Protein AF-0000000075453074 (afdb_homodimer)

Solvent-accessible surface area (backbone atoms only — not comparable to full-atom values): 46720 Å² total; per-residue (Å²): 110,67,68,62,46,60,60,55,44,54,78,78,49,59,78,84,44,33,32,30,34,49,37,70,31,28,61,53,26,44,47,48,49,50,54,41,51,73,70,62,43,48,59,34,40,38,31,79,32,51,62,82,58,54,71,59,37,52,51,32,53,49,51,45,51,50,56,25,59,75,68,73,38,57,68,48,76,50,78,43,66,34,67,61,51,7,63,74,66,74,41,54,62,67,59,32,46,48,52,53,48,53,53,48,49,55,52,49,27,62,76,69,66,28,72,34,40,38,43,49,49,25,30,58,55,29,52,49,46,25,52,53,29,41,44,67,27,37,42,62,77,49,51,52,42,65,67,53,62,57,89,51,36,36,24,79,38,40,86,38,45,65,66,57,51,50,50,50,35,59,75,68,65,61,82,61,48,81,69,80,62,71,69,64,80,55,56,66,60,36,46,38,60,70,53,32,46,61,55,52,46,66,77,25,96,56,18,68,62,18,38,49,45,19,36,51,43,39,47,52,51,49,53,52,46,51,52,54,48,51,57,51,44,63,72,32,50,45,81,53,96,84,26,38,38,33,39,42,68,62,52,68,68,43,78,63,46,67,61,48,50,32,68,68,34,37,85,49,51,43,72,55,47,70,58,52,57,51,50,72,71,46,62,63,71,44,71,47,77,38,94,52,22,34,40,34,29,53,73,66,27,38,38,40,34,67,60,69,82,71,69,88,63,68,40,80,38,52,88,82,54,41,67,38,67,72,94,53,38,35,39,51,43,81,42,92,74,82,74,82,68,45,41,45,34,40,55,30,24,47,83,73,57,40,74,59,30,34,40,30,63,67,54,95,83,43,55,36,28,42,57,92,68,82,42,85,39,46,49,67,57,50,39,58,77,67,65,54,48,72,65,56,52,69,67,34,42,28,37,25,34,75,91,41,48,48,25,44,62,66,55,48,45,20,40,90,37,43,67,54,96,81,53,80,48,34,30,35,41,34,59,109,108,67,69,61,46,59,60,55,44,55,78,79,49,58,78,82,44,35,31,28,34,48,37,70,32,28,62,52,26,42,48,48,50,51,55,41,51,73,70,60,45,48,60,34,40,38,31,81,32,52,63,83,57,53,69,60,37,52,50,32,53,49,52,45,50,50,54,24,59,75,68,74,40,57,66,47,75,47,78,43,66,35,66,59,51,8,64,74,66,76,41,54,62,67,60,32,47,48,51,54,48,52,53,49,49,54,51,48,25,61,75,69,66,28,72,35,39,36,42,48,49,25,32,56,55,29,53,48,46,24,52,52,29,42,43,66,28,37,41,61,77,50,50,54,41,67,65,53,64,56,89,50,36,38,25,79,37,41,86,37,45,63,66,58,50,52,51,50,33,58,75,67,68,61,83,61,48,80,69,80,61,71,69,64,80,54,57,67,59,36,46,39,60,70,55,32,46,62,55,54,46,68,76,25,97,56,17,68,61,19,38,49,45,19,36,51,43,38,47,53,51,48,53,52,46,51,52,53,49,51,56,50,42,64,72,32,48,45,81,54,97,83,28,39,38,32,39,43,67,62,51,69,69,43,78,66,46,66,60,48,49,31,68,68,32,35,86,48,52,42,71,56,47,72,58,52,57,52,50,72,72,46,61,64,72,45,71,48,77,38,93,51,22,34,39,33,28,53,74,65,27,38,40,39,34,67,61,66,82,71,68,88,62,68,41,79,39,51,88,82,54,41,68,38,67,70,94,52,39,36,39,50,42,82,42,94,75,81,76,82,67,46,40,45,36,41,57,28,24,48,81,72,58,41,75,58,29,35,40,31,61,68,54,95,82,43,56,37,28,44,57,91,67,84,41,86,40,47,47,68,56,50,38,57,76,69,64,56,48,72,66,54,52,69,68,33,43,28,37,25,35,75,90,42,48,46,24,44,60,68,55,49,44,21,42,91,36,44,68,54,95,81,51,82,48,36,31,34,40,35,59,108

Sequence (864 aa):
MEKRFSQHIQKFLQDDDVILLAISGGLDSIVLFHLLHKLDFEVVLAHCNFQLRGAESDADAKFVQNLAQSKGIRCFVKTFDTHKYAESNGLNTQLAARKLRYDWFEQLRQDQDCQYIVTAHHADDDLETFLINLSRGTGIKGLLGIPEKNGNIIRPLLVFSRDEILQYANKHQLKWREDSSNATDNYLRNRIRHHVLPKLKELHPQFLENFKNTQDFMNQSVIFMEEQIVTIKEQIFSFKDEMIYIDLEKMSSLKNLDFLLHQIFYPYGFSNVSELKKMMKATSGKQLISGTHRLLKDRNIWILKPRVVNQSSSFLLKKTDKIVEKPLSLVFENVIAYTSNTAQTIFVDADLLEYPLKIRAWQSGDVFYPIGLNQKKKVSKFFKDEKLSIFEKEDQWLLVSGEKIVWIIGRRADNRFRVTSKTVNILKITLKMEKRFSQHIQKFLQDDDVILLAISGGLDSIVLFHLLHKLDFEVVLAHCNFQLRGAESDADAKFVQNLAQSKGIRCFVKTFDTHKYAESNGLNTQLAARKLRYDWFEQLRQDQDCQYIVTAHHADDDLETFLINLSRGTGIKGLLGIPEKNGNIIRPLLVFSRDEILQYANKHQLKWREDSSNATDNYLRNRIRHHVLPKLKELHPQFLENFKNTQDFMNQSVIFMEEQIVTIKEQIFSFKDEMIYIDLEKMSSLKNLDFLLHQIFYPYGFSNVSELKKMMKATSGKQLISGTHRLLKDRNIWILKPRVVNQSSSFLLKKTDKIVEKPLSLVFENVIAYTSNTAQTIFVDADLLEYPLKIRAWQSGDVFYPIGLNQKKKVSKFFKDEKLSIFEKEDQWLLVSGEKIVWIIGRRADNRFRVTSKTVNILKITLK

Radius of gyration: 38.96 Å; Cα contacts (8 Å, |Δi|>4): 1435; chains: 2; bounding box: 84×115×84 Å

InterPro domains:
  IPR011063 tRNA(Ile)-lysidine/2-thiocytidine synthase, N-terminal [PF01171] (19-194)
  IPR012094 tRNA(Ile)-lysidine synthase [MF_01161] (9-296)
  IPR012094 tRNA(Ile)-lysidine synthase [PTHR43033] (15-304)
  IPR012795 tRNA(Ile)-lysidine synthase, N-terminal [TIGR02432] (19-198)
  IPR012795 tRNA(Ile)-lysidine synthase, N-terminal [cd01992] (19-198)
  IPR012796 Lysidine-tRNA(Ile) synthetase, C-terminal [PF11734] (357-423)
  IPR012796 Lysidine-tRNA(Ile) synthetase, C-terminal [SM00977] (357-429)
  IPR012796 Lysidine-tRNA(Ile) synthetase, C-terminal [TIGR02433] (357-394)
  IPR014729 Rossmann-like alpha/beta/alpha sandwich fold [G3DSA:3.40.50.620] (1-204)
  IPR060540 tRNA(Ile)-lysidine synthase, SCL domain [PF28558] (240-306)

Secondary structure (DSSP, 8-state):
-HHHHHHHHTTT--TT-EEEEE--SSHHHHHHHHHHHHTT-EEEEEEEE--SSTHHHHHHHHHHHHHHHHHT--EEEEE--HHHHHHHHT--HHHHHHHHHHHHHHHHHHHTT-SEEE----HHHHHHHHHHHHHHT--TGGGG-S-SEETTEE-GGGGS-HHHHHHHHHHTT------GGGGTS-HHHHHIIIIIHHHHHTT-TTHHHHHHHHHHHHHHHHHHHHHHHHHHHHHHEEEETTEEEEEHHHHHTSSSHHHHHHHHHGGGT---HHHHHHHHTSPTT-EEE-SSEEEEEETTEEEEEE--------EEE-TT--EE-SSS-EEEEEES------SSEEEEEGGG--SSEEEEE--TT-EE-BTTT-S-EEHHHHHHHTT--HHHHHT-EEEEETTEEEEETTTEEBGGG---TT--SEEEEEE-/-HHHHHHHHTTT--TT-EEEEE--SSHHHHHHHHHHHHTT-EEEEEEEE--SSTHHHHHHHHHHHHHHHHHT--EEEEE--HHHHHHHHT--HHHHHHHHHHHHHHHHHHHTT-SEEE----HHHHHHHHHHHHHHT--TGGGG-S-SEETTEE-GGGGS-HHHHHHHHHHTT------GGGGTS-HHHHHIIIIIHHHHHTT-TTHHHHHHHHHHHHHHHHHHHHHHHHHHHHHHEEEETTEEEEEHHHHHTSSSHHHHHHHHHGGGT---HHHHHHHHTSPTT-EEE-SSEEEEEETTEEEEEE--------EEE-TT--EE-SSS-EEEEEES------SSEEEEEGGG--SSEEEEE--TT-EE-BTTT-S-EEHHHHHHHTT--HHHHHT-EEEEETTEEEEETTTEEBGGGB--TT--SEEEEEE-

Foldseek 3Di:
DLVVLVVLCVVPDDQAFEEEQEAQQALQSQLVVVSCVVSVHQYAYEYEQACPPPPLSVVSVVNVVVVCVVVVHHYDYDYDPQVVQCVVVVHDSVVSSVVVVVVVSVVVCVVVVGQAYEYRDALLQQVLQLVVLVVVPDDLVSNLGDDCDDPRYGHSRHDDDPVRSVVSCVVVVHDGRDDPPCPDDPPSSSCCSPPPSVVQCVVDVCRSVVSNVVSVVSVVVVVVVVVVLVVLCVVAWDDDPQKIKGFLVSLVPDPPNLVSQQVVCVVVADRDSVVVVVQQVDDFQDWDDGPFWIWGRHPRMIMIHTDDPPPQDKDWAFPPDQFDPPPFTKGKDKDDDDDDDDLFKDKFQPVPAAPRKIKGADDFPAWAAFAPRNDIDGPVVVCVVVSPHPVRNRPFIFTGGPRYTQHRHSHTGGNVGHDDPPRDIMMMMGTD/DLVVLVVLCVVPDDQAFEEEQEAQQALQSQLVVVSCVVSVHQYAYEYEQACPPPPLSVVSVVNVVVVCVVVVHHYDYDYDPQVVQCVVVVHDSVVSVVVVVVVVSVVVCVVVVGQAYEYRDALLQQVLQLVVLVVVPDDLVSNLGDDCDDPRYGHSRHDDDPVRSVVSCVVVVHDGRDDPPCPDDPPSSSCCSPPPSVVQCVVDVCRSVVSVVVSVVSVVVVVVVVVVLVVLCVVFWDDDPQKIKGFLVSLVPDPPNLVSQQVVCVVVADRDSVVVVVQQVDDFQDWDDGPFWIWGRHPRMIMIHTDDPPPQDKDWAFPPDQFDPPPFTKGKDKDDDDDDDDLFKAKFQPVVAAPRKIKGADDFPAWAAFAPRNDIDGPVVVCVVVSPHPVCNRPFIFTGGPRYTQHRHSHTGGNVGHDDPPRDIMMMMGTD

Structure (mmCIF, N/CA/C/O backbone):
data_AF-0000000075453074-model_v1
#
loop_
_entity.id
_entity.type
_entity.pdbx_description
1 polymer 'tRNA(Ile)-lysidine synthase'
#
loop_
_atom_site.group_PDB
_atom_site.id
_atom_site.type_symbol
_atom_site.label_atom_id
_atom_site.label_alt_id
_atom_site.label_comp_id
_atom_site.label_asym_id
_atom_site.label_entity_id
_atom_site.label_seq_id
_atom_site.pdbx_PDB_ins_code
_atom_site.Cartn_x
_atom_site.Cartn_y
_atom_site.Cartn_z
_atom_site.occupancy
_atom_site.B_iso_or_equiv
_atom_site.auth_seq_id
_atom_site.auth_comp_id
_atom_site.auth_asym_id
_atom_site.auth_atom_id
_atom_site.pdbx_PDB_model_num
ATOM 1 N N . MET A 1 1 ? -16.297 -9.438 24.656 1 94.25 1 MET A N 1
ATOM 2 C CA . MET A 1 1 ? -15.828 -8.086 24.375 1 94.25 1 MET A CA 1
ATOM 3 C C . MET A 1 1 ? -14.992 -7.551 25.531 1 94.25 1 MET A C 1
ATOM 5 O O . MET A 1 1 ? -13.953 -6.93 25.328 1 94.25 1 MET A O 1
ATOM 9 N N . GLU A 1 2 ? -15.289 -7.953 26.734 1 95 2 GLU A N 1
ATOM 10 C CA . GLU A 1 2 ? -14.617 -7.418 27.922 1 95 2 GLU A CA 1
ATOM 11 C C . GLU A 1 2 ? -13.164 -7.879 27.984 1 95 2 GLU A C 1
ATOM 13 O O . GLU A 1 2 ? -12.258 -7.07 28.188 1 95 2 GLU A O 1
ATOM 18 N N . LYS A 1 3 ? -12.969 -9.148 27.781 1 94.88 3 LYS A N 1
ATOM 19 C CA . LYS A 1 3 ? -11.625 -9.711 27.859 1 94.88 3 LYS A CA 1
ATOM 20 C C . LYS A 1 3 ? -10.734 -9.148 26.734 1 94.88 3 LYS A C 1
ATOM 22 O O . LYS A 1 3 ? -9.602 -8.742 27 1 94.88 3 LYS A O 1
ATOM 27 N N . ARG A 1 4 ? -11.273 -9.109 25.562 1 95.56 4 ARG A N 1
ATOM 28 C CA . ARG A 1 4 ? -10.523 -8.586 24.422 1 95.56 4 ARG A CA 1
ATOM 29 C C . ARG A 1 4 ? -10.195 -7.113 24.609 1 95.56 4 ARG A C 1
ATOM 31 O O . ARG A 1 4 ? -9.094 -6.672 24.281 1 95.56 4 ARG A O 1
ATOM 38 N N . PHE A 1 5 ? -11.164 -6.371 25.156 1 96.94 5 PHE A N 1
ATOM 39 C CA . PHE A 1 5 ? -10.961 -4.949 25.391 1 96.94 5 PHE A CA 1
ATOM 40 C C . PHE A 1 5 ? -9.883 -4.727 26.453 1 96.94 5 PHE A C 1
ATOM 42 O O . PHE A 1 5 ? -9.008 -3.879 26.281 1 96.94 5 PHE A O 1
ATOM 49 N N . SER A 1 6 ? -9.906 -5.496 27.5 1 95.94 6 SER A N 1
ATOM 50 C CA . SER A 1 6 ? -8.953 -5.363 28.594 1 95.94 6 SER A CA 1
ATOM 51 C C . SER A 1 6 ? -7.523 -5.602 28.109 1 95.94 6 SER A C 1
ATOM 53 O O . SER A 1 6 ? -6.605 -4.875 28.5 1 95.94 6 SER A O 1
ATOM 55 N N . GLN A 1 7 ? -7.371 -6.535 27.266 1 95.06 7 GLN A N 1
ATOM 56 C CA . GLN A 1 7 ? -6.051 -6.84 26.719 1 95.06 7 GLN A CA 1
ATOM 57 C C . GLN A 1 7 ? -5.605 -5.762 25.734 1 95.06 7 GLN A C 1
ATOM 59 O O . GLN A 1 7 ? -4.445 -5.352 25.734 1 95.06 7 GLN A O 1
ATOM 64 N N . HIS A 1 8 ? -6.531 -5.289 24.969 1 94.88 8 HIS A N 1
ATOM 65 C CA . HIS A 1 8 ? -6.23 -4.344 23.906 1 94.88 8 HIS A CA 1
ATOM 66 C C . HIS A 1 8 ? -5.867 -2.973 24.469 1 94.88 8 HIS A C 1
ATOM 68 O O . HIS A 1 8 ? -4.945 -2.318 23.969 1 94.88 8 HIS A O 1
ATOM 74 N N . ILE A 1 9 ? -6.543 -2.543 25.469 1 95.19 9 ILE A N 1
ATOM 75 C CA . ILE A 1 9 ? -6.395 -1.195 26.016 1 95.19 9 ILE A CA 1
ATOM 76 C C . ILE A 1 9 ? -5.031 -1.059 26.688 1 95.19 9 ILE A C 1
ATOM 78 O O . ILE A 1 9 ? -4.504 0.048 26.812 1 95.19 9 ILE A O 1
ATOM 82 N N . GLN A 1 10 ? -4.461 -2.164 27.062 1 93.44 10 GLN A N 1
ATOM 83 C CA . GLN A 1 10 ? -3.176 -2.168 27.766 1 93.44 10 GLN A CA 1
ATOM 84 C C . GLN A 1 10 ? -2.043 -1.765 26.828 1 93.44 10 GLN A C 1
ATOM 86 O O . GLN A 1 10 ? -0.97 -1.355 27.266 1 93.44 10 GLN A O 1
ATOM 91 N N . LYS A 1 11 ? -2.316 -1.818 25.594 1 91.81 11 LYS A N 1
ATOM 92 C CA . LYS A 1 11 ? -1.335 -1.396 24.594 1 91.81 11 LYS A CA 1
ATOM 93 C C . LYS A 1 11 ? -1.141 0.118 24.625 1 91.81 11 LYS A C 1
ATOM 95 O O . LYS A 1 11 ? -0.113 0.626 24.172 1 91.81 11 LYS A O 1
ATOM 100 N N . PHE A 1 12 ? -2.119 0.769 25.203 1 93.25 12 PHE A N 1
ATOM 101 C CA . PHE A 1 12 ? -2.119 2.221 25.062 1 93.25 12 PHE A CA 1
ATOM 102 C C . PHE A 1 12 ? -2.064 2.893 26.422 1 93.25 12 PHE A C 1
ATOM 104 O O . PHE A 1 12 ? -1.457 3.953 26.578 1 93.25 12 PHE A O 1
ATOM 111 N N . LEU A 1 13 ? -2.746 2.244 27.375 1 93.06 13 LEU A N 1
ATOM 112 C CA . LEU A 1 13 ? -2.977 2.924 28.641 1 93.06 13 LEU A CA 1
ATOM 113 C C . LEU A 1 13 ? -2.377 2.133 29.797 1 93.06 13 LEU A C 1
ATOM 115 O O . LEU A 1 13 ? -2.352 0.901 29.766 1 93.06 13 LEU A O 1
ATOM 119 N N . GLN A 1 14 ? -2.012 2.932 30.734 1 91.88 14 GLN A N 1
ATOM 120 C CA . GLN A 1 14 ? -1.602 2.373 32 1 91.88 14 GLN A CA 1
ATOM 121 C C . GLN A 1 14 ? -2.691 2.549 33.062 1 91.88 14 GLN A C 1
ATOM 123 O O . GLN A 1 14 ? -3.559 3.416 32.938 1 91.88 14 GLN A O 1
ATOM 128 N N . ASP A 1 15 ? -2.561 1.826 34.125 1 88.38 15 ASP A N 1
ATOM 129 C CA . ASP A 1 15 ? -3.604 1.781 35.156 1 88.38 15 ASP A CA 1
ATOM 130 C C . ASP A 1 15 ? -3.766 3.139 35.844 1 88.38 15 ASP A C 1
ATOM 132 O O . ASP A 1 15 ? -4.875 3.523 36.219 1 88.38 15 ASP A O 1
ATOM 136 N N . ASP A 1 16 ? -2.715 3.867 35.875 1 90.44 16 ASP A N 1
ATOM 137 C CA . ASP A 1 16 ? -2.762 5.117 36.656 1 90.44 16 ASP A CA 1
ATOM 138 C C . ASP A 1 16 ? -3.062 6.301 35.719 1 90.44 16 ASP A C 1
ATOM 140 O O . ASP A 1 16 ? -3.152 7.441 36.188 1 90.44 16 ASP A O 1
ATOM 144 N N . ASP A 1 17 ? -3.35 6.027 34.531 1 93 17 ASP A N 1
ATOM 145 C CA . ASP A 1 17 ? -3.619 7.113 33.594 1 93 17 ASP A CA 1
ATOM 146 C C . ASP A 1 17 ? -4.992 7.73 33.844 1 93 17 ASP A C 1
ATOM 148 O O . ASP A 1 17 ? -5.953 7.023 34.156 1 93 17 ASP A O 1
ATOM 152 N N . VAL A 1 18 ? -5.035 9.047 33.812 1 95.62 18 VAL A N 1
ATOM 153 C CA . VAL A 1 18 ? -6.309 9.766 33.781 1 95.62 18 VAL A CA 1
ATOM 154 C C . VAL A 1 18 ? -6.684 10.062 32.312 1 95.62 18 VAL A C 1
ATOM 156 O O . VAL A 1 18 ? -5.891 10.641 31.578 1 95.62 18 VAL A O 1
ATOM 159 N N . ILE A 1 19 ? -7.91 9.719 32 1 96.62 19 ILE A N 1
ATOM 160 C CA . ILE A 1 19 ? -8.234 9.781 30.578 1 96.62 19 ILE A CA 1
ATOM 161 C C . ILE A 1 19 ? -9.43 10.711 30.359 1 96.62 19 ILE A C 1
ATOM 163 O O . ILE A 1 19 ? -10.352 10.75 31.188 1 96.62 19 ILE A O 1
ATOM 167 N N . LEU A 1 20 ? -9.344 11.477 29.297 1 98.25 20 LEU A N 1
ATOM 168 C CA . LEU A 1 20 ? -10.469 12.289 28.844 1 98.25 20 LEU A CA 1
ATOM 169 C C . LEU A 1 20 ? -11.336 11.508 27.859 1 98.25 20 LEU A C 1
ATOM 171 O O . LEU A 1 20 ? -10.891 11.211 26.734 1 98.25 20 LEU A O 1
ATOM 175 N N . LEU A 1 21 ? -12.516 11.172 28.25 1 98.12 21 LEU A N 1
ATOM 176 C CA . LEU A 1 21 ? -13.406 10.383 27.422 1 98.12 21 LEU A CA 1
ATOM 177 C C . LEU A 1 21 ? -14.422 11.273 26.703 1 98.12 21 LEU A C 1
ATOM 179 O O . LEU A 1 21 ? -15.219 11.953 27.359 1 98.12 21 LEU A O 1
ATOM 183 N N . ALA A 1 22 ? -14.328 11.289 25.391 1 97.25 22 ALA A N 1
ATOM 184 C CA . ALA A 1 22 ? -15.359 11.945 24.594 1 97.25 22 ALA A CA 1
ATOM 185 C C . ALA A 1 22 ? -16.656 11.125 24.594 1 97.25 22 ALA A C 1
ATOM 187 O O . ALA A 1 22 ? -16.672 9.992 24.109 1 97.25 22 ALA A O 1
ATOM 188 N N . ILE A 1 23 ? -17.719 11.719 25.109 1 96 23 ILE A N 1
ATOM 189 C CA . ILE A 1 23 ? -18.953 10.969 25.266 1 96 23 ILE A CA 1
ATOM 190 C C . ILE A 1 23 ? -20.109 11.742 24.641 1 96 23 ILE A C 1
ATOM 192 O O . ILE A 1 23 ? -20.328 12.906 24.969 1 96 23 ILE A O 1
ATOM 196 N N . SER A 1 24 ? -20.812 11.125 23.719 1 91.94 24 SER A N 1
ATOM 197 C CA . SER A 1 24 ? -21.938 11.766 23.047 1 91.94 24 SER A CA 1
ATOM 198 C C . SER A 1 24 ? -23.266 11.359 23.688 1 91.94 24 SER A C 1
ATOM 200 O O . SER A 1 24 ? -24.281 12.039 23.516 1 91.94 24 SER A O 1
ATOM 202 N N . GLY A 1 25 ? -23.234 10.336 24.438 1 92.56 25 GLY A N 1
ATOM 203 C CA . GLY A 1 25 ? -24.469 9.773 24.969 1 92.56 25 GLY A CA 1
ATOM 204 C C . GLY A 1 25 ? -25.031 8.656 24.125 1 92.56 25 GLY A C 1
ATOM 205 O O . GLY A 1 25 ? -25.953 7.953 24.531 1 92.56 25 GLY A O 1
ATOM 206 N N . GLY A 1 26 ? -24.453 8.484 22.984 1 93.62 26 GLY A N 1
ATOM 207 C CA . GLY A 1 26 ? -24.875 7.418 22.078 1 93.62 26 GLY A CA 1
ATOM 208 C C . GLY A 1 26 ? -24.359 6.051 22.484 1 93.62 26 GLY A C 1
ATOM 209 O O . GLY A 1 26 ? -23.609 5.93 23.453 1 93.62 26 GLY A O 1
ATOM 210 N N . LEU A 1 27 ? -24.766 5.059 21.766 1 95.19 27 LEU A N 1
ATOM 211 C CA . LEU A 1 27 ? -24.484 3.656 22.062 1 95.19 27 LEU A CA 1
ATOM 212 C C . LEU A 1 27 ? -22.984 3.42 22.234 1 95.19 27 LEU A C 1
ATOM 214 O O . LEU A 1 27 ? -22.547 2.906 23.266 1 95.19 27 LEU A O 1
ATOM 218 N N . ASP A 1 28 ? -22.156 3.883 21.312 1 96.31 28 ASP A N 1
ATOM 219 C CA . ASP A 1 28 ? -20.734 3.574 21.281 1 96.31 28 ASP A CA 1
ATOM 220 C C . ASP A 1 28 ? -20 4.242 22.438 1 96.31 28 ASP A C 1
ATOM 222 O O . ASP A 1 28 ? -19.188 3.607 23.125 1 96.31 28 ASP A O 1
ATOM 226 N N . SER A 1 29 ? -20.312 5.484 22.672 1 96.56 29 SER A N 1
ATOM 227 C CA . SER A 1 29 ? -19.625 6.215 23.734 1 96.56 29 SER A CA 1
ATOM 228 C C . SER A 1 29 ? -20.016 5.684 25.109 1 96.56 29 SER A C 1
ATOM 230 O O . SER A 1 29 ? -19.188 5.641 26.031 1 96.56 29 SER A O 1
ATOM 232 N N . ILE A 1 30 ? -21.25 5.25 25.25 1 96.81 30 ILE A N 1
ATOM 233 C CA . ILE A 1 30 ? -21.719 4.719 26.531 1 96.81 30 ILE A CA 1
ATOM 234 C C . ILE A 1 30 ? -21.047 3.377 26.812 1 96.81 30 ILE A C 1
ATOM 236 O O . ILE A 1 30 ? -20.641 3.102 27.938 1 96.81 30 ILE A O 1
ATOM 240 N N . VAL A 1 31 ? -20.969 2.555 25.812 1 97.94 31 VAL A N 1
ATOM 241 C CA . VAL A 1 31 ? -20.312 1.262 25.969 1 97.94 31 VAL A CA 1
ATOM 242 C C . VAL A 1 31 ? -18.844 1.469 26.328 1 97.94 31 VAL A C 1
ATOM 244 O O . VAL A 1 31 ? -18.312 0.792 27.219 1 97.94 31 VAL A O 1
ATOM 247 N N . LEU A 1 32 ? -18.188 2.402 25.625 1 98 32 LEU A N 1
ATOM 248 C CA . LEU A 1 32 ? -16.797 2.703 25.938 1 98 32 LEU A CA 1
ATOM 249 C C . LEU A 1 32 ? -16.641 3.162 27.375 1 98 32 LEU A C 1
ATOM 251 O O . LEU A 1 32 ? -15.719 2.725 28.078 1 98 32 LEU A O 1
ATOM 255 N N . PHE A 1 33 ? -17.531 4.023 27.812 1 97.38 33 PHE A N 1
ATOM 256 C CA . PHE A 1 33 ? -17.531 4.496 29.203 1 97.38 33 PHE A CA 1
ATOM 257 C C . PHE A 1 33 ? -17.641 3.33 30.172 1 97.38 33 PHE A C 1
ATOM 259 O O . PHE A 1 33 ? -16.859 3.236 31.125 1 97.38 33 PHE A O 1
ATOM 266 N N . HIS A 1 34 ? -18.578 2.463 29.906 1 97.25 34 HIS A N 1
ATOM 267 C CA . HIS A 1 34 ? -18.828 1.329 30.797 1 97.25 34 HIS A CA 1
ATOM 268 C C . HIS A 1 34 ? -17.594 0.423 30.891 1 97.25 34 HIS A C 1
ATOM 270 O O . HIS A 1 34 ? -17.234 -0.033 31.969 1 97.25 34 HIS A O 1
ATOM 276 N N . LEU A 1 35 ? -16.984 0.151 29.75 1 97.56 35 LEU A N 1
ATOM 277 C CA . LEU A 1 35 ? -15.812 -0.712 29.688 1 97.56 35 LEU A CA 1
ATOM 278 C C . LEU A 1 35 ? -14.664 -0.115 30.484 1 97.56 35 LEU A C 1
ATOM 280 O O . LEU A 1 35 ? -14 -0.822 31.25 1 97.56 35 LEU A O 1
ATOM 284 N N . LEU A 1 36 ? -14.453 1.165 30.312 1 96.5 36 LEU A N 1
ATOM 285 C CA . LEU A 1 36 ? -13.359 1.836 31.016 1 96.5 36 LEU A CA 1
ATOM 286 C C . LEU A 1 36 ? -13.617 1.889 32.531 1 96.5 36 LEU A C 1
ATOM 288 O O . LEU A 1 36 ? -12.703 1.696 33.312 1 96.5 36 LEU A O 1
ATOM 292 N N . HIS A 1 37 ? -14.859 2.16 32.844 1 94.38 37 HIS A N 1
ATOM 293 C CA . HIS A 1 37 ? -15.25 2.215 34.25 1 94.38 37 HIS A CA 1
ATOM 294 C C . HIS A 1 37 ? -15.07 0.86 34.906 1 94.38 37 HIS A C 1
ATOM 296 O O . HIS A 1 37 ? -14.656 0.79 36.094 1 94.38 37 HIS A O 1
ATOM 302 N N . LYS A 1 38 ? -15.422 -0.17 34.219 1 94.06 38 LYS A N 1
ATOM 303 C CA . LYS A 1 38 ? -15.289 -1.525 34.75 1 94.06 38 LYS A CA 1
ATOM 304 C C . LYS A 1 38 ? -13.828 -1.871 35 1 94.06 38 LYS A C 1
ATOM 306 O O . LYS A 1 38 ? -13.516 -2.652 35.906 1 94.06 38 LYS A O 1
ATOM 311 N N . LEU A 1 39 ? -12.969 -1.343 34.25 1 94.69 39 LEU A N 1
ATOM 312 C CA . LEU A 1 39 ? -11.539 -1.596 34.406 1 94.69 39 LEU A CA 1
ATOM 313 C C . LEU A 1 39 ? -10.922 -0.632 35.406 1 94.69 39 LEU A C 1
ATOM 315 O O . LEU A 1 39 ? -9.703 -0.603 35.562 1 94.69 39 LEU A O 1
ATOM 319 N N . ASP A 1 40 ? -11.68 0.23 36.031 1 93.38 40 ASP A N 1
ATOM 320 C CA . ASP A 1 40 ? -11.328 1.136 37.125 1 93.38 40 ASP A CA 1
ATOM 321 C C . ASP A 1 40 ? -10.391 2.242 36.625 1 93.38 40 ASP A C 1
ATOM 323 O O . ASP A 1 40 ? -9.508 2.68 37.375 1 93.38 40 ASP A O 1
ATOM 327 N N . PHE A 1 41 ? -10.547 2.625 35.406 1 94.94 41 PHE A N 1
ATOM 328 C CA . PHE A 1 41 ? -9.812 3.787 34.906 1 94.94 41 PHE A CA 1
ATOM 329 C C . PHE A 1 41 ? -10.43 5.078 35.438 1 94.94 41 PHE A C 1
ATOM 331 O O . PHE A 1 41 ? -11.648 5.188 35.562 1 94.94 41 PHE A O 1
ATOM 338 N N . GLU A 1 42 ? -9.609 5.988 35.812 1 95.5 42 GLU A N 1
ATOM 339 C CA . GLU A 1 42 ? -10.117 7.324 36.094 1 95.5 42 GLU A CA 1
ATOM 340 C C . GLU A 1 42 ? -10.453 8.086 34.812 1 95.5 42 GLU A C 1
ATOM 342 O O . GLU A 1 42 ? -9.578 8.328 33.969 1 95.5 42 GLU A O 1
ATOM 347 N N . VAL A 1 43 ? -11.703 8.484 34.781 1 96.44 43 VAL A N 1
ATOM 348 C CA . VAL A 1 43 ? -12.164 9.086 33.531 1 96.44 43 VAL A CA 1
ATOM 349 C C . VAL A 1 43 ? -12.766 10.461 33.812 1 96.44 43 VAL A C 1
ATOM 351 O O . VAL A 1 43 ? -13.422 10.656 34.812 1 96.44 43 VAL A O 1
ATOM 354 N N . VAL A 1 44 ? -12.414 11.383 32.938 1 97.5 44 VAL A N 1
ATOM 355 C CA . VAL A 1 44 ? -13.078 12.68 32.844 1 97.5 44 VAL A CA 1
ATOM 356 C C . VAL A 1 44 ? -13.93 12.742 31.578 1 97.5 44 VAL A C 1
ATOM 358 O O . VAL A 1 44 ? -13.445 12.469 30.484 1 97.5 44 VAL A O 1
ATOM 361 N N . LEU A 1 45 ? -15.242 13.07 31.781 1 97.94 45 LEU A N 1
ATOM 362 C CA . LEU A 1 45 ? -16.156 13.055 30.641 1 97.94 45 LEU A CA 1
ATOM 363 C C . LEU A 1 45 ? -16.203 14.422 29.969 1 97.94 45 LEU A C 1
ATOM 365 O O . LEU A 1 45 ? -16.203 15.453 30.656 1 97.94 45 LEU A O 1
ATOM 369 N N . ALA A 1 46 ? -16.109 14.398 28.672 1 97.88 46 ALA A N 1
ATOM 370 C CA . ALA A 1 46 ? -16.266 15.609 27.875 1 97.88 46 ALA A CA 1
ATOM 371 C C . ALA A 1 46 ? -17.375 15.445 26.844 1 97.88 46 ALA A C 1
ATOM 373 O O . ALA A 1 46 ? -17.375 14.5 26.062 1 97.88 46 ALA A O 1
ATOM 374 N N . HIS A 1 47 ? -18.344 16.328 26.875 1 96.75 47 HIS A N 1
ATOM 375 C CA . HIS A 1 47 ? -19.469 16.297 25.953 1 96.75 47 HIS A CA 1
ATOM 376 C C . HIS A 1 47 ? -19.609 17.625 25.203 1 96.75 47 HIS A C 1
ATOM 378 O O . HIS A 1 47 ? -19.672 18.688 25.828 1 96.75 47 HIS A O 1
ATOM 384 N N . CYS A 1 48 ? -19.656 17.484 23.828 1 93.44 48 CYS A N 1
ATOM 385 C CA . CYS A 1 48 ? -19.828 18.672 23 1 93.44 48 CYS A CA 1
ATOM 386 C C . CYS A 1 48 ? -21.281 18.797 22.547 1 93.44 48 CYS A C 1
ATOM 388 O O . CYS A 1 48 ? -21.828 17.891 21.938 1 93.44 48 CYS A O 1
ATOM 390 N N . ASN A 1 49 ? -21.828 19.859 22.859 1 91.69 49 ASN A N 1
ATOM 391 C CA . ASN A 1 49 ? -23.125 20.219 22.312 1 91.69 49 ASN A CA 1
ATOM 392 C C . ASN A 1 49 ? -23.016 21.219 21.172 1 91.69 49 ASN A C 1
ATOM 394 O O . ASN A 1 49 ? -22.891 22.422 21.391 1 91.69 49 ASN A O 1
ATOM 398 N N . PHE A 1 50 ? -23.172 20.734 20.016 1 85.75 50 PHE A N 1
ATOM 399 C CA . PHE A 1 50 ? -22.938 21.547 18.828 1 85.75 50 PHE A CA 1
ATOM 400 C C . PHE A 1 50 ? -24.203 22.266 18.406 1 85.75 50 PHE A C 1
ATOM 402 O O . PHE A 1 50 ? -24.188 23.062 17.469 1 85.75 50 PHE A O 1
ATOM 409 N N . GLN A 1 51 ? -25.312 22.016 19.047 1 80.94 51 GLN A N 1
ATOM 410 C CA . GLN A 1 51 ? -26.594 22.672 18.859 1 80.94 51 GLN A CA 1
ATOM 411 C C . GLN A 1 51 ? -27.109 22.484 17.438 1 80.94 51 GLN A C 1
ATOM 413 O O . GLN A 1 51 ? -27.609 23.422 16.812 1 80.94 51 GLN A O 1
ATOM 418 N N . LEU A 1 52 ? -26.828 21.312 16.938 1 77 52 LEU A N 1
ATOM 419 C CA . LEU A 1 52 ? -27.219 21.062 15.547 1 77 52 LEU A CA 1
ATOM 420 C C . LEU A 1 52 ? -28.594 20.422 15.484 1 77 52 LEU A C 1
ATOM 422 O O . LEU A 1 52 ? -29.234 20.406 14.43 1 77 52 LEU A O 1
ATOM 426 N N . ARG A 1 53 ? -29.047 19.859 16.656 1 74.94 53 ARG A N 1
ATOM 427 C CA . ARG A 1 53 ? -30.344 19.172 16.672 1 74.94 53 ARG A CA 1
ATOM 428 C C . ARG A 1 53 ? -31.281 19.766 17.703 1 74.94 53 ARG A C 1
ATOM 430 O O . ARG A 1 53 ? -32.125 19.078 18.266 1 74.94 53 ARG A O 1
ATOM 437 N N . GLY A 1 54 ? -31.047 20.859 18.062 1 76.69 54 GLY A N 1
ATOM 438 C CA . GLY A 1 54 ? -31.906 21.578 18.969 1 76.69 54 GLY A CA 1
ATOM 439 C C . GLY A 1 54 ? -32.094 20.875 20.297 1 76.69 54 GLY A C 1
ATOM 440 O O . GLY A 1 54 ? -31.141 20.547 20.984 1 76.69 54 GLY A O 1
ATOM 441 N N . ALA A 1 55 ? -33.406 20.547 20.547 1 77.06 55 ALA A N 1
ATOM 442 C CA . ALA A 1 55 ? -33.812 19.969 21.828 1 77.06 55 ALA A CA 1
ATOM 443 C C . ALA A 1 55 ? -33.188 18.609 22.062 1 77.06 55 ALA A C 1
ATOM 445 O O . ALA A 1 55 ? -32.906 18.25 23.219 1 77.06 55 ALA A O 1
ATOM 446 N N . GLU A 1 56 ? -32.938 17.938 21.078 1 81.38 56 GLU A N 1
ATOM 447 C CA . GLU A 1 56 ? -32.344 16.609 21.219 1 81.38 56 GLU A CA 1
ATOM 448 C C . GLU A 1 56 ? -30.891 16.719 21.719 1 81.38 56 GLU A C 1
ATOM 450 O O . GLU A 1 56 ? -30.438 15.883 22.5 1 81.38 56 GLU A O 1
ATOM 455 N N . SER A 1 57 ? -30.234 17.766 21.297 1 84.25 57 SER A N 1
ATOM 456 C CA . SER A 1 57 ? -28.875 18 21.766 1 84.25 57 SER A CA 1
ATOM 457 C C . SER A 1 57 ? -28.828 18.297 23.25 1 84.25 57 SER A C 1
ATOM 459 O O . SER A 1 57 ? -27.938 17.828 23.969 1 84.25 57 SER A O 1
ATOM 461 N N . ASP A 1 58 ? -29.797 18.953 23.656 1 87.62 58 ASP A N 1
ATOM 462 C CA . ASP A 1 58 ? -29.875 19.297 25.078 1 87.62 58 ASP A CA 1
ATOM 463 C C . ASP A 1 58 ? -30.172 18.062 25.922 1 87.62 58 ASP A C 1
ATOM 465 O O . ASP A 1 58 ? -29.656 17.906 27.031 1 87.62 58 ASP A O 1
ATOM 469 N N . ALA A 1 59 ? -31 17.281 25.438 1 89.06 59 ALA A N 1
ATOM 470 C CA . ALA A 1 59 ? -31.344 16.047 26.141 1 89.06 59 ALA A CA 1
ATOM 471 C C . ALA A 1 59 ? -30.141 15.125 26.266 1 89.06 59 ALA A C 1
ATOM 473 O O . ALA A 1 59 ? -29.953 14.461 27.281 1 89.06 59 ALA A O 1
ATOM 474 N N . ASP A 1 60 ? -29.391 15.094 25.25 1 90.88 60 ASP A N 1
ATOM 475 C CA . ASP A 1 60 ? -28.172 14.297 25.281 1 90.88 60 ASP A CA 1
ATOM 476 C C . ASP A 1 60 ? -27.219 14.797 26.375 1 90.88 60 ASP A C 1
ATOM 478 O O . ASP A 1 60 ? -26.641 14 27.109 1 90.88 60 ASP A O 1
ATOM 482 N N . ALA A 1 61 ? -27.047 16.094 26.391 1 92.31 61 ALA A N 1
ATOM 483 C CA . ALA A 1 61 ? -26.172 16.703 27.375 1 92.31 61 ALA A CA 1
ATOM 484 C C . ALA A 1 61 ? -26.641 16.391 28.797 1 92.31 61 ALA A C 1
ATOM 486 O O . ALA A 1 61 ? -25.828 16.047 29.672 1 92.31 61 ALA A O 1
ATOM 487 N N . LYS A 1 62 ? -27.938 16.469 28.984 1 93.5 62 LYS A N 1
ATOM 488 C CA . LYS A 1 62 ? -28.516 16.172 30.281 1 93.5 62 LYS A CA 1
ATOM 489 C C . LYS A 1 62 ? -28.312 14.703 30.656 1 93.5 62 LYS A C 1
ATOM 491 O O . LYS A 1 62 ? -28.031 14.383 31.812 1 93.5 62 LYS A O 1
ATOM 496 N N . PHE A 1 63 ? -28.516 13.883 29.703 1 95 63 PHE A N 1
ATOM 497 C CA . PHE A 1 63 ? -28.328 12.453 29.922 1 95 63 PHE A CA 1
ATOM 498 C C . PHE A 1 63 ? -26.922 12.156 30.391 1 95 63 PHE A C 1
ATOM 500 O O . PHE A 1 63 ? -26.719 11.422 31.375 1 95 63 PHE A O 1
ATOM 507 N N . VAL A 1 64 ? -25.938 12.766 29.75 1 95.75 64 VAL A N 1
ATOM 508 C CA . VAL A 1 64 ? -24.531 12.547 30.062 1 95.75 64 VAL A CA 1
ATOM 509 C C . VAL A 1 64 ? -24.203 13.117 31.438 1 95.75 64 VAL A C 1
ATOM 511 O O . VAL A 1 64 ? -23.484 12.492 32.219 1 95.75 64 VAL A O 1
ATOM 514 N N . GLN A 1 65 ? -24.703 14.25 31.719 1 95.69 65 GLN A N 1
ATOM 515 C CA . GLN A 1 65 ? -24.484 14.891 33 1 95.69 65 GLN A CA 1
ATOM 516 C C . GLN A 1 65 ? -25.062 14.047 34.156 1 95.69 65 GLN A C 1
ATOM 518 O O . GLN A 1 65 ? -24.422 13.891 35.188 1 95.69 65 GLN A O 1
ATOM 523 N N . ASN A 1 66 ? -26.234 13.555 33.906 1 95.88 66 ASN A N 1
ATOM 524 C CA . ASN A 1 66 ? -26.875 12.703 34.906 1 95.88 66 ASN A CA 1
ATOM 525 C C . ASN A 1 66 ? -26.078 11.422 35.156 1 95.88 66 ASN A C 1
ATOM 527 O O . ASN A 1 66 ? -25.953 10.977 36.281 1 95.88 66 ASN A O 1
ATOM 531 N N . LEU A 1 67 ? -25.656 10.875 34.062 1 94.81 67 LEU A N 1
ATOM 532 C CA . LEU A 1 67 ? -24.844 9.68 34.188 1 94.81 67 LEU A CA 1
ATOM 533 C C . LEU A 1 67 ? -23.578 9.945 35 1 94.81 67 LEU A C 1
ATOM 535 O O . LEU A 1 67 ? -23.234 9.148 35.875 1 94.81 67 LEU A O 1
ATOM 539 N N . ALA A 1 68 ? -22.922 11.008 34.75 1 95.88 68 ALA A N 1
ATOM 540 C CA . ALA A 1 68 ? -21.703 11.375 35.469 1 95.88 68 ALA A CA 1
ATOM 541 C C . ALA A 1 68 ? -21.969 11.617 36.938 1 95.88 68 ALA A C 1
ATOM 543 O O . ALA A 1 68 ? -21.219 11.164 37.812 1 95.88 68 ALA A O 1
ATOM 544 N N . GLN A 1 69 ? -23.031 12.312 37.219 1 95.19 69 GLN A N 1
ATOM 545 C CA . GLN A 1 69 ? -23.422 12.633 38.594 1 95.19 69 GLN A CA 1
ATOM 546 C C . GLN A 1 69 ? -23.719 11.367 39.375 1 95.19 69 GLN A C 1
ATOM 548 O O . GLN A 1 69 ? -23.312 11.242 40.531 1 95.19 69 GLN A O 1
ATOM 553 N N . SER A 1 70 ? -24.375 10.531 38.781 1 94.62 70 SER A N 1
ATOM 554 C CA . SER A 1 70 ? -24.766 9.297 39.469 1 94.62 70 SER A CA 1
ATOM 555 C C . SER A 1 70 ? -23.547 8.453 39.812 1 94.62 70 SER A C 1
ATOM 557 O O . SER A 1 70 ? -23.578 7.66 40.75 1 94.62 70 SER A O 1
ATOM 559 N N . LYS A 1 71 ? -22.484 8.625 39.125 1 93.5 71 LYS A N 1
ATOM 560 C CA . LYS A 1 71 ? -21.297 7.801 39.344 1 93.5 71 LYS A CA 1
ATOM 561 C C . LYS A 1 71 ? -20.172 8.594 40 1 93.5 71 LYS A C 1
ATOM 563 O O . LYS A 1 71 ? -19.109 8.062 40.281 1 93.5 71 LYS A O 1
ATOM 568 N N . GLY A 1 72 ? -20.391 9.844 40.219 1 93.75 72 GLY A N 1
ATOM 569 C CA . GLY A 1 72 ? -19.391 10.695 40.844 1 93.75 72 GLY A CA 1
ATOM 570 C C . GLY A 1 72 ? -18.188 10.969 39.969 1 93.75 72 GLY A C 1
ATOM 571 O O . GLY A 1 72 ? -17.047 11 40.438 1 93.75 72 GLY A O 1
ATOM 572 N N . ILE A 1 73 ? -18.438 11.102 38.719 1 95.56 73 ILE A N 1
ATOM 573 C CA . ILE A 1 73 ? -17.375 11.32 37.75 1 95.56 73 ILE A CA 1
ATOM 574 C C . ILE A 1 73 ? -17.406 12.766 37.25 1 95.56 73 ILE A C 1
ATOM 576 O O . ILE A 1 73 ? -18.484 13.344 37.062 1 95.56 73 ILE A O 1
ATOM 580 N N . ARG A 1 74 ? -16.172 13.375 37.031 1 96.19 74 ARG A N 1
ATOM 581 C CA . ARG A 1 74 ? -16.094 14.719 36.469 1 96.19 74 ARG A CA 1
ATOM 582 C C . ARG A 1 74 ? -16.594 14.75 35.031 1 96.19 74 ARG A C 1
ATOM 584 O O . ARG A 1 74 ? -16.25 13.883 34.219 1 96.19 74 ARG A O 1
ATOM 591 N N . CYS A 1 75 ? -17.484 15.781 34.844 1 97.25 75 CYS A N 1
ATOM 592 C CA . CYS A 1 75 ? -18.094 15.906 33.531 1 97.25 75 CYS A CA 1
ATOM 593 C C . CYS A 1 75 ? -18.125 17.359 33.062 1 97.25 75 CYS A C 1
ATOM 595 O O . CYS A 1 75 ? -18.578 18.234 33.812 1 97.25 75 CYS A O 1
ATOM 597 N N . PHE A 1 76 ? -17.578 17.594 31.906 1 97.5 76 PHE A N 1
ATOM 598 C CA . PHE A 1 76 ? -17.578 18.938 31.312 1 97.5 76 PHE A CA 1
ATOM 599 C C . PHE A 1 76 ? -18.406 18.969 30.031 1 97.5 76 PHE A C 1
ATOM 601 O O . PHE A 1 76 ? -18.25 18.109 29.156 1 97.5 76 PHE A O 1
ATOM 608 N N . VAL A 1 77 ? -19.328 19.906 29.984 1 96.31 77 VAL A N 1
ATOM 609 C CA . VAL A 1 77 ? -20.172 20.094 28.812 1 96.31 77 VAL A CA 1
ATOM 610 C C . VAL A 1 77 ? -19.953 21.484 28.219 1 96.31 77 VAL A C 1
ATOM 612 O O . VAL A 1 77 ? -19.938 22.469 28.953 1 96.31 77 VAL A O 1
ATOM 615 N N . LYS A 1 78 ? -19.672 21.516 26.938 1 95.12 78 LYS A N 1
ATOM 616 C CA . LYS A 1 78 ? -19.516 22.797 26.266 1 95.12 78 LYS A CA 1
ATOM 617 C C . LYS A 1 78 ? -20.484 22.938 25.094 1 95.12 78 LYS A C 1
ATOM 619 O O . LYS A 1 78 ? -20.688 21.984 24.328 1 95.12 78 LYS A O 1
ATOM 624 N N . THR A 1 79 ? -21.156 24.078 25.031 1 92.69 79 THR A N 1
ATOM 625 C CA . THR A 1 79 ? -22.047 24.391 23.922 1 92.69 79 THR A CA 1
ATOM 626 C C . THR A 1 79 ? -21.344 25.297 22.906 1 92.69 79 THR A C 1
ATOM 628 O O . THR A 1 79 ? -20.719 26.281 23.281 1 92.69 79 THR A O 1
ATOM 631 N N . PHE A 1 80 ? -21.453 24.875 21.656 1 90.56 80 PHE A N 1
ATOM 632 C CA . PHE A 1 80 ? -20.797 25.641 20.609 1 90.56 80 PHE A CA 1
ATOM 633 C C . PHE A 1 80 ? -21.828 26.266 19.672 1 90.56 80 PHE A C 1
ATOM 635 O O . PHE A 1 80 ? -22.875 25.688 19.406 1 90.56 80 PHE A O 1
ATOM 642 N N . ASP A 1 81 ? -21.516 27.453 19.312 1 88.12 81 ASP A N 1
ATOM 643 C CA . ASP A 1 81 ? -22.25 28 18.188 1 88.12 81 ASP A CA 1
ATOM 644 C C . ASP A 1 81 ? -21.609 27.594 16.859 1 88.12 81 ASP A C 1
ATOM 646 O O . ASP A 1 81 ? -20.922 28.391 16.219 1 88.12 81 ASP A O 1
ATOM 650 N N . THR A 1 82 ? -21.953 26.438 16.422 1 87 82 THR A N 1
ATOM 651 C CA . THR A 1 82 ? -21.266 25.766 15.32 1 87 82 THR A CA 1
ATOM 652 C C . THR A 1 82 ? -21.531 26.484 14 1 87 82 THR A C 1
ATOM 654 O O . THR A 1 82 ? -20.625 26.641 13.18 1 87 82 THR A O 1
ATOM 657 N N . HIS A 1 83 ? -22.719 26.906 13.812 1 86.12 83 HIS A N 1
ATOM 658 C CA . HIS A 1 83 ? -23.078 27.594 12.578 1 86.12 83 HIS A CA 1
ATOM 659 C C . HIS A 1 83 ? -22.297 28.906 12.422 1 86.12 83 HIS A C 1
ATOM 661 O O . HIS A 1 83 ? -21.781 29.203 11.344 1 86.12 83 HIS A O 1
ATOM 667 N N . LYS A 1 84 ? -22.25 29.641 13.477 1 86.5 84 LYS A N 1
ATOM 668 C CA . LYS A 1 84 ? -21.516 30.891 13.453 1 86.5 84 LYS A CA 1
ATOM 669 C C . LYS A 1 84 ? -20.031 30.656 13.172 1 86.5 84 LYS A C 1
ATOM 671 O O . LYS A 1 84 ? -19.406 31.406 12.414 1 86.5 84 LYS A O 1
ATOM 676 N N . TYR A 1 85 ? -19.5 29.719 13.797 1 87 85 TYR A N 1
ATOM 677 C CA . TYR A 1 85 ? -18.094 29.375 13.609 1 87 85 TYR A CA 1
ATOM 678 C C . TYR A 1 85 ? -17.828 28.953 12.172 1 87 85 TYR A C 1
ATOM 680 O O . TYR A 1 85 ? -16.828 29.328 11.578 1 87 85 TYR A O 1
ATOM 688 N N . ALA A 1 86 ? -18.656 28.078 11.633 1 85.44 86 ALA A N 1
ATOM 689 C CA . ALA A 1 86 ? -18.516 27.594 10.266 1 85.44 86 ALA A CA 1
ATOM 690 C C . ALA A 1 86 ? -18.516 28.75 9.266 1 85.44 86 ALA A C 1
ATOM 692 O O . ALA A 1 86 ? -17.688 28.797 8.359 1 85.44 86 ALA A O 1
ATOM 693 N N . GLU A 1 87 ? -19.406 29.656 9.492 1 83.62 87 GLU A N 1
ATOM 694 C CA . GLU A 1 87 ? -19.531 30.828 8.625 1 83.62 87 GLU A CA 1
ATOM 695 C C . GLU A 1 87 ? -18.312 31.734 8.719 1 83.62 87 GLU A C 1
ATOM 697 O O . GLU A 1 87 ? -17.781 32.188 7.699 1 83.62 87 GLU A O 1
ATOM 702 N N . SER A 1 88 ? -17.875 31.938 9.844 1 84.06 88 SER A N 1
ATOM 703 C CA . SER A 1 88 ? -16.766 32.844 10.086 1 84.06 88 SER A CA 1
ATOM 704 C C . SER A 1 88 ? -15.453 32.281 9.555 1 84.06 88 SER A C 1
ATOM 706 O O . SER A 1 88 ? -14.555 33.031 9.18 1 84.06 88 SER A O 1
ATOM 708 N N . ASN A 1 89 ? -15.375 31 9.445 1 81.88 89 ASN A N 1
ATOM 709 C CA . ASN A 1 89 ? -14.117 30.375 9.062 1 81.88 89 ASN A CA 1
ATOM 710 C C . ASN A 1 89 ? -14.203 29.719 7.688 1 81.88 89 ASN A C 1
ATOM 712 O O . ASN A 1 89 ? -13.281 29.031 7.27 1 81.88 89 ASN A O 1
ATOM 716 N N . GLY A 1 90 ? -15.305 29.891 7.066 1 81.06 90 GLY A N 1
ATOM 717 C CA . GLY A 1 90 ? -15.477 29.359 5.727 1 81.06 90 GLY A CA 1
ATOM 718 C C . GLY A 1 90 ? -15.422 27.844 5.672 1 81.06 90 GLY A C 1
ATOM 719 O O . GLY A 1 90 ? -14.852 27.266 4.75 1 81.06 90 GLY A O 1
ATOM 720 N N . LEU A 1 91 ? -15.906 27.172 6.703 1 79.12 91 LEU A N 1
ATOM 721 C CA . LEU A 1 91 ? -15.914 25.719 6.785 1 79.12 91 LEU A CA 1
ATOM 722 C C . LEU A 1 91 ? -17.328 25.172 6.668 1 79.12 91 LEU A C 1
ATOM 724 O O . LEU A 1 91 ? -18.297 25.891 6.926 1 79.12 91 LEU A O 1
ATOM 728 N N . ASN A 1 92 ? -17.359 23.938 6.227 1 79.31 92 ASN A N 1
ATOM 729 C CA . ASN A 1 92 ? -18.656 23.281 6.363 1 79.31 92 ASN A CA 1
ATOM 730 C C . ASN A 1 92 ? -18.938 22.875 7.809 1 79.31 92 ASN A C 1
ATOM 732 O O . ASN A 1 92 ? -18.016 22.812 8.625 1 79.31 92 ASN A O 1
ATOM 736 N N . THR A 1 93 ? -20.188 22.703 8.102 1 80.56 93 THR A N 1
ATOM 737 C CA . THR A 1 93 ? -20.656 22.484 9.469 1 80.56 93 THR A CA 1
ATOM 738 C C . THR A 1 93 ? -19.938 21.281 10.094 1 80.56 93 THR A C 1
ATOM 740 O O . THR A 1 93 ? -19.578 21.312 11.266 1 80.56 93 THR A O 1
ATOM 743 N N . GLN A 1 94 ? -19.672 20.266 9.336 1 79.5 94 GLN A N 1
ATOM 744 C CA . GLN A 1 94 ? -19.047 19.062 9.852 1 79.5 94 GLN A CA 1
ATOM 745 C C . GLN A 1 94 ? -17.578 19.297 10.219 1 79.5 94 GLN A C 1
ATOM 747 O O . GLN A 1 94 ? -17.125 18.875 11.281 1 79.5 94 GLN A O 1
ATOM 752 N N . LEU A 1 95 ? -16.906 19.969 9.352 1 82.56 95 LEU A N 1
ATOM 753 C CA . LEU A 1 95 ? -15.5 20.266 9.602 1 82.56 95 LEU A CA 1
ATOM 754 C C . LEU A 1 95 ? -15.352 21.25 10.766 1 82.56 95 LEU A C 1
ATOM 756 O O . LEU A 1 95 ? -14.422 21.141 11.562 1 82.56 95 LEU A O 1
ATOM 760 N N . ALA A 1 96 ? -16.266 22.172 10.789 1 82.75 96 ALA A N 1
ATOM 761 C CA . ALA A 1 96 ? -16.281 23.125 11.891 1 82.75 96 ALA A CA 1
ATOM 762 C C . ALA A 1 96 ? -16.484 22.422 13.234 1 82.75 96 ALA A C 1
ATOM 764 O O . ALA A 1 96 ? -15.766 22.703 14.195 1 82.75 96 ALA A O 1
ATOM 765 N N . ALA A 1 97 ? -17.438 21.547 13.25 1 86.38 97 ALA A N 1
ATOM 766 C CA . ALA A 1 97 ? -17.734 20.797 14.469 1 86.38 97 ALA A CA 1
ATOM 767 C C . ALA A 1 97 ? -16.516 19.969 14.906 1 86.38 97 ALA A C 1
ATOM 769 O O . ALA A 1 97 ? -16.219 19.891 16.094 1 86.38 97 ALA A O 1
ATOM 770 N N . ARG A 1 98 ? -15.883 19.422 13.977 1 87.5 98 ARG A N 1
ATOM 771 C CA . ARG A 1 98 ? -14.711 18.609 14.266 1 87.5 98 ARG A CA 1
ATOM 772 C C . ARG A 1 98 ? -13.578 19.453 14.859 1 87.5 98 ARG A C 1
ATOM 774 O O . ARG A 1 98 ? -12.969 19.078 15.859 1 87.5 98 ARG A O 1
ATOM 781 N N . LYS A 1 99 ? -13.32 20.484 14.211 1 88.75 99 LYS A N 1
ATOM 782 C CA . LYS A 1 99 ? -12.258 21.359 14.68 1 88.75 99 LYS A CA 1
ATOM 783 C C . LYS A 1 99 ? -12.547 21.875 16.094 1 88.75 99 LYS A C 1
ATOM 785 O O . LYS A 1 99 ? -11.68 21.812 16.969 1 88.75 99 LYS A O 1
ATOM 790 N N . LEU A 1 100 ? -13.797 22.312 16.266 1 89.69 100 LEU A N 1
ATOM 791 C CA . LEU A 1 100 ? -14.203 22.812 17.578 1 89.69 100 LEU A CA 1
ATOM 792 C C . LEU A 1 100 ? -14.062 21.734 18.641 1 89.69 100 LEU A C 1
ATOM 794 O O . LEU A 1 100 ? -13.562 21.984 19.734 1 89.69 100 LEU A O 1
ATOM 798 N N . ARG A 1 101 ? -14.461 20.562 18.281 1 94.12 101 ARG A N 1
ATOM 799 C CA . ARG A 1 101 ? -14.43 19.422 19.188 1 94.12 101 ARG A CA 1
ATOM 800 C C . ARG A 1 101 ? -13.008 19.125 19.641 1 94.12 101 ARG A C 1
ATOM 802 O O . ARG A 1 101 ? -12.734 19.109 20.844 1 94.12 101 ARG A O 1
ATOM 809 N N . TYR A 1 102 ? -12.141 19 18.75 1 93.5 102 TYR A N 1
ATOM 810 C CA . TYR A 1 102 ? -10.805 18.531 19.094 1 93.5 102 TYR A CA 1
ATOM 811 C C . TYR A 1 102 ? -9.969 19.641 19.703 1 93.5 102 TYR A C 1
ATOM 813 O O . TYR A 1 102 ? -9.109 19.391 20.562 1 93.5 102 TYR A O 1
ATOM 821 N N . ASP A 1 103 ? -10.258 20.859 19.281 1 91.88 103 ASP A N 1
ATOM 822 C CA . ASP A 1 103 ? -9.625 22 19.953 1 91.88 103 ASP A CA 1
ATOM 823 C C . ASP A 1 103 ? -10 22.031 21.438 1 91.88 103 ASP A C 1
ATOM 825 O O . ASP A 1 103 ? -9.133 22.203 22.297 1 91.88 103 ASP A O 1
ATOM 829 N N . TRP A 1 104 ? -11.234 21.859 21.641 1 94.56 104 TRP A N 1
ATOM 830 C CA . TRP A 1 104 ? -11.711 21.906 23.016 1 94.56 104 TRP A CA 1
ATOM 831 C C . TRP A 1 104 ? -11.211 20.688 23.797 1 94.56 104 TRP A C 1
ATOM 833 O O . TRP A 1 104 ? -10.844 20.812 24.969 1 94.56 104 TRP A O 1
ATOM 843 N N . PHE A 1 105 ? -11.234 19.5 23.203 1 97.25 105 PHE A N 1
ATOM 844 C CA . PHE A 1 105 ? -10.742 18.297 23.859 1 97.25 105 PHE A CA 1
ATOM 845 C C . PHE A 1 105 ? -9.289 18.469 24.297 1 97.25 105 PHE A C 1
ATOM 847 O O . PHE A 1 105 ? -8.914 18.062 25.406 1 97.25 105 PHE A O 1
ATOM 854 N N . GLU A 1 106 ? -8.492 19 23.406 1 95.88 106 GLU A N 1
ATOM 855 C CA . GLU A 1 106 ? -7.078 19.188 23.719 1 95.88 106 GLU A CA 1
ATOM 856 C C . GLU A 1 106 ? -6.895 20.172 24.859 1 95.88 106 GLU A C 1
ATOM 858 O O . GLU A 1 106 ? -6.07 19.953 25.75 1 95.88 106 GLU A O 1
ATOM 863 N N . GLN A 1 107 ? -7.637 21.266 24.812 1 95.5 107 GLN A N 1
ATOM 864 C CA . GLN A 1 107 ? -7.605 22.234 25.906 1 95.5 107 GLN A CA 1
ATOM 865 C C . GLN A 1 107 ? -8 21.578 27.219 1 95.5 107 GLN A C 1
ATOM 867 O O . GLN A 1 107 ? -7.324 21.766 28.234 1 95.5 107 GLN A O 1
ATOM 872 N N . LEU A 1 108 ? -9.039 20.875 27.203 1 96.56 108 LEU A N 1
ATOM 873 C CA . LEU A 1 108 ? -9.555 20.219 28.391 1 96.56 108 LEU A CA 1
ATOM 874 C C . LEU A 1 108 ? -8.578 19.156 28.906 1 96.56 108 LEU A C 1
ATOM 876 O O . LEU A 1 108 ? -8.43 18.984 30.109 1 96.56 108 LEU A O 1
ATOM 880 N N . ARG A 1 109 ? -8.016 18.406 28.016 1 97.06 109 ARG A N 1
ATOM 881 C CA . ARG A 1 109 ? -7.02 17.391 28.375 1 97.06 109 ARG A CA 1
ATOM 882 C C . ARG A 1 109 ? -5.887 18.016 29.188 1 97.06 109 ARG A C 1
ATOM 884 O O . ARG A 1 109 ? -5.473 17.469 30.203 1 97.06 109 ARG A O 1
ATOM 891 N N . GLN A 1 110 ? -5.418 19.172 28.734 1 96.06 110 GLN A N 1
ATOM 892 C CA . GLN A 1 110 ? -4.336 19.875 29.422 1 96.06 110 GLN A CA 1
ATOM 893 C C . GLN A 1 110 ? -4.801 20.406 30.766 1 96.06 110 GLN A C 1
ATOM 895 O O . GLN A 1 110 ? -4.113 20.25 31.781 1 96.06 110 GLN A O 1
ATOM 900 N N . ASP A 1 111 ? -5.961 21.016 30.781 1 96.38 111 ASP A N 1
ATOM 901 C CA . ASP A 1 111 ? -6.504 21.625 31.984 1 96.38 111 ASP A CA 1
ATOM 902 C C . ASP A 1 111 ? -6.719 20.594 33.094 1 96.38 111 ASP A C 1
ATOM 904 O O . ASP A 1 111 ? -6.523 20.891 34.25 1 96.38 111 ASP A O 1
ATOM 908 N N . GLN A 1 112 ? -7.137 19.391 32.75 1 96.12 112 GLN A N 1
ATOM 909 C CA . GLN A 1 112 ? -7.5 18.359 33.719 1 96.12 112 GLN A CA 1
ATOM 910 C C . GLN A 1 112 ? -6.371 17.359 33.906 1 96.12 112 GLN A C 1
ATOM 912 O O . GLN A 1 112 ? -6.547 16.328 34.562 1 96.12 112 GLN A O 1
ATOM 917 N N . ASP A 1 113 ? -5.215 17.578 33.219 1 95.31 113 ASP A N 1
ATOM 918 C CA . ASP A 1 113 ? -4.016 16.75 33.344 1 95.31 113 ASP A CA 1
ATOM 919 C C . ASP A 1 113 ? -4.309 15.305 32.906 1 95.31 113 ASP A C 1
ATOM 921 O O . ASP A 1 113 ? -3.959 14.367 33.656 1 95.31 113 ASP A O 1
ATOM 925 N N . CYS A 1 114 ? -5.086 15.188 31.953 1 97.06 114 CYS A N 1
ATOM 926 C CA . CYS A 1 114 ? -5.34 13.875 31.375 1 97.06 114 CYS A CA 1
ATOM 927 C C . CYS A 1 114 ? -4.223 13.469 30.422 1 97.06 114 CYS A C 1
ATOM 929 O O . CYS A 1 114 ? -3.678 14.312 29.703 1 97.06 114 CYS A O 1
ATOM 931 N N . GLN A 1 115 ? -3.889 12.25 30.375 1 96.19 115 GLN A N 1
ATOM 932 C CA . GLN A 1 115 ? -2.809 11.773 29.516 1 96.19 115 GLN A CA 1
ATOM 933 C C . GLN A 1 115 ? -3.277 11.633 28.078 1 96.19 115 GLN A C 1
ATOM 935 O O . GLN A 1 115 ? -2.537 11.953 27.141 1 96.19 115 GLN A O 1
ATOM 940 N N . TYR A 1 116 ? -4.551 11.125 27.922 1 97.31 116 TYR A N 1
ATOM 941 C CA . TYR A 1 116 ? -5.031 10.836 26.562 1 97.31 116 TYR A CA 1
ATOM 942 C C . TYR A 1 116 ? -6.488 11.242 26.406 1 97.31 116 TYR A C 1
ATOM 944 O O . TYR A 1 116 ? -7.227 11.328 27.391 1 97.31 116 TYR A O 1
ATOM 952 N N . ILE A 1 117 ? -6.832 11.547 25.141 1 98.06 117 ILE A N 1
ATOM 953 C CA . ILE A 1 117 ? -8.219 11.68 24.703 1 98.06 117 ILE A CA 1
ATOM 954 C C . ILE A 1 117 ? -8.703 10.367 24.094 1 98.06 117 ILE A C 1
ATOM 956 O O . ILE A 1 117 ? -8.062 9.828 23.188 1 98.06 117 ILE A O 1
ATOM 960 N N . VAL A 1 118 ? -9.797 9.867 24.594 1 97.94 118 VAL A N 1
ATOM 961 C CA . VAL A 1 118 ? -10.297 8.578 24.109 1 97.94 118 VAL A CA 1
ATOM 962 C C . VAL A 1 118 ? -11.648 8.766 23.438 1 97.94 118 VAL A C 1
ATOM 964 O O . VAL A 1 118 ? -12.555 9.398 24 1 97.94 118 VAL A O 1
ATOM 967 N N . THR A 1 119 ? -11.742 8.25 22.172 1 97.31 119 THR A N 1
ATOM 968 C CA . THR A 1 119 ? -13 8.344 21.438 1 97.31 119 THR A CA 1
ATOM 969 C C . THR A 1 119 ? -13.539 6.957 21.109 1 97.31 119 THR A C 1
ATOM 971 O O . THR A 1 119 ? -12.828 5.957 21.25 1 97.31 119 THR A O 1
ATOM 974 N N . ALA A 1 120 ? -14.805 6.883 20.656 1 97.12 120 ALA A N 1
ATOM 975 C CA . ALA A 1 120 ? -15.492 5.598 20.578 1 97.12 120 ALA A CA 1
ATOM 976 C C . ALA A 1 120 ? -15.641 5.137 19.125 1 97.12 120 ALA A C 1
ATOM 978 O O . ALA A 1 120 ? -16.609 4.465 18.781 1 97.12 120 ALA A O 1
ATOM 979 N N . HIS A 1 121 ? -14.672 5.566 18.312 1 96.06 121 HIS A N 1
ATOM 980 C CA . HIS A 1 121 ? -14.695 5.031 16.969 1 96.06 121 HIS A CA 1
ATOM 981 C C . HIS A 1 121 ? -14.508 3.52 16.953 1 96.06 121 HIS A C 1
ATOM 983 O O . HIS A 1 121 ? -13.734 2.982 17.766 1 96.06 121 HIS A O 1
ATOM 989 N N . HIS A 1 122 ? -15.258 2.861 16.141 1 96.94 122 HIS A N 1
ATOM 990 C CA . HIS A 1 122 ? -15.203 1.405 16.094 1 96.94 122 HIS A CA 1
ATOM 991 C C . HIS A 1 122 ? -14.883 0.918 14.68 1 96.94 122 HIS A C 1
ATOM 993 O O . HIS A 1 122 ? -14.562 1.719 13.797 1 96.94 122 HIS A O 1
ATOM 999 N N . ALA A 1 123 ? -14.922 -0.351 14.422 1 96.44 123 ALA A N 1
ATOM 1000 C CA . ALA A 1 123 ? -14.461 -0.977 13.188 1 96.44 123 ALA A CA 1
ATOM 1001 C C . ALA A 1 123 ? -15.289 -0.516 11.992 1 96.44 123 ALA A C 1
ATOM 1003 O O . ALA A 1 123 ? -14.75 -0.328 10.898 1 96.44 123 ALA A O 1
ATOM 1004 N N . ASP A 1 124 ? -16.594 -0.339 12.188 1 96.38 124 ASP A N 1
ATOM 1005 C CA . ASP A 1 124 ? -17.453 0.098 11.102 1 96.38 124 ASP A CA 1
ATOM 1006 C C . ASP A 1 124 ? -17.109 1.516 10.656 1 96.38 124 ASP A C 1
ATOM 1008 O O . ASP A 1 124 ? -17.156 1.827 9.461 1 96.38 124 ASP A O 1
ATOM 1012 N N . ASP A 1 125 ? -16.75 2.35 11.648 1 94.81 125 ASP A N 1
ATOM 1013 C CA . ASP A 1 125 ? -16.297 3.697 11.312 1 94.81 125 ASP A CA 1
ATOM 1014 C C . ASP A 1 125 ? -15.039 3.654 10.438 1 94.81 125 ASP A C 1
ATOM 1016 O O . ASP A 1 125 ? -14.875 4.48 9.539 1 94.81 125 ASP A O 1
ATOM 1020 N N . ASP A 1 126 ? -14.219 2.762 10.797 1 96.5 126 ASP A N 1
ATOM 1021 C CA . ASP A 1 126 ? -12.977 2.609 10.055 1 96.5 126 ASP A CA 1
ATOM 1022 C C . ASP A 1 126 ? -13.242 2.221 8.602 1 96.5 126 ASP A C 1
ATOM 1024 O O . ASP A 1 126 ? -12.641 2.783 7.68 1 96.5 126 ASP A O 1
ATOM 1028 N N . LEU A 1 127 ? -14.117 1.263 8.391 1 96.5 127 LEU A N 1
ATOM 1029 C CA . LEU A 1 127 ? -14.492 0.834 7.047 1 96.5 127 LEU A CA 1
ATOM 1030 C C . LEU A 1 127 ? -15.133 1.979 6.27 1 96.5 127 LEU A C 1
ATOM 1032 O O . LEU A 1 127 ? -14.883 2.143 5.074 1 96.5 127 LEU A O 1
ATOM 1036 N N . GLU A 1 128 ? -15.969 2.736 6.973 1 95.25 128 GLU A N 1
ATOM 1037 C CA . GLU A 1 128 ? -16.562 3.91 6.348 1 95.25 128 GLU A CA 1
ATOM 1038 C C . GLU A 1 128 ? -15.5 4.871 5.836 1 95.25 128 GLU A C 1
ATOM 1040 O O . GLU A 1 128 ? -15.562 5.336 4.699 1 95.25 128 GLU A O 1
ATOM 1045 N N . THR A 1 129 ? -14.547 5.137 6.723 1 94.75 129 THR A N 1
ATOM 1046 C CA . THR A 1 129 ? -13.461 6.051 6.379 1 94.75 129 THR A CA 1
ATOM 1047 C C . THR A 1 129 ? -12.656 5.516 5.199 1 94.75 129 THR A C 1
ATOM 1049 O O . THR A 1 129 ? -12.281 6.273 4.301 1 94.75 129 THR A O 1
ATOM 1052 N N . PHE A 1 130 ? -12.406 4.258 5.156 1 96.44 130 PHE A N 1
ATOM 1053 C CA . PHE A 1 130 ? -11.703 3.592 4.066 1 96.44 130 PHE A CA 1
ATOM 1054 C C . PHE A 1 130 ? -12.406 3.828 2.74 1 96.44 130 PHE A C 1
ATOM 1056 O O . PHE A 1 130 ? -11.773 4.191 1.747 1 96.44 130 PHE A O 1
ATOM 1063 N N . LEU A 1 131 ? -13.727 3.635 2.756 1 95.94 131 LEU A N 1
ATOM 1064 C CA . LEU A 1 131 ? -14.516 3.758 1.536 1 95.94 131 LEU A CA 1
ATOM 1065 C C . LEU A 1 131 ? -14.586 5.211 1.077 1 95.94 131 LEU A C 1
ATOM 1067 O O . LEU A 1 131 ? -14.586 5.488 -0.124 1 95.94 131 LEU A O 1
ATOM 1071 N N . ILE A 1 132 ? -14.648 6.078 2.016 1 94 132 ILE A N 1
ATOM 1072 C CA . ILE A 1 132 ? -14.648 7.5 1.682 1 94 132 ILE A CA 1
ATOM 1073 C C . ILE A 1 132 ? -13.336 7.863 0.985 1 94 132 ILE A C 1
ATOM 1075 O O . ILE A 1 132 ? -13.344 8.516 -0.062 1 94 132 ILE A O 1
ATOM 1079 N N . ASN A 1 133 ? -12.258 7.398 1.564 1 94.38 133 ASN A N 1
ATOM 1080 C CA . ASN A 1 133 ? -10.953 7.703 0.999 1 94.38 133 ASN A CA 1
ATOM 1081 C C . ASN A 1 133 ? -10.758 7.043 -0.362 1 94.38 133 ASN A C 1
ATOM 1083 O O . ASN A 1 133 ? -10.133 7.617 -1.256 1 94.38 133 ASN A O 1
ATOM 1087 N N . LEU A 1 134 ? -11.258 5.859 -0.487 1 95.19 134 LEU A N 1
ATOM 1088 C CA . LEU A 1 134 ? -11.227 5.176 -1.777 1 95.19 134 LEU A CA 1
ATOM 1089 C C . LEU A 1 134 ? -11.977 5.984 -2.834 1 95.19 134 LEU A C 1
ATOM 1091 O O . LEU A 1 134 ? -11.508 6.109 -3.971 1 95.19 134 LEU A O 1
ATOM 1095 N N . SER A 1 135 ? -13.125 6.516 -2.438 1 94 135 SER A N 1
ATOM 1096 C CA . SER A 1 135 ? -13.953 7.281 -3.363 1 94 135 SER A CA 1
ATOM 1097 C C . SER A 1 135 ? -13.258 8.57 -3.795 1 94 135 SER A C 1
ATOM 1099 O O . SER A 1 135 ? -13.555 9.109 -4.859 1 94 135 SER A O 1
ATOM 1101 N N . ARG A 1 136 ? -12.258 8.969 -3.006 1 92.19 136 ARG A N 1
ATOM 1102 C CA . ARG A 1 136 ? -11.562 10.227 -3.275 1 92.19 136 ARG A CA 1
ATOM 1103 C C . ARG A 1 136 ? -10.273 9.977 -4.059 1 92.19 136 ARG A C 1
ATOM 1105 O O . ARG A 1 136 ? -9.641 10.922 -4.531 1 92.19 136 ARG A O 1
ATOM 1112 N N . GLY A 1 137 ? -9.898 8.773 -4.219 1 94.12 137 GLY A N 1
ATOM 1113 C CA . GLY A 1 137 ? -8.734 8.445 -5.023 1 94.12 137 GLY A CA 1
ATOM 1114 C C . GLY A 1 137 ? -7.422 8.617 -4.277 1 94.12 137 GLY A C 1
ATOM 1115 O O . GLY A 1 137 ? -6.438 9.094 -4.848 1 94.12 137 GLY A O 1
ATOM 1116 N N . THR A 1 138 ? -7.379 8.234 -3.025 1 91.56 138 THR A N 1
ATOM 1117 C CA . THR A 1 138 ? -6.195 8.43 -2.197 1 91.56 138 THR A CA 1
ATOM 1118 C C . THR A 1 138 ? -5.191 7.297 -2.404 1 91.56 138 THR A C 1
ATOM 1120 O O . THR A 1 138 ? -5.52 6.273 -3.01 1 91.56 138 THR A O 1
ATOM 1123 N N . GLY A 1 139 ? -3.947 7.508 -1.972 1 92.56 139 GLY A N 1
ATOM 1124 C CA . GLY A 1 139 ? -2.928 6.469 -1.981 1 92.56 139 GLY A CA 1
ATOM 1125 C C . GLY A 1 139 ? -3.039 5.512 -0.81 1 92.56 139 GLY A C 1
ATOM 1126 O O . GLY A 1 139 ? -4.043 5.512 -0.096 1 92.56 139 GLY A O 1
ATOM 1127 N N . ILE A 1 140 ? -2.008 4.699 -0.633 1 94.56 140 ILE A N 1
ATOM 1128 C CA . ILE A 1 140 ? -2.021 3.635 0.365 1 94.56 140 ILE A CA 1
ATOM 1129 C C . ILE A 1 140 ? -2.191 4.234 1.759 1 94.56 140 ILE A C 1
ATOM 1131 O O . ILE A 1 140 ? -2.889 3.67 2.605 1 94.56 140 ILE A O 1
ATOM 1135 N N . LYS A 1 141 ? -1.566 5.352 2.018 1 92.81 141 LYS A N 1
ATOM 1136 C CA . LYS A 1 141 ? -1.648 5.969 3.338 1 92.81 141 LYS A CA 1
ATOM 1137 C C . LYS A 1 141 ? -3.076 6.406 3.652 1 92.81 141 LYS A C 1
ATOM 1139 O O . LYS A 1 141 ? -3.516 6.324 4.801 1 92.81 141 LYS A O 1
ATOM 1144 N N . GLY A 1 142 ? -3.732 6.879 2.633 1 92.5 142 GLY A N 1
ATOM 1145 C CA . GLY A 1 142 ? -5.125 7.258 2.811 1 92.5 142 GLY A CA 1
ATOM 1146 C C . GLY A 1 142 ? -6.035 6.074 3.084 1 92.5 142 GLY A C 1
ATOM 1147 O O . GLY A 1 142 ? -7.105 6.234 3.674 1 92.5 142 GLY A O 1
ATOM 1148 N N . LEU A 1 143 ? -5.617 4.898 2.717 1 95.06 143 LEU A N 1
ATOM 1149 C CA . LEU A 1 143 ? -6.449 3.707 2.836 1 95.06 143 LEU A CA 1
ATOM 1150 C C . LEU A 1 143 ? -6.18 2.986 4.152 1 95.06 143 LEU A C 1
ATOM 1152 O O . LEU A 1 143 ? -6.812 1.97 4.449 1 95.06 143 LEU A O 1
ATOM 1156 N N . LEU A 1 144 ? -5.285 3.496 4.98 1 94.31 144 LEU A N 1
ATOM 1157 C CA . LEU A 1 144 ? -4.973 2.873 6.262 1 94.31 144 LEU A CA 1
ATOM 1158 C C . LEU A 1 144 ? -6.102 3.094 7.262 1 94.31 144 LEU A C 1
ATOM 1160 O O . LEU A 1 144 ? -6.145 2.445 8.312 1 94.31 144 LEU A O 1
ATOM 1164 N N . GLY A 1 145 ? -7.043 3.918 6.895 1 91.62 145 GLY A N 1
ATOM 1165 C CA . GLY A 1 145 ? -8.195 4.141 7.758 1 91.62 145 GLY A CA 1
ATOM 1166 C C . GLY A 1 145 ? -7.863 4.973 8.984 1 91.62 145 GLY A C 1
ATOM 1167 O O . GLY A 1 145 ? -7.055 5.902 8.914 1 91.62 145 GLY A O 1
ATOM 1168 N N . ILE A 1 146 ? -8.578 4.715 10.047 1 94.94 146 ILE A N 1
ATOM 1169 C CA . ILE A 1 146 ? -8.445 5.473 11.289 1 94.94 146 ILE A CA 1
ATOM 1170 C C . ILE A 1 146 ? -7.355 4.855 12.164 1 94.94 146 ILE A C 1
ATOM 1172 O O . ILE A 1 146 ? -7.445 3.686 12.539 1 94.94 146 ILE A O 1
ATOM 1176 N N . PRO A 1 147 ? -6.359 5.613 12.492 1 93.88 147 PRO A N 1
ATOM 1177 C CA . PRO A 1 147 ? -5.328 5.047 13.367 1 93.88 147 PRO A CA 1
ATOM 1178 C C . PRO A 1 147 ? -5.828 4.805 14.789 1 93.88 147 PRO A C 1
ATOM 1180 O O . PRO A 1 147 ? -6.609 5.598 15.32 1 93.88 147 PRO A O 1
ATOM 1183 N N . GLU A 1 148 ? -5.379 3.762 15.336 1 94.56 148 GLU A N 1
ATOM 1184 C CA . GLU A 1 148 ? -5.738 3.455 16.719 1 94.56 148 GLU A CA 1
ATOM 1185 C C . GLU A 1 148 ? -5.211 4.52 17.672 1 94.56 148 GLU A C 1
ATOM 1187 O O . GLU A 1 148 ? -5.855 4.832 18.672 1 94.56 148 GLU A O 1
ATOM 1192 N N . LYS A 1 149 ? -4.047 5 17.375 1 94.81 149 LYS A N 1
ATOM 1193 C CA . LYS A 1 149 ? -3.43 6.074 18.156 1 94.81 149 LYS A CA 1
ATOM 1194 C C . LYS A 1 149 ? -2.895 7.172 17.234 1 94.81 149 LYS A C 1
ATOM 1196 O O . LYS A 1 149 ? -2.219 6.883 16.25 1 94.81 149 LYS A O 1
ATOM 1201 N N . ASN A 1 150 ? -3.26 8.352 17.484 1 93.38 150 ASN A N 1
ATOM 1202 C CA . ASN A 1 150 ? -2.77 9.547 16.797 1 93.38 150 ASN A CA 1
ATOM 1203 C C . ASN A 1 150 ? -2.439 10.656 17.797 1 93.38 150 ASN A C 1
ATOM 1205 O O . ASN A 1 150 ? -3.324 11.398 18.219 1 93.38 150 ASN A O 1
ATOM 1209 N N . GLY A 1 151 ? -1.16 10.773 18.109 1 92.69 151 GLY A N 1
ATOM 1210 C CA . GLY A 1 151 ? -0.795 11.688 19.172 1 92.69 151 GLY A CA 1
ATOM 1211 C C . GLY A 1 151 ? -1.384 11.289 20.516 1 92.69 151 GLY A C 1
ATOM 1212 O O . GLY A 1 151 ? -1.176 10.164 20.984 1 92.69 151 GLY A O 1
ATOM 1213 N N . ASN A 1 152 ? -2.205 12.195 21 1 94.75 152 ASN A N 1
ATOM 1214 C CA . ASN A 1 152 ? -2.809 11.953 22.297 1 94.75 152 ASN A CA 1
ATOM 1215 C C . ASN A 1 152 ? -4.227 11.406 22.172 1 94.75 152 ASN A C 1
ATOM 1217 O O . ASN A 1 152 ? -4.949 11.289 23.156 1 94.75 152 ASN A O 1
ATOM 1221 N N . ILE A 1 153 ? -4.648 11 21.016 1 96.81 153 ILE A N 1
ATOM 1222 C CA . ILE A 1 153 ? -5.992 10.484 20.781 1 96.81 153 ILE A CA 1
ATOM 1223 C C . ILE A 1 153 ? -5.938 8.969 20.594 1 96.81 153 ILE A C 1
ATOM 1225 O O . ILE A 1 153 ? -5.191 8.469 19.75 1 96.81 153 ILE A O 1
ATOM 1229 N N . ILE A 1 154 ? -6.699 8.273 21.391 1 97.38 154 ILE A N 1
ATOM 1230 C CA . ILE A 1 154 ? -6.734 6.816 21.312 1 97.38 154 ILE A CA 1
ATOM 1231 C C . ILE A 1 154 ? -8.148 6.355 20.969 1 97.38 154 ILE A C 1
ATOM 1233 O O . ILE A 1 154 ? -9.133 6.922 21.453 1 97.38 154 ILE A O 1
ATOM 1237 N N . ARG A 1 155 ? -8.25 5.312 20.188 1 97.62 155 ARG A N 1
ATOM 1238 C CA . ARG A 1 155 ? -9.531 4.758 19.766 1 97.62 155 ARG A CA 1
ATOM 1239 C C . ARG A 1 155 ? -9.578 3.252 19.984 1 97.62 155 ARG A C 1
ATOM 1241 O O . ARG A 1 155 ? -9.516 2.473 19.031 1 97.62 155 ARG A O 1
ATOM 1248 N N . PRO A 1 156 ? -9.859 2.85 21.156 1 97.06 156 PRO A N 1
ATOM 1249 C CA . PRO A 1 156 ? -9.703 1.446 21.547 1 97.06 156 PRO A CA 1
ATOM 1250 C C . PRO A 1 156 ? -10.812 0.552 20.984 1 97.06 156 PRO A C 1
ATOM 1252 O O . PRO A 1 156 ? -10.672 -0.674 20.984 1 97.06 156 PRO A O 1
ATOM 1255 N N . LEU A 1 157 ? -11.945 1.126 20.531 1 97.69 157 LEU A N 1
ATOM 1256 C CA . LEU A 1 157 ? -13.055 0.307 20.047 1 97.69 157 LEU A CA 1
ATOM 1257 C C . LEU A 1 157 ? -12.883 -0.039 18.578 1 97.69 157 LEU A C 1
ATOM 1259 O O . LEU A 1 157 ? -13.695 -0.771 18 1 97.69 157 LEU A O 1
ATOM 1263 N N . LEU A 1 158 ? -11.789 0.356 18 1 96.5 158 LEU A N 1
ATOM 1264 C CA . LEU A 1 158 ? -11.578 0.166 16.562 1 96.5 158 LEU A CA 1
ATOM 1265 C C . LEU A 1 158 ? -11.516 -1.318 16.219 1 96.5 158 LEU A C 1
ATOM 1267 O O . LEU A 1 158 ? -11.68 -1.696 15.055 1 96.5 158 LEU A O 1
ATOM 1271 N N . VAL A 1 159 ? -11.273 -2.221 17.172 1 95.06 159 VAL A N 1
ATOM 1272 C CA . VAL A 1 159 ? -11.141 -3.652 16.906 1 95.06 159 VAL A CA 1
ATOM 1273 C C . VAL A 1 159 ? -12.5 -4.328 17.062 1 95.06 159 VAL A C 1
ATOM 1275 O O . VAL A 1 159 ? -12.641 -5.527 16.797 1 95.06 159 VAL A O 1
ATOM 1278 N N . PHE A 1 160 ? -13.531 -3.59 17.406 1 96.88 160 PHE A N 1
ATOM 1279 C CA . PHE A 1 160 ? -14.852 -4.168 17.641 1 96.88 160 PHE A CA 1
ATOM 1280 C C . PHE A 1 160 ? -15.852 -3.672 16.594 1 96.8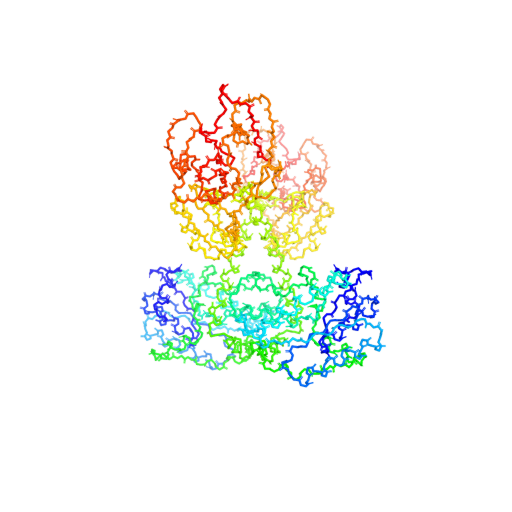8 160 PHE A C 1
ATOM 1282 O O . PHE A 1 160 ? -15.812 -2.506 16.203 1 96.88 160 PHE A O 1
ATOM 1289 N N . SER A 1 161 ? -16.766 -4.562 16.203 1 96.06 161 SER A N 1
ATOM 1290 C CA . SER A 1 161 ? -17.844 -4.188 15.297 1 96.06 161 SER A CA 1
ATOM 1291 C C . SER A 1 161 ? -18.984 -3.508 16.047 1 96.06 161 SER A C 1
ATOM 1293 O O . SER A 1 161 ? -19.109 -3.66 17.266 1 96.06 161 SER A O 1
ATOM 1295 N N . ARG A 1 162 ? -19.766 -2.758 15.297 1 94.5 162 ARG A N 1
ATOM 1296 C CA . ARG A 1 162 ? -20.953 -2.145 15.891 1 94.5 162 ARG A CA 1
ATOM 1297 C C . ARG A 1 162 ? -21.875 -3.201 16.5 1 94.5 162 ARG A C 1
ATOM 1299 O O . ARG A 1 162 ? -22.484 -2.977 17.547 1 94.5 162 ARG A O 1
ATOM 1306 N N . ASP A 1 163 ? -21.984 -4.344 15.859 1 94.69 163 ASP A N 1
ATOM 1307 C CA . ASP A 1 163 ? -22.812 -5.445 16.344 1 94.69 163 ASP A CA 1
ATOM 1308 C C . ASP A 1 163 ? -22.312 -5.949 17.703 1 94.69 163 ASP A C 1
ATOM 1310 O O . ASP A 1 163 ? -23.109 -6.227 18.594 1 94.69 163 ASP A O 1
ATOM 1314 N N . GLU A 1 164 ? -21.031 -6.109 17.797 1 96.25 164 GLU A N 1
ATOM 1315 C CA . GLU A 1 164 ? -20.453 -6.523 19.078 1 96.25 164 GLU A CA 1
ATOM 1316 C C . GLU A 1 164 ? -20.75 -5.512 20.172 1 96.25 164 GLU A C 1
ATOM 1318 O O . GLU A 1 164 ? -21.047 -5.891 21.312 1 96.25 164 GLU A O 1
ATOM 1323 N N . ILE A 1 165 ? -20.703 -4.273 19.812 1 97.44 165 ILE A N 1
ATOM 1324 C CA . ILE A 1 165 ? -20.938 -3.193 20.766 1 97.44 165 ILE A CA 1
ATOM 1325 C C . ILE A 1 165 ? -22.406 -3.209 21.203 1 97.44 165 ILE A C 1
ATOM 1327 O O . ILE A 1 165 ? -22.703 -3.102 22.406 1 97.44 165 ILE A O 1
ATOM 1331 N N . LEU A 1 166 ? -23.297 -3.375 20.281 1 96.81 166 LEU A N 1
ATOM 1332 C CA . LEU A 1 166 ? -24.719 -3.447 20.562 1 96.81 166 LEU A CA 1
ATOM 1333 C C . LEU A 1 166 ? -25.031 -4.652 21.453 1 96.81 166 LEU A C 1
ATOM 1335 O O . LEU A 1 166 ? -25.812 -4.547 22.406 1 96.81 166 LEU A O 1
ATOM 1339 N N . GLN A 1 167 ? -24.484 -5.746 21.125 1 97.5 167 GLN A N 1
ATOM 1340 C CA . GLN A 1 167 ? -24.688 -6.953 21.922 1 97.5 167 GLN A CA 1
ATOM 1341 C C . GLN A 1 167 ? -24.219 -6.75 23.359 1 97.5 167 GLN A C 1
ATOM 1343 O O . GLN A 1 167 ? -24.875 -7.199 24.312 1 97.5 167 GLN A O 1
ATOM 1348 N N . TYR A 1 168 ? -23.094 -6.148 23.453 1 97.81 168 TYR A N 1
ATOM 1349 C CA . TYR A 1 168 ? -22.562 -5.855 24.781 1 97.81 168 TYR A CA 1
ATOM 1350 C C . TYR A 1 168 ? -23.516 -4.969 25.578 1 97.81 168 TYR A C 1
ATOM 1352 O O . TYR A 1 168 ? -23.766 -5.223 26.75 1 97.81 168 TYR A O 1
ATOM 1360 N N . ALA A 1 169 ? -24 -3.891 24.953 1 97.44 169 ALA A N 1
ATOM 1361 C CA . ALA A 1 169 ? -24.922 -2.959 25.609 1 97.44 169 ALA A CA 1
ATOM 1362 C C . ALA A 1 169 ? -26.172 -3.676 26.078 1 97.44 169 ALA A C 1
ATOM 1364 O O . ALA A 1 169 ? -26.656 -3.441 27.188 1 97.44 169 ALA A O 1
ATOM 1365 N N . ASN A 1 170 ? -26.688 -4.551 25.25 1 97.44 170 ASN A N 1
ATOM 1366 C CA . ASN A 1 170 ? -27.891 -5.293 25.578 1 97.44 170 ASN A CA 1
ATOM 1367 C C . ASN A 1 170 ? -27.656 -6.277 26.719 1 97.44 170 ASN A C 1
ATOM 1369 O O . ASN A 1 170 ? -28.469 -6.383 27.625 1 97.44 170 ASN A O 1
ATOM 1373 N N . LYS A 1 171 ? -26.594 -6.93 26.641 1 97.5 171 LYS A N 1
ATOM 1374 C CA . LYS A 1 171 ? -26.25 -7.914 27.656 1 97.5 171 LYS A CA 1
ATOM 1375 C C . LYS A 1 171 ? -26.141 -7.262 29.031 1 97.5 171 LYS A C 1
ATOM 1377 O O . LYS A 1 171 ? -26.531 -7.867 30.031 1 97.5 171 LYS A O 1
ATOM 1382 N N . HIS A 1 172 ? -25.672 -6.07 29.109 1 97.06 172 HIS A N 1
ATOM 1383 C CA . HIS A 1 172 ? -25.453 -5.387 30.375 1 97.06 172 HIS A CA 1
ATOM 1384 C C . HIS A 1 172 ? -26.562 -4.383 30.656 1 97.06 172 HIS A C 1
ATOM 1386 O O . HIS A 1 172 ? -26.453 -3.578 31.578 1 97.06 172 HIS A O 1
ATOM 1392 N N . GLN A 1 173 ? -27.594 -4.277 29.797 1 96.31 173 GLN A N 1
ATOM 1393 C CA . GLN A 1 173 ? -28.781 -3.445 29.969 1 96.31 173 GLN A CA 1
ATOM 1394 C C . GLN A 1 173 ? -28.406 -1.973 30.109 1 96.31 173 GLN A C 1
ATOM 1396 O O . GLN A 1 173 ? -28.891 -1.284 31 1 96.31 173 GLN A O 1
ATOM 1401 N N . LEU A 1 174 ? -27.531 -1.587 29.281 1 95.5 174 LEU A N 1
ATOM 1402 C CA . LEU A 1 174 ? -27.125 -0.187 29.281 1 95.5 174 LEU A CA 1
ATOM 1403 C C . LEU A 1 174 ? -28.172 0.689 28.609 1 95.5 174 LEU A C 1
ATOM 1405 O O . LEU A 1 174 ? -28.875 0.234 27.703 1 95.5 174 LEU A O 1
ATOM 1409 N N . LYS A 1 175 ? -28.312 1.947 29.109 1 94.31 175 LYS A N 1
ATOM 1410 C CA . LYS A 1 175 ? -29.188 2.939 28.484 1 94.31 175 LYS A CA 1
ATOM 1411 C C . LYS A 1 175 ? -28.375 3.965 27.703 1 94.31 175 LYS A C 1
ATOM 1413 O O . LYS A 1 175 ? -27.297 4.379 28.125 1 94.31 175 LYS A O 1
ATOM 1418 N N . TRP A 1 176 ? -28.844 4.258 26.484 1 93.88 176 TRP A N 1
ATOM 1419 C CA . TRP A 1 176 ? -28.188 5.266 25.656 1 93.88 176 TRP A CA 1
ATOM 1420 C C . TRP A 1 176 ? -29.203 6.086 24.875 1 93.88 176 TRP A C 1
ATOM 1422 O O . TRP A 1 176 ? -30.391 5.766 24.875 1 93.88 176 TRP A O 1
ATOM 1432 N N . ARG A 1 177 ? -28.688 7.191 24.375 1 88.56 177 ARG A N 1
ATOM 1433 C CA . ARG A 1 177 ? -29.547 8.07 23.594 1 88.56 177 ARG A CA 1
ATOM 1434 C C . ARG A 1 177 ? -29.516 7.691 22.109 1 88.56 177 ARG A C 1
ATOM 1436 O O . ARG A 1 177 ? -28.453 7.391 21.578 1 88.56 177 ARG A O 1
ATOM 1443 N N . GLU A 1 178 ? -30.641 7.469 21.516 1 78.31 178 GLU A N 1
ATOM 1444 C CA . GLU A 1 178 ? -30.703 7.16 20.078 1 78.31 178 GLU A CA 1
ATOM 1445 C C . GLU A 1 178 ? -30.688 8.43 19.25 1 78.31 178 GLU A C 1
ATOM 1447 O O . GLU A 1 178 ? -31.359 9.414 19.578 1 78.31 178 GLU A O 1
ATOM 1452 N N . ASP A 1 179 ? -29.594 8.539 18.531 1 61.06 179 ASP A N 1
ATOM 1453 C CA . ASP A 1 179 ? -29.359 9.719 17.703 1 61.06 179 ASP A CA 1
ATOM 1454 C C . ASP A 1 179 ? -30.359 9.789 16.547 1 61.06 179 ASP A C 1
ATOM 1456 O O . ASP A 1 179 ? -30.5 8.836 15.781 1 61.06 179 ASP A O 1
ATOM 1460 N N . SER A 1 180 ? -31.375 10.656 16.672 1 53.81 180 SER A N 1
ATOM 1461 C CA . SER A 1 180 ? -32.219 10.883 15.492 1 53.81 180 SER A CA 1
ATOM 1462 C C . SER A 1 180 ? -31.391 11.414 14.32 1 53.81 180 SER A C 1
ATOM 1464 O O . SER A 1 180 ? -31.859 11.414 13.18 1 53.81 180 SER A O 1
ATOM 1466 N N . SER A 1 181 ? -30.25 12.008 14.578 1 51.47 181 SER A N 1
ATOM 1467 C CA . SER A 1 181 ? -29.484 12.742 13.57 1 51.47 181 SER A CA 1
ATOM 1468 C C . SER A 1 181 ? -28.734 11.789 12.648 1 51.47 181 SER A C 1
ATOM 1470 O O . SER A 1 181 ? -27.984 12.227 11.773 1 51.47 181 SER A O 1
ATOM 1472 N N . ASN A 1 182 ? -28.625 10.492 13.047 1 49 182 ASN A N 1
ATOM 1473 C CA . ASN A 1 182 ? -27.875 9.617 12.141 1 49 182 ASN A CA 1
ATOM 1474 C C . ASN A 1 182 ? -28.109 10 10.68 1 49 182 ASN A C 1
ATOM 1476 O O . ASN A 1 182 ? -27.516 9.398 9.781 1 49 182 ASN A O 1
ATOM 1480 N N . ALA A 1 183 ? -29.219 10.516 10.289 1 42.16 183 ALA A N 1
ATOM 1481 C CA . ALA A 1 183 ? -29.766 10.641 8.938 1 42.16 183 ALA A CA 1
ATOM 1482 C C . ALA A 1 183 ? -29.047 11.758 8.172 1 42.16 183 ALA A C 1
ATOM 1484 O O . ALA A 1 183 ? -28.906 11.68 6.949 1 42.16 183 ALA A O 1
ATOM 1485 N N . THR A 1 184 ? -28.922 13.094 8.656 1 44.16 184 THR A N 1
ATOM 1486 C CA . THR A 1 184 ? -28.891 14.164 7.656 1 44.16 184 THR A CA 1
ATOM 1487 C C . THR A 1 184 ? -27.438 14.539 7.324 1 44.16 184 THR A C 1
ATOM 1489 O O . THR A 1 184 ? -27.156 14.969 6.207 1 44.16 184 THR A O 1
ATOM 1492 N N . ASP A 1 185 ? -26.453 14.836 8.344 1 51.59 185 ASP A N 1
ATOM 1493 C CA . ASP A 1 185 ? -25.484 15.867 8.008 1 51.59 185 ASP A CA 1
ATOM 1494 C C . ASP A 1 185 ? -24.391 15.305 7.09 1 51.59 185 ASP A C 1
ATOM 1496 O O . ASP A 1 185 ? -23.891 16.016 6.215 1 51.59 185 ASP A O 1
ATOM 1500 N N . ASN A 1 186 ? -23.734 14.141 7.336 1 64.19 186 ASN A N 1
ATOM 1501 C CA . ASN A 1 186 ? -22.703 13.727 6.379 1 64.19 186 ASN A CA 1
ATOM 1502 C C . ASN A 1 186 ? -23.266 12.758 5.344 1 64.19 186 ASN A C 1
ATOM 1504 O O . ASN A 1 186 ? -23.375 11.555 5.598 1 64.19 186 ASN A O 1
ATOM 1508 N N . TYR A 1 187 ? -23.781 13.5 4.371 1 72.06 187 TYR A N 1
ATOM 1509 C CA . TYR A 1 187 ? -24.5 12.781 3.326 1 72.06 187 TYR A CA 1
ATOM 1510 C C . TYR A 1 187 ? -23.703 11.578 2.846 1 72.06 187 TYR A C 1
ATOM 1512 O O . TYR A 1 187 ? -24.25 10.477 2.73 1 72.06 187 TYR A O 1
ATOM 1520 N N . LEU A 1 188 ? -22.453 11.805 2.791 1 85 188 LEU A N 1
ATOM 1521 C CA . LEU A 1 188 ? -21.641 10.734 2.234 1 85 188 LEU A CA 1
ATOM 1522 C C . LEU A 1 188 ? -21.5 9.586 3.227 1 85 188 LEU A C 1
ATOM 1524 O O . LEU A 1 188 ? -21.672 8.422 2.861 1 85 188 LEU A O 1
ATOM 1528 N N . ARG A 1 189 ? -21.266 9.836 4.449 1 85.38 189 ARG A N 1
ATOM 1529 C CA . ARG A 1 189 ? -21.078 8.82 5.484 1 85.38 189 ARG A CA 1
ATOM 1530 C C . ARG A 1 189 ? -22.375 8.047 5.723 1 85.38 189 ARG A C 1
ATOM 1532 O O . ARG A 1 189 ? -22.344 6.832 5.934 1 85.38 189 ARG A O 1
ATOM 1539 N N . ASN A 1 190 ? -23.453 8.75 5.699 1 86.06 190 ASN A N 1
ATOM 1540 C CA . ASN A 1 190 ? -24.75 8.117 5.902 1 86.06 190 ASN A CA 1
ATOM 1541 C C . ASN A 1 190 ? -25.094 7.156 4.77 1 86.06 190 ASN A C 1
ATOM 1543 O O . ASN A 1 190 ? -25.641 6.082 5.008 1 86.06 190 ASN A O 1
ATOM 1547 N N . ARG A 1 191 ? -24.734 7.625 3.635 1 89.44 191 ARG A N 1
ATOM 1548 C CA . ARG A 1 191 ? -24.984 6.773 2.475 1 89.44 191 ARG A CA 1
ATOM 1549 C C . ARG A 1 191 ? -24.172 5.48 2.564 1 89.44 191 ARG A C 1
ATOM 1551 O O . ARG A 1 191 ? -24.703 4.398 2.285 1 89.44 191 ARG A O 1
ATOM 1558 N N . ILE A 1 192 ? -22.969 5.562 2.926 1 93.62 192 ILE A N 1
ATOM 1559 C CA . ILE A 1 192 ? -22.109 4.398 3.051 1 93.62 192 ILE A CA 1
ATOM 1560 C C . ILE A 1 192 ? -22.625 3.48 4.156 1 93.62 192 ILE A C 1
ATOM 1562 O O . ILE A 1 192 ? -22.781 2.273 3.947 1 93.62 192 ILE A O 1
ATOM 1566 N N . ARG A 1 193 ? -22.984 4.094 5.234 1 90.31 193 ARG A N 1
ATOM 1567 C CA . ARG A 1 193 ? -23.391 3.352 6.418 1 90.31 193 ARG A CA 1
ATOM 1568 C C . ARG A 1 193 ? -24.672 2.559 6.152 1 90.31 193 ARG A C 1
ATOM 1570 O O . ARG A 1 193 ? -24.781 1.4 6.562 1 90.31 193 ARG A O 1
ATOM 1577 N N . HIS A 1 194 ? -25.547 3.119 5.402 1 90.56 194 HIS A N 1
ATOM 1578 C CA . HIS A 1 194 ? -26.875 2.527 5.285 1 90.56 194 HIS A CA 1
ATOM 1579 C C . HIS A 1 194 ? -27 1.704 4.008 1 90.56 194 HIS A C 1
ATOM 1581 O O . HIS A 1 194 ? -27.734 0.719 3.969 1 90.56 194 HIS A O 1
ATOM 1587 N N . HIS A 1 195 ? -26.219 2.076 3.037 1 91.56 195 HIS A N 1
ATOM 1588 C CA . HIS A 1 195 ? -26.484 1.47 1.74 1 91.56 195 HIS A CA 1
ATOM 1589 C C . HIS A 1 195 ? -25.312 0.624 1.265 1 91.56 195 HIS A C 1
ATOM 1591 O O . HIS A 1 195 ? -25.484 -0.273 0.436 1 91.56 195 HIS A O 1
ATOM 1597 N N . VAL A 1 196 ? -24.156 0.813 1.729 1 94.44 196 VAL A N 1
ATOM 1598 C CA . VAL A 1 196 ? -22.984 0.117 1.196 1 94.44 196 VAL A CA 1
ATOM 1599 C C . VAL A 1 196 ? -22.484 -0.895 2.221 1 94.44 196 VAL A C 1
ATOM 1601 O O . VAL A 1 196 ? -22.312 -2.076 1.907 1 94.44 196 VAL A O 1
ATOM 1604 N N . LEU A 1 197 ? -22.312 -0.501 3.43 1 94.69 197 LEU A N 1
ATOM 1605 C CA . LEU A 1 197 ? -21.656 -1.295 4.461 1 94.69 197 LEU A CA 1
ATOM 1606 C C . LEU A 1 197 ? -22.391 -2.609 4.691 1 94.69 197 LEU A C 1
ATOM 1608 O O . LEU A 1 197 ? -21.781 -3.676 4.73 1 94.69 197 LEU A O 1
ATOM 1612 N N . PRO A 1 198 ? -23.766 -2.51 4.855 1 94.12 198 PRO A N 1
ATOM 1613 C CA . PRO A 1 198 ? -24.469 -3.771 5.109 1 94.12 198 PRO A CA 1
ATOM 1614 C C . PRO A 1 198 ? -24.25 -4.797 3.998 1 94.12 198 PRO A C 1
ATOM 1616 O O . PRO A 1 198 ? -24.062 -5.984 4.273 1 94.12 198 PRO A O 1
ATOM 1619 N N . LYS A 1 199 ? -24.25 -4.348 2.826 1 93.75 199 LYS A N 1
ATOM 1620 C CA . LYS A 1 199 ? -24.078 -5.238 1.683 1 93.75 199 LYS A CA 1
ATOM 1621 C C . LYS A 1 199 ? -22.656 -5.773 1.606 1 93.75 199 LYS A C 1
ATOM 1623 O O . LYS A 1 199 ? -22.438 -6.93 1.239 1 93.75 199 LYS A O 1
ATOM 1628 N N . LEU A 1 200 ? -21.703 -4.992 1.947 1 94.19 200 LEU A N 1
ATOM 1629 C CA . LEU A 1 200 ? -20.312 -5.406 1.947 1 94.19 200 LEU A CA 1
ATOM 1630 C C . LEU A 1 200 ? -20.047 -6.465 3.014 1 94.19 200 LEU A C 1
ATOM 1632 O O . LEU A 1 200 ? -19.391 -7.469 2.748 1 94.19 200 LEU A O 1
ATOM 1636 N N . LYS A 1 201 ? -20.531 -6.211 4.164 1 93.94 201 LYS A N 1
ATOM 1637 C CA . LYS A 1 201 ? -20.328 -7.117 5.289 1 93.94 201 LYS A CA 1
ATOM 1638 C C . LYS A 1 201 ? -20.922 -8.492 5.004 1 93.94 201 LYS A C 1
ATOM 1640 O O . LYS A 1 201 ? -20.438 -9.5 5.535 1 93.94 201 LYS A O 1
ATOM 1645 N N . GLU A 1 202 ? -21.875 -8.555 4.129 1 91.81 202 GLU A N 1
ATOM 1646 C CA . GLU A 1 202 ? -22.547 -9.805 3.779 1 91.81 202 GLU A CA 1
ATOM 1647 C C . GLU A 1 202 ? -21.688 -10.648 2.84 1 91.81 202 GLU A C 1
ATOM 1649 O O . GLU A 1 202 ? -21.953 -11.828 2.639 1 91.81 202 GLU A O 1
ATOM 1654 N N . LEU A 1 203 ? -20.672 -10.078 2.27 1 90.38 203 LEU A N 1
ATOM 1655 C CA . LEU A 1 203 ? -19.844 -10.789 1.305 1 90.38 203 LEU A CA 1
ATOM 1656 C C . LEU A 1 203 ? -19.062 -11.914 1.979 1 90.38 203 LEU A C 1
ATOM 1658 O O . LEU A 1 203 ? -18.703 -12.898 1.331 1 90.38 203 LEU A O 1
ATOM 1662 N N . HIS A 1 204 ? -18.766 -11.719 3.223 1 90.25 204 HIS A N 1
ATOM 1663 C CA . HIS A 1 204 ? -18.031 -12.695 4.02 1 90.25 204 HIS A CA 1
ATOM 1664 C C . HIS A 1 204 ? -18.422 -12.617 5.492 1 90.25 204 HIS A C 1
ATOM 1666 O O . HIS A 1 204 ? -18.594 -11.523 6.035 1 90.25 204 HIS A O 1
ATOM 1672 N N . PRO A 1 205 ? -18.547 -13.75 6.109 1 89.38 205 PRO A N 1
ATOM 1673 C CA . PRO A 1 205 ? -18.953 -13.734 7.516 1 89.38 205 PRO A CA 1
ATOM 1674 C C . PRO A 1 205 ? -17.953 -12.992 8.406 1 89.38 205 PRO A C 1
ATOM 1676 O O . PRO A 1 205 ? -18.359 -12.383 9.406 1 89.38 205 PRO A O 1
ATOM 1679 N N . GLN A 1 206 ? -16.719 -13.07 8.078 1 92.69 206 GLN A N 1
ATOM 1680 C CA . GLN A 1 206 ? -15.672 -12.391 8.828 1 92.69 206 GLN A CA 1
ATOM 1681 C C . GLN A 1 206 ? -15.117 -11.203 8.055 1 92.69 206 GLN A C 1
ATOM 1683 O O . GLN A 1 206 ? -13.906 -10.977 8.039 1 92.69 206 GLN A O 1
ATOM 1688 N N . PHE A 1 207 ? -16.047 -10.484 7.453 1 94.81 207 PHE A N 1
ATOM 1689 C CA . PHE A 1 207 ? -15.609 -9.406 6.566 1 94.81 207 PHE A CA 1
ATOM 1690 C C . PHE A 1 207 ? -14.781 -8.383 7.324 1 94.81 207 PHE A C 1
ATOM 1692 O O . PHE A 1 207 ? -13.695 -8 6.879 1 94.81 207 PHE A O 1
ATOM 1699 N N . LEU A 1 208 ? -15.227 -7.902 8.477 1 95.81 208 LEU A N 1
ATOM 1700 C CA . LEU A 1 208 ? -14.547 -6.84 9.211 1 95.81 208 LEU A CA 1
ATOM 1701 C C . LEU A 1 208 ? -13.188 -7.309 9.711 1 95.81 208 LEU A C 1
ATOM 1703 O O . LEU A 1 208 ? -12.227 -6.535 9.719 1 95.81 208 LEU A O 1
ATOM 1707 N N . GLU A 1 209 ? -13.133 -8.523 10.172 1 94.06 209 GLU A N 1
ATOM 1708 C CA . GLU A 1 209 ? -11.852 -9.086 10.586 1 94.06 209 GLU A CA 1
ATOM 1709 C C . GLU A 1 209 ? -10.875 -9.164 9.406 1 94.06 209 GLU A C 1
ATOM 1711 O O . GLU A 1 209 ? -9.695 -8.836 9.555 1 94.06 209 GLU A O 1
ATOM 1716 N N . ASN A 1 210 ? -11.375 -9.625 8.281 1 95.06 210 ASN A N 1
ATOM 1717 C CA . ASN A 1 210 ? -10.562 -9.68 7.074 1 95.06 210 ASN A CA 1
ATOM 1718 C C . ASN A 1 210 ? -10.094 -8.289 6.648 1 95.06 210 ASN A C 1
ATOM 1720 O O . ASN A 1 210 ? -8.945 -8.117 6.242 1 95.06 210 ASN A O 1
ATOM 1724 N N . PHE A 1 211 ? -11.008 -7.398 6.801 1 95.88 211 PHE A N 1
ATOM 1725 C CA . PHE A 1 211 ? -10.68 -6.012 6.488 1 95.88 211 PHE A CA 1
ATOM 1726 C C . PHE A 1 211 ? -9.562 -5.504 7.391 1 95.88 211 PHE A C 1
ATOM 1728 O O . PHE A 1 211 ? -8.625 -4.855 6.918 1 95.88 211 PHE A O 1
ATOM 1735 N N . LYS A 1 212 ? -9.633 -5.797 8.617 1 95.06 212 LYS A N 1
ATOM 1736 C CA . LYS A 1 212 ? -8.602 -5.395 9.562 1 95.06 212 LYS A CA 1
ATOM 1737 C C . LYS A 1 212 ? -7.258 -6.031 9.211 1 95.06 212 LYS A C 1
ATOM 1739 O O . LYS A 1 212 ? -6.211 -5.391 9.32 1 95.06 212 LYS A O 1
ATOM 1744 N N . ASN A 1 213 ? -7.32 -7.258 8.781 1 93.94 213 ASN A N 1
ATOM 1745 C CA . ASN A 1 213 ? -6.098 -7.922 8.344 1 93.94 213 ASN A CA 1
ATOM 1746 C C . ASN A 1 213 ? -5.457 -7.188 7.168 1 93.94 213 ASN A C 1
ATOM 1748 O O . ASN A 1 213 ? -4.242 -6.973 7.156 1 93.94 213 ASN A O 1
ATOM 1752 N N . THR A 1 214 ? -6.262 -6.855 6.238 1 95.56 214 THR A N 1
ATOM 1753 C CA . THR A 1 214 ? -5.777 -6.105 5.086 1 95.56 214 THR A CA 1
ATOM 1754 C C . THR A 1 214 ? -5.133 -4.793 5.523 1 95.56 214 THR A C 1
ATOM 1756 O O . THR A 1 214 ? -4.059 -4.434 5.043 1 95.56 214 THR A O 1
ATOM 1759 N N . GLN A 1 215 ? -5.777 -4.105 6.402 1 95.06 215 GLN A N 1
ATOM 1760 C CA . GLN A 1 215 ? -5.242 -2.842 6.906 1 95.06 215 GLN A CA 1
ATOM 1761 C C . GLN A 1 215 ? -3.902 -3.051 7.602 1 95.06 215 GLN A C 1
ATOM 1763 O O . GLN A 1 215 ? -2.984 -2.242 7.449 1 95.06 215 GLN A O 1
ATOM 1768 N N . ASP A 1 216 ? -3.836 -4.098 8.398 1 93.94 216 ASP A N 1
ATOM 1769 C CA . ASP A 1 216 ? -2.596 -4.41 9.102 1 93.94 216 ASP A CA 1
ATOM 1770 C C . ASP A 1 216 ? -1.461 -4.684 8.117 1 93.94 216 ASP A C 1
ATOM 1772 O O . ASP A 1 216 ? -0.342 -4.199 8.297 1 93.94 216 ASP A O 1
ATOM 1776 N N . PHE A 1 217 ? -1.762 -5.449 7.105 1 93.75 217 PHE A N 1
ATOM 1777 C CA . PHE A 1 217 ? -0.766 -5.746 6.082 1 93.75 217 PHE A CA 1
ATOM 1778 C C . PHE A 1 217 ? -0.339 -4.473 5.355 1 93.75 217 PHE A C 1
ATOM 1780 O O . PHE A 1 217 ? 0.849 -4.27 5.094 1 93.75 217 PHE A O 1
ATOM 1787 N N . MET A 1 218 ? -1.263 -3.668 5.02 1 95.69 218 MET A N 1
ATOM 1788 C CA . MET A 1 218 ? -0.957 -2.402 4.363 1 95.69 218 MET A CA 1
ATOM 1789 C C . MET A 1 218 ? -0.096 -1.518 5.258 1 95.69 218 MET A C 1
ATOM 1791 O O . MET A 1 218 ? 0.845 -0.877 4.785 1 95.69 218 MET A O 1
ATOM 1795 N N . ASN A 1 219 ? -0.439 -1.491 6.516 1 95.19 219 ASN A N 1
ATOM 1796 C CA . ASN A 1 219 ? 0.339 -0.699 7.465 1 95.19 219 ASN A CA 1
ATOM 1797 C C . ASN A 1 219 ? 1.785 -1.18 7.543 1 95.19 219 ASN A C 1
ATOM 1799 O O . ASN A 1 219 ? 2.709 -0.369 7.629 1 95.19 219 ASN A O 1
ATOM 1803 N N . GLN A 1 220 ? 1.979 -2.439 7.57 1 94.44 220 GLN A N 1
ATOM 1804 C CA . GLN A 1 220 ? 3.326 -3 7.57 1 94.44 220 GLN A CA 1
ATOM 1805 C C . GLN A 1 220 ? 4.105 -2.566 6.332 1 94.44 220 GLN A C 1
ATOM 1807 O O . GLN A 1 220 ? 5.289 -2.234 6.422 1 94.44 220 GLN A O 1
ATOM 1812 N N . SER A 1 221 ? 3.416 -2.6 5.238 1 95.81 221 SER A N 1
ATOM 1813 C CA . SER A 1 221 ? 4.031 -2.158 3.99 1 95.81 221 SER A CA 1
ATOM 1814 C C . SER A 1 221 ? 4.441 -0.691 4.066 1 95.81 221 SER A C 1
ATOM 1816 O O . SER A 1 221 ? 5.539 -0.325 3.643 1 95.81 221 SER A O 1
ATOM 1818 N N . VAL A 1 222 ? 3.582 0.111 4.605 1 95.75 222 VAL A N 1
ATOM 1819 C CA . VAL A 1 222 ? 3.828 1.547 4.703 1 95.75 222 VAL A CA 1
ATOM 1820 C C . VAL A 1 222 ? 5.008 1.807 5.637 1 95.75 222 VAL A C 1
ATOM 1822 O O . VAL A 1 222 ? 5.875 2.633 5.34 1 95.75 222 VAL A O 1
ATOM 1825 N N . ILE A 1 223 ? 5.055 1.105 6.746 1 95.31 223 ILE A N 1
ATOM 1826 C CA . ILE A 1 223 ? 6.145 1.263 7.703 1 95.31 223 ILE A CA 1
ATOM 1827 C C . ILE A 1 223 ? 7.473 0.927 7.031 1 95.31 223 ILE A C 1
ATOM 1829 O O . ILE A 1 223 ? 8.445 1.677 7.152 1 95.31 223 ILE A O 1
ATOM 1833 N N . PHE A 1 224 ? 7.512 -0.16 6.328 1 96.25 224 PHE A N 1
ATOM 1834 C CA . PHE A 1 224 ? 8.711 -0.559 5.605 1 96.25 224 PHE A CA 1
ATOM 1835 C C . PHE A 1 224 ? 9.109 0.505 4.59 1 96.25 224 PHE A C 1
ATOM 1837 O O . PHE A 1 224 ? 10.281 0.899 4.523 1 96.25 224 PHE A O 1
ATOM 1844 N N . MET A 1 225 ? 8.156 0.915 3.83 1 96 225 MET A N 1
ATOM 1845 C CA . MET A 1 225 ? 8.406 1.923 2.805 1 96 225 MET A CA 1
ATOM 1846 C C . MET A 1 225 ? 8.961 3.201 3.424 1 96 225 MET A C 1
ATOM 1848 O O . MET A 1 225 ? 9.922 3.779 2.908 1 96 225 MET A O 1
ATOM 1852 N N . GLU A 1 226 ? 8.352 3.648 4.488 1 95.19 226 GLU A N 1
ATOM 1853 C CA . GLU A 1 226 ? 8.781 4.875 5.152 1 95.19 226 GLU A CA 1
ATOM 1854 C C . GLU A 1 226 ? 10.211 4.75 5.664 1 95.19 226 GLU A C 1
ATOM 1856 O O . GLU A 1 226 ? 10.992 5.707 5.59 1 95.19 226 GLU A O 1
ATOM 1861 N N . GLU A 1 227 ? 10.523 3.66 6.145 1 95.5 227 GLU A N 1
ATOM 1862 C CA . GLU A 1 227 ? 11.891 3.43 6.621 1 95.5 227 GLU A CA 1
ATOM 1863 C C . GLU A 1 227 ? 12.891 3.498 5.477 1 95.5 227 GLU A C 1
ATOM 1865 O O . GLU A 1 227 ? 13.992 4.039 5.641 1 95.5 227 GLU A O 1
ATOM 1870 N N . GLN A 1 228 ? 12.523 2.873 4.395 1 95.5 228 GLN A N 1
ATOM 1871 C CA . GLN A 1 228 ? 13.391 2.938 3.223 1 95.5 228 GLN A CA 1
ATOM 1872 C C . GLN A 1 228 ? 13.555 4.375 2.738 1 95.5 228 GLN A C 1
ATOM 1874 O O . GLN A 1 228 ? 14.648 4.781 2.334 1 95.5 228 GLN A O 1
ATOM 1879 N N . ILE A 1 229 ? 12.523 5.133 2.787 1 96.19 229 ILE A N 1
ATOM 1880 C CA . ILE A 1 229 ? 12.547 6.52 2.338 1 96.19 229 ILE A CA 1
ATOM 1881 C C . ILE A 1 229 ? 13.43 7.348 3.27 1 96.19 229 ILE A C 1
ATOM 1883 O O . ILE A 1 229 ? 14.172 8.227 2.816 1 96.19 229 ILE A O 1
ATOM 1887 N N . VAL A 1 230 ? 13.344 7.062 4.531 1 95.44 230 VAL A N 1
ATOM 1888 C CA . VAL A 1 230 ? 14.195 7.746 5.5 1 95.44 230 VAL A CA 1
ATOM 1889 C C . VAL A 1 230 ? 15.664 7.48 5.172 1 95.44 230 VAL A C 1
ATOM 1891 O O . VAL A 1 230 ? 16.484 8.391 5.223 1 95.44 230 VAL A O 1
ATOM 1894 N N . THR A 1 231 ? 15.969 6.25 4.855 1 93.81 231 THR A N 1
ATOM 1895 C CA . THR A 1 231 ? 17.328 5.879 4.488 1 93.81 231 THR A CA 1
ATOM 1896 C C . THR A 1 231 ? 17.781 6.645 3.248 1 93.81 231 THR A C 1
ATOM 1898 O O . THR A 1 231 ? 18.922 7.102 3.18 1 93.81 231 THR A O 1
ATOM 1901 N N . ILE A 1 232 ? 16.922 6.812 2.301 1 95.81 232 ILE A N 1
ATOM 1902 C CA . ILE A 1 232 ? 17.234 7.551 1.08 1 95.81 232 ILE A CA 1
ATOM 1903 C C . ILE A 1 232 ? 17.438 9.031 1.411 1 95.81 232 ILE A C 1
ATOM 1905 O O . ILE A 1 232 ? 18.391 9.648 0.923 1 95.81 232 ILE A O 1
ATOM 1909 N N . LYS A 1 233 ? 16.578 9.562 2.256 1 96.19 233 LYS A N 1
ATOM 1910 C CA . LYS A 1 233 ? 16.703 10.953 2.676 1 96.19 233 LYS A CA 1
ATOM 1911 C C . LYS A 1 233 ? 18.062 11.211 3.322 1 96.19 233 LYS A C 1
ATOM 1913 O O . LYS A 1 233 ? 18.672 12.258 3.092 1 96.19 233 LYS A O 1
ATOM 1918 N N . GLU A 1 234 ? 18.469 10.297 4.055 1 95.19 234 GLU A N 1
ATOM 1919 C CA . GLU A 1 234 ? 19.766 10.43 4.742 1 95.19 234 GLU A CA 1
ATOM 1920 C C . GLU A 1 234 ? 20.906 10.547 3.748 1 95.19 234 GLU A C 1
ATOM 1922 O O . GLU A 1 234 ? 21.922 11.172 4.043 1 95.19 234 GLU A O 1
ATOM 1927 N N . GLN A 1 235 ? 20.719 10.031 2.633 1 94.75 235 GLN A N 1
ATOM 1928 C CA . GLN A 1 235 ? 21.766 10.047 1.616 1 94.75 235 GLN A CA 1
ATOM 1929 C C . GLN A 1 235 ? 21.719 11.344 0.809 1 94.75 235 GLN A C 1
ATOM 1931 O O . GLN A 1 235 ? 22.75 11.781 0.277 1 94.75 235 GLN A O 1
ATOM 1936 N N . ILE A 1 236 ? 20.594 12 0.754 1 96.81 236 ILE A N 1
ATOM 1937 C CA . ILE A 1 236 ? 20.484 13.109 -0.19 1 96.81 236 ILE A CA 1
ATOM 1938 C C . ILE A 1 236 ? 20.266 14.414 0.569 1 96.81 236 ILE A C 1
ATOM 1940 O O . ILE A 1 236 ? 20.422 15.5 0.004 1 96.81 236 ILE A O 1
ATOM 1944 N N . PHE A 1 237 ? 19.844 14.344 1.812 1 96.38 237 PHE A N 1
ATOM 1945 C CA . PHE A 1 237 ? 19.578 15.523 2.627 1 96.38 237 PHE A CA 1
ATOM 1946 C C . PHE A 1 237 ? 20.797 15.891 3.469 1 96.38 237 PHE A C 1
ATOM 1948 O O . PHE A 1 237 ? 21.531 15.016 3.924 1 96.38 237 PHE A O 1
ATOM 1955 N N . SER A 1 238 ? 21.031 17.125 3.65 1 95.81 238 SER A N 1
ATOM 1956 C CA . SER A 1 238 ? 21.922 17.703 4.648 1 95.81 238 SER A CA 1
ATOM 1957 C C . SER A 1 238 ? 21.234 18.828 5.402 1 95.81 238 SER A C 1
ATOM 1959 O O . SER A 1 238 ? 20.438 19.578 4.828 1 95.81 238 SER A O 1
ATOM 1961 N N . PHE A 1 239 ? 21.578 18.938 6.66 1 92.81 239 PHE A N 1
ATOM 1962 C CA . PHE A 1 239 ? 20.891 19.891 7.52 1 92.81 239 PHE A CA 1
ATOM 1963 C C . PHE A 1 239 ? 21.859 20.953 8.031 1 92.81 239 PHE A C 1
ATOM 1965 O O . PHE A 1 239 ? 22.953 20.625 8.492 1 92.81 239 PHE A O 1
ATOM 1972 N N . LYS A 1 240 ? 21.453 22.266 7.793 1 86.94 240 LYS A N 1
ATOM 1973 C CA . LYS A 1 240 ? 22.219 23.391 8.312 1 86.94 240 LYS A CA 1
ATOM 1974 C C . LYS A 1 240 ? 21.297 24.562 8.68 1 86.94 240 LYS A C 1
ATOM 1976 O O . LYS A 1 240 ? 20.516 25.016 7.855 1 86.94 240 LYS A O 1
ATOM 1981 N N . ASP A 1 241 ? 21.453 25.172 9.852 1 76.44 241 ASP A N 1
ATOM 1982 C CA . ASP A 1 241 ? 20.75 26.375 10.312 1 76.44 241 ASP A CA 1
ATOM 1983 C C . ASP A 1 241 ? 19.25 26.266 10.039 1 76.44 241 ASP A C 1
ATOM 1985 O O . ASP A 1 241 ? 18.656 27.141 9.414 1 76.44 241 ASP A O 1
ATOM 1989 N N . GLU A 1 242 ? 18.516 25.156 10.234 1 80.31 242 GLU A N 1
ATOM 1990 C CA . GLU A 1 242 ? 17.078 24.891 10.102 1 80.31 242 GLU A CA 1
ATOM 1991 C C . GLU A 1 242 ? 16.688 24.734 8.641 1 80.31 242 GLU A C 1
ATOM 1993 O O . GLU A 1 242 ? 15.5 24.812 8.297 1 80.31 242 GLU A O 1
ATOM 1998 N N . MET A 1 243 ? 17.75 24.75 7.895 1 88.12 243 MET A N 1
ATOM 1999 C CA . MET A 1 243 ? 17.516 24.547 6.469 1 88.12 243 MET A CA 1
ATOM 2000 C C . MET A 1 243 ? 17.922 23.141 6.051 1 88.12 243 MET A C 1
ATOM 2002 O O . MET A 1 243 ? 18.797 22.531 6.668 1 88.12 243 MET A O 1
ATOM 2006 N N . ILE A 1 244 ? 17.172 22.641 5.086 1 95.31 244 ILE A N 1
ATOM 2007 C CA . ILE A 1 244 ? 17.484 21.344 4.527 1 95.31 244 ILE A CA 1
ATOM 2008 C C . ILE A 1 244 ? 18.062 21.5 3.123 1 95.31 244 ILE A C 1
ATOM 2010 O O . ILE A 1 244 ? 17.453 22.141 2.266 1 95.31 244 ILE A O 1
ATOM 2014 N N . TYR A 1 245 ? 19.25 21.016 2.91 1 95.81 245 TYR A N 1
ATOM 2015 C CA . TYR A 1 245 ? 19.906 21.031 1.607 1 95.81 245 TYR A CA 1
ATOM 2016 C C . TYR A 1 245 ? 19.797 19.672 0.918 1 95.81 245 TYR A C 1
ATOM 2018 O O . TYR A 1 245 ? 20.078 18.641 1.519 1 95.81 245 TYR A O 1
ATOM 2026 N N . ILE A 1 246 ? 19.344 19.656 -0.318 1 97.75 246 ILE A N 1
ATOM 2027 C CA . ILE A 1 246 ? 19.094 18.406 -1.035 1 97.75 246 ILE A CA 1
ATOM 2028 C C . ILE A 1 246 ? 19.984 18.344 -2.273 1 97.75 246 ILE A C 1
ATOM 2030 O O . ILE A 1 246 ? 19.953 19.234 -3.121 1 97.75 246 ILE A O 1
ATOM 2034 N N . ASP A 1 247 ? 20.688 17.297 -2.41 1 97.25 247 ASP A N 1
ATOM 2035 C CA . ASP A 1 247 ? 21.578 17.062 -3.539 1 97.25 247 ASP A CA 1
ATOM 2036 C C . ASP A 1 247 ? 20.797 16.594 -4.766 1 97.25 247 ASP A C 1
ATOM 2038 O O . ASP A 1 247 ? 20.344 15.445 -4.809 1 97.25 247 ASP A O 1
ATOM 2042 N N . LEU A 1 248 ? 20.828 17.359 -5.785 1 96.69 248 LEU A N 1
ATOM 2043 C CA . LEU A 1 248 ? 20 17.062 -6.945 1 96.69 248 LEU A CA 1
ATOM 2044 C C . LEU A 1 248 ? 20.641 15.984 -7.812 1 96.69 248 LEU A C 1
ATOM 2046 O O . LEU A 1 248 ? 19.953 15.242 -8.508 1 96.69 248 LEU A O 1
ATOM 2050 N N . GLU A 1 249 ? 21.891 15.922 -7.793 1 95.88 249 GLU A N 1
ATOM 2051 C CA . GLU A 1 249 ? 22.578 14.875 -8.547 1 95.88 249 GLU A CA 1
ATOM 2052 C C . GLU A 1 249 ? 22.234 13.492 -7.996 1 95.88 249 GLU A C 1
ATOM 2054 O O . GLU A 1 249 ? 21.906 12.578 -8.75 1 95.88 249 GLU A O 1
ATOM 2059 N N . LYS A 1 250 ? 22.328 13.422 -6.738 1 96.5 250 LYS A N 1
ATOM 2060 C CA . LYS A 1 250 ? 21.969 12.164 -6.086 1 96.5 250 LYS A CA 1
ATOM 2061 C C . LYS A 1 250 ? 20.5 11.844 -6.27 1 96.5 250 LYS A C 1
ATOM 2063 O O . LYS A 1 250 ? 20.125 10.695 -6.523 1 96.5 250 LYS A O 1
ATOM 2068 N N . MET A 1 251 ? 19.688 12.812 -6.148 1 96.44 251 MET A N 1
ATOM 2069 C CA . MET A 1 251 ? 18.234 12.633 -6.27 1 96.44 251 MET A CA 1
ATOM 2070 C C . MET A 1 251 ? 17.859 12.172 -7.676 1 96.44 251 MET A C 1
ATOM 2072 O O . MET A 1 251 ? 17.031 11.273 -7.844 1 96.44 251 MET A O 1
ATOM 2076 N N . SER A 1 252 ? 18.453 12.766 -8.641 1 94.81 252 SER A N 1
ATOM 2077 C CA . SER A 1 252 ? 18.125 12.477 -10.031 1 94.81 252 SER A CA 1
ATOM 2078 C C . SER A 1 252 ? 18.531 11.055 -10.414 1 94.81 252 SER A C 1
ATOM 2080 O O . SER A 1 252 ? 18 10.5 -11.375 1 94.81 252 SER A O 1
ATOM 2082 N N . SER A 1 253 ? 19.406 10.453 -9.719 1 93.81 253 SER A N 1
ATOM 2083 C CA . SER A 1 253 ? 19.906 9.117 -10.031 1 93.81 253 SER A CA 1
ATOM 2084 C C . SER A 1 253 ? 19.031 8.039 -9.422 1 93.81 253 SER A C 1
ATOM 2086 O O . SER A 1 253 ? 19.172 6.855 -9.734 1 93.81 253 SER A O 1
ATOM 2088 N N . LEU A 1 254 ? 18.156 8.477 -8.664 1 93.19 254 LEU A N 1
ATOM 2089 C CA . LEU A 1 254 ? 17.297 7.512 -7.965 1 93.19 254 LEU A CA 1
ATOM 2090 C C . LEU A 1 254 ? 16.297 6.891 -8.922 1 93.19 254 LEU A C 1
ATOM 2092 O O . LEU A 1 254 ? 15.789 7.562 -9.828 1 93.19 254 LEU A O 1
ATOM 2096 N N . LYS A 1 255 ? 16.062 5.574 -8.664 1 91.5 255 LYS A N 1
ATOM 2097 C CA . LYS A 1 255 ? 14.961 4.926 -9.359 1 91.5 255 LYS A CA 1
ATOM 2098 C C . LYS A 1 255 ? 13.617 5.324 -8.75 1 91.5 255 LYS A C 1
ATOM 2100 O O . LYS A 1 255 ? 13.562 5.773 -7.605 1 91.5 255 LYS A O 1
ATOM 2105 N N . ASN A 1 256 ? 12.508 5.297 -9.531 1 93.56 256 ASN A N 1
ATOM 2106 C CA . ASN A 1 256 ? 11.172 5.648 -9.055 1 93.56 256 ASN A CA 1
ATOM 2107 C C . ASN A 1 256 ? 11.102 7.102 -8.594 1 93.56 256 ASN A C 1
ATOM 2109 O O . ASN A 1 256 ? 10.586 7.395 -7.516 1 93.56 256 ASN A O 1
ATOM 2113 N N . LEU A 1 257 ? 11.633 7.938 -9.352 1 95 257 LEU A N 1
ATOM 2114 C CA . LEU A 1 257 ? 11.82 9.336 -8.992 1 95 257 LEU A CA 1
ATOM 2115 C C . LEU A 1 257 ? 10.484 10.008 -8.688 1 95 257 LEU A C 1
ATOM 2117 O O . LEU A 1 257 ? 10.352 10.719 -7.684 1 95 257 LEU A O 1
ATOM 2121 N N . ASP A 1 258 ? 9.5 9.773 -9.492 1 94.56 258 ASP A N 1
ATOM 2122 C CA . ASP A 1 258 ? 8.203 10.414 -9.305 1 94.56 258 ASP A CA 1
ATOM 2123 C C . ASP A 1 258 ? 7.594 10.039 -7.953 1 94.56 258 ASP A C 1
ATOM 2125 O O . ASP A 1 258 ? 7.066 10.906 -7.246 1 94.56 258 ASP A O 1
ATOM 2129 N N . PHE A 1 259 ? 7.695 8.828 -7.699 1 95.56 259 PHE A N 1
ATOM 2130 C CA . PHE A 1 259 ? 7.18 8.328 -6.43 1 95.56 259 PHE A CA 1
ATOM 2131 C C . PHE A 1 259 ? 7.922 8.961 -5.258 1 95.56 259 PHE A C 1
ATOM 2133 O O . PHE A 1 259 ? 7.297 9.422 -4.301 1 95.56 259 PHE A O 1
ATOM 2140 N N . LEU A 1 260 ? 9.195 8.984 -5.336 1 96.94 260 LEU A N 1
ATOM 2141 C CA . LEU A 1 260 ? 10.031 9.492 -4.254 1 96.94 260 LEU A CA 1
ATOM 2142 C C . LEU A 1 260 ? 9.836 10.992 -4.07 1 96.94 260 LEU A C 1
ATOM 2144 O O . LEU A 1 260 ? 9.82 11.492 -2.941 1 96.94 260 LEU A O 1
ATOM 2148 N N . LEU A 1 261 ? 9.695 11.734 -5.203 1 96.81 261 LEU A N 1
ATOM 2149 C CA . LEU A 1 261 ? 9.43 13.164 -5.117 1 96.81 261 LEU A CA 1
ATOM 2150 C C . LEU A 1 261 ? 8.156 13.438 -4.336 1 96.81 261 LEU A C 1
ATOM 2152 O O . LEU A 1 261 ? 8.125 14.312 -3.467 1 96.81 261 LEU A O 1
ATOM 2156 N N . HIS A 1 262 ? 7.215 12.672 -4.586 1 95.31 262 HIS A N 1
ATOM 2157 C CA . HIS A 1 262 ? 5.949 12.844 -3.879 1 95.31 262 HIS A CA 1
ATOM 2158 C C . HIS A 1 262 ? 6.102 12.523 -2.395 1 95.31 262 HIS A C 1
ATOM 2160 O O . HIS A 1 262 ? 5.727 13.328 -1.54 1 95.31 262 HIS A O 1
ATOM 2166 N N . GLN A 1 263 ? 6.605 11.367 -2.133 1 95.5 263 GLN A N 1
ATOM 2167 C CA . GLN A 1 263 ? 6.684 10.891 -0.756 1 95.5 263 GLN A CA 1
ATOM 2168 C C . GLN A 1 263 ? 7.57 11.797 0.09 1 95.5 263 GLN A C 1
ATOM 2170 O O . GLN A 1 263 ? 7.285 12.039 1.266 1 95.5 263 GLN A O 1
ATOM 2175 N N . ILE A 1 264 ? 8.656 12.305 -0.479 1 96.5 264 ILE A N 1
ATOM 2176 C CA . ILE A 1 264 ? 9.648 13.07 0.263 1 96.5 264 ILE A CA 1
ATOM 2177 C C . ILE A 1 264 ? 9.148 14.492 0.492 1 96.5 264 ILE A C 1
ATOM 2179 O O . ILE A 1 264 ? 9.344 15.062 1.567 1 96.5 264 ILE A O 1
ATOM 2183 N N . PHE A 1 265 ? 8.43 15.062 -0.435 1 96.38 265 PHE A N 1
ATOM 2184 C CA . PHE A 1 265 ? 8.188 16.5 -0.358 1 96.38 265 PHE A CA 1
ATOM 2185 C C . PHE A 1 265 ? 6.734 16.781 0.016 1 96.38 265 PHE A C 1
ATOM 2187 O O . PHE A 1 265 ? 6.395 17.906 0.394 1 96.38 265 PHE A O 1
ATOM 2194 N N . TYR A 1 266 ? 5.949 15.75 0.01 1 93.69 266 TYR A N 1
ATOM 2195 C CA . TYR A 1 266 ? 4.551 15.914 0.385 1 93.69 266 TYR A CA 1
ATOM 2196 C C . TYR A 1 266 ? 4.426 16.453 1.807 1 93.69 266 TYR A C 1
ATOM 2198 O O . TYR A 1 266 ? 3.633 17.359 2.066 1 93.69 266 TYR A O 1
ATOM 2206 N N . PRO A 1 267 ? 5.199 15.953 2.719 1 93.19 267 PRO A N 1
ATOM 2207 C CA . PRO A 1 267 ? 5.09 16.453 4.09 1 93.19 267 PRO A CA 1
ATOM 2208 C C . PRO A 1 267 ? 5.418 17.938 4.203 1 93.19 267 PRO A C 1
ATOM 2210 O O . PRO A 1 267 ? 5.055 18.578 5.191 1 93.19 267 PRO A O 1
ATOM 2213 N N . TYR A 1 268 ? 6.109 18.5 3.219 1 93.44 268 TYR A N 1
ATOM 2214 C CA . TYR A 1 268 ? 6.488 19.906 3.238 1 93.44 268 TYR A CA 1
ATOM 2215 C C . TYR A 1 268 ? 5.516 20.75 2.418 1 93.44 268 TYR A C 1
ATOM 2217 O O . TYR A 1 268 ? 5.781 21.906 2.131 1 93.44 268 TYR A O 1
ATOM 2225 N N . GLY A 1 269 ? 4.461 20.078 1.947 1 91.38 269 GLY A N 1
ATOM 2226 C CA . GLY A 1 269 ? 3.373 20.781 1.291 1 91.38 269 GLY A CA 1
ATOM 2227 C C . GLY A 1 269 ? 3.486 20.781 -0.222 1 91.38 269 GLY A C 1
ATOM 2228 O O . GLY A 1 269 ? 2.723 21.469 -0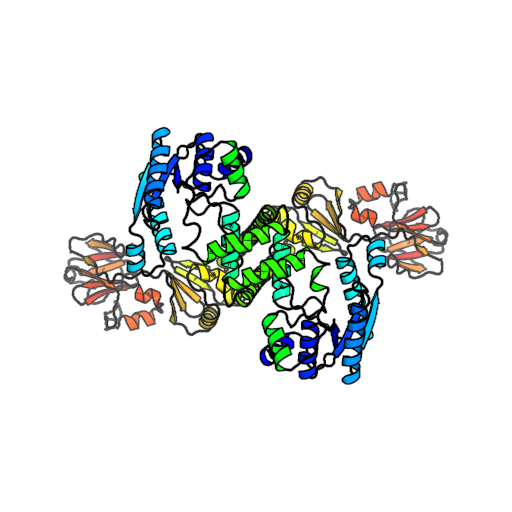.908 1 91.38 269 GLY A O 1
ATOM 2229 N N . PHE A 1 270 ? 4.453 20.094 -0.738 1 92.31 270 PHE A N 1
ATOM 2230 C CA . PHE A 1 270 ? 4.621 20.031 -2.184 1 92.31 270 PHE A CA 1
ATOM 2231 C C . PHE A 1 270 ? 4.035 18.734 -2.738 1 92.31 270 PHE A C 1
ATOM 2233 O O . PHE A 1 270 ? 4.602 17.656 -2.535 1 92.31 270 PHE A O 1
ATOM 2240 N N . SER A 1 271 ? 2.924 18.812 -3.482 1 88 271 SER A N 1
ATOM 2241 C CA . SER A 1 271 ? 2.232 17.609 -3.928 1 88 271 SER A CA 1
ATOM 2242 C C . SER A 1 271 ? 2.293 17.469 -5.445 1 88 271 SER A C 1
ATOM 2244 O O . SER A 1 271 ? 2.014 16.391 -5.984 1 88 271 SER A O 1
ATOM 2246 N N . ASN A 1 272 ? 2.699 18.516 -6.074 1 90.94 272 ASN A N 1
ATOM 2247 C CA . ASN A 1 272 ? 2.738 18.484 -7.535 1 90.94 272 ASN A CA 1
ATOM 2248 C C . ASN A 1 272 ? 4.074 17.969 -8.055 1 90.94 272 ASN A C 1
ATOM 2250 O O . ASN A 1 272 ? 5.016 18.75 -8.242 1 90.94 272 ASN A O 1
ATOM 2254 N N . VAL A 1 273 ? 4.07 16.781 -8.445 1 93.44 273 VAL A N 1
ATOM 2255 C CA . VAL A 1 273 ? 5.301 16.109 -8.852 1 93.44 273 VAL A CA 1
ATOM 2256 C C . VAL A 1 273 ? 5.82 16.734 -10.148 1 93.44 273 VAL A C 1
ATOM 2258 O O . VAL A 1 273 ? 7.031 16.891 -10.32 1 93.44 273 VAL A O 1
ATOM 2261 N N . SER A 1 274 ? 4.91 17 -11.031 1 92.31 274 SER A N 1
ATOM 2262 C CA . SER A 1 274 ? 5.316 17.625 -12.297 1 92.31 274 SER A CA 1
ATOM 2263 C C . SER A 1 274 ? 6.047 18.938 -12.055 1 92.31 274 SER A C 1
ATOM 2265 O O . SER A 1 274 ? 7.059 19.219 -12.703 1 92.31 274 SER A O 1
ATOM 2267 N N . GLU A 1 275 ? 5.574 19.703 -11.148 1 92.19 275 GLU A N 1
ATOM 2268 C CA . GLU A 1 275 ? 6.207 20.969 -10.805 1 92.19 275 GLU A CA 1
ATOM 2269 C C . GLU A 1 275 ? 7.578 20.75 -10.172 1 92.19 275 GLU A C 1
ATOM 2271 O O . GLU A 1 275 ? 8.516 21.5 -10.43 1 92.19 275 GLU A O 1
ATOM 2276 N N . LEU A 1 276 ? 7.684 19.812 -9.383 1 96 276 LEU A N 1
ATOM 2277 C CA . LEU A 1 276 ? 8.953 19.484 -8.742 1 96 276 LEU A CA 1
ATOM 2278 C C . LEU A 1 276 ? 9.992 19.047 -9.773 1 96 276 LEU A C 1
ATOM 2280 O O . LEU A 1 276 ? 11.156 19.438 -9.688 1 96 276 LEU A O 1
ATOM 2284 N N . LYS A 1 277 ? 9.547 18.25 -10.672 1 95.25 277 LYS A N 1
ATOM 2285 C CA . LYS A 1 277 ? 10.445 17.812 -11.734 1 95.25 277 LYS A CA 1
ATOM 2286 C C . LYS A 1 277 ? 10.922 19 -12.578 1 95.25 277 LYS A C 1
ATOM 2288 O O . LYS A 1 277 ? 12.094 19.062 -12.953 1 95.25 277 LYS A O 1
ATOM 2293 N N . LYS A 1 278 ? 10.023 19.875 -12.859 1 94 278 LYS A N 1
ATOM 2294 C CA . LYS A 1 278 ? 10.398 21.078 -13.578 1 94 278 LYS A CA 1
ATOM 2295 C C . LYS A 1 278 ? 11.398 21.906 -12.773 1 94 278 LYS A C 1
ATOM 2297 O O . LYS A 1 278 ? 12.328 22.484 -13.344 1 94 278 LYS A O 1
ATOM 2302 N N . MET A 1 279 ? 11.195 21.938 -11.531 1 94.25 279 MET A N 1
ATOM 2303 C CA . MET A 1 279 ? 12.07 22.688 -10.633 1 94.25 279 MET A CA 1
ATOM 2304 C C . MET A 1 279 ? 13.484 22.109 -10.648 1 94.25 279 MET A C 1
ATOM 2306 O O . MET A 1 279 ? 14.461 22.844 -10.477 1 94.25 279 MET A O 1
ATOM 2310 N N . MET A 1 280 ? 13.555 20.828 -10.773 1 95 280 MET 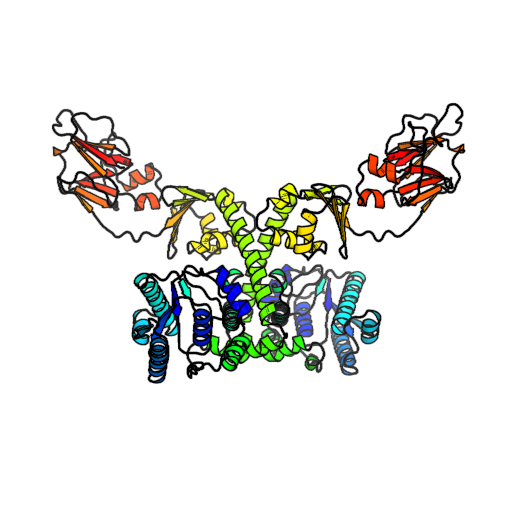A N 1
ATOM 2311 C CA . MET A 1 280 ? 14.859 20.172 -10.805 1 95 280 MET A CA 1
ATOM 2312 C C . MET A 1 280 ? 15.695 20.688 -11.977 1 95 280 MET A C 1
ATOM 2314 O O . MET A 1 280 ? 16.922 20.781 -11.883 1 95 280 MET A O 1
ATOM 2318 N N . LYS A 1 281 ? 15.016 21.0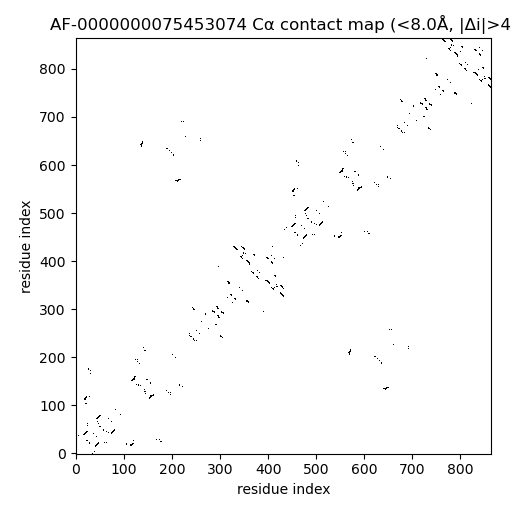16 -13.016 1 93.06 281 LYS A N 1
ATOM 2319 C CA . LYS A 1 281 ? 15.703 21.438 -14.234 1 93.06 281 LYS A CA 1
ATOM 2320 C C . LYS A 1 281 ? 15.703 22.953 -14.359 1 93.06 281 LYS A C 1
ATOM 2322 O O . LYS A 1 281 ? 16.25 23.5 -15.328 1 93.06 281 LYS A O 1
ATOM 2327 N N . ALA A 1 282 ? 15.203 23.594 -13.477 1 91 282 ALA A N 1
ATOM 2328 C CA . ALA A 1 282 ? 15.047 25.047 -13.531 1 91 282 ALA A CA 1
ATOM 2329 C C . ALA A 1 282 ? 16.375 25.75 -13.297 1 91 282 ALA A C 1
ATOM 2331 O O . ALA A 1 282 ? 17.359 25.125 -12.906 1 91 282 ALA A O 1
ATOM 2332 N N . THR A 1 283 ? 16.359 27.078 -13.609 1 89.12 283 THR A N 1
ATOM 2333 C CA . THR A 1 283 ? 17.531 27.906 -13.359 1 89.12 283 THR A CA 1
ATOM 2334 C C . THR A 1 283 ? 17.641 28.234 -11.875 1 89.12 283 THR A C 1
ATOM 2336 O O . THR A 1 283 ? 16.656 28.203 -11.141 1 89.12 283 THR A O 1
ATOM 2339 N N . SER A 1 284 ? 18.906 28.531 -11.484 1 88.69 284 SER A N 1
ATOM 2340 C CA . SER A 1 284 ? 19.141 28.906 -10.094 1 88.69 284 SER A CA 1
ATOM 2341 C C . SER A 1 284 ? 18.328 30.141 -9.703 1 88.69 284 SER A C 1
ATOM 2343 O O . SER A 1 284 ? 18.203 31.078 -10.484 1 88.69 284 SER A O 1
ATOM 2345 N N . GLY A 1 285 ? 17.766 30.109 -8.5 1 84 285 GLY A N 1
ATOM 2346 C CA . GLY A 1 285 ? 16.969 31.234 -8.016 1 84 285 GLY A CA 1
ATOM 2347 C C . GLY A 1 285 ? 15.484 30.984 -8.039 1 84 285 GLY A C 1
ATOM 2348 O O . GLY A 1 285 ? 14.719 31.641 -7.344 1 84 285 GLY A O 1
ATOM 2349 N N . LYS A 1 286 ? 15.039 30.031 -8.828 1 88.12 286 LYS A N 1
ATOM 2350 C CA . LYS A 1 286 ? 13.625 29.688 -8.883 1 88.12 286 LYS A CA 1
ATOM 2351 C C . LYS A 1 286 ? 13.148 29.109 -7.555 1 88.12 286 LYS A C 1
ATOM 2353 O O . LYS A 1 286 ? 13.875 28.359 -6.891 1 88.12 286 LYS A O 1
ATOM 2358 N N . GLN A 1 287 ? 11.898 29.531 -7.215 1 88.75 287 GLN A N 1
ATOM 2359 C CA . GLN A 1 287 ? 11.375 29.062 -5.938 1 88.75 287 GLN A CA 1
ATOM 2360 C C . GLN A 1 287 ? 9.977 28.484 -6.094 1 88.75 287 GLN A C 1
ATOM 2362 O O . GLN A 1 287 ? 9.234 28.859 -7.008 1 88.75 287 GLN A O 1
ATOM 2367 N N . LEU A 1 288 ? 9.688 27.453 -5.32 1 90.38 288 LEU A N 1
ATOM 2368 C CA . LEU A 1 288 ? 8.344 26.922 -5.113 1 90.38 288 LEU A CA 1
ATOM 2369 C C . LEU A 1 288 ? 7.887 27.156 -3.678 1 90.38 288 LEU A C 1
ATOM 2371 O O . LEU A 1 288 ? 8.664 26.969 -2.736 1 90.38 288 LEU A O 1
ATOM 2375 N N . ILE A 1 289 ? 6.656 27.641 -3.545 1 85.38 289 ILE A N 1
ATOM 2376 C CA . ILE A 1 289 ? 6.152 27.984 -2.219 1 85.38 289 ILE A CA 1
ATOM 2377 C C . ILE A 1 289 ? 4.934 27.125 -1.894 1 85.38 289 ILE A C 1
ATOM 2379 O O . ILE A 1 289 ? 4.02 26.984 -2.713 1 85.38 289 ILE A O 1
ATOM 2383 N N . SER A 1 290 ? 5.012 26.484 -0.762 1 88.19 290 SER A N 1
ATOM 2384 C CA . SER A 1 290 ? 3.857 25.766 -0.239 1 88.19 290 SER A CA 1
ATOM 2385 C C . SER A 1 290 ? 3.219 26.516 0.925 1 88.19 290 SER A C 1
ATOM 2387 O O . SER A 1 290 ? 3.576 27.656 1.204 1 88.19 290 SER A O 1
ATOM 2389 N N . GLY A 1 291 ? 2.207 25.906 1.514 1 77.38 291 GLY A N 1
ATOM 2390 C CA . GLY A 1 291 ? 1.575 26.516 2.672 1 77.38 291 GLY A CA 1
ATOM 2391 C C . GLY A 1 291 ? 2.494 26.609 3.875 1 77.38 291 GLY A C 1
ATOM 2392 O O . GLY A 1 291 ? 2.328 27.484 4.727 1 77.38 291 GLY A O 1
ATOM 2393 N N . THR A 1 292 ? 3.568 25.797 3.881 1 84.94 292 THR A N 1
ATOM 2394 C CA . THR A 1 292 ? 4.355 25.703 5.105 1 84.94 292 THR A CA 1
ATOM 2395 C C . THR A 1 292 ? 5.84 25.906 4.816 1 84.94 292 THR A C 1
ATOM 2397 O O . THR A 1 292 ? 6.613 26.234 5.715 1 84.94 292 THR A O 1
ATOM 2400 N N . HIS A 1 293 ? 6.227 25.672 3.535 1 92.5 293 HIS A N 1
ATOM 2401 C CA . HIS A 1 293 ? 7.652 25.688 3.234 1 92.5 293 HIS A CA 1
ATOM 2402 C C . HIS A 1 293 ? 7.93 26.406 1.91 1 92.5 293 HIS A C 1
ATOM 2404 O O . HIS A 1 293 ? 7 26.672 1.143 1 92.5 293 HIS A O 1
ATOM 2410 N N . ARG A 1 294 ? 9.211 26.797 1.76 1 90.69 294 ARG A N 1
ATOM 2411 C CA . ARG A 1 294 ? 9.742 27.297 0.495 1 90.69 294 ARG A CA 1
ATOM 2412 C C . ARG A 1 294 ? 10.875 26.406 -0.011 1 90.69 294 ARG A C 1
ATOM 2414 O O . ARG A 1 294 ? 11.711 25.953 0.772 1 90.69 294 ARG A O 1
ATOM 2421 N N . LEU A 1 295 ? 10.781 26.109 -1.272 1 94.12 295 LEU A N 1
ATOM 2422 C CA . LEU A 1 295 ? 11.805 25.328 -1.949 1 94.12 295 LEU A CA 1
ATOM 2423 C C . LEU A 1 295 ? 12.539 26.188 -2.982 1 94.12 295 LEU A C 1
ATOM 2425 O O . LEU A 1 295 ? 11.922 26.719 -3.908 1 94.12 295 LEU A O 1
ATOM 2429 N N . LEU A 1 296 ? 13.914 26.297 -2.809 1 93.12 296 LEU A N 1
ATOM 2430 C CA . LEU A 1 296 ? 14.727 27.156 -3.658 1 93.12 296 LEU A CA 1
ATOM 2431 C C . LEU A 1 296 ? 15.75 26.344 -4.441 1 93.12 296 LEU A C 1
ATOM 2433 O O . LEU A 1 296 ? 16.406 25.453 -3.887 1 93.12 296 LEU A O 1
ATOM 2437 N N . LYS A 1 297 ? 15.75 26.594 -5.723 1 93.94 297 LYS A N 1
ATOM 2438 C CA . LYS A 1 297 ? 16.797 26.031 -6.562 1 93.94 297 LYS A CA 1
ATOM 2439 C C . LYS A 1 297 ? 18.062 26.875 -6.496 1 93.94 297 LYS A C 1
ATOM 2441 O O . LYS A 1 297 ? 18.047 28.062 -6.812 1 93.94 297 LYS A O 1
ATOM 2446 N N . ASP A 1 298 ? 19.141 26.281 -6.035 1 90.31 298 ASP A N 1
ATOM 2447 C CA . ASP A 1 298 ? 20.453 26.906 -6.004 1 90.31 298 ASP A CA 1
ATOM 2448 C C . ASP A 1 298 ? 21.5 26.016 -6.668 1 90.31 298 ASP A C 1
ATOM 2450 O O . ASP A 1 298 ? 22.156 25.219 -6.004 1 90.31 298 ASP A O 1
ATOM 2454 N N . ARG A 1 299 ? 21.656 26.281 -7.988 1 90.12 299 ARG A N 1
ATOM 2455 C CA . ARG A 1 299 ? 22.562 25.469 -8.781 1 90.12 299 ARG A CA 1
ATOM 2456 C C . ARG A 1 299 ? 22.172 23.984 -8.711 1 90.12 299 ARG A C 1
ATOM 2458 O O . ARG A 1 299 ? 21.031 23.625 -9.031 1 90.12 299 ARG A O 1
ATOM 2465 N N . ASN A 1 300 ? 23 23.141 -8.086 1 93.5 300 ASN A N 1
ATOM 2466 C CA . ASN A 1 300 ? 22.703 21.703 -8.117 1 93.5 300 ASN A CA 1
ATOM 2467 C C . ASN A 1 300 ? 22.125 21.219 -6.789 1 93.5 300 ASN A C 1
ATOM 2469 O O . ASN A 1 300 ? 22.203 20.031 -6.465 1 93.5 300 ASN A O 1
ATOM 2473 N N . ILE A 1 301 ? 21.578 22.266 -6.086 1 95.19 301 ILE A N 1
ATOM 2474 C CA . ILE A 1 301 ? 21 21.906 -4.797 1 95.19 301 ILE A CA 1
ATOM 2475 C C . ILE A 1 301 ? 19.625 22.562 -4.652 1 95.19 301 ILE A C 1
ATOM 2477 O O . ILE A 1 301 ? 19.359 23.609 -5.246 1 95.19 301 ILE A O 1
ATOM 2481 N N . TRP A 1 302 ? 18.75 21.844 -3.982 1 96.56 302 TRP A N 1
ATOM 2482 C CA . TRP A 1 302 ? 17.516 22.453 -3.479 1 96.56 302 TRP A CA 1
ATOM 2483 C C . TRP A 1 302 ? 17.672 22.859 -2.018 1 96.56 302 TRP A C 1
ATOM 2485 O O . TRP A 1 302 ? 18.312 22.156 -1.231 1 96.56 302 TRP A O 1
ATOM 2495 N N . ILE A 1 303 ? 17.172 23.969 -1.691 1 94 303 ILE A N 1
ATOM 2496 C CA . ILE A 1 303 ? 17.141 24.422 -0.304 1 94 303 ILE A CA 1
ATOM 2497 C C . ILE A 1 303 ? 15.688 24.516 0.175 1 94 303 ILE A C 1
ATOM 2499 O O . ILE A 1 303 ? 14.867 25.188 -0.445 1 94 303 ILE A O 1
ATOM 2503 N N . LEU A 1 304 ? 15.367 23.781 1.229 1 95.19 304 LEU A N 1
ATOM 2504 C CA . LEU A 1 304 ? 14.039 23.75 1.829 1 95.19 304 LEU A CA 1
ATOM 2505 C C . LEU A 1 304 ? 14.023 24.484 3.16 1 95.19 304 LEU A C 1
ATOM 2507 O O . LEU A 1 304 ? 14.836 24.203 4.043 1 95.19 304 LEU A O 1
ATOM 2511 N N . LYS A 1 305 ? 13.172 25.484 3.242 1 89.94 305 LYS A N 1
ATOM 2512 C CA . LYS A 1 305 ? 13.094 26.328 4.434 1 89.94 305 LYS A CA 1
ATOM 2513 C C . LYS A 1 305 ? 11.641 26.578 4.84 1 89.94 305 LYS A C 1
ATOM 2515 O O . LYS A 1 305 ? 10.781 26.766 3.982 1 89.94 305 LYS A O 1
ATOM 2520 N N . PRO A 1 306 ? 11.344 26.484 6.16 1 88.88 306 PRO A N 1
ATOM 2521 C CA . PRO A 1 306 ? 9.984 26.844 6.602 1 88.88 306 PRO A CA 1
ATOM 2522 C C . PRO A 1 306 ? 9.617 28.281 6.285 1 88.88 306 PRO A C 1
ATOM 2524 O O . PRO A 1 306 ? 10.477 29.172 6.312 1 88.88 306 PRO A O 1
ATOM 2527 N N . ARG A 1 307 ? 8.344 28.484 5.902 1 77.19 307 ARG A N 1
ATOM 2528 C CA . ARG A 1 307 ? 7.832 29.812 5.641 1 77.19 307 ARG A CA 1
ATOM 2529 C C . ARG A 1 307 ? 7.672 30.609 6.934 1 77.19 307 ARG A C 1
ATOM 2531 O O . ARG A 1 307 ? 7.031 30.141 7.879 1 77.19 307 ARG A O 1
ATOM 2538 N N . VAL A 1 308 ? 8.688 31.297 7.367 1 63.97 308 VAL A N 1
ATOM 2539 C CA . VAL A 1 308 ? 8.531 32.125 8.555 1 63.97 308 VAL A CA 1
ATOM 2540 C C . VAL A 1 308 ? 7.812 33.438 8.18 1 63.97 308 VAL A C 1
ATOM 2542 O O . VAL A 1 308 ? 8.133 34.062 7.164 1 63.97 308 VAL A O 1
ATOM 2545 N N . VAL A 1 309 ? 6.461 33.5 8.547 1 50.53 309 VAL A N 1
ATOM 2546 C CA . VAL A 1 309 ? 5.777 34.781 8.383 1 50.53 309 VAL A CA 1
ATOM 2547 C C . VAL A 1 309 ? 6.633 35.875 8.984 1 50.53 309 VAL A C 1
ATOM 2549 O O . VAL A 1 309 ? 6.922 35.875 10.18 1 50.53 309 VAL A O 1
ATOM 2552 N N . ASN A 1 310 ? 7.594 36.25 8.188 1 50.69 310 ASN A N 1
ATOM 2553 C CA . ASN A 1 310 ? 8.414 37.375 8.633 1 50.69 310 ASN A CA 1
ATOM 2554 C C . ASN A 1 310 ? 7.551 38.5 9.18 1 50.69 310 ASN A C 1
ATOM 2556 O O . ASN A 1 310 ? 6.703 39.031 8.461 1 50.69 310 ASN A O 1
ATOM 2560 N N . GLN A 1 311 ? 7.16 38.438 10.344 1 47.31 311 GLN A N 1
ATOM 2561 C CA . GLN A 1 311 ? 6.688 39.688 10.906 1 47.31 311 GLN A CA 1
ATOM 2562 C C . GLN A 1 311 ? 7.703 40.812 10.688 1 47.31 311 GLN A C 1
ATOM 2564 O O . GLN A 1 311 ? 8.906 40.594 10.875 1 47.31 311 GLN A O 1
ATOM 2569 N N . SER A 1 312 ? 7.52 41.562 9.672 1 52.59 312 SER A N 1
ATOM 2570 C CA . SER A 1 312 ? 8.164 42.844 9.406 1 52.59 312 SER A CA 1
ATOM 2571 C C . SER A 1 312 ? 8.68 43.5 10.688 1 52.59 312 SER A C 1
ATOM 2573 O O . SER A 1 312 ? 8.258 44.594 11.047 1 52.59 312 SER A O 1
ATOM 2575 N N . SER A 1 313 ? 9.227 42.75 11.656 1 62.81 313 SER A N 1
ATOM 2576 C CA . SER A 1 313 ? 9.43 43.438 12.922 1 62.81 313 SER A CA 1
ATOM 2577 C C . SER A 1 313 ? 10.836 44.031 13.008 1 62.81 313 SER A C 1
ATOM 2579 O O . SER A 1 313 ? 11.805 43.406 12.57 1 62.81 313 SER A O 1
ATOM 2581 N N . SER A 1 314 ? 11.016 45.344 12.977 1 77.19 314 SER A N 1
ATOM 2582 C CA . SER A 1 314 ? 12.211 46.062 13.406 1 77.19 314 SER A CA 1
ATOM 2583 C C . SER A 1 314 ? 12.328 46.094 14.93 1 77.19 314 SER A C 1
ATOM 2585 O O . SER A 1 314 ? 11.312 46.094 15.633 1 77.19 314 SER A O 1
ATOM 2587 N N . PHE A 1 315 ? 13.578 45.906 15.312 1 83.44 315 PHE A N 1
ATOM 2588 C CA . PHE A 1 315 ? 13.852 45.938 16.734 1 83.44 315 PHE A CA 1
ATOM 2589 C C . PHE A 1 315 ? 14.695 47.156 17.109 1 83.44 315 PHE A C 1
ATOM 2591 O O . PHE A 1 315 ? 15.711 47.406 16.469 1 83.44 315 PHE A O 1
ATOM 2598 N N . LEU A 1 316 ? 14.258 47.906 17.984 1 88.31 316 LEU A N 1
ATOM 2599 C CA . LEU A 1 316 ? 14.992 49.062 18.438 1 88.31 316 LEU A CA 1
ATOM 2600 C C . LEU A 1 316 ? 15.891 48.75 19.625 1 88.31 316 LEU A C 1
ATOM 2602 O O . LEU A 1 316 ? 15.492 47.969 20.516 1 88.31 316 LEU A O 1
ATOM 2606 N N . LEU A 1 317 ? 17.109 49.25 19.5 1 90.81 317 LEU A N 1
ATOM 2607 C CA . LEU A 1 317 ? 18.078 49.031 20.562 1 90.81 317 LEU A CA 1
ATOM 2608 C C . LEU A 1 317 ? 18.469 50.344 21.219 1 90.81 317 LEU A C 1
ATOM 2610 O O . LEU A 1 317 ? 18.875 51.281 20.547 1 90.81 317 LEU A O 1
ATOM 2614 N N . LYS A 1 318 ? 18.406 50.406 22.562 1 91 318 LYS A N 1
ATOM 2615 C CA . LYS A 1 318 ? 18.844 51.562 23.328 1 91 318 LYS A CA 1
ATOM 2616 C C . LYS A 1 318 ? 20.312 51.438 23.703 1 91 318 LYS A C 1
ATOM 2618 O O . LYS A 1 318 ? 20.891 50.375 23.656 1 91 318 LYS A O 1
ATOM 2623 N N . LYS A 1 319 ? 20.906 52.625 24 1 90.31 319 LYS A N 1
ATOM 2624 C CA . LYS A 1 319 ? 22.312 52.656 24.375 1 90.31 319 LYS A CA 1
ATOM 2625 C C . LYS A 1 319 ? 22.594 51.781 25.609 1 90.31 319 LYS A C 1
ATOM 2627 O O . LYS A 1 319 ? 23.688 51.25 25.75 1 90.31 319 LYS A O 1
ATOM 2632 N N . THR A 1 320 ? 21.578 51.562 26.359 1 86.81 320 THR A N 1
ATOM 2633 C CA . THR A 1 320 ? 21.734 50.812 27.594 1 86.81 320 THR A CA 1
ATOM 2634 C C . THR A 1 320 ? 21.641 49.312 27.344 1 86.81 320 THR A C 1
ATOM 2636 O O . THR A 1 320 ? 22 48.5 28.203 1 86.81 320 THR A O 1
ATOM 2639 N N . ASP A 1 321 ? 21.234 49 26.156 1 87.31 321 ASP A N 1
ATOM 2640 C CA . ASP A 1 321 ? 21.078 47.594 25.844 1 87.31 321 ASP A CA 1
ATOM 2641 C C . ASP A 1 321 ? 22.422 46.906 25.594 1 87.31 321 ASP A C 1
ATOM 2643 O O . ASP A 1 321 ? 23.094 47.219 24.594 1 87.31 321 ASP A O 1
ATOM 2647 N N . LYS A 1 322 ? 22.797 46 26.453 1 86.06 322 LYS A N 1
ATOM 2648 C CA . LYS A 1 322 ? 24.078 45.344 26.297 1 86.06 322 LYS A CA 1
ATOM 2649 C C . LYS A 1 322 ? 23.938 44 25.625 1 86.06 322 LYS A C 1
ATOM 2651 O O . LYS A 1 322 ? 24.875 43.5 25.016 1 86.06 322 LYS A O 1
ATOM 2656 N N . ILE A 1 323 ? 22.75 43.469 25.812 1 85.38 323 ILE A N 1
ATOM 2657 C CA . ILE A 1 323 ? 22.484 42.156 25.203 1 85.38 323 ILE A CA 1
ATOM 2658 C C . ILE A 1 323 ? 21.141 42.188 24.5 1 85.38 323 ILE A C 1
ATOM 2660 O O . ILE A 1 323 ? 20.156 42.688 25.047 1 85.38 323 ILE A O 1
ATOM 2664 N N . VAL A 1 324 ? 21.172 41.812 23.297 1 82.5 324 VAL A N 1
ATOM 2665 C CA . VAL A 1 324 ? 19.953 41.656 22.5 1 82.5 324 VAL A CA 1
ATOM 2666 C C . VAL A 1 324 ? 19.766 40.188 22.125 1 82.5 324 VAL A C 1
ATOM 2668 O O . VAL A 1 324 ? 20.672 39.531 21.609 1 82.5 324 VAL A O 1
ATOM 2671 N N . GLU A 1 325 ? 18.594 39.719 22.406 1 77.56 325 GLU A N 1
ATOM 2672 C CA . GLU A 1 325 ? 18.344 38.281 22.141 1 77.56 325 GLU A CA 1
ATOM 2673 C C . GLU A 1 325 ? 17.5 38.094 20.891 1 77.56 325 GLU A C 1
ATOM 2675 O O . GLU A 1 325 ? 17.594 37.062 20.219 1 77.56 325 GLU A O 1
ATOM 2680 N N . LYS A 1 326 ? 16.656 39.031 20.656 1 75.94 326 LYS A N 1
ATOM 2681 C CA . LYS A 1 326 ? 15.812 38.969 19.453 1 75.94 326 LYS A CA 1
ATOM 2682 C C . LYS A 1 326 ? 16.094 40.125 18.531 1 75.94 326 LYS A C 1
ATOM 2684 O O . LYS A 1 326 ? 16.359 41.25 18.984 1 75.94 326 LYS A O 1
ATOM 2689 N N . PRO A 1 327 ? 16.219 39.969 17.312 1 76.5 327 PRO A N 1
ATOM 2690 C CA . PRO A 1 327 ? 15.961 38.75 16.516 1 76.5 327 PRO A CA 1
ATOM 2691 C C . PRO A 1 327 ? 17.156 37.812 16.5 1 76.5 327 PRO A C 1
ATOM 2693 O O . PRO A 1 327 ? 17.016 36.656 16.078 1 76.5 327 PRO A O 1
ATOM 2696 N N . LEU A 1 328 ? 18.281 38.312 16.812 1 79.31 328 LEU A N 1
ATOM 2697 C CA . LEU A 1 328 ? 19.5 37.531 16.953 1 79.31 328 LEU A CA 1
ATOM 2698 C C . LEU A 1 328 ? 20.25 37.906 18.234 1 79.31 328 LEU A C 1
ATOM 2700 O O . LEU A 1 328 ? 20.047 39 18.766 1 79.31 328 LEU A O 1
ATOM 2704 N N . SER A 1 329 ? 21 37.062 18.688 1 84.44 329 SER A N 1
ATOM 2705 C CA . SER A 1 329 ? 21.734 37.312 19.922 1 84.44 329 SER A CA 1
ATOM 2706 C C . SER A 1 329 ? 22.969 38.188 19.656 1 84.44 329 SER A C 1
ATOM 2708 O O . SER A 1 329 ? 23.938 37.719 19.062 1 84.44 329 SER A O 1
ATOM 2710 N N . LEU A 1 330 ? 22.906 39.438 20.078 1 90.81 330 LEU A N 1
ATOM 2711 C CA . LEU A 1 330 ? 24.016 40.344 19.969 1 90.81 330 LEU A CA 1
ATOM 2712 C C . LEU A 1 330 ? 24.5 40.812 21.328 1 90.81 330 LEU A C 1
ATOM 2714 O O . LEU A 1 330 ? 23.688 41.031 22.234 1 90.81 330 LEU A O 1
ATOM 2718 N N . VAL A 1 331 ? 25.75 40.906 21.5 1 92.44 331 VAL A N 1
ATOM 2719 C CA . VAL A 1 331 ? 26.344 41.406 22.734 1 92.44 331 VAL A CA 1
ATOM 2720 C C . VAL A 1 331 ? 27.109 42.719 22.453 1 92.44 331 VAL A C 1
ATOM 2722 O O . VAL A 1 331 ? 27.922 42.75 21.516 1 92.44 331 VAL A O 1
ATOM 2725 N N . PHE A 1 332 ? 26.859 43.719 23.188 1 93.62 332 PHE A N 1
ATOM 2726 C CA . PHE A 1 332 ? 27.516 45 23.078 1 93.62 332 PHE A CA 1
ATOM 2727 C C . PHE A 1 332 ? 28.422 45.25 24.266 1 93.62 332 PHE A C 1
ATOM 2729 O O . PHE A 1 332 ? 27.969 45.281 25.406 1 93.62 332 PHE A O 1
ATOM 2736 N N . GLU A 1 333 ? 29.688 45.438 23.984 1 93.25 333 GLU A N 1
ATOM 2737 C CA . GLU A 1 333 ? 30.656 45.656 25.047 1 93.25 333 GLU A CA 1
ATOM 2738 C C . GLU A 1 333 ? 31.578 46.844 24.734 1 93.25 333 GLU A C 1
ATOM 2740 O O . GLU A 1 333 ? 32.125 46.938 23.625 1 93.25 333 GLU A O 1
ATOM 2745 N N . ASN A 1 334 ? 31.781 47.719 25.75 1 93.75 334 ASN A N 1
ATOM 2746 C CA . ASN A 1 334 ? 32.812 48.719 25.625 1 93.75 334 ASN A CA 1
ATOM 2747 C C . ASN A 1 334 ? 34.219 48.156 25.891 1 93.75 334 ASN A C 1
ATOM 2749 O O . ASN A 1 334 ? 34.438 47.562 26.938 1 93.75 334 ASN A O 1
ATOM 2753 N N . VAL A 1 335 ? 35.062 48.375 24.875 1 92.81 335 VAL A N 1
ATOM 2754 C CA . VAL A 1 335 ? 36.375 47.812 25.031 1 92.81 335 VAL A CA 1
ATOM 2755 C C . VAL A 1 335 ? 37.438 48.906 24.797 1 92.81 335 VAL A C 1
ATOM 2757 O O . VAL A 1 335 ? 37.156 49.938 24.219 1 92.81 335 VAL A O 1
ATOM 2760 N N . ILE A 1 336 ? 38.688 48.562 25.266 1 87.81 336 ILE A N 1
ATOM 2761 C CA . ILE A 1 336 ? 39.781 49.531 25.109 1 87.81 336 ILE A CA 1
ATOM 2762 C C . ILE A 1 336 ? 40.688 49.125 23.953 1 87.81 336 ILE A C 1
ATOM 2764 O O . ILE A 1 336 ? 41.344 49.969 23.344 1 87.81 336 ILE A O 1
ATOM 2768 N N . ALA A 1 337 ? 40.719 47.812 23.641 1 87.38 337 ALA A N 1
ATOM 2769 C CA . ALA A 1 337 ? 41.531 47.281 22.547 1 87.38 337 ALA A CA 1
ATOM 2770 C C . ALA A 1 337 ? 40.656 46.594 21.5 1 87.38 337 ALA A C 1
ATOM 2772 O O . ALA A 1 337 ? 39.531 46.156 21.812 1 87.38 337 ALA A O 1
ATOM 2773 N N . TYR A 1 338 ? 41.094 46.75 20.297 1 86.56 338 TYR A N 1
ATOM 2774 C CA . TYR A 1 338 ? 40.312 46.094 19.234 1 86.56 338 TYR A CA 1
ATOM 2775 C C . TYR A 1 338 ? 41.219 45.312 18.281 1 86.56 338 TYR A C 1
ATOM 2777 O O . TYR A 1 338 ? 42.438 45.562 18.234 1 86.56 338 TYR A O 1
ATOM 2785 N N . THR A 1 339 ? 40.688 44.25 17.734 1 86.38 339 THR A N 1
ATOM 2786 C CA . THR A 1 339 ? 41.344 43.469 16.688 1 86.38 339 THR A CA 1
ATOM 2787 C C . THR A 1 339 ? 40.594 43.656 15.359 1 86.38 339 THR A C 1
ATOM 2789 O O . THR A 1 339 ? 39.719 44.531 15.242 1 86.38 339 THR A O 1
ATOM 2792 N N . SER A 1 340 ? 41.062 42.906 14.352 1 88.75 340 SER A N 1
ATOM 2793 C CA . SER A 1 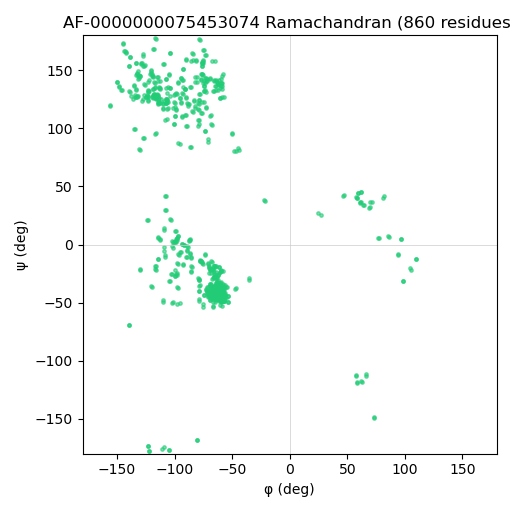340 ? 40.406 43 13.047 1 88.75 340 SER A CA 1
ATOM 2794 C C . SER A 1 340 ? 38.969 42.469 13.125 1 88.75 340 SER A C 1
ATOM 2796 O O . SER A 1 340 ? 38.656 41.531 13.844 1 88.75 340 SER A O 1
ATOM 2798 N N . ASN A 1 341 ? 38.094 43.156 12.398 1 89.69 341 ASN A N 1
ATOM 2799 C CA . ASN A 1 341 ? 36.688 42.719 12.32 1 89.69 341 ASN A CA 1
ATOM 2800 C C . ASN A 1 341 ? 36.562 41.344 11.695 1 89.69 341 ASN A C 1
ATOM 2802 O O . ASN A 1 341 ? 37.344 40.969 10.805 1 89.69 341 ASN A O 1
ATOM 2806 N N . THR A 1 342 ? 35.688 40.594 12.289 1 89 342 THR A N 1
ATOM 2807 C CA . THR A 1 342 ? 35.25 39.344 11.688 1 89 342 THR A CA 1
ATOM 2808 C C . THR A 1 342 ? 33.781 39.375 11.336 1 89 342 THR A C 1
ATOM 2810 O O . THR A 1 342 ? 33.094 40.375 11.555 1 89 342 THR A O 1
ATOM 2813 N N . ALA A 1 343 ? 33.344 38.281 10.719 1 91.31 343 ALA A N 1
ATOM 2814 C CA . ALA A 1 343 ? 31.906 38.188 10.406 1 91.31 343 ALA A CA 1
ATOM 2815 C C . ALA A 1 343 ? 31.062 38.25 11.672 1 91.31 343 ALA A C 1
ATOM 2817 O O . ALA A 1 343 ? 29.984 38.844 11.688 1 91.31 343 ALA A O 1
ATOM 2818 N N . GLN A 1 344 ? 31.562 37.719 12.812 1 92.19 344 GLN A N 1
ATOM 2819 C CA . GLN A 1 344 ? 30.781 37.531 14.023 1 92.19 344 GLN A CA 1
ATOM 2820 C C . GLN A 1 344 ? 31.016 38.688 15.008 1 92.19 344 GLN A C 1
ATOM 2822 O O . GLN A 1 344 ? 30.219 38.906 15.922 1 92.19 344 GLN A O 1
ATOM 2827 N N . THR A 1 345 ? 32.156 39.312 14.859 1 93.88 345 THR A N 1
ATOM 2828 C CA . THR A 1 345 ? 32.5 40.375 15.805 1 93.88 345 THR A CA 1
ATOM 2829 C C . THR A 1 345 ? 33.031 41.594 15.078 1 93.88 345 THR A C 1
ATOM 2831 O O . THR A 1 345 ? 33.938 41.5 14.25 1 93.88 345 THR A O 1
ATOM 2834 N N . ILE A 1 346 ? 32.406 42.688 15.453 1 95.12 346 ILE A N 1
ATOM 2835 C CA . ILE A 1 346 ? 32.875 43.906 14.852 1 95.12 346 ILE A CA 1
ATOM 2836 C C . ILE A 1 346 ? 33.219 44.938 15.953 1 95.12 346 ILE A C 1
ATOM 2838 O O . ILE A 1 346 ? 32.719 44.812 17.078 1 95.12 346 ILE A O 1
ATOM 2842 N N . PHE A 1 347 ? 34.156 45.875 15.641 1 95.5 347 PHE A N 1
ATOM 2843 C CA . PHE A 1 347 ? 34.5 47 16.484 1 95.5 347 PHE A CA 1
ATOM 2844 C C . PHE A 1 347 ? 34.156 48.312 15.82 1 95.5 347 PHE A C 1
ATOM 2846 O O . PHE A 1 347 ? 34.5 48.562 14.664 1 95.5 347 PHE A O 1
ATOM 2853 N N . VAL A 1 348 ? 33.406 49.062 16.531 1 95.94 348 VAL A N 1
ATOM 2854 C CA . VAL A 1 348 ? 32.969 50.312 15.938 1 95.94 348 VAL A CA 1
ATOM 2855 C C . VAL A 1 348 ? 33.25 51.469 16.891 1 95.94 348 VAL A C 1
ATOM 2857 O O . VAL A 1 348 ? 33.438 51.281 18.094 1 95.94 348 VAL A O 1
ATOM 2860 N N . ASP A 1 349 ? 33.406 52.75 16.312 1 95.81 349 ASP A N 1
ATOM 2861 C CA . ASP A 1 349 ? 33.469 53.969 17.109 1 95.81 349 ASP A CA 1
ATOM 2862 C C . ASP A 1 349 ? 32.125 54.281 17.766 1 95.81 349 ASP A C 1
ATOM 2864 O O . ASP A 1 349 ? 31.188 54.688 17.078 1 95.81 349 ASP A O 1
ATOM 2868 N N . ALA A 1 350 ? 32.094 54.156 19.031 1 95.19 350 ALA A N 1
ATOM 2869 C CA . ALA A 1 350 ? 30.828 54.281 19.766 1 95.19 350 ALA A CA 1
ATOM 2870 C C . ALA A 1 350 ? 30.25 55.688 19.641 1 95.19 350 ALA A C 1
ATOM 2872 O O . ALA A 1 350 ? 29.031 55.875 19.672 1 95.19 350 ALA A O 1
ATOM 2873 N N . ASP A 1 351 ? 31.094 56.625 19.453 1 94.31 351 ASP A N 1
ATOM 2874 C CA . ASP A 1 351 ? 30.672 58 19.438 1 94.31 351 ASP A CA 1
ATOM 2875 C C . ASP A 1 351 ? 30.016 58.375 18.094 1 94.31 351 ASP A C 1
ATOM 2877 O O . ASP A 1 351 ? 29.344 59.406 17.984 1 94.31 351 ASP A O 1
ATOM 2881 N N . LEU A 1 352 ? 30.219 57.5 17.141 1 94.62 352 LEU A N 1
ATOM 2882 C CA . LEU A 1 352 ? 29.625 57.75 15.82 1 94.62 352 LEU A CA 1
ATOM 2883 C C . LEU A 1 352 ? 28.234 57.156 15.727 1 94.62 352 LEU A C 1
ATOM 2885 O O . LEU A 1 352 ? 27.5 57.438 14.766 1 94.62 352 LEU A O 1
ATOM 2889 N N . LEU A 1 353 ? 27.844 56.375 16.641 1 95.88 353 LEU A N 1
ATOM 2890 C CA . LEU A 1 353 ? 26.547 55.719 16.625 1 95.88 353 LEU A CA 1
ATOM 2891 C C . LEU A 1 353 ? 25.453 56.656 17.094 1 95.88 353 LEU A C 1
ATOM 2893 O O . LEU A 1 353 ? 25.656 57.438 18.031 1 95.88 353 LEU A O 1
ATOM 2897 N N . GLU A 1 354 ? 24.328 56.594 16.453 1 94.94 354 GLU A N 1
ATOM 2898 C CA . GLU A 1 354 ? 23.141 57.312 16.859 1 94.94 354 GLU A CA 1
ATOM 2899 C C . GLU A 1 354 ? 22.062 56.375 17.391 1 94.94 354 GLU A C 1
ATOM 2901 O O . GLU A 1 354 ? 21.484 55.594 16.641 1 94.94 354 GLU A O 1
ATOM 2906 N N . TYR A 1 355 ? 21.781 56.594 18.609 1 93.56 355 TYR A N 1
ATOM 2907 C CA . TYR A 1 355 ? 20.75 55.75 19.203 1 93.56 355 TYR A CA 1
ATOM 2908 C C . TYR A 1 355 ? 19.375 56.375 19.094 1 93.56 355 TYR A C 1
ATOM 2910 O O . TYR A 1 355 ? 19.266 57.625 19.047 1 93.56 355 TYR A O 1
ATOM 2918 N N . PRO A 1 356 ? 18.312 55.594 19.031 1 92.69 356 PRO A N 1
ATOM 2919 C CA . PRO A 1 356 ? 18.375 54.125 19.109 1 92.69 356 PRO A CA 1
ATOM 2920 C C . PRO A 1 356 ? 18.844 53.5 17.797 1 92.69 356 PRO A C 1
ATOM 2922 O O . PRO A 1 356 ? 18.516 54 16.719 1 92.69 356 PRO A O 1
ATOM 2925 N N . LEU A 1 357 ? 19.672 52.406 18.031 1 94.56 357 LEU A N 1
ATOM 2926 C CA . LEU A 1 357 ? 20.016 51.594 16.859 1 94.56 357 LEU A CA 1
ATOM 2927 C C . LEU A 1 357 ? 18.844 50.719 16.422 1 94.56 357 LEU A C 1
ATOM 2929 O O . LEU A 1 357 ? 17.922 50.5 17.188 1 94.56 357 LEU A O 1
ATOM 2933 N N . LYS A 1 358 ? 18.844 50.344 15.211 1 93 358 LYS A N 1
ATOM 2934 C CA . LYS A 1 358 ? 17.766 49.531 14.664 1 93 358 LYS A CA 1
ATOM 2935 C C . LYS A 1 358 ? 18.297 48.25 14.047 1 93 358 LYS A C 1
ATOM 2937 O O . LYS A 1 358 ? 19.312 48.25 13.344 1 93 358 LYS A O 1
ATOM 2942 N N . ILE A 1 359 ? 17.703 47.156 14.469 1 91.75 359 ILE A N 1
ATOM 2943 C CA . ILE A 1 359 ? 17.922 45.906 13.758 1 91.75 359 ILE A CA 1
ATOM 2944 C C . ILE A 1 359 ? 16.75 45.625 12.836 1 91.75 359 ILE A C 1
ATOM 2946 O O . ILE A 1 359 ? 15.609 45.469 13.297 1 91.75 359 ILE A O 1
ATOM 2950 N N . ARG A 1 360 ? 16.984 45.562 11.617 1 89.25 360 ARG A N 1
ATOM 2951 C CA . ARG A 1 360 ? 15.922 45.344 10.656 1 89.25 360 ARG A CA 1
ATOM 2952 C C . ARG A 1 360 ? 16.406 44.469 9.5 1 89.25 360 ARG A C 1
ATOM 2954 O O . ARG A 1 360 ? 17.609 44.344 9.266 1 89.25 360 ARG A O 1
ATOM 2961 N N . ALA A 1 361 ? 15.375 44 8.734 1 87.38 361 ALA A N 1
ATOM 2962 C CA . ALA A 1 361 ? 15.695 43.219 7.547 1 87.38 361 ALA A CA 1
ATOM 2963 C C . ALA A 1 361 ? 16.172 44.094 6.406 1 87.38 361 ALA A C 1
ATOM 2965 O O . ALA A 1 361 ? 15.781 45.281 6.312 1 87.38 361 ALA A O 1
ATOM 2966 N N . TRP A 1 362 ? 17.062 43.594 5.613 1 87.62 362 TRP A N 1
ATOM 2967 C CA . TRP A 1 362 ? 17.578 44.344 4.469 1 87.62 362 TRP A CA 1
ATOM 2968 C C . TRP A 1 362 ? 16.438 44.75 3.533 1 87.62 362 TRP A C 1
ATOM 2970 O O . TRP A 1 362 ? 15.414 44.062 3.465 1 87.62 362 TRP A O 1
ATOM 2980 N N . GLN A 1 363 ? 16.531 45.844 2.918 1 86.12 363 GLN A N 1
ATOM 2981 C CA . GLN A 1 363 ? 15.562 46.312 1.936 1 86.12 363 GLN A CA 1
ATOM 2982 C C . GLN A 1 363 ? 16.266 46.719 0.642 1 86.12 363 GLN A C 1
ATOM 2984 O O . GLN A 1 363 ? 17.438 47.094 0.653 1 86.12 363 GLN A O 1
ATOM 2989 N N . SER A 1 364 ? 15.414 46.656 -0.451 1 87.5 364 SER A N 1
ATOM 2990 C CA . SER A 1 364 ? 15.953 47.094 -1.729 1 87.5 364 SER A CA 1
ATOM 2991 C C . SER A 1 364 ? 16.375 48.562 -1.673 1 87.5 364 SER A C 1
ATOM 2993 O O . SER A 1 364 ? 15.609 49.406 -1.2 1 87.5 364 SER A O 1
ATOM 2995 N N . GLY A 1 365 ? 17.578 48.812 -2.029 1 89.56 365 GLY A N 1
ATOM 2996 C CA . GLY A 1 365 ? 18.078 50.188 -2.029 1 89.56 365 GLY A CA 1
ATOM 2997 C C . GLY A 1 365 ? 19.094 50.469 -0.936 1 89.56 365 GLY A C 1
ATOM 2998 O O . GLY A 1 365 ? 19.734 51.5 -0.926 1 89.56 365 GLY A O 1
ATOM 2999 N N . ASP A 1 366 ? 19.141 49.5 -0.025 1 92.62 366 ASP A N 1
ATOM 3000 C CA . ASP A 1 366 ? 20.109 49.656 1.052 1 92.62 366 ASP A CA 1
ATOM 3001 C C . ASP A 1 366 ? 21.531 49.781 0.501 1 92.62 366 ASP A C 1
ATOM 3003 O O . ASP A 1 366 ? 21.891 49.062 -0.436 1 92.62 366 ASP A O 1
ATOM 3007 N N . VAL A 1 367 ? 22.297 50.719 1.065 1 94.62 367 VAL A N 1
ATOM 3008 C CA . VAL A 1 367 ? 23.672 50.938 0.667 1 94.62 367 VAL A CA 1
ATOM 3009 C C . VAL A 1 367 ? 24.562 51 1.905 1 94.62 367 VAL A C 1
ATOM 3011 O O . VAL A 1 367 ? 24.141 51.438 2.969 1 94.62 367 VAL A O 1
ATOM 3014 N N . PHE A 1 368 ? 25.75 50.469 1.774 1 94 368 PHE A N 1
ATOM 3015 C CA . PHE A 1 368 ? 26.719 50.562 2.855 1 94 368 PHE A CA 1
ATOM 3016 C C . PHE A 1 368 ? 28.141 50.719 2.301 1 94 368 PHE A C 1
ATOM 3018 O O . PHE A 1 368 ? 28.328 50.75 1.085 1 94 368 PHE A O 1
ATOM 3025 N N . TYR A 1 369 ? 29.125 50.969 3.135 1 94.12 369 TYR A N 1
ATOM 3026 C CA . TYR A 1 369 ? 30.547 51.094 2.785 1 94.12 369 TYR A CA 1
ATOM 3027 C C . TYR A 1 369 ? 31.375 50 3.438 1 94.12 369 TYR A C 1
ATOM 3029 O O . TYR A 1 369 ? 31.828 50.156 4.578 1 94.12 369 TYR A O 1
ATOM 3037 N N . PRO A 1 370 ? 31.609 48.938 2.654 1 93.38 370 PRO A N 1
ATOM 3038 C CA . PRO A 1 370 ? 32.312 47.812 3.266 1 93.38 370 PRO A CA 1
ATOM 3039 C C . PRO A 1 370 ? 33.719 48.219 3.77 1 93.38 370 PRO A C 1
ATOM 3041 O O . PRO A 1 370 ? 34.469 48.875 3.062 1 93.38 370 PRO A O 1
ATOM 3044 N N . ILE A 1 371 ? 33.906 47.688 4.945 1 88.81 371 ILE A N 1
ATOM 3045 C CA . ILE A 1 371 ? 35.219 47.969 5.508 1 88.81 371 ILE A CA 1
ATOM 3046 C C . ILE A 1 371 ? 36.312 47.406 4.582 1 88.81 371 ILE A C 1
ATOM 3048 O O . ILE A 1 371 ? 36.188 46.312 4.059 1 88.81 371 ILE A O 1
ATOM 3052 N N . GLY A 1 372 ? 37.375 48.125 4.266 1 79.94 372 GLY A N 1
ATOM 3053 C CA . GLY A 1 372 ? 38.469 47.75 3.377 1 79.94 372 GLY A CA 1
ATOM 3054 C C . GLY A 1 372 ? 38.344 48.312 1.978 1 79.94 372 GLY A C 1
ATOM 3055 O O . GLY A 1 372 ? 39.312 48.406 1.241 1 79.94 372 GLY A O 1
ATOM 3056 N N . LEU A 1 373 ? 37.156 48.531 1.411 1 76.56 373 LEU A N 1
ATOM 3057 C CA . LEU A 1 373 ? 36.938 49 0.054 1 76.56 373 LEU A CA 1
ATOM 3058 C C . LEU A 1 373 ? 36.594 50.5 0.061 1 76.56 373 LEU A C 1
ATOM 3060 O O . LEU A 1 373 ? 36.969 51.219 -0.862 1 76.56 373 LEU A O 1
ATOM 3064 N N . ASN A 1 374 ? 36.438 51.281 0.997 1 74 374 ASN A N 1
ATOM 3065 C CA . ASN A 1 374 ? 36.062 52.656 1.225 1 74 374 ASN A CA 1
ATOM 3066 C C . ASN A 1 374 ? 35.156 53.188 0.103 1 74 374 ASN A C 1
ATOM 3068 O O . ASN A 1 374 ? 35.281 54.344 -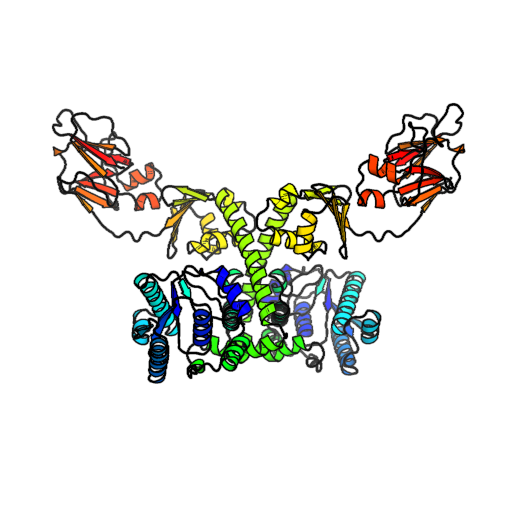0.303 1 74 374 ASN A O 1
ATOM 3072 N N . GLN A 1 375 ? 34.406 52.344 -0.607 1 86.44 375 GLN A N 1
ATOM 3073 C CA . GLN A 1 375 ? 33.469 52.75 -1.632 1 86.44 375 GLN A CA 1
ATOM 3074 C C . GLN A 1 375 ? 32.031 52.281 -1.305 1 86.44 375 GLN A C 1
ATOM 3076 O O . GLN A 1 375 ? 31.875 51.25 -0.649 1 86.44 375 GLN A O 1
ATOM 3081 N N . LYS A 1 376 ? 31.172 53.188 -1.782 1 92 376 LYS A N 1
ATOM 3082 C CA . LYS A 1 376 ? 29.75 52.875 -1.621 1 92 376 LYS A CA 1
ATOM 3083 C C . LYS A 1 376 ? 29.375 51.625 -2.408 1 92 376 LYS A C 1
ATOM 3085 O O . LYS A 1 376 ? 29.812 51.469 -3.545 1 92 376 LYS A O 1
ATOM 3090 N N . LYS A 1 377 ? 28.641 50.688 -1.775 1 93.56 377 LYS A N 1
ATOM 3091 C CA . LYS A 1 377 ? 28.188 49.469 -2.432 1 93.56 377 LYS A CA 1
ATOM 3092 C C . LYS A 1 377 ? 26.75 49.125 -2.037 1 93.56 377 LYS A C 1
ATOM 3094 O O . LYS A 1 377 ? 26.391 49.219 -0.86 1 93.56 377 LYS A O 1
ATOM 3099 N N . LYS A 1 378 ? 25.953 48.844 -3.094 1 93.94 378 LYS A N 1
ATOM 3100 C CA . LYS A 1 378 ? 24.609 48.375 -2.789 1 93.94 378 LYS A CA 1
ATOM 3101 C C . LYS A 1 378 ? 24.641 47.031 -2.059 1 93.94 378 LYS A C 1
ATOM 3103 O O . LYS A 1 378 ? 25.438 46.125 -2.408 1 93.94 378 LYS A O 1
ATOM 3108 N N . VAL A 1 379 ? 23.781 46.938 -1.01 1 94.31 379 VAL A N 1
ATOM 3109 C CA . VAL A 1 379 ? 23.719 45.688 -0.25 1 94.31 379 VAL A CA 1
ATOM 3110 C C . VAL A 1 379 ? 23.359 44.531 -1.176 1 94.31 379 VAL A C 1
ATOM 3112 O O . VAL A 1 379 ? 23.891 43.438 -1.051 1 94.31 379 VAL A O 1
ATOM 3115 N N . SER A 1 380 ? 22.531 44.781 -2.166 1 92.19 380 SER A N 1
ATOM 3116 C CA . SER A 1 380 ? 22.141 43.75 -3.131 1 92.19 380 SER A CA 1
ATOM 3117 C C . SER A 1 380 ? 23.328 43.281 -3.934 1 92.19 380 SER A C 1
ATOM 3119 O O . SER A 1 380 ? 23.469 42.062 -4.199 1 92.19 380 SER A O 1
ATOM 3121 N N . LYS A 1 381 ? 24.172 44.188 -4.336 1 90.88 381 LYS A N 1
ATOM 3122 C CA . LYS A 1 381 ? 25.391 43.812 -5.07 1 90.88 381 LYS A CA 1
ATOM 3123 C C . LYS A 1 381 ? 26.359 43.031 -4.188 1 90.88 381 LYS A C 1
ATOM 3125 O O . LYS A 1 381 ? 27 42.094 -4.648 1 90.88 381 LYS A O 1
ATOM 3130 N N . PHE A 1 382 ? 26.406 43.438 -2.979 1 92.31 382 PHE A N 1
ATOM 3131 C CA . PHE A 1 382 ? 27.234 42.719 -2.02 1 92.31 382 PHE A CA 1
ATOM 3132 C C . PHE A 1 382 ? 26.75 41.281 -1.868 1 92.31 382 PHE A C 1
ATOM 3134 O O . PHE A 1 382 ? 27.562 40.344 -1.845 1 92.31 382 PHE A O 1
ATOM 3141 N N . PHE A 1 383 ? 25.438 41.125 -1.778 1 91.25 383 PHE A N 1
ATOM 3142 C CA . PHE A 1 383 ? 24.859 39.812 -1.655 1 91.25 383 PHE A CA 1
ATOM 3143 C C . PHE A 1 383 ? 25.203 38.969 -2.867 1 91.25 383 PHE A C 1
ATOM 3145 O O . PHE A 1 383 ? 25.484 37.75 -2.732 1 91.25 383 PHE A O 1
ATOM 3152 N N . LYS A 1 384 ? 25.156 39.438 -3.992 1 87.69 384 LYS A N 1
ATOM 3153 C CA . LYS A 1 384 ? 25.5 38.75 -5.223 1 87.69 384 LYS A CA 1
ATOM 3154 C C . LYS A 1 384 ? 26.953 38.312 -5.23 1 87.69 384 LYS A C 1
ATOM 3156 O O . LYS A 1 384 ? 27.281 37.188 -5.613 1 87.69 384 LYS A O 1
ATOM 3161 N N . ASP A 1 385 ? 27.828 39.219 -4.781 1 87.75 385 ASP A N 1
ATOM 3162 C CA . ASP A 1 385 ? 29.266 38.938 -4.719 1 87.75 385 ASP A CA 1
ATOM 3163 C C . ASP A 1 385 ? 29.547 37.781 -3.736 1 87.75 385 ASP A C 1
ATOM 3165 O O . ASP A 1 385 ? 30.453 36.969 -3.965 1 87.75 385 ASP A O 1
ATOM 3169 N N . GLU A 1 386 ? 28.688 37.75 -2.703 1 86.94 386 GLU A N 1
ATOM 3170 C CA . GLU A 1 386 ? 28.875 36.75 -1.668 1 86.94 386 GLU A CA 1
ATOM 3171 C C . GLU A 1 386 ? 28.125 35.469 -2.014 1 86.94 386 GLU A C 1
ATOM 3173 O O . GLU A 1 386 ? 28.156 34.5 -1.246 1 86.94 386 GLU A O 1
ATOM 3178 N N . LYS A 1 387 ? 27.406 35.469 -3.162 1 81.44 387 LYS A N 1
ATOM 3179 C CA . LYS A 1 387 ? 26.672 34.312 -3.691 1 81.44 387 LYS A CA 1
ATOM 3180 C C . LYS A 1 387 ? 25.641 33.812 -2.688 1 81.44 387 LYS A C 1
ATOM 3182 O O . LYS A 1 387 ? 25.547 32.594 -2.438 1 81.44 387 LYS A O 1
ATOM 3187 N N . LEU A 1 388 ? 25 34.781 -2.049 1 79.44 388 LEU A N 1
ATOM 3188 C CA . LEU A 1 388 ? 23.938 34.438 -1.105 1 79.44 388 LEU A CA 1
ATOM 3189 C C . LEU A 1 388 ? 22.703 33.938 -1.839 1 79.44 388 LEU A C 1
ATOM 3191 O O . LEU A 1 388 ? 22.344 34.438 -2.896 1 79.44 388 LEU A O 1
ATOM 3195 N N . SER A 1 389 ? 22.094 32.938 -1.264 1 76.06 389 SER A N 1
ATOM 3196 C CA . SER A 1 389 ? 20.812 32.469 -1.783 1 76.06 389 SER A CA 1
ATOM 3197 C C . SER A 1 389 ? 19.688 33.469 -1.463 1 76.06 389 SER A C 1
ATOM 3199 O O . SER A 1 389 ? 19.875 34.375 -0.643 1 76.06 389 SER A O 1
ATOM 3201 N N . ILE A 1 390 ? 18.641 33.312 -2.16 1 77.12 390 ILE A N 1
ATOM 3202 C CA . ILE A 1 390 ? 17.484 34.156 -1.93 1 77.12 390 ILE A CA 1
ATOM 3203 C C . ILE A 1 390 ? 17.047 34.062 -0.469 1 77.12 390 ILE A C 1
ATOM 3205 O O . ILE A 1 390 ? 16.75 35.094 0.162 1 77.12 390 ILE A O 1
ATOM 3209 N N . PHE A 1 391 ? 17.203 32.938 0.061 1 76.75 391 PHE A N 1
ATOM 3210 C CA . PHE A 1 391 ? 16.797 32.719 1.444 1 76.75 391 PHE A CA 1
ATOM 3211 C C . PHE A 1 391 ? 17.734 33.438 2.402 1 76.75 391 PHE A C 1
ATOM 3213 O O . PHE A 1 391 ? 17.297 34.094 3.348 1 76.75 391 PHE A O 1
ATOM 3220 N N . GLU A 1 392 ? 18.969 33.344 2.115 1 75.69 392 GLU A N 1
ATOM 3221 C CA . GLU A 1 392 ? 19.953 34.031 2.947 1 75.69 392 GLU A CA 1
ATOM 3222 C C . GLU A 1 392 ? 19.766 35.531 2.896 1 75.69 392 GLU A C 1
ATOM 3224 O O . GLU A 1 392 ? 19.922 36.219 3.908 1 75.69 392 GLU A O 1
ATOM 3229 N N . LYS A 1 393 ? 19.359 36 1.77 1 80.44 393 LYS A N 1
ATOM 3230 C CA . LYS A 1 393 ? 19.125 37.406 1.598 1 80.44 393 LYS A CA 1
ATOM 3231 C C . LYS A 1 393 ? 17.922 37.875 2.418 1 80.44 393 LYS A C 1
ATOM 3233 O O . LYS A 1 393 ? 18 38.875 3.141 1 80.44 393 LYS A O 1
ATOM 3238 N N . GLU A 1 394 ? 16.922 37.094 2.328 1 78.12 394 GLU A N 1
ATOM 3239 C CA . GLU A 1 394 ? 15.688 37.438 3.014 1 78.12 394 GLU A CA 1
ATOM 3240 C C . GLU A 1 394 ? 15.867 37.438 4.527 1 78.12 394 GLU A C 1
ATOM 3242 O O . GLU A 1 394 ? 15.242 38.219 5.242 1 78.12 394 GLU A O 1
ATOM 3247 N N . ASP A 1 395 ? 16.812 36.656 4.961 1 77.56 395 ASP A N 1
ATOM 3248 C CA . ASP A 1 395 ? 16.984 36.469 6.398 1 77.56 395 ASP A CA 1
ATOM 3249 C C . ASP A 1 395 ? 18.078 37.375 6.938 1 77.56 395 ASP A C 1
ATOM 3251 O O . ASP A 1 395 ? 18.406 37.344 8.125 1 77.56 395 ASP A O 1
ATOM 3255 N N . GLN A 1 396 ? 18.578 38.156 6.102 1 85.38 396 GLN A N 1
ATOM 3256 C CA . GLN A 1 396 ? 19.734 38.969 6.516 1 85.38 396 GLN A CA 1
ATOM 3257 C C . GLN A 1 396 ? 19.281 40.156 7.34 1 85.38 396 GLN A C 1
ATOM 3259 O O . GLN A 1 396 ? 18.469 40.969 6.883 1 85.38 396 GLN A O 1
ATOM 3264 N N . TRP A 1 397 ? 19.734 40.281 8.555 1 89.19 397 TRP A N 1
ATOM 3265 C CA . TRP A 1 397 ? 19.484 41.406 9.438 1 89.19 397 TRP A CA 1
ATOM 3266 C C . TRP A 1 397 ? 20.609 42.438 9.312 1 89.19 397 TRP A C 1
ATOM 3268 O O . TRP A 1 397 ? 21.781 42.094 9.164 1 89.19 397 TRP A O 1
ATOM 3278 N N . LEU A 1 398 ? 20.188 43.688 9.359 1 93.44 398 LEU A N 1
ATOM 3279 C CA . LEU A 1 398 ? 21.109 44.812 9.352 1 93.44 398 LEU A CA 1
ATOM 3280 C C . LEU A 1 398 ? 21.078 45.562 10.68 1 93.44 398 LEU A C 1
ATOM 3282 O O . LEU A 1 398 ? 20.016 45.688 11.289 1 93.44 398 LEU A O 1
ATOM 3286 N N . LEU A 1 399 ? 22.203 45.906 11.242 1 94.81 399 LEU A N 1
ATOM 3287 C CA . LEU A 1 399 ? 22.297 46.875 12.328 1 94.81 399 LEU A CA 1
ATOM 3288 C C . LEU A 1 399 ? 22.438 48.312 11.773 1 94.81 399 LEU A C 1
ATOM 3290 O O . LEU A 1 399 ? 23.375 48.594 11.031 1 94.81 399 LEU A O 1
ATOM 3294 N N . VAL A 1 400 ? 21.5 49.125 12.141 1 95.38 400 VAL A N 1
ATOM 3295 C CA . VAL A 1 400 ? 21.422 50.438 11.508 1 95.38 400 VAL A CA 1
ATOM 3296 C C . VAL A 1 400 ? 21.484 51.531 12.578 1 95.38 400 VAL A C 1
ATOM 3298 O O . VAL A 1 400 ? 20.859 51.406 13.641 1 95.38 400 VAL A O 1
ATOM 3301 N N . SER A 1 401 ? 22.312 52.562 12.383 1 96 401 SER A N 1
ATOM 3302 C CA . SER A 1 401 ? 22.391 53.781 13.164 1 96 401 SER A CA 1
ATOM 3303 C C . SER A 1 401 ? 21.828 54.969 12.383 1 96 401 SER A C 1
ATOM 3305 O O . SER A 1 401 ? 22.453 55.469 11.445 1 96 401 SER A O 1
ATOM 3307 N N . GLY A 1 402 ? 20.703 55.406 12.773 1 92.12 402 GLY A N 1
ATOM 3308 C CA . GLY A 1 402 ? 20.016 56.375 11.938 1 92.12 402 GLY A CA 1
ATOM 3309 C C . GLY A 1 402 ? 19.578 55.781 10.602 1 92.12 402 GLY A C 1
ATOM 3310 O O . GLY A 1 402 ? 18.719 54.906 10.555 1 92.12 402 GLY A O 1
ATOM 3311 N N . GLU A 1 403 ? 20.203 56.281 9.531 1 91.38 403 GLU A N 1
ATOM 3312 C CA . GLU A 1 403 ? 19.891 55.781 8.203 1 91.38 403 GLU A CA 1
ATOM 3313 C C . GLU A 1 403 ? 21.078 55.031 7.602 1 91.38 403 GLU A C 1
ATOM 3315 O O . GLU A 1 403 ? 21 54.531 6.484 1 91.38 403 GLU A O 1
ATOM 3320 N N . LYS A 1 404 ? 22.078 54.938 8.43 1 95.25 404 LYS A N 1
ATOM 3321 C CA . LYS A 1 404 ? 23.297 54.344 7.922 1 95.25 404 LYS A CA 1
ATOM 3322 C C . LYS A 1 404 ? 23.5 52.938 8.461 1 95.25 404 LYS A C 1
ATOM 3324 O O . LYS A 1 404 ? 23.312 52.688 9.656 1 95.25 404 LYS A O 1
ATOM 3329 N N . ILE A 1 405 ? 23.859 52.062 7.625 1 96.62 405 ILE A N 1
ATOM 3330 C CA . ILE A 1 405 ? 24.125 50.688 8.023 1 96.62 405 ILE A CA 1
ATOM 3331 C C . ILE A 1 405 ? 25.469 50.625 8.75 1 96.62 405 ILE A C 1
ATOM 3333 O O . ILE A 1 405 ? 26.484 51.125 8.258 1 96.62 405 ILE A O 1
ATOM 3337 N N . VAL A 1 406 ? 25.484 49.938 9.922 1 96.25 406 VAL A N 1
ATOM 3338 C CA . VAL A 1 406 ? 26.703 49.75 10.711 1 96.25 406 VAL A CA 1
ATOM 3339 C C . VAL A 1 406 ? 27.328 48.406 10.422 1 96.25 406 VAL A C 1
ATOM 3341 O O . VAL A 1 406 ? 28.547 48.281 10.344 1 96.25 406 VAL A O 1
ATOM 3344 N N . TRP A 1 407 ? 26.391 47.438 10.234 1 95.69 407 TRP A N 1
ATOM 3345 C CA . TRP A 1 407 ? 26.828 46.062 10.148 1 95.69 407 TRP A CA 1
ATOM 3346 C C . TRP A 1 407 ? 25.812 45.219 9.391 1 95.69 407 TRP A C 1
ATOM 3348 O O . TRP A 1 407 ? 24.609 45.25 9.695 1 95.69 407 TRP A O 1
ATOM 3358 N N . ILE A 1 408 ? 26.234 44.656 8.312 1 95.5 408 ILE A N 1
ATOM 3359 C CA . ILE A 1 408 ? 25.5 43.5 7.812 1 95.5 408 ILE A CA 1
ATOM 3360 C C . ILE A 1 408 ? 25.781 42.281 8.703 1 95.5 408 ILE A C 1
ATOM 3362 O O . ILE A 1 408 ? 26.781 41.594 8.523 1 95.5 408 ILE A O 1
ATOM 3366 N N . ILE A 1 409 ? 24.906 42.062 9.555 1 92.75 409 ILE A N 1
ATOM 3367 C CA . ILE A 1 409 ? 25.172 41.219 10.719 1 92.75 409 ILE A CA 1
ATOM 3368 C C . ILE A 1 409 ? 25.609 39.812 10.25 1 92.75 409 ILE A C 1
ATOM 3370 O O . ILE A 1 409 ? 24.922 39.188 9.461 1 92.75 409 ILE A O 1
ATOM 3374 N N . GLY A 1 410 ? 26.719 39.469 10.797 1 92.12 410 GLY A N 1
ATOM 3375 C CA . GLY A 1 410 ? 27.25 38.156 10.484 1 92.12 410 GLY A CA 1
ATOM 3376 C C . GLY A 1 410 ? 28.078 38.125 9.219 1 92.12 410 GLY A C 1
ATOM 3377 O O . GLY A 1 410 ? 28.438 37.031 8.734 1 92.12 410 GLY A O 1
ATOM 3378 N N . ARG A 1 411 ? 28.359 39.281 8.617 1 92.5 411 ARG A N 1
ATOM 3379 C CA . ARG A 1 411 ? 29.094 39.25 7.355 1 92.5 411 ARG A CA 1
ATOM 3380 C C . ARG A 1 411 ? 30.141 40.375 7.305 1 92.5 411 ARG A C 1
ATOM 3382 O O . ARG A 1 411 ? 31.344 40.094 7.434 1 92.5 411 ARG A O 1
ATOM 3389 N N . ARG A 1 412 ? 29.703 41.656 7.215 1 93.25 412 ARG A N 1
ATOM 3390 C CA . ARG A 1 412 ? 30.688 42.688 6.996 1 93.25 412 ARG A CA 1
ATOM 3391 C C . ARG A 1 412 ? 30.266 44 7.652 1 93.25 412 ARG A C 1
ATOM 3393 O O . ARG A 1 412 ? 29.094 44.375 7.586 1 93.25 412 ARG A O 1
ATOM 3400 N N . ALA A 1 413 ? 31.188 44.688 8.328 1 94.62 413 ALA A N 1
ATOM 3401 C CA . ALA A 1 413 ? 30.938 46 8.969 1 94.62 413 ALA A CA 1
ATOM 3402 C C . ALA A 1 413 ? 31.078 47.125 7.98 1 94.62 413 ALA A C 1
ATOM 3404 O O . ALA A 1 413 ? 31.703 47 6.93 1 94.62 413 ALA A O 1
ATOM 3405 N N . ASP A 1 414 ? 30.469 48.188 8.336 1 95.12 414 ASP A N 1
ATOM 3406 C CA . ASP A 1 414 ? 30.531 49.406 7.523 1 95.12 414 ASP A CA 1
ATOM 3407 C C . ASP A 1 414 ? 31.766 50.25 7.891 1 95.12 414 ASP A C 1
ATOM 3409 O O . ASP A 1 414 ? 32.031 50.469 9.07 1 95.12 414 ASP A O 1
ATOM 3413 N N . ASN A 1 415 ? 32.469 50.75 6.891 1 93.94 415 ASN A N 1
ATOM 3414 C CA . ASN A 1 415 ? 33.719 51.5 7.035 1 93.94 415 ASN A CA 1
ATOM 3415 C C . ASN A 1 415 ? 33.5 52.812 7.754 1 93.94 415 ASN A C 1
ATOM 3417 O O . ASN A 1 415 ? 34.438 53.344 8.359 1 93.94 415 ASN A O 1
ATOM 3421 N N . ARG A 1 416 ? 32.375 53.406 7.691 1 93 416 ARG A N 1
ATOM 3422 C CA . ARG A 1 416 ? 32.094 54.75 8.219 1 93 416 ARG A CA 1
ATOM 3423 C C . ARG A 1 416 ? 32.094 54.75 9.742 1 93 416 ARG A C 1
ATOM 3425 O O . ARG A 1 416 ? 32.25 55.812 10.359 1 93 416 ARG A O 1
ATOM 3432 N N . PHE A 1 417 ? 31.953 53.562 10.32 1 94.81 417 PHE A N 1
ATOM 3433 C CA . PHE A 1 417 ? 31.922 53.469 11.773 1 94.81 417 PHE A CA 1
ATOM 3434 C C . PHE A 1 417 ? 33.188 52.812 12.312 1 94.81 417 PHE A C 1
ATOM 3436 O O . PHE A 1 417 ? 33.25 52.438 13.484 1 94.81 417 PHE A O 1
ATOM 3443 N N . ARG A 1 418 ? 34.156 52.688 11.547 1 93.5 418 ARG A N 1
ATOM 3444 C CA . ARG A 1 418 ? 35.375 51.938 11.922 1 93.5 418 ARG A CA 1
ATOM 3445 C C . ARG A 1 418 ? 36.125 52.656 13.039 1 93.5 418 ARG A C 1
ATOM 3447 O O . ARG A 1 418 ? 36.031 53.875 13.18 1 93.5 418 ARG A O 1
ATOM 3454 N N . VAL A 1 419 ? 36.906 51.844 13.688 1 93.69 419 VAL A N 1
ATOM 3455 C CA . VAL A 1 419 ? 37.781 52.406 14.711 1 93.69 419 VAL A CA 1
ATOM 3456 C C . VAL A 1 419 ? 39 53.062 14.062 1 93.69 419 VAL A C 1
ATOM 3458 O O . VAL A 1 419 ? 39.594 52.469 13.148 1 93.69 419 VAL A O 1
ATOM 3461 N N . THR A 1 420 ? 39.25 54.281 14.453 1 90.75 420 THR A N 1
ATOM 3462 C CA . THR A 1 420 ? 40.438 55 13.984 1 90.75 420 THR A CA 1
ATOM 3463 C C . THR A 1 420 ? 41.312 55.438 15.156 1 90.75 420 THR A C 1
ATOM 3465 O O . THR A 1 420 ? 41 55.156 16.312 1 90.75 420 THR A O 1
ATOM 3468 N N . SER A 1 421 ? 42.406 56.156 14.852 1 89.44 421 SER A N 1
ATOM 3469 C CA . SER A 1 421 ? 43.281 56.656 15.891 1 89.44 421 SER A CA 1
ATOM 3470 C C . SER A 1 421 ? 42.594 57.75 16.734 1 89.44 421 SER A C 1
ATOM 3472 O O . SER A 1 421 ? 43.031 58 17.859 1 89.44 421 SER A O 1
ATOM 3474 N N . LYS A 1 422 ? 41.531 58.25 16.25 1 90.44 422 LYS A N 1
ATOM 3475 C CA . LYS A 1 422 ? 40.844 59.344 16.938 1 90.44 422 LYS A CA 1
ATOM 3476 C C . LYS A 1 422 ? 39.719 58.781 17.828 1 90.44 422 LYS A C 1
ATOM 3478 O O . LYS A 1 422 ? 39.094 59.531 18.594 1 90.44 422 LYS A O 1
ATOM 3483 N N . THR A 1 423 ? 39.531 57.562 17.688 1 92.56 423 THR A N 1
ATOM 3484 C CA . THR A 1 423 ? 38.406 56.969 18.422 1 92.56 423 THR A CA 1
ATOM 3485 C C . THR A 1 423 ? 38.75 56.875 19.906 1 92.56 423 THR A C 1
ATOM 3487 O O . THR A 1 423 ? 39.812 56.406 20.281 1 92.56 423 THR A O 1
ATOM 3490 N N . VAL A 1 424 ? 37.781 57.312 20.75 1 92.62 424 VAL A N 1
ATOM 3491 C CA . VAL A 1 424 ? 37.969 57.312 22.203 1 92.62 424 VAL A CA 1
ATOM 3492 C C . VAL A 1 424 ? 37.219 56.125 22.812 1 92.62 424 VAL A C 1
ATOM 3494 O O . VAL A 1 424 ? 37.781 55.406 23.625 1 92.62 424 VAL A O 1
ATOM 3497 N N . ASN A 1 425 ? 36 56.062 22.406 1 94.06 425 ASN A N 1
ATOM 3498 C CA . ASN A 1 425 ? 35.188 54.969 22.922 1 94.06 425 ASN A CA 1
ATOM 3499 C C . ASN A 1 425 ? 34.938 53.875 21.859 1 94.06 425 ASN A C 1
ATOM 3501 O O . ASN A 1 425 ? 34.344 54.156 20.828 1 94.06 425 ASN A O 1
ATOM 3505 N N . ILE A 1 426 ? 35.438 52.719 22.156 1 95.5 426 ILE A N 1
ATOM 3506 C CA . ILE A 1 426 ? 35.312 51.625 21.203 1 95.5 426 ILE A CA 1
ATOM 3507 C C . ILE A 1 426 ? 34.219 50.656 21.688 1 95.5 426 ILE A C 1
ATOM 3509 O O . ILE A 1 426 ? 34.219 50.25 22.844 1 95.5 426 ILE A O 1
ATOM 3513 N N . LEU A 1 427 ? 33.281 50.375 20.797 1 96.12 427 LEU A N 1
ATOM 3514 C CA . LEU A 1 427 ? 32.219 49.406 21.078 1 96.12 427 LEU A CA 1
ATOM 3515 C C . LEU A 1 427 ? 32.438 48.094 20.328 1 96.12 427 LEU A C 1
ATOM 3517 O O . LEU A 1 427 ? 32.594 48.094 19.109 1 96.12 427 LEU A O 1
ATOM 3521 N N . LYS A 1 428 ? 32.5 47.062 21.047 1 95.88 428 LYS A N 1
ATOM 3522 C CA . LYS A 1 428 ? 32.594 45.719 20.484 1 95.88 428 LYS A CA 1
ATOM 3523 C C . LYS A 1 428 ? 31.203 45.094 20.375 1 95.88 428 LYS A C 1
ATOM 3525 O O . LYS A 1 428 ? 30.453 45.031 21.359 1 95.88 428 LYS A O 1
ATOM 3530 N N . ILE A 1 429 ? 30.781 44.688 19.188 1 95.31 429 ILE A N 1
ATOM 3531 C CA . ILE A 1 429 ? 29.5 44.031 18.938 1 95.31 429 ILE A CA 1
ATOM 3532 C C . ILE A 1 429 ? 29.75 42.594 18.469 1 95.31 429 ILE A C 1
ATOM 3534 O O . ILE A 1 429 ? 30.422 42.375 17.453 1 95.31 429 ILE A O 1
ATOM 3538 N N . THR A 1 430 ? 29.203 41.656 19.172 1 94.06 430 THR A N 1
ATOM 3539 C CA . THR A 1 430 ? 29.453 40.25 18.875 1 94.06 430 THR A CA 1
ATOM 3540 C C . THR A 1 430 ? 28.156 39.5 18.609 1 94.06 430 THR A C 1
ATOM 3542 O O . THR A 1 430 ? 27.188 39.656 19.375 1 94.06 430 THR A O 1
ATOM 3545 N N . LEU A 1 431 ? 28.109 38.812 17.5 1 92.38 431 LEU A N 1
ATOM 3546 C CA . LEU A 1 431 ? 27.016 37.906 17.203 1 92.38 431 LEU A CA 1
ATOM 3547 C C . LEU A 1 431 ? 27.234 36.562 17.844 1 92.38 431 LEU A C 1
ATOM 3549 O O . LEU A 1 431 ? 28.25 35.906 17.578 1 92.38 431 LEU A O 1
ATOM 3553 N N . LYS A 1 432 ? 26.297 36 18.688 1 80.38 432 LYS A N 1
ATOM 3554 C CA . LYS A 1 432 ? 26.438 34.75 19.391 1 80.38 432 LYS A CA 1
ATOM 3555 C C . LYS A 1 432 ? 25.641 33.625 18.719 1 80.38 432 LYS A C 1
ATOM 3557 O O . LYS A 1 432 ? 24.562 33.875 18.156 1 80.38 432 LYS A O 1
ATOM 3562 N N . MET B 1 1 ? -14.43 7.293 -26.594 1 94.31 1 MET B N 1
ATOM 3563 C CA . MET B 1 1 ? -13.859 5.984 -26.266 1 94.31 1 MET B CA 1
ATOM 3564 C C . MET B 1 1 ? -12.867 5.543 -27.328 1 94.31 1 MET B C 1
ATOM 3566 O O . MET B 1 1 ? -11.789 5.031 -27 1 94.31 1 MET B O 1
ATOM 3570 N N . GLU B 1 2 ? -13.078 5.91 -28.562 1 95.06 2 GLU B N 1
ATOM 3571 C CA . GLU B 1 2 ? -12.234 5.449 -29.656 1 95.06 2 GLU B CA 1
ATOM 3572 C C . GLU B 1 2 ? -10.836 6.059 -29.578 1 95.06 2 GLU B C 1
ATOM 3574 O O . GLU B 1 2 ? -9.836 5.348 -29.688 1 95.06 2 GLU B O 1
ATOM 3579 N N . LYS B 1 3 ? -10.797 7.344 -29.375 1 94.88 3 LYS B N 1
ATOM 3580 C CA . LYS B 1 3 ? -9.516 8.039 -29.297 1 94.88 3 LYS B CA 1
ATOM 3581 C C . LYS B 1 3 ? -8.695 7.566 -28.109 1 94.88 3 LYS B C 1
ATOM 3583 O O . LYS B 1 3 ? -7.504 7.277 -28.234 1 94.88 3 LYS B O 1
ATOM 3588 N N . ARG B 1 4 ? -9.352 7.465 -26.984 1 95.62 4 ARG B N 1
ATOM 3589 C CA . ARG B 1 4 ? -8.68 7.016 -25.766 1 95.62 4 ARG B CA 1
ATOM 3590 C C . ARG B 1 4 ? -8.18 5.582 -25.922 1 95.62 4 ARG B C 1
ATOM 3592 O O . ARG B 1 4 ? -7.078 5.25 -25.484 1 95.62 4 ARG B O 1
ATOM 3599 N N . PHE B 1 5 ? -9.008 4.742 -26.547 1 97 5 PHE B N 1
ATOM 3600 C CA . PHE B 1 5 ? -8.641 3.35 -26.766 1 97 5 PHE B CA 1
ATOM 3601 C C . PHE B 1 5 ? -7.441 3.242 -27.703 1 97 5 PHE B C 1
ATOM 3603 O O . PHE B 1 5 ? -6.5 2.488 -27.438 1 97 5 PHE B O 1
ATOM 3610 N N . SER B 1 6 ? -7.43 4.016 -28.75 1 95.94 6 SER B N 1
ATOM 3611 C CA . SER B 1 6 ? -6.359 3.988 -29.75 1 95.94 6 SER B CA 1
ATOM 3612 C C . SER B 1 6 ? -5.02 4.367 -29.125 1 95.94 6 SER B C 1
ATOM 3614 O O . SER B 1 6 ? -3.998 3.738 -29.406 1 95.94 6 SER B O 1
ATOM 3616 N N . GLN B 1 7 ? -5.055 5.301 -28.266 1 95.06 7 GLN B N 1
ATOM 3617 C CA . GLN B 1 7 ? -3.836 5.73 -27.578 1 95.06 7 GLN B CA 1
ATOM 3618 C C . GLN B 1 7 ? -3.389 4.699 -26.547 1 95.06 7 GLN B C 1
ATOM 3620 O O . GLN B 1 7 ? -2.197 4.402 -26.438 1 95.06 7 GLN B O 1
ATOM 3625 N N . HIS B 1 8 ? -4.332 4.137 -25.891 1 94.94 8 HIS B N 1
ATOM 3626 C CA . HIS B 1 8 ? -4.047 3.217 -24.781 1 94.94 8 HIS B CA 1
ATOM 3627 C C . HIS B 1 8 ? -3.494 1.894 -25.312 1 94.94 8 HIS B C 1
ATOM 3629 O O . HIS B 1 8 ? -2.57 1.329 -24.719 1 94.94 8 HIS B O 1
ATOM 3635 N N . ILE B 1 9 ? -4.016 1.403 -26.375 1 95.19 9 ILE B N 1
ATOM 3636 C CA . ILE B 1 9 ? -3.68 0.08 -26.891 1 95.19 9 ILE B CA 1
ATOM 3637 C C . ILE B 1 9 ? -2.246 0.079 -27.422 1 95.19 9 ILE B C 1
ATOM 3639 O O . ILE B 1 9 ? -1.603 -0.971 -27.484 1 95.19 9 ILE B O 1
ATOM 3643 N N . GLN B 1 10 ? -1.749 1.243 -27.734 1 93.38 10 GLN B N 1
ATOM 3644 C CA . GLN B 1 10 ? -0.406 1.377 -28.297 1 93.38 10 GLN B CA 1
ATOM 3645 C C . GLN B 1 10 ? 0.656 1.08 -27.234 1 93.38 10 GLN B C 1
ATOM 3647 O O . GLN B 1 10 ? 1.805 0.782 -27.578 1 93.38 10 GLN B O 1
ATOM 3652 N N . LYS B 1 11 ? 0.256 1.095 -26.031 1 91.69 11 LYS B N 1
ATOM 3653 C CA . LYS B 1 11 ? 1.165 0.762 -24.938 1 91.69 11 LYS B CA 1
ATOM 3654 C C . LYS B 1 11 ? 1.508 -0.725 -24.953 1 91.69 11 LYS B C 1
ATOM 3656 O O . LYS B 1 11 ? 2.527 -1.134 -24.391 1 91.69 11 LYS B O 1
ATOM 3661 N N . PHE B 1 12 ? 0.652 -1.459 -25.609 1 93.19 12 PHE B N 1
ATOM 3662 C CA . PHE B 1 12 ? 0.777 -2.904 -25.469 1 93.19 12 PHE B CA 1
ATOM 3663 C C . PHE B 1 12 ? 1.048 -3.561 -26.812 1 93.19 12 PHE B C 1
ATOM 3665 O O . PHE B 1 12 ? 1.771 -4.555 -26.891 1 93.19 12 PHE B O 1
ATOM 3672 N N . LEU B 1 13 ? 0.41 -2.986 -27.828 1 93.06 13 LEU B N 1
ATOM 3673 C CA . LEU B 1 13 ? 0.387 -3.684 -29.109 1 93.06 13 LEU B CA 1
ATOM 3674 C C . LEU B 1 13 ? 1.023 -2.83 -30.203 1 93.06 13 LEU B C 1
ATOM 3676 O O . LEU B 1 13 ? 0.926 -1.603 -30.172 1 93.06 13 LEU B O 1
ATOM 3680 N N . GLN B 1 14 ? 1.562 -3.578 -31.094 1 91.88 14 GLN B N 1
ATOM 3681 C CA . GLN B 1 14 ? 2.047 -2.973 -32.344 1 91.88 14 GLN B CA 1
ATOM 3682 C C . GLN B 1 14 ? 1.098 -3.258 -33.5 1 91.88 14 GLN B C 1
ATOM 3684 O O . GLN B 1 14 ? 0.314 -4.207 -33.438 1 91.88 14 GLN B O 1
ATOM 3689 N N . ASP B 1 15 ? 1.267 -2.523 -34.562 1 88.25 15 ASP B N 1
ATOM 3690 C CA . ASP B 1 15 ? 0.338 -2.58 -35.688 1 88.25 15 ASP B CA 1
ATOM 3691 C C . ASP B 1 15 ? 0.385 -3.943 -36.375 1 88.25 15 ASP B C 1
ATOM 3693 O O . ASP B 1 15 ? -0.635 -4.438 -36.844 1 88.25 15 ASP B O 1
ATOM 3697 N N . ASP B 1 16 ? 1.505 -4.566 -36.281 1 90.38 16 ASP B N 1
ATOM 3698 C CA . ASP B 1 16 ? 1.661 -5.809 -37.031 1 90.38 16 ASP B CA 1
ATOM 3699 C C . ASP B 1 16 ? 1.388 -7.023 -36.156 1 90.38 16 ASP B C 1
ATOM 3701 O O . ASP B 1 16 ? 1.463 -8.164 -36.625 1 90.38 16 ASP B O 1
ATOM 3705 N N . ASP B 1 17 ? 0.946 -6.777 -35 1 93.06 17 ASP B N 1
ATOM 3706 C CA . ASP B 1 17 ? 0.689 -7.887 -34.094 1 93.06 17 ASP B CA 1
ATOM 3707 C C . ASP B 1 17 ? -0.58 -8.641 -34.5 1 93.06 17 ASP B C 1
ATOM 3709 O O . ASP B 1 17 ? -1.567 -8.031 -34.906 1 93.06 17 ASP B O 1
ATOM 3713 N N . VAL B 1 18 ? -0.494 -9.953 -34.469 1 95.62 18 VAL B N 1
ATOM 3714 C CA . VAL B 1 18 ? -1.685 -10.797 -34.531 1 95.62 18 VAL B CA 1
ATOM 3715 C C . VAL B 1 18 ? -2.178 -11.133 -33.156 1 95.62 18 VAL B C 1
ATOM 3717 O O . VAL B 1 18 ? -1.414 -11.633 -32.312 1 95.62 18 VAL B O 1
ATOM 3720 N N . ILE B 1 19 ? -3.459 -10.914 -32.938 1 96.62 19 ILE B N 1
ATOM 3721 C CA . ILE B 1 19 ? -3.92 -11.023 -31.547 1 96.62 19 ILE B CA 1
ATOM 3722 C C . ILE B 1 19 ? -5.031 -12.062 -31.453 1 96.62 19 ILE B C 1
ATOM 3724 O O . ILE B 1 19 ? -5.855 -12.188 -32.375 1 96.62 19 ILE B O 1
ATOM 3728 N N . LEU B 1 20 ? -4.992 -12.82 -30.375 1 98.25 20 LEU B N 1
ATOM 3729 C CA . LEU B 1 20 ? -6.074 -13.734 -30.047 1 98.25 20 LEU B CA 1
ATOM 3730 C C . LEU B 1 20 ? -7.109 -13.055 -29.156 1 98.25 20 LEU B C 1
ATOM 3732 O O . LEU B 1 20 ? -6.82 -12.711 -28 1 98.25 20 LEU B O 1
ATOM 3736 N N . LEU B 1 21 ? -8.266 -12.836 -29.688 1 98.12 21 LEU B N 1
ATOM 3737 C CA . LEU B 1 21 ? -9.32 -12.141 -28.938 1 98.12 21 LEU B CA 1
ATOM 3738 C C . LEU B 1 21 ? -10.305 -13.141 -28.344 1 98.12 21 LEU B C 1
ATOM 3740 O O . LEU B 1 21 ? -10.961 -13.883 -29.078 1 98.12 21 LEU B O 1
ATOM 3744 N N . ALA B 1 22 ? -10.352 -13.148 -27.016 1 97.25 22 ALA B N 1
ATOM 3745 C CA . ALA B 1 22 ? -11.398 -13.906 -26.328 1 97.25 22 ALA B CA 1
ATOM 3746 C C . ALA B 1 22 ? -12.75 -13.219 -26.469 1 97.25 22 ALA B C 1
ATOM 3748 O O . ALA B 1 22 ? -12.938 -12.094 -26 1 97.25 22 ALA B O 1
ATOM 3749 N N . ILE B 1 23 ? -13.688 -13.914 -27.109 1 95.94 23 ILE B N 1
ATOM 3750 C CA . ILE B 1 23 ? -14.977 -13.281 -27.375 1 95.94 23 ILE B CA 1
ATOM 3751 C C . ILE B 1 23 ? -16.109 -14.172 -26.875 1 95.94 23 ILE B C 1
ATOM 3753 O O . ILE B 1 23 ? -16.188 -15.352 -27.234 1 95.94 23 ILE B O 1
ATOM 3757 N N . SER B 1 24 ? -16.953 -13.641 -26.047 1 91.94 24 SER B N 1
ATOM 3758 C CA . SER B 1 24 ? -18.078 -14.383 -25.484 1 91.94 24 SER B CA 1
ATOM 3759 C C . SER B 1 24 ? -19.359 -14.109 -26.266 1 91.94 24 SER B C 1
ATOM 3761 O O . SER B 1 24 ? -20.312 -14.883 -26.188 1 91.94 24 SER B O 1
ATOM 3763 N N . GLY B 1 25 ? -19.359 -13.086 -27.016 1 92.5 25 GLY B N 1
ATOM 3764 C CA . GLY B 1 25 ? -20.578 -12.641 -27.672 1 92.5 25 GLY B CA 1
ATOM 3765 C C . GLY B 1 25 ? -21.328 -11.586 -26.891 1 92.5 25 GLY B C 1
ATOM 3766 O O . GLY B 1 25 ? -22.266 -10.977 -27.391 1 92.5 25 GLY B O 1
ATOM 3767 N N . GLY B 1 26 ? -20.875 -11.359 -25.688 1 93.56 26 GLY B N 1
ATOM 3768 C CA . GLY B 1 26 ? -21.5 -10.352 -24.844 1 93.56 26 GLY B CA 1
ATOM 3769 C C . GLY B 1 26 ? -21.078 -8.938 -25.203 1 93.56 26 GLY B C 1
ATOM 3770 O O . GLY B 1 26 ? -20.234 -8.734 -26.078 1 93.56 26 GLY B O 1
ATOM 3771 N N . LEU B 1 27 ? -21.656 -7.992 -24.531 1 95.19 27 LEU B N 1
ATOM 3772 C CA . LEU B 1 27 ? -21.484 -6.57 -24.812 1 95.19 27 LEU B CA 1
ATOM 3773 C C . LEU B 1 27 ? -20.016 -6.184 -24.828 1 95.19 27 LEU B C 1
ATOM 3775 O O . LEU B 1 27 ? -19.531 -5.625 -25.812 1 95.19 27 LEU B O 1
ATOM 3779 N N . ASP B 1 28 ? -19.25 -6.574 -23.812 1 96.25 28 ASP B N 1
ATOM 3780 C CA . ASP B 1 28 ? -17.875 -6.125 -23.641 1 96.25 28 ASP B CA 1
ATOM 3781 C C . ASP B 1 28 ? -16.969 -6.711 -24.719 1 96.25 28 ASP B C 1
ATOM 3783 O O . ASP B 1 28 ? -16.156 -5.996 -25.312 1 96.25 28 ASP B O 1
ATOM 3787 N N . SER B 1 29 ? -17.125 -7.98 -24.969 1 96.56 29 SER B N 1
ATOM 3788 C CA . SER B 1 29 ? -16.266 -8.633 -25.953 1 96.56 29 SER B CA 1
ATOM 3789 C C . SER B 1 29 ? -16.547 -8.141 -27.359 1 96.56 29 SER B C 1
ATOM 3791 O O . SER B 1 29 ? -15.641 -8.008 -28.172 1 96.56 29 SER B O 1
ATOM 3793 N N . ILE B 1 30 ? -17.812 -7.82 -27.641 1 96.88 30 ILE B N 1
ATOM 3794 C CA . ILE B 1 30 ? -18.188 -7.336 -28.953 1 96.88 30 ILE B CA 1
ATOM 3795 C C . ILE B 1 30 ? -17.641 -5.934 -29.172 1 96.88 30 ILE B C 1
ATOM 3797 O O . ILE B 1 30 ? -17.156 -5.613 -30.266 1 96.88 30 ILE B O 1
ATOM 3801 N N . VAL B 1 31 ? -17.734 -5.113 -28.172 1 97.94 31 VAL B N 1
ATOM 3802 C CA . VAL B 1 31 ? -17.203 -3.758 -28.281 1 97.94 31 VAL B CA 1
ATOM 3803 C C . VAL B 1 31 ? -15.688 -3.816 -28.484 1 97.94 31 VAL B C 1
ATOM 3805 O O . VAL B 1 31 ? -15.141 -3.088 -29.312 1 97.94 31 VAL B O 1
ATOM 3808 N N . LEU B 1 32 ? -15.031 -4.684 -27.703 1 98.06 32 LEU B N 1
ATOM 3809 C CA . LEU B 1 32 ? -13.586 -4.84 -27.859 1 98.06 32 LEU B CA 1
ATOM 3810 C C . LEU B 1 32 ? -13.234 -5.277 -29.281 1 98.06 32 LEU B C 1
ATOM 3812 O O . LEU B 1 32 ? -12.297 -4.75 -29.875 1 98.06 32 LEU B O 1
ATOM 3816 N N . PHE B 1 33 ? -13.992 -6.223 -29.812 1 97.38 33 PHE B N 1
ATOM 3817 C CA . PHE B 1 33 ? -13.797 -6.691 -31.172 1 97.38 33 PHE B CA 1
ATOM 3818 C C . PHE B 1 33 ? -13.922 -5.535 -32.156 1 97.38 33 PHE B C 1
ATOM 3820 O O . PHE B 1 33 ? -13.062 -5.363 -33.031 1 97.38 33 PHE B O 1
ATOM 3827 N N . HIS B 1 34 ? -14.969 -4.766 -32 1 97.31 34 HIS B N 1
ATOM 3828 C CA . HIS B 1 34 ? -15.234 -3.66 -32.938 1 97.31 34 HIS B CA 1
ATOM 3829 C C . HIS B 1 34 ? -14.102 -2.637 -32.906 1 97.31 34 HIS B C 1
ATOM 3831 O O . HIS B 1 34 ? -13.68 -2.141 -33.938 1 97.31 34 HIS B O 1
ATOM 3837 N N . LEU B 1 35 ? -13.641 -2.309 -31.688 1 97.56 35 LEU B N 1
ATOM 3838 C CA . LEU B 1 35 ? -12.57 -1.334 -31.516 1 97.56 35 LEU B CA 1
ATOM 3839 C C . LEU B 1 35 ? -11.281 -1.811 -32.188 1 97.56 35 LEU B C 1
ATOM 3841 O O . LEU B 1 35 ? -10.617 -1.039 -32.875 1 97.56 35 LEU B O 1
ATOM 3845 N N . LEU B 1 36 ? -10.969 -3.064 -31.984 1 96.5 36 LEU B N 1
ATOM 3846 C CA . LEU B 1 36 ? -9.75 -3.621 -32.562 1 96.5 36 LEU B CA 1
ATOM 3847 C C . LEU B 1 36 ? -9.844 -3.693 -34.094 1 96.5 36 LEU B C 1
ATOM 3849 O O . LEU B 1 36 ? -8.875 -3.408 -34.781 1 96.5 36 LEU B O 1
ATOM 3853 N N . HIS B 1 37 ? -11.008 -4.086 -34.531 1 94.44 37 HIS B N 1
ATOM 3854 C CA . HIS B 1 37 ? -11.242 -4.176 -35.969 1 94.44 37 HIS B CA 1
ATOM 3855 C C . HIS B 1 37 ? -11.125 -2.805 -36.625 1 94.44 37 HIS B C 1
ATOM 3857 O O . HIS B 1 37 ? -10.609 -2.689 -37.75 1 94.44 37 HIS B O 1
ATOM 3863 N N . LYS B 1 38 ? -11.656 -1.815 -36 1 94.12 38 LYS B N 1
ATOM 3864 C CA . LYS B 1 38 ? -11.602 -0.45 -36.5 1 94.12 38 LYS B CA 1
ATOM 3865 C C . LYS B 1 38 ? -10.164 0.041 -36.625 1 94.12 38 LYS B C 1
ATOM 3867 O O . LYS B 1 38 ? -9.844 0.855 -37.5 1 94.12 38 LYS B O 1
ATOM 3872 N N . LEU B 1 39 ? -9.344 -0.4 -35.75 1 94.75 39 LEU B N 1
ATOM 3873 C CA . LEU B 1 39 ? -7.938 -0.004 -35.781 1 94.75 39 LEU B CA 1
ATOM 3874 C C . LEU B 1 39 ? -7.121 -0.896 -36.688 1 94.75 39 LEU B C 1
ATOM 3876 O O . LEU B 1 39 ? -5.895 -0.797 -36.75 1 94.75 39 LEU B O 1
ATOM 3880 N N . ASP B 1 40 ? -7.723 -1.833 -37.406 1 93.44 40 ASP B N 1
ATOM 3881 C CA . ASP B 1 40 ? -7.168 -2.693 -38.438 1 93.44 40 ASP B CA 1
ATOM 3882 C C . ASP B 1 40 ? -6.188 -3.703 -37.844 1 93.44 40 ASP B C 1
ATOM 3884 O O . ASP B 1 40 ? -5.184 -4.043 -38.469 1 93.44 40 ASP B O 1
ATOM 3888 N N . PHE B 1 41 ? -6.434 -4.102 -36.625 1 94.94 41 PHE B N 1
ATOM 3889 C CA . PHE B 1 41 ? -5.641 -5.184 -36.062 1 94.94 41 PHE B CA 1
ATOM 3890 C C . PHE B 1 41 ? -6.062 -6.527 -36.656 1 94.94 41 PHE B C 1
ATOM 3892 O O . PHE B 1 41 ? -7.246 -6.758 -36.906 1 94.94 41 PHE B O 1
ATOM 3899 N N . GLU B 1 42 ? -5.129 -7.352 -36.906 1 95.56 42 GLU B N 1
ATOM 3900 C CA . GLU B 1 42 ? -5.461 -8.734 -37.25 1 95.56 42 GLU B CA 1
ATOM 3901 C C . GLU B 1 42 ? -5.855 -9.531 -36 1 95.56 42 GLU B C 1
ATOM 3903 O O . GLU B 1 42 ? -5.055 -9.695 -35.094 1 95.56 42 GLU B O 1
ATOM 3908 N N . VAL B 1 43 ? -7.059 -10.055 -36.094 1 96.44 43 VAL B N 1
ATOM 3909 C CA . VAL B 1 43 ? -7.582 -10.703 -34.875 1 96.44 43 VAL B CA 1
ATOM 3910 C C . VAL B 1 43 ? -8.016 -12.125 -35.219 1 96.44 43 VAL B C 1
ATOM 3912 O O . VAL B 1 43 ? -8.531 -12.383 -36.312 1 96.44 43 VAL B O 1
ATOM 3915 N N . VAL B 1 44 ? -7.672 -13.008 -34.312 1 97.5 44 VAL B N 1
ATOM 3916 C CA . VAL B 1 44 ? -8.211 -14.367 -34.281 1 97.5 44 VAL B CA 1
ATOM 3917 C C . VAL B 1 44 ? -9.18 -14.516 -33.125 1 97.5 44 VAL B C 1
ATOM 3919 O O . VAL B 1 44 ? -8.844 -14.203 -31.984 1 97.5 44 VAL B O 1
ATOM 3922 N N . LEU B 1 45 ? -10.43 -14.977 -33.469 1 98 45 LEU B N 1
ATOM 3923 C CA . LEU B 1 45 ? -11.453 -15.062 -32.406 1 98 45 LEU B CA 1
ATOM 3924 C C . LEU B 1 45 ? -11.438 -16.438 -31.75 1 98 45 LEU B C 1
ATOM 3926 O O . LEU B 1 45 ? -11.273 -17.453 -32.406 1 98 45 LEU B O 1
ATOM 3930 N N . ALA B 1 46 ? -11.477 -16.391 -30.453 1 97.88 46 ALA B N 1
ATOM 3931 C CA . ALA B 1 46 ? -11.594 -17.625 -29.656 1 97.88 46 ALA B CA 1
ATOM 3932 C C . ALA B 1 46 ? -12.82 -17.578 -28.75 1 97.88 46 ALA B C 1
ATOM 3934 O O . ALA B 1 46 ? -12.992 -16.625 -27.984 1 97.88 46 ALA B O 1
A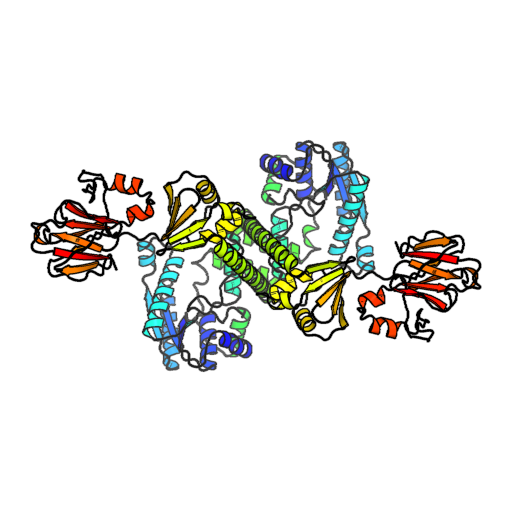TOM 3935 N N . HIS B 1 47 ? -13.68 -18.562 -28.875 1 96.69 47 HIS B N 1
ATOM 3936 C CA . HIS B 1 47 ? -14.898 -18.641 -28.078 1 96.69 47 HIS B CA 1
ATOM 3937 C C . HIS B 1 47 ? -14.984 -19.969 -27.344 1 96.69 47 HIS B C 1
ATOM 3939 O O . HIS B 1 47 ? -14.875 -21.031 -27.969 1 96.69 47 HIS B O 1
ATOM 3945 N N . CYS B 1 48 ? -15.18 -19.844 -26 1 93.25 48 CYS B N 1
ATOM 3946 C CA . CYS B 1 48 ? -15.328 -21.031 -25.172 1 93.25 48 CYS B CA 1
ATOM 3947 C C . CYS B 1 48 ? -16.797 -21.312 -24.859 1 93.25 48 CYS B C 1
ATOM 3949 O O . CYS B 1 48 ? -17.5 -20.453 -24.328 1 93.25 48 CYS B O 1
ATOM 3951 N N . ASN B 1 49 ? -17.188 -22.422 -25.234 1 91.44 49 ASN B N 1
ATOM 3952 C CA . ASN B 1 49 ? -18.516 -22.906 -24.828 1 91.44 49 ASN B CA 1
ATOM 3953 C C . ASN B 1 49 ? -18.422 -23.891 -23.672 1 91.44 49 ASN B C 1
ATOM 3955 O O . ASN B 1 49 ? -18.172 -25.078 -23.875 1 91.44 49 ASN B O 1
ATOM 3959 N N . PHE B 1 50 ? -18.734 -23.438 -22.531 1 85.19 50 PHE B N 1
ATOM 3960 C CA . PHE B 1 50 ? -18.547 -24.219 -21.328 1 85.19 50 PHE B CA 1
ATOM 3961 C C . PHE B 1 50 ? -19.781 -25.078 -21.031 1 85.19 50 PHE B C 1
ATOM 3963 O O . PHE B 1 50 ? -19.781 -25.875 -20.094 1 85.19 50 PHE B O 1
ATOM 3970 N N . GLN B 1 51 ? -20.828 -24.922 -21.797 1 80.62 51 GLN B N 1
ATOM 3971 C CA . GLN B 1 51 ? -22.047 -25.719 -21.734 1 80.62 51 GLN B CA 1
ATOM 3972 C C . GLN B 1 51 ? -22.719 -25.578 -20.359 1 80.62 51 GLN B C 1
ATOM 3974 O O . GLN B 1 51 ? -23.188 -26.578 -19.797 1 80.62 51 GLN B O 1
ATOM 3979 N N . LEU B 1 52 ? -22.609 -24.391 -19.844 1 76.5 52 LEU B N 1
ATOM 3980 C CA . LEU B 1 52 ? -23.172 -24.188 -18.5 1 76.5 52 LEU B CA 1
ATOM 3981 C C . LEU B 1 52 ? -24.609 -23.672 -18.594 1 76.5 52 LEU B C 1
ATOM 3983 O O . LEU B 1 52 ? -25.344 -23.719 -17.609 1 76.5 52 LEU B O 1
ATOM 3987 N N . ARG B 1 53 ? -24.984 -23.156 -19.812 1 74.81 53 ARG B N 1
ATOM 3988 C CA . ARG B 1 53 ? -26.328 -22.594 -19.953 1 74.81 53 ARG B CA 1
ATOM 3989 C C . ARG B 1 53 ? -27.094 -23.281 -21.094 1 74.81 53 ARG B C 1
ATOM 3991 O O . ARG B 1 53 ? -27.938 -22.672 -21.734 1 74.81 53 ARG B O 1
ATOM 3998 N N . GLY B 1 54 ? -26.703 -24.344 -21.406 1 76.56 54 GLY B N 1
ATOM 3999 C CA . GLY B 1 54 ? -27.391 -25.156 -22.406 1 76.56 54 GLY B CA 1
ATOM 4000 C C . GLY B 1 54 ? -27.516 -24.453 -23.75 1 76.56 54 GLY B C 1
ATOM 4001 O O . GLY B 1 54 ? -26.516 -24.047 -24.328 1 76.56 54 GLY B O 1
ATOM 4002 N N . ALA B 1 55 ? -28.812 -24.25 -24.141 1 77.06 55 ALA B N 1
ATOM 4003 C CA . ALA B 1 55 ? -29.141 -23.719 -25.453 1 77.06 55 ALA B CA 1
ATOM 4004 C C . ALA B 1 55 ? -28.609 -22.297 -25.625 1 77.06 55 ALA B C 1
ATOM 4006 O O . ALA B 1 55 ? -28.25 -21.891 -26.734 1 77.06 55 ALA B O 1
ATOM 4007 N N . GLU B 1 56 ? -28.578 -21.594 -24.625 1 81.06 56 GLU B N 1
ATOM 4008 C CA . GLU B 1 56 ? -28.078 -20.219 -24.703 1 81.06 56 GLU B CA 1
ATOM 4009 C C . GLU B 1 56 ? -26.594 -20.188 -25.062 1 81.06 56 GLU B C 1
ATOM 4011 O O . GLU B 1 56 ? -26.141 -19.297 -25.781 1 81.06 56 GLU B O 1
ATOM 4016 N N . SER B 1 57 ? -25.875 -21.156 -24.562 1 84 57 SER B N 1
ATOM 4017 C CA . SER B 1 57 ? -24.453 -21.25 -24.875 1 84 57 SER B CA 1
ATOM 4018 C C . SER B 1 57 ? -24.234 -21.547 -26.359 1 84 57 SER B C 1
ATOM 4020 O O . SER B 1 57 ? -23.312 -21 -26.969 1 84 57 SER B O 1
ATOM 4022 N N . ASP B 1 58 ? -25.078 -22.297 -26.859 1 87.44 58 ASP B N 1
ATOM 4023 C CA . ASP B 1 58 ? -24.969 -22.641 -28.281 1 87.44 58 ASP B CA 1
ATOM 4024 C C . ASP B 1 58 ? -25.312 -21.438 -29.156 1 87.44 58 ASP B C 1
ATOM 4026 O O . ASP B 1 58 ? -24.688 -21.234 -30.203 1 87.44 58 ASP B O 1
ATOM 4030 N N . ALA B 1 59 ? -26.266 -20.734 -28.766 1 89.06 59 ALA B N 1
ATOM 4031 C CA . ALA B 1 59 ? -26.641 -19.547 -29.516 1 89.06 59 ALA B CA 1
ATOM 4032 C C . ALA B 1 59 ? -25.531 -18.5 -29.516 1 89.06 59 ALA B C 1
ATOM 4034 O O . ALA B 1 59 ? -25.312 -17.812 -30.516 1 89.06 59 ALA B O 1
ATOM 4035 N N . ASP B 1 60 ? -24.891 -18.406 -28.438 1 90.75 60 ASP B N 1
ATOM 4036 C CA . ASP B 1 60 ? -23.766 -17.5 -28.344 1 90.75 60 ASP B CA 1
ATOM 4037 C C . ASP B 1 60 ? -22.656 -17.891 -29.312 1 90.75 60 ASP B C 1
ATOM 4039 O O . ASP B 1 60 ? -22.094 -17.047 -30 1 90.75 60 ASP B O 1
ATOM 4043 N N . ALA B 1 61 ? -22.359 -19.172 -29.297 1 92.38 61 ALA B N 1
ATOM 4044 C CA . ALA B 1 61 ? -21.328 -19.688 -30.203 1 92.38 61 ALA B CA 1
ATOM 4045 C C . ALA B 1 61 ? -21.672 -19.406 -31.656 1 92.38 61 ALA B C 1
ATOM 4047 O O . ALA B 1 61 ? -20.812 -19 -32.438 1 92.38 61 ALA B O 1
ATOM 4048 N N . LYS B 1 62 ? -22.922 -19.625 -31.969 1 93.5 62 LYS B N 1
ATOM 4049 C CA . LYS B 1 62 ? -23.375 -19.375 -33.344 1 93.5 62 LYS B CA 1
ATOM 4050 C C . LYS B 1 62 ? -23.297 -17.891 -33.688 1 93.5 62 LYS B C 1
ATOM 4052 O O . LYS B 1 62 ? -22.938 -17.547 -34.812 1 93.5 62 LYS B O 1
ATOM 4057 N N . PHE B 1 63 ? -23.688 -17.109 -32.781 1 95 63 PHE B N 1
ATOM 4058 C CA . PHE B 1 63 ? -23.625 -15.664 -32.969 1 95 63 PHE B CA 1
ATOM 4059 C C . PHE B 1 63 ? -22.203 -15.227 -33.312 1 95 63 PHE B C 1
ATOM 4061 O O . PHE B 1 63 ? -21.984 -14.477 -34.25 1 95 63 PHE B O 1
ATOM 4068 N N . VAL B 1 64 ? -21.234 -15.742 -32.562 1 95.75 64 VAL B N 1
ATOM 4069 C CA . VAL B 1 64 ? -19.828 -15.375 -32.719 1 95.75 64 VAL B CA 1
ATOM 4070 C C . VAL B 1 64 ? -19.312 -15.906 -34.062 1 95.75 64 VAL B C 1
ATOM 4072 O O . VAL B 1 64 ? -18.578 -15.219 -34.75 1 95.75 64 VAL B O 1
ATOM 4075 N N . GLN B 1 65 ? -19.656 -17.078 -34.375 1 95.75 65 GLN B N 1
ATOM 4076 C CA . GLN B 1 65 ? -19.25 -17.688 -35.625 1 95.75 65 GLN B CA 1
ATOM 4077 C C . GLN B 1 65 ? -19.781 -16.906 -36.812 1 95.75 65 GLN B C 1
ATOM 4079 O O . GLN B 1 65 ? -19.062 -16.688 -37.812 1 95.75 65 GLN B O 1
ATOM 4084 N N . ASN B 1 66 ? -21.031 -16.531 -36.719 1 95.94 66 ASN B N 1
ATOM 4085 C CA . ASN B 1 66 ? -21.641 -15.75 -37.781 1 95.94 66 ASN B CA 1
ATOM 4086 C C . ASN B 1 66 ? -20.953 -14.398 -37.938 1 95.94 66 ASN B C 1
ATOM 4088 O O . ASN B 1 66 ? -20.75 -13.93 -39.062 1 95.94 66 ASN B O 1
ATOM 4092 N N . LEU B 1 67 ? -20.703 -13.82 -36.844 1 94.81 67 LEU B N 1
ATOM 4093 C CA . LEU B 1 67 ? -20 -12.539 -36.844 1 94.81 67 LEU B CA 1
ATOM 4094 C C . LEU B 1 67 ? -18.641 -12.672 -37.531 1 94.81 67 LEU B C 1
ATOM 4096 O O . LEU B 1 67 ? -18.281 -11.844 -38.375 1 94.81 67 LEU B O 1
ATOM 4100 N N . ALA B 1 68 ? -17.906 -13.664 -37.219 1 95.94 68 ALA B N 1
ATOM 4101 C CA . ALA B 1 68 ? -16.594 -13.906 -37.812 1 95.94 68 ALA B CA 1
ATOM 4102 C C . ALA B 1 68 ? -16.688 -14.164 -39.312 1 95.94 68 ALA B C 1
ATOM 4104 O O . ALA B 1 68 ? -15.891 -13.641 -40.094 1 95.94 68 ALA B O 1
ATOM 4105 N N . GLN B 1 69 ? -17.641 -14.969 -39.656 1 95.25 69 GLN B N 1
ATOM 4106 C CA . GLN B 1 69 ? -17.844 -15.312 -41.062 1 95.25 69 GLN B CA 1
ATOM 4107 C C . GLN B 1 69 ? -18.188 -14.078 -41.906 1 95.25 69 GLN B C 1
ATOM 4109 O O . GLN B 1 69 ? -17.672 -13.914 -43 1 95.25 69 GLN B O 1
ATOM 4114 N N . SER B 1 70 ? -18.984 -13.32 -41.406 1 94.62 70 SER B N 1
ATOM 4115 C CA . SER B 1 70 ? -19.422 -12.125 -42.094 1 94.62 70 SER B CA 1
ATOM 4116 C C . SER B 1 70 ? -18.25 -11.156 -42.312 1 94.62 70 SER B C 1
ATOM 4118 O O . SER B 1 70 ? -18.266 -10.367 -43.281 1 94.62 70 SER B O 1
ATOM 4120 N N . LYS B 1 71 ? -17.266 -11.227 -41.562 1 93.56 71 LYS B N 1
ATOM 4121 C CA . LYS B 1 71 ? -16.141 -10.281 -41.625 1 93.56 71 LYS B CA 1
ATOM 4122 C C . LYS B 1 71 ? -14.891 -10.961 -42.188 1 93.56 71 LYS B C 1
ATOM 4124 O O . LYS B 1 71 ? -13.852 -10.32 -42.344 1 93.56 71 LYS B O 1
ATOM 4129 N N . GLY B 1 72 ? -14.961 -12.227 -42.406 1 93.75 72 GLY B N 1
ATOM 4130 C CA . GLY B 1 72 ? -13.828 -12.969 -42.938 1 93.75 72 GLY B CA 1
ATOM 4131 C C . GLY B 1 72 ? -12.703 -13.133 -41.906 1 93.75 72 GLY B C 1
ATOM 4132 O O . GLY B 1 72 ? -11.523 -13.047 -42.281 1 93.75 72 GLY B O 1
ATOM 4133 N N . ILE B 1 73 ? -13.055 -13.305 -40.688 1 95.56 73 ILE B N 1
ATOM 4134 C CA . ILE B 1 73 ? -12.086 -13.422 -39.625 1 95.56 73 ILE B CA 1
ATOM 4135 C C . ILE B 1 73 ? -12.023 -14.867 -39.125 1 95.56 73 ILE B C 1
ATOM 4137 O O . ILE B 1 73 ? -13.055 -15.547 -39.062 1 95.56 73 ILE B O 1
ATOM 4141 N N . ARG B 1 74 ? -10.773 -15.359 -38.781 1 96.19 74 ARG B N 1
ATOM 4142 C CA . ARG B 1 74 ? -10.617 -16.688 -38.219 1 96.19 74 ARG B CA 1
ATOM 4143 C C . ARG B 1 74 ? -11.266 -16.781 -36.844 1 96.19 74 ARG B C 1
ATOM 4145 O O . ARG B 1 74 ? -11.094 -15.883 -36 1 96.19 74 ARG B O 1
ATOM 4152 N N . CYS B 1 75 ? -12.062 -17.891 -36.719 1 97.25 75 CYS B N 1
ATOM 4153 C CA . CYS B 1 75 ? -12.781 -18.078 -35.469 1 97.25 75 CYS B CA 1
ATOM 4154 C C . CYS B 1 75 ? -12.711 -19.531 -35.031 1 97.25 75 CYS B C 1
ATOM 4156 O O . CYS B 1 75 ? -13.008 -20.438 -35.812 1 97.25 75 CYS B O 1
ATOM 4158 N N . PHE B 1 76 ? -12.289 -19.719 -33.781 1 97.5 76 PHE B N 1
ATOM 4159 C CA . PHE B 1 76 ? -12.211 -21.047 -33.188 1 97.5 76 PHE B CA 1
ATOM 4160 C C . PHE B 1 76 ? -13.164 -21.172 -32.031 1 97.5 76 PHE B C 1
ATOM 4162 O O . PHE B 1 76 ? -13.18 -20.312 -31.141 1 97.5 76 PHE B O 1
ATOM 4169 N N . VAL B 1 77 ? -13.984 -22.203 -32.062 1 96.25 77 VAL B N 1
ATOM 4170 C CA . VAL B 1 77 ? -14.93 -22.469 -30.969 1 96.25 77 VAL B CA 1
ATOM 4171 C C . VAL B 1 77 ? -14.625 -23.828 -30.359 1 96.25 77 VAL B C 1
ATOM 4173 O O . VAL B 1 77 ? -14.438 -24.812 -31.078 1 96.25 77 VAL B O 1
ATOM 4176 N N . LYS B 1 78 ? -14.484 -23.844 -29.047 1 95.06 78 LYS B N 1
ATOM 4177 C CA . LYS B 1 78 ? -14.266 -25.109 -28.359 1 95.06 78 LYS B CA 1
ATOM 4178 C C . LYS B 1 78 ? -15.336 -25.344 -27.297 1 95.06 78 LYS B C 1
ATOM 4180 O O . LYS B 1 78 ? -15.711 -24.422 -26.562 1 95.06 78 LYS B O 1
ATOM 4185 N N . THR B 1 79 ? -15.891 -26.531 -27.297 1 92.5 79 THR B N 1
ATOM 4186 C CA . THR B 1 79 ? -16.859 -26.953 -26.297 1 92.5 79 THR B CA 1
ATOM 4187 C C . THR B 1 79 ? -16.172 -27.781 -25.203 1 92.5 79 THR B C 1
ATOM 4189 O O . THR B 1 79 ? -15.414 -28.703 -25.5 1 92.5 79 THR B O 1
ATOM 4192 N N . PHE B 1 80 ? -16.453 -27.375 -23.969 1 90.44 80 PHE B N 1
ATOM 4193 C CA . PHE B 1 80 ? -15.836 -28.078 -22.844 1 90.44 80 PHE B CA 1
ATOM 4194 C C . PHE B 1 80 ? -16.891 -28.828 -22.031 1 90.44 80 PHE B C 1
ATOM 4196 O O . PHE B 1 80 ? -18.016 -28.344 -21.875 1 90.44 80 PHE B O 1
ATOM 4203 N N . ASP B 1 81 ? -16.5 -29.953 -21.625 1 87.81 81 ASP B N 1
ATOM 4204 C CA . ASP B 1 81 ? -17.281 -30.594 -20.578 1 87.81 81 ASP B CA 1
ATOM 4205 C C . ASP B 1 81 ? -16.828 -30.125 -19.203 1 87.81 81 ASP B C 1
ATOM 4207 O O . ASP B 1 81 ? -16.141 -30.859 -18.484 1 87.81 81 ASP B O 1
ATOM 4211 N N . THR B 1 82 ? -17.344 -29.016 -18.797 1 86.69 82 THR B N 1
ATOM 4212 C CA . THR B 1 82 ? -16.828 -28.297 -17.625 1 86.69 82 THR B CA 1
ATOM 4213 C C . THR B 1 82 ? -17.156 -29.047 -16.344 1 86.69 82 THR B C 1
ATOM 4215 O O . THR B 1 82 ? -16.344 -29.109 -15.43 1 86.69 82 THR B O 1
ATOM 4218 N N . HIS B 1 83 ? -18.328 -29.578 -16.297 1 85.81 83 HIS B N 1
ATOM 4219 C CA . HIS B 1 83 ? -18.734 -30.297 -15.094 1 85.81 83 HIS B CA 1
ATOM 4220 C C . HIS B 1 83 ? -17.859 -31.516 -14.852 1 85.81 83 HIS B C 1
ATOM 4222 O O . HIS B 1 83 ? -17.438 -31.766 -13.719 1 85.81 83 HIS B O 1
ATOM 4228 N N . LYS B 1 84 ? -17.625 -32.219 -15.883 1 86.19 84 LYS B N 1
ATOM 4229 C CA . LYS B 1 84 ? -16.781 -33.406 -15.773 1 86.19 84 LYS B CA 1
ATOM 4230 C C . LYS B 1 84 ? -15.367 -33.031 -15.344 1 86.19 84 LYS B C 1
ATOM 4232 O O . LYS B 1 84 ? -14.75 -33.719 -14.531 1 86.19 84 LYS B O 1
ATOM 4237 N N . TYR B 1 85 ? -14.859 -32.031 -15.906 1 86.69 85 TYR B N 1
ATOM 4238 C CA . TYR B 1 85 ? -13.523 -31.578 -15.57 1 86.69 85 TYR B CA 1
ATOM 4239 C C . TYR B 1 85 ? -13.453 -31.125 -14.117 1 86.69 85 TYR B C 1
ATOM 4241 O O . TYR B 1 85 ? -12.484 -31.406 -13.414 1 86.69 85 TYR B O 1
ATOM 4249 N N . ALA B 1 86 ? -14.406 -30.344 -13.688 1 85.06 86 ALA B N 1
ATOM 4250 C CA . ALA B 1 86 ? -14.461 -29.859 -12.312 1 85.06 86 ALA B CA 1
ATOM 4251 C C . ALA B 1 86 ? -14.461 -31.016 -11.312 1 85.06 86 ALA B C 1
ATOM 4253 O O . ALA B 1 86 ? -13.727 -30.984 -10.32 1 85.06 86 ALA B O 1
ATOM 4254 N N . GLU B 1 87 ? -15.227 -32 -11.633 1 83.38 87 GLU B N 1
ATOM 4255 C CA . GLU B 1 87 ? -15.336 -33.188 -10.773 1 83.38 87 GLU B CA 1
ATOM 4256 C C . GLU B 1 87 ? -14.023 -33.969 -10.734 1 83.38 87 GLU B C 1
ATOM 4258 O O . GLU B 1 87 ? -13.57 -34.375 -9.664 1 83.38 87 GLU B O 1
ATOM 4263 N N . SER B 1 88 ? -13.477 -34.125 -11.805 1 83.5 88 SER B N 1
ATOM 4264 C CA . SER B 1 88 ? -12.258 -34.906 -11.922 1 83.5 88 SER B CA 1
ATOM 4265 C C . SER B 1 88 ? -11.078 -34.219 -11.258 1 83.5 88 SER B C 1
ATOM 4267 O O . SER B 1 88 ? -10.148 -34.906 -10.789 1 83.5 88 SER B O 1
ATOM 4269 N N . ASN B 1 89 ? -11.133 -32.938 -11.133 1 81.75 89 ASN B N 1
ATOM 4270 C CA . ASN B 1 89 ? -9.984 -32.219 -10.617 1 81.75 89 ASN B CA 1
ATOM 4271 C C . ASN B 1 89 ? -10.281 -31.562 -9.266 1 81.75 89 ASN B C 1
ATOM 4273 O O . ASN B 1 89 ? -9.477 -30.781 -8.75 1 81.75 89 ASN B O 1
ATOM 4277 N N . GLY B 1 90 ? -11.422 -31.844 -8.758 1 80.88 90 GLY B N 1
ATOM 4278 C CA . GLY B 1 90 ? -11.789 -31.328 -7.441 1 80.88 90 GLY B CA 1
ATOM 4279 C C . GLY B 1 90 ? -11.883 -29.812 -7.395 1 80.88 90 GLY B C 1
ATOM 4280 O O . GLY B 1 90 ? -11.477 -29.188 -6.414 1 80.88 90 GLY B O 1
ATOM 4281 N N . LEU B 1 91 ? -12.305 -29.188 -8.477 1 78.69 91 LEU B N 1
ATOM 4282 C CA . LEU B 1 91 ? -12.445 -27.75 -8.57 1 78.69 91 LEU B CA 1
ATOM 4283 C C . LEU B 1 91 ? -13.914 -27.344 -8.602 1 78.69 91 LEU B C 1
ATOM 4285 O O . LEU B 1 91 ? -14.781 -28.156 -8.953 1 78.69 91 LEU B O 1
ATOM 4289 N N . ASN B 1 92 ? -14.117 -26.109 -8.18 1 79.12 92 ASN B N 1
ATOM 4290 C CA . ASN B 1 92 ? -15.445 -25.594 -8.453 1 79.12 92 ASN B CA 1
ATOM 4291 C C . ASN B 1 92 ? -15.609 -25.203 -9.922 1 79.12 92 ASN B C 1
ATOM 4293 O O . ASN B 1 92 ? -14.617 -25.047 -10.633 1 79.12 92 ASN B O 1
ATOM 4297 N N . THR B 1 93 ? -16.828 -25.172 -10.359 1 80.19 93 THR B N 1
ATOM 4298 C CA . THR B 1 93 ? -17.172 -24.984 -11.766 1 80.19 93 THR B CA 1
ATOM 4299 C C . THR B 1 93 ? -16.516 -23.719 -12.312 1 80.19 93 THR B C 1
ATOM 4301 O O . THR B 1 93 ? -16.031 -23.703 -13.445 1 80.19 93 THR B O 1
ATOM 4304 N N . GLN B 1 94 ? -16.422 -22.688 -11.547 1 79.31 94 GLN B N 1
ATOM 4305 C CA . GLN B 1 94 ? -15.875 -21.406 -12 1 79.31 94 GLN B CA 1
ATOM 4306 C C . GLN B 1 94 ? -14.367 -21.516 -12.203 1 79.31 94 GLN B C 1
ATOM 4308 O O . GLN B 1 94 ? -13.844 -21.031 -13.211 1 79.31 94 GLN B O 1
ATOM 4313 N N . LEU B 1 95 ? -13.719 -22.109 -11.266 1 82.44 95 LEU B N 1
ATOM 4314 C CA . LEU B 1 95 ? -12.273 -22.266 -11.375 1 82.44 95 LEU B CA 1
ATOM 4315 C C . LEU B 1 95 ? -11.914 -23.219 -12.508 1 82.44 95 LEU B C 1
ATOM 4317 O O . LEU B 1 95 ? -10.922 -23.016 -13.203 1 82.44 95 LEU B O 1
ATOM 4321 N N . ALA B 1 96 ? -12.719 -24.234 -12.625 1 82.19 96 ALA B N 1
ATOM 4322 C CA . ALA B 1 96 ? -12.523 -25.188 -13.711 1 82.19 96 ALA B CA 1
ATOM 4323 C C . ALA B 1 96 ? -12.656 -24.5 -15.07 1 82.19 96 ALA B C 1
ATOM 4325 O O . ALA B 1 96 ? -11.82 -24.688 -15.961 1 82.19 96 ALA B O 1
ATOM 4326 N N . ALA B 1 97 ? -13.695 -23.719 -15.211 1 86.12 97 ALA B N 1
ATOM 4327 C CA . ALA B 1 97 ? -13.922 -22.984 -16.453 1 86.12 97 ALA B CA 1
ATOM 4328 C C . ALA B 1 97 ? -12.758 -22.047 -16.766 1 86.12 97 ALA B C 1
ATOM 4330 O O . ALA B 1 97 ? -12.344 -21.938 -17.922 1 86.12 97 ALA B O 1
ATOM 4331 N N . ARG B 1 98 ? -12.273 -21.453 -15.773 1 87.56 98 ARG B N 1
ATOM 4332 C CA . ARG B 1 98 ? -11.164 -20.516 -15.945 1 87.56 98 ARG B CA 1
ATOM 4333 C C . ARG B 1 98 ? -9.906 -21.25 -16.406 1 87.56 98 ARG B C 1
ATOM 4335 O O . ARG B 1 98 ? -9.242 -20.797 -17.344 1 87.56 98 ARG B O 1
ATOM 4342 N N . LYS B 1 99 ? -9.617 -22.25 -15.734 1 88.56 99 LYS B N 1
ATOM 4343 C CA . LYS B 1 99 ? -8.43 -23.016 -16.078 1 88.56 99 LYS B CA 1
ATOM 4344 C C . LYS B 1 99 ? -8.516 -23.531 -17.516 1 88.56 99 LYS B C 1
ATOM 4346 O O . LYS B 1 99 ? -7.57 -23.391 -18.297 1 88.56 99 LYS B O 1
ATOM 4351 N N . LEU B 1 100 ? -9.695 -24.109 -17.812 1 89.56 100 LEU B N 1
ATOM 4352 C CA . LEU B 1 100 ? -9.922 -24.641 -19.156 1 89.56 100 LEU B CA 1
ATOM 4353 C C . LEU B 1 100 ? -9.773 -23.531 -20.203 1 89.56 100 LEU B C 1
ATOM 4355 O O . LEU B 1 100 ? -9.141 -23.734 -21.25 1 89.56 100 LEU B O 1
ATOM 4359 N N . ARG B 1 101 ? -10.32 -22.422 -19.906 1 93.94 101 ARG B N 1
ATOM 4360 C CA . ARG B 1 101 ? -10.312 -21.266 -20.797 1 93.94 101 ARG B CA 1
ATOM 4361 C C . ARG B 1 101 ? -8.883 -20.844 -21.125 1 93.94 101 ARG B C 1
ATOM 4363 O O . ARG B 1 101 ? -8.484 -20.781 -22.281 1 93.94 101 ARG B O 1
ATOM 4370 N N . TYR B 1 102 ? -8.125 -20.641 -20.141 1 93.44 102 TYR B N 1
ATOM 4371 C CA . TYR B 1 102 ? -6.816 -20.031 -20.344 1 93.44 102 TYR B CA 1
ATOM 4372 C C . TYR B 1 102 ? -5.812 -21.062 -20.859 1 93.44 102 TYR B C 1
ATOM 4374 O O . TYR B 1 102 ? -4.906 -20.719 -21.625 1 93.44 102 TYR B O 1
ATOM 4382 N N . ASP B 1 103 ? -6.027 -22.297 -20.453 1 91.69 103 ASP B N 1
ATOM 4383 C CA . ASP B 1 103 ? -5.215 -23.359 -21.047 1 91.69 103 ASP B CA 1
ATOM 4384 C C . ASP B 1 103 ? -5.426 -23.422 -22.562 1 91.69 103 ASP B C 1
ATOM 4386 O O . ASP B 1 103 ? -4.465 -23.516 -23.328 1 91.69 103 ASP B O 1
ATOM 4390 N N . TRP B 1 104 ? -6.656 -23.375 -22.906 1 94.38 104 TRP B N 1
ATOM 4391 C CA . TRP B 1 104 ? -6.984 -23.453 -24.312 1 94.38 104 TRP B CA 1
ATOM 4392 C C . TRP B 1 104 ? -6.527 -22.203 -25.047 1 94.38 104 TRP B C 1
ATOM 4394 O O . TRP B 1 104 ? -6.031 -22.281 -26.172 1 94.38 104 TRP B O 1
ATOM 4404 N N . PHE B 1 105 ? -6.715 -21.016 -24.469 1 97.19 105 PHE B N 1
ATOM 4405 C CA . PHE B 1 105 ? -6.277 -19.766 -25.078 1 97.19 105 PHE B CA 1
ATOM 4406 C C . PHE B 1 105 ? -4.781 -19.797 -25.359 1 97.19 105 PHE B C 1
ATOM 4408 O O . PHE B 1 105 ? -4.332 -19.359 -26.422 1 97.19 105 PHE B O 1
ATOM 4415 N N . GLU B 1 106 ? -4.027 -20.25 -24.375 1 95.75 106 GLU B N 1
ATOM 4416 C CA . GLU B 1 106 ? -2.578 -20.281 -24.547 1 95.75 106 GLU B CA 1
ATOM 4417 C C . GLU B 1 106 ? -2.18 -21.25 -25.672 1 95.75 106 GLU B C 1
ATOM 4419 O O . GLU B 1 106 ? -1.293 -20.938 -26.469 1 95.75 106 GLU B O 1
ATOM 4424 N N . GLN B 1 107 ? -2.822 -22.422 -25.688 1 95.38 107 GLN B N 1
ATOM 4425 C CA . GLN B 1 107 ? -2.586 -23.375 -26.766 1 95.38 107 GLN B CA 1
ATOM 4426 C C . GLN B 1 107 ? -2.902 -22.75 -28.125 1 95.38 107 GLN B C 1
ATOM 4428 O O . GLN B 1 107 ? -2.109 -22.859 -29.062 1 95.38 107 GLN B O 1
ATOM 4433 N N . LEU B 1 108 ? -3.988 -22.141 -28.203 1 96.44 108 LEU B N 1
ATOM 4434 C CA . LEU B 1 108 ? -4.438 -21.547 -29.453 1 96.44 108 LEU B CA 1
ATOM 4435 C C . LEU B 1 108 ? -3.523 -20.391 -29.859 1 96.44 108 LEU B C 1
ATOM 4437 O O . LEU B 1 108 ? -3.26 -20.203 -31.047 1 96.44 108 LEU B O 1
ATOM 4441 N N . ARG B 1 109 ? -3.137 -19.578 -28.906 1 97 109 ARG B N 1
ATOM 4442 C CA . ARG B 1 109 ? -2.209 -18.484 -29.172 1 97 109 ARG B CA 1
ATOM 4443 C C . ARG B 1 109 ? -0.943 -18.984 -29.859 1 97 109 ARG B C 1
ATOM 4445 O O . ARG B 1 109 ? -0.477 -18.391 -30.828 1 97 109 ARG B O 1
ATOM 4452 N N . GLN B 1 110 ? -0.411 -20.078 -29.375 1 96 110 GLN B N 1
ATOM 4453 C CA . GLN B 1 110 ? 0.798 -20.672 -29.938 1 96 110 GLN B CA 1
ATOM 4454 C C . GLN B 1 110 ? 0.534 -21.25 -31.312 1 96 110 GLN B C 1
ATOM 4456 O O . GLN B 1 110 ? 1.305 -21.016 -32.25 1 96 110 GLN B O 1
ATOM 4461 N N . ASP B 1 111 ? -0.56 -21.969 -31.438 1 96.25 111 ASP B N 1
ATOM 4462 C CA . ASP B 1 111 ? -0.91 -22.625 -32.688 1 96.25 111 ASP B CA 1
ATOM 4463 C C . ASP B 1 111 ? -1.107 -21.609 -33.812 1 96.25 111 ASP B C 1
ATOM 4465 O O . ASP B 1 111 ? -0.762 -21.875 -34.969 1 96.25 111 ASP B O 1
ATOM 4469 N N . GLN B 1 112 ? -1.672 -20.453 -33.531 1 96 112 GLN B N 1
ATOM 4470 C CA . GLN B 1 112 ? -2.031 -19.453 -34.531 1 96 112 GLN B CA 1
ATOM 4471 C C . GLN B 1 112 ? -0.988 -18.344 -34.594 1 96 112 GLN B C 1
ATOM 4473 O O . GLN B 1 112 ? -1.193 -17.344 -35.281 1 96 112 GLN B O 1
ATOM 4478 N N . ASP B 1 113 ? 0.108 -18.453 -33.812 1 95.19 113 ASP B N 1
ATOM 4479 C CA . ASP B 1 113 ? 1.224 -17.5 -33.781 1 95.19 113 ASP B CA 1
ATOM 4480 C C . ASP B 1 113 ? 0.749 -16.109 -33.438 1 95.19 113 ASP B C 1
ATOM 4482 O O . ASP B 1 113 ? 1.073 -15.133 -34.125 1 95.19 113 ASP B O 1
ATOM 4486 N N . CYS B 1 114 ? -0.129 -16.062 -32.531 1 97 114 CYS B N 1
ATOM 4487 C CA . CYS B 1 114 ? -0.574 -14.789 -32 1 97 114 CYS B CA 1
ATOM 4488 C C . CYS B 1 114 ? 0.393 -14.281 -30.938 1 97 114 CYS B C 1
ATOM 4490 O O . CYS B 1 114 ? 0.94 -15.062 -30.172 1 97 114 CYS B O 1
ATOM 4492 N N . GLN B 1 115 ? 0.593 -13.031 -30.875 1 96.19 115 GLN B N 1
ATOM 4493 C CA . GLN B 1 115 ? 1.522 -12.453 -29.922 1 96.19 115 GLN B CA 1
ATOM 4494 C C . GLN B 1 115 ? 0.892 -12.367 -28.531 1 96.19 115 GLN B C 1
ATOM 4496 O O . GLN B 1 115 ? 1.557 -12.617 -27.516 1 96.19 115 GLN B O 1
ATOM 4501 N N . TYR B 1 116 ? -0.429 -11.992 -28.516 1 97.31 116 TYR B N 1
ATOM 4502 C CA . TYR B 1 116 ? -1.073 -11.758 -27.219 1 97.31 116 TYR B CA 1
ATOM 4503 C C . TYR B 1 116 ? -2.492 -12.312 -27.219 1 97.31 116 TYR B C 1
ATOM 4505 O O . TYR B 1 116 ? -3.111 -12.469 -28.266 1 97.31 116 TYR B O 1
ATOM 4513 N N . ILE B 1 117 ? -2.945 -12.656 -25.984 1 98 117 ILE B N 1
ATOM 4514 C CA . ILE B 1 117 ? -4.352 -12.93 -25.688 1 98 117 ILE B CA 1
ATOM 4515 C C . ILE B 1 117 ? -5.02 -11.672 -25.141 1 98 117 ILE B C 1
ATOM 4517 O O . ILE B 1 117 ? -4.535 -11.078 -24.172 1 98 117 ILE B O 1
ATOM 4521 N N . VAL B 1 118 ? -6.102 -11.289 -25.766 1 97.94 118 VAL B N 1
ATOM 4522 C CA . VAL B 1 118 ? -6.77 -10.062 -25.344 1 97.94 118 VAL B CA 1
ATOM 4523 C C . VAL B 1 118 ? -8.164 -10.383 -24.812 1 97.94 118 VAL B C 1
ATOM 4525 O O . VAL B 1 118 ? -8.93 -11.102 -25.453 1 97.94 118 VAL B O 1
ATOM 4528 N N . THR B 1 119 ? -8.43 -9.883 -23.578 1 97.31 119 THR B N 1
ATOM 4529 C CA . THR B 1 119 ? -9.734 -10.102 -22.969 1 97.31 119 THR B CA 1
ATOM 4530 C C . THR B 1 119 ? -10.445 -8.773 -22.719 1 97.31 119 THR B C 1
ATOM 4532 O O . THR B 1 119 ? -9.828 -7.711 -22.781 1 97.31 119 THR B O 1
ATOM 4535 N N . ALA B 1 120 ? -11.758 -8.828 -22.391 1 97.12 120 ALA B N 1
ATOM 4536 C CA . ALA B 1 120 ? -12.562 -7.617 -22.391 1 97.12 120 ALA B CA 1
ATOM 4537 C C . ALA B 1 120 ? -12.906 -7.18 -20.969 1 97.12 120 ALA B C 1
ATOM 4539 O O . ALA B 1 120 ? -13.977 -6.609 -20.734 1 97.12 120 ALA B O 1
ATOM 4540 N N . HIS B 1 121 ? -11.992 -7.516 -20.062 1 96.12 121 HIS B N 1
ATOM 4541 C CA . HIS B 1 121 ? -12.211 -6.996 -18.703 1 96.12 121 HIS B CA 1
ATOM 4542 C C . HIS B 1 121 ? -12.172 -5.469 -18.703 1 96.12 121 HIS B C 1
ATOM 4544 O O . HIS B 1 121 ? -11.375 -4.855 -19.406 1 96.12 121 HIS B O 1
ATOM 4550 N N . HIS B 1 122 ? -13.07 -4.895 -17.969 1 97 122 HIS B N 1
ATOM 4551 C CA . HIS B 1 122 ? -13.164 -3.441 -17.922 1 97 122 HIS B CA 1
ATOM 4552 C C . HIS B 1 122 ? -13.039 -2.93 -16.484 1 97 122 HIS B C 1
ATOM 4554 O O . HIS B 1 122 ? -12.742 -3.699 -15.57 1 97 122 HIS B O 1
ATOM 4560 N N . ALA B 1 123 ? -13.234 -1.679 -16.25 1 96.44 123 ALA B N 1
ATOM 4561 C CA . ALA B 1 123 ? -12.961 -1.016 -14.977 1 96.44 123 ALA B CA 1
ATOM 4562 C C . ALA B 1 123 ? -13.867 -1.562 -13.867 1 96.44 123 ALA B C 1
ATOM 4564 O O . ALA B 1 123 ? -13.438 -1.701 -12.719 1 96.44 123 ALA B O 1
ATOM 4565 N N . ASP B 1 124 ? -15.109 -1.857 -14.195 1 96.31 124 ASP B N 1
ATOM 4566 C CA . ASP B 1 124 ? -16.047 -2.385 -13.203 1 96.31 124 ASP B CA 1
ATOM 4567 C C . ASP B 1 124 ? -15.602 -3.764 -12.711 1 96.31 124 ASP B C 1
ATOM 4569 O O . ASP B 1 124 ? -15.75 -4.086 -11.531 1 96.31 124 ASP B O 1
ATOM 4573 N N . ASP B 1 125 ? -15.055 -4.547 -13.664 1 94.88 125 ASP B N 1
ATOM 4574 C CA . ASP B 1 125 ? -14.516 -5.848 -13.273 1 94.88 125 ASP B CA 1
ATOM 4575 C C . ASP B 1 125 ? -13.367 -5.688 -12.273 1 94.88 125 ASP B C 1
ATOM 4577 O O . ASP B 1 125 ? -13.219 -6.5 -11.359 1 94.88 125 ASP B O 1
ATOM 4581 N N . ASP B 1 126 ? -12.609 -4.715 -12.539 1 96.56 126 ASP B N 1
ATOM 4582 C CA . ASP B 1 126 ? -11.469 -4.445 -11.672 1 96.56 126 ASP B CA 1
ATOM 4583 C C . ASP B 1 126 ? -11.922 -4.09 -10.258 1 96.56 126 ASP B C 1
ATOM 4585 O O . ASP B 1 126 ? -11.375 -4.594 -9.281 1 96.56 126 ASP B O 1
ATOM 4589 N N . LEU B 1 127 ? -12.906 -3.232 -10.148 1 96.5 127 LEU B N 1
ATOM 4590 C CA . LEU B 1 127 ? -13.461 -2.852 -8.852 1 96.5 127 LEU B CA 1
ATOM 4591 C C . LEU B 1 127 ? -14.062 -4.059 -8.141 1 96.5 127 LEU B C 1
ATOM 4593 O O . LEU B 1 127 ? -13.922 -4.203 -6.926 1 96.5 127 LEU B O 1
ATOM 4597 N N . GLU B 1 128 ? -14.742 -4.879 -8.922 1 95.25 128 GLU B N 1
ATOM 4598 C CA . GLU B 1 128 ? -15.289 -6.113 -8.359 1 95.25 128 GLU B CA 1
ATOM 4599 C C . GLU B 1 128 ? -14.188 -6.965 -7.738 1 95.25 128 GLU B C 1
ATOM 4601 O O . GLU B 1 128 ? -14.328 -7.441 -6.605 1 95.25 128 GLU B O 1
ATOM 4606 N N . THR B 1 129 ? -13.125 -7.141 -8.516 1 94.81 129 THR B N 1
ATOM 4607 C CA . THR B 1 129 ? -12 -7.941 -8.055 1 94.81 129 THR B CA 1
ATOM 4608 C C . THR B 1 129 ? -11.375 -7.336 -6.801 1 94.81 129 THR B C 1
ATOM 4610 O O . THR B 1 129 ? -11.023 -8.055 -5.867 1 94.81 129 THR B O 1
ATOM 4613 N N . PHE B 1 130 ? -11.258 -6.062 -6.742 1 96.56 130 PHE B N 1
ATOM 4614 C CA . PHE B 1 130 ? -10.742 -5.336 -5.586 1 96.56 130 PHE B CA 1
ATOM 4615 C C . PHE B 1 130 ? -11.555 -5.648 -4.34 1 96.56 130 PHE B C 1
ATOM 4617 O O . PHE B 1 130 ? -11 -5.953 -3.285 1 96.56 130 PHE B O 1
ATOM 4624 N N . LEU B 1 131 ? -12.875 -5.582 -4.492 1 96 131 LEU B N 1
ATOM 4625 C CA . LEU B 1 131 ? -13.773 -5.789 -3.361 1 96 131 LEU B CA 1
ATOM 4626 C C . LEU B 1 131 ? -13.75 -7.242 -2.906 1 96 131 LEU B C 1
ATOM 4628 O O . LEU B 1 131 ? -13.844 -7.523 -1.709 1 96 131 LEU B O 1
ATOM 4632 N N . ILE B 1 132 ? -13.625 -8.109 -3.842 1 94.12 132 ILE B N 1
ATOM 4633 C CA . ILE B 1 132 ? -13.523 -9.523 -3.504 1 94.12 132 ILE B CA 1
ATOM 4634 C C . ILE B 1 132 ? -12.266 -9.766 -2.67 1 94.12 132 ILE B C 1
ATOM 4636 O O . ILE B 1 132 ? -12.32 -10.414 -1.627 1 94.12 132 ILE B O 1
ATOM 4640 N N . ASN B 1 133 ? -11.18 -9.195 -3.135 1 94.44 133 ASN B N 1
ATOM 4641 C CA . ASN B 1 133 ? -9.914 -9.375 -2.432 1 94.44 133 ASN B CA 1
ATOM 4642 C C . ASN B 1 133 ? -9.938 -8.703 -1.062 1 94.44 133 ASN B C 1
ATOM 4644 O O . ASN B 1 133 ? -9.359 -9.219 -0.104 1 94.44 133 ASN B O 1
ATOM 4648 N N . LEU B 1 134 ? -10.555 -7.578 -0.999 1 95.25 134 LEU B N 1
ATOM 4649 C CA . LEU B 1 134 ? -10.734 -6.902 0.284 1 95.25 134 LEU B CA 1
ATOM 4650 C C . LEU B 1 134 ? -11.5 -7.785 1.262 1 95.25 134 LEU B C 1
ATOM 4652 O O . LEU B 1 134 ? -11.141 -7.871 2.439 1 95.25 134 LEU B O 1
ATOM 4656 N N . SER B 1 135 ? -12.539 -8.422 0.751 1 94 135 SER B N 1
ATOM 4657 C CA . SER B 1 135 ? -13.375 -9.266 1.59 1 94 135 SER B CA 1
ATOM 4658 C C . SER B 1 135 ? -12.609 -10.484 2.096 1 94 135 SER B C 1
ATOM 4660 O O . SER B 1 135 ? -12.953 -11.062 3.127 1 94 135 SER B O 1
ATOM 4662 N N . ARG B 1 136 ? -11.5 -10.781 1.415 1 92.31 136 ARG B N 1
ATOM 4663 C CA . ARG B 1 136 ? -10.711 -11.961 1.762 1 92.31 136 ARG B CA 1
ATOM 4664 C C . ARG B 1 136 ? -9.547 -11.594 2.676 1 92.31 136 ARG B C 1
ATOM 4666 O O . ARG B 1 136 ? -8.883 -12.469 3.223 1 92.31 136 ARG B O 1
ATOM 4673 N N . GLY B 1 137 ? -9.305 -10.375 2.863 1 94.19 137 GLY B N 1
ATOM 4674 C CA . GLY B 1 137 ? -8.273 -9.93 3.785 1 94.19 137 GLY B CA 1
ATOM 4675 C C . GLY B 1 137 ? -6.879 -9.969 3.186 1 94.19 137 GLY B C 1
ATOM 4676 O O . GLY B 1 137 ? -5.918 -10.352 3.857 1 94.19 137 GLY B O 1
ATOM 4677 N N . THR B 1 138 ? -6.734 -9.562 1.946 1 91.62 138 THR B N 1
ATOM 4678 C CA . THR B 1 138 ? -5.457 -9.641 1.249 1 91.62 138 THR B CA 1
ATOM 4679 C C . THR B 1 138 ? -4.602 -8.414 1.559 1 91.62 138 THR B C 1
ATOM 4681 O O . THR B 1 138 ? -5.09 -7.438 2.127 1 91.62 138 THR B O 1
ATOM 4684 N N . GLY B 1 139 ? -3.305 -8.492 1.255 1 92.56 139 GLY B N 1
ATOM 4685 C CA . GLY B 1 139 ? -2.402 -7.359 1.366 1 92.56 139 GLY B CA 1
ATOM 4686 C C . GLY B 1 139 ? -2.486 -6.41 0.185 1 92.56 139 GLY B C 1
ATOM 4687 O O . GLY B 1 139 ? -3.408 -6.504 -0.628 1 92.56 139 GLY B O 1
ATOM 4688 N N . ILE B 1 140 ? -1.53 -5.5 0.105 1 94.62 140 ILE B N 1
ATOM 4689 C CA . ILE B 1 140 ? -1.546 -4.438 -0.896 1 94.62 140 ILE B CA 1
ATOM 4690 C C . ILE B 1 140 ? -1.507 -5.047 -2.295 1 94.62 140 ILE B C 1
ATOM 4692 O O . ILE B 1 140 ? -2.164 -4.551 -3.213 1 94.62 140 ILE B O 1
ATOM 4696 N N . LYS B 1 141 ? -0.75 -6.086 -2.479 1 92.81 141 LYS B N 1
ATOM 4697 C CA . LYS B 1 141 ? -0.63 -6.707 -3.795 1 92.81 141 LYS B CA 1
ATOM 4698 C C . LYS B 1 141 ? -1.967 -7.281 -4.254 1 92.81 141 LYS B C 1
ATOM 4700 O O . LYS B 1 141 ? -2.289 -7.238 -5.445 1 92.81 141 LYS B O 1
ATOM 4705 N N . GLY B 1 142 ? -2.674 -7.828 -3.312 1 92.56 142 GLY B N 1
ATOM 4706 C CA . GLY B 1 142 ? -3.996 -8.344 -3.633 1 92.56 142 GLY B CA 1
ATOM 4707 C C . GLY B 1 142 ? -4.984 -7.254 -4.008 1 92.56 142 GLY B C 1
ATOM 4708 O O . GLY B 1 142 ? -5.965 -7.512 -4.707 1 92.56 142 GLY B O 1
ATOM 4709 N N . LEU B 1 143 ? -4.734 -6.035 -3.596 1 95.06 143 LEU B N 1
ATOM 4710 C CA . LEU B 1 143 ? -5.664 -4.93 -3.809 1 95.06 143 LEU B CA 1
ATOM 4711 C C . LEU B 1 143 ? -5.328 -4.18 -5.094 1 95.06 143 LEU B C 1
ATOM 4713 O O . LEU B 1 143 ? -6.023 -3.23 -5.461 1 95.06 143 LEU B O 1
ATOM 4717 N N . LEU B 1 144 ? -4.309 -4.598 -5.82 1 94.38 144 LEU B N 1
ATOM 4718 C CA . LEU B 1 144 ? -3.926 -3.943 -7.066 1 94.38 144 LEU B CA 1
ATOM 4719 C C . LEU B 1 144 ? -4.918 -4.27 -8.18 1 94.38 144 LEU B C 1
ATOM 4721 O O . LEU B 1 144 ? -4.91 -3.627 -9.227 1 94.38 144 LEU B O 1
ATOM 4725 N N . GLY B 1 145 ? -5.805 -5.184 -7.898 1 91.75 145 GLY B N 1
ATOM 4726 C CA . GLY B 1 145 ? -6.832 -5.512 -8.875 1 91.75 145 GLY B CA 1
ATOM 4727 C C . GLY B 1 145 ? -6.301 -6.301 -10.055 1 91.75 145 GLY B C 1
ATOM 4728 O O . GLY B 1 145 ? -5.426 -7.156 -9.898 1 91.75 145 GLY B O 1
ATOM 4729 N N . ILE B 1 146 ? -6.914 -6.094 -11.203 1 95 146 ILE B N 1
ATOM 4730 C CA . ILE B 1 146 ? -6.582 -6.828 -12.414 1 95 146 ILE B CA 1
ATOM 4731 C C . ILE B 1 146 ? -5.473 -6.102 -13.172 1 95 146 ILE B C 1
ATOM 4733 O O . ILE B 1 146 ? -5.637 -4.945 -13.562 1 95 146 ILE B O 1
ATOM 4737 N N . PRO B 1 147 ? -4.379 -6.754 -13.398 1 94.06 147 PRO B N 1
ATOM 4738 C CA . PRO B 1 147 ? -3.322 -6.086 -14.164 1 94.06 147 PRO B CA 1
ATOM 4739 C C . PRO B 1 147 ? -3.693 -5.891 -15.633 1 94.06 147 PRO B C 1
ATOM 4741 O O . PRO B 1 147 ? -4.336 -6.754 -16.234 1 94.06 147 PRO B O 1
ATOM 4744 N N . GLU B 1 148 ? -3.291 -4.809 -16.141 1 94.62 148 GLU B N 1
ATOM 4745 C CA . GLU B 1 148 ? -3.533 -4.531 -17.547 1 94.62 148 GLU B CA 1
ATOM 4746 C C . GLU B 1 148 ? -2.807 -5.535 -18.438 1 94.62 148 GLU B C 1
ATOM 4748 O O . GLU B 1 148 ? -3.305 -5.902 -19.5 1 94.62 148 GLU B O 1
ATOM 4753 N N . LYS B 1 149 ? -1.636 -5.906 -18.016 1 94.94 149 LYS B N 1
ATOM 4754 C CA . LYS B 1 149 ? -0.839 -6.914 -18.719 1 94.94 149 LYS B CA 1
ATOM 4755 C C . LYS B 1 149 ? -0.3 -7.953 -17.734 1 94.94 149 LYS B C 1
ATOM 4757 O O . LYS B 1 149 ? 0.237 -7.605 -16.688 1 94.94 149 LYS B O 1
ATOM 4762 N N . ASN B 1 150 ? -0.528 -9.172 -18.016 1 93.38 150 ASN B N 1
ATOM 4763 C CA . ASN B 1 150 ? 0.003 -10.312 -17.281 1 93.38 150 ASN B CA 1
ATOM 4764 C C . ASN B 1 150 ? 0.544 -11.383 -18.234 1 93.38 150 ASN B C 1
ATOM 4766 O O . ASN B 1 150 ? -0.213 -12.219 -18.734 1 93.38 150 ASN B O 1
ATOM 4770 N N . GLY B 1 151 ? 1.859 -11.367 -18.391 1 92.69 151 GLY B N 1
ATOM 4771 C CA . GLY B 1 151 ? 2.424 -12.234 -19.422 1 92.69 151 GLY B CA 1
ATOM 4772 C C . GLY B 1 151 ? 1.944 -11.891 -20.812 1 92.69 151 GLY B C 1
ATOM 4773 O O . GLY B 1 151 ? 2.094 -10.75 -21.266 1 92.69 151 GLY B O 1
ATOM 4774 N N . ASN B 1 152 ? 1.271 -12.867 -21.359 1 94.75 152 ASN B N 1
ATOM 4775 C CA . ASN B 1 152 ? 0.79 -12.68 -22.734 1 94.75 152 ASN B CA 1
ATOM 4776 C C . ASN B 1 152 ? -0.681 -12.273 -22.75 1 94.75 152 ASN B C 1
ATOM 4778 O O . ASN B 1 152 ? -1.299 -12.227 -23.812 1 94.75 152 ASN B O 1
ATOM 4782 N N . ILE B 1 153 ? -1.264 -11.922 -21.656 1 96.81 153 ILE B N 1
ATOM 4783 C CA . ILE B 1 153 ? -2.67 -11.539 -21.578 1 96.81 153 ILE B CA 1
ATOM 4784 C C . ILE B 1 153 ? -2.781 -10.023 -21.391 1 96.81 153 ILE B C 1
ATOM 4786 O O . ILE B 1 153 ? -2.182 -9.461 -20.469 1 96.81 153 ILE B O 1
ATOM 4790 N N . ILE B 1 154 ? -3.514 -9.406 -22.266 1 97.44 154 ILE B N 1
ATOM 4791 C CA . ILE B 1 154 ? -3.705 -7.961 -22.188 1 97.44 154 ILE B CA 1
ATOM 4792 C C . ILE B 1 154 ? -5.188 -7.645 -22 1 97.44 154 ILE B C 1
ATOM 4794 O O . ILE B 1 154 ? -6.047 -8.305 -22.594 1 97.44 154 ILE B O 1
ATOM 4798 N N . ARG B 1 155 ? -5.477 -6.621 -21.25 1 97.62 155 ARG B N 1
ATOM 4799 C CA . ARG B 1 155 ? -6.844 -6.195 -20.953 1 97.62 155 ARG B CA 1
ATOM 4800 C C . ARG B 1 155 ? -7.016 -4.703 -21.203 1 97.62 155 ARG B C 1
ATOM 4802 O O . ARG B 1 155 ? -7.133 -3.924 -20.25 1 97.62 155 ARG B O 1
ATOM 4809 N N . PRO B 1 156 ? -7.211 -4.324 -22.391 1 97.12 156 PRO B N 1
ATOM 4810 C CA . PRO B 1 156 ? -7.152 -2.91 -22.766 1 97.12 156 PRO B CA 1
ATOM 4811 C C . PRO B 1 156 ? -8.391 -2.131 -22.344 1 97.12 156 PRO B C 1
ATOM 4813 O O . PRO B 1 156 ? -8.383 -0.898 -22.328 1 97.12 156 PRO B O 1
ATOM 4816 N N . LEU B 1 157 ? -9.516 -2.818 -21.984 1 97.75 157 LEU B N 1
ATOM 4817 C CA . LEU B 1 157 ? -10.742 -2.115 -21.641 1 97.75 157 LEU B CA 1
ATOM 4818 C C . LEU B 1 157 ? -10.766 -1.759 -20.156 1 97.75 157 LEU B C 1
ATOM 4820 O O . LEU B 1 157 ? -11.703 -1.116 -19.672 1 97.75 157 LEU B O 1
ATOM 4824 N N . LEU B 1 158 ? -9.688 -2.049 -19.469 1 96.56 158 LEU B N 1
ATOM 4825 C CA . LEU B 1 158 ? -9.648 -1.846 -18.016 1 96.56 158 LEU B CA 1
ATOM 4826 C C . LEU B 1 158 ? -9.766 -0.365 -17.672 1 96.56 158 LEU B C 1
ATOM 4828 O O . LEU B 1 158 ? -10.094 -0.012 -16.547 1 96.56 158 LEU B O 1
ATOM 4832 N N . VAL B 1 159 ? -9.523 0.566 -18.609 1 95.12 159 VAL B N 1
ATOM 4833 C CA . VAL B 1 159 ? -9.562 2.002 -18.344 1 95.12 159 VAL B CA 1
ATOM 4834 C C . VAL B 1 159 ? -10.961 2.543 -18.641 1 95.12 159 VAL B C 1
ATOM 4836 O O . VAL B 1 159 ? -11.242 3.719 -18.391 1 95.12 159 VAL B O 1
ATOM 4839 N N . PHE B 1 160 ? -11.867 1.704 -19.078 1 96.88 160 PHE B N 1
ATOM 4840 C CA . PHE B 1 160 ? -13.211 2.15 -19.438 1 96.88 160 PHE B CA 1
ATOM 4841 C C . PHE B 1 160 ? -14.258 1.548 -18.516 1 96.88 160 PHE B C 1
ATOM 4843 O O . PHE B 1 160 ? -14.141 0.391 -18.109 1 96.88 160 PHE B O 1
ATOM 4850 N N . SER B 1 161 ? -15.297 2.338 -18.219 1 96.06 161 SER B N 1
ATOM 4851 C CA . SER B 1 161 ? -16.422 1.85 -17.438 1 96.06 161 SER B CA 1
ATOM 4852 C C . SER B 1 161 ? -17.406 1.065 -18.297 1 96.06 161 SER B C 1
ATOM 4854 O O . SER B 1 161 ? -17.422 1.214 -19.516 1 96.06 161 SER B O 1
ATOM 4856 N N . ARG B 1 162 ? -18.172 0.236 -17.625 1 94.5 162 ARG B N 1
ATOM 4857 C CA . ARG B 1 162 ? -19.219 -0.488 -18.328 1 94.5 162 ARG B CA 1
ATOM 4858 C C . ARG B 1 162 ? -20.172 0.475 -19.031 1 94.5 162 ARG B C 1
ATOM 4860 O O . ARG B 1 162 ? -20.641 0.197 -20.141 1 94.5 162 ARG B O 1
ATOM 4867 N N . ASP B 1 163 ? -20.469 1.604 -18.438 1 94.69 163 ASP B N 1
ATOM 4868 C CA . ASP B 1 163 ? -21.344 2.621 -19 1 94.69 163 ASP B CA 1
ATOM 4869 C C . ASP B 1 163 ? -20.766 3.184 -20.297 1 94.69 163 ASP B C 1
ATOM 4871 O O . ASP B 1 163 ? -21.484 3.387 -21.281 1 94.69 163 ASP B O 1
ATOM 4875 N N . GLU B 1 164 ? -19.5 3.459 -20.266 1 96.25 164 GLU B N 1
ATOM 4876 C CA . GLU B 1 164 ? -18.828 3.938 -21.469 1 96.25 164 GLU B CA 1
ATOM 4877 C C . GLU B 1 164 ? -18.906 2.908 -22.594 1 96.25 164 GLU B C 1
ATOM 4879 O O . GLU B 1 164 ? -19.125 3.264 -23.766 1 96.25 164 GLU B O 1
ATOM 4884 N N . ILE B 1 165 ? -18.781 1.689 -22.219 1 97.5 165 ILE B N 1
ATOM 4885 C CA . ILE B 1 165 ? -18.812 0.597 -23.188 1 97.5 165 ILE B CA 1
ATOM 4886 C C . ILE B 1 165 ? -20.203 0.47 -23.781 1 97.5 165 ILE B C 1
ATOM 4888 O O . ILE B 1 165 ? -20.359 0.338 -25 1 97.5 165 ILE B O 1
ATOM 4892 N N . LEU B 1 166 ? -21.203 0.538 -22.953 1 96.81 166 LEU B N 1
ATOM 4893 C CA . LEU B 1 166 ? -22.594 0.47 -23.391 1 96.81 166 LEU B CA 1
ATOM 4894 C C . LEU B 1 166 ? -22.922 1.643 -24.312 1 96.81 166 LEU B C 1
ATOM 4896 O O . LEU B 1 166 ? -23.578 1.466 -25.344 1 96.81 166 LEU B O 1
ATOM 4900 N N . GLN B 1 167 ? -22.531 2.779 -23.938 1 97.5 167 GLN B N 1
ATOM 4901 C CA . GLN B 1 167 ? -22.766 3.965 -24.766 1 97.5 167 GLN B CA 1
ATOM 4902 C C . GLN B 1 167 ? -22.125 3.818 -26.141 1 97.5 167 GLN B C 1
ATOM 4904 O O . GLN B 1 167 ? -22.719 4.207 -27.156 1 97.5 167 GLN B O 1
ATOM 4909 N N . TYR B 1 168 ? -20.953 3.33 -26.109 1 97.88 168 TYR B N 1
ATOM 4910 C CA . TYR B 1 168 ? -20.25 3.098 -27.375 1 97.88 168 TYR B CA 1
ATOM 4911 C C . TYR B 1 168 ? -21.016 2.121 -28.25 1 97.88 168 TYR B C 1
ATOM 4913 O O . TYR B 1 168 ? -21.188 2.354 -29.453 1 97.88 168 TYR B O 1
ATOM 4921 N N . ALA B 1 169 ? -21.453 1.003 -27.688 1 97.5 169 ALA B N 1
ATOM 4922 C CA . ALA B 1 169 ? -22.219 -0.013 -28.422 1 97.5 169 ALA B CA 1
ATOM 4923 C C . ALA B 1 169 ? -23.484 0.577 -29.016 1 97.5 169 ALA B C 1
ATOM 4925 O O . ALA B 1 169 ? -23.812 0.302 -30.172 1 97.5 169 ALA B O 1
ATOM 4926 N N . ASN B 1 170 ? -24.156 1.396 -28.25 1 97.5 170 ASN B N 1
ATOM 4927 C CA . ASN B 1 170 ? -25.391 2.018 -28.703 1 97.5 170 ASN B CA 1
ATOM 4928 C C . ASN B 1 170 ? -25.141 3.023 -29.828 1 97.5 170 ASN B C 1
ATOM 4930 O O . ASN B 1 170 ? -25.859 3.053 -30.812 1 97.5 170 ASN B O 1
ATOM 4934 N N . LYS B 1 171 ? -24.156 3.777 -29.641 1 97.5 171 LYS B N 1
ATOM 4935 C CA . LYS B 1 171 ? -23.797 4.793 -30.625 1 97.5 171 LYS B CA 1
ATOM 4936 C C . LYS B 1 171 ? -23.5 4.164 -31.984 1 97.5 171 LYS B C 1
ATOM 4938 O O . LYS B 1 171 ? -23.828 4.73 -33.031 1 97.5 171 LYS B O 1
ATOM 4943 N N . HIS B 1 172 ? -22.906 3.023 -31.984 1 97.06 172 HIS B N 1
ATOM 4944 C CA . HIS B 1 172 ? -22.5 2.369 -33.219 1 97.06 172 HIS B CA 1
ATOM 4945 C C . HIS B 1 172 ? -23.469 1.262 -33.625 1 97.06 172 HIS B C 1
ATOM 4947 O O . HIS B 1 172 ? -23.188 0.48 -34.531 1 97.06 172 HIS B O 1
ATOM 4953 N N . GLN B 1 173 ? -24.547 1.056 -32.875 1 96.31 173 GLN B N 1
ATOM 4954 C CA . GLN B 1 173 ? -25.625 0.111 -33.156 1 96.31 173 GLN B CA 1
ATOM 4955 C C . GLN B 1 173 ? -25.094 -1.316 -33.25 1 96.31 173 GLN B C 1
ATOM 4957 O O . GLN B 1 173 ? -25.406 -2.043 -34.188 1 96.31 173 GLN B O 1
ATOM 4962 N N . LEU B 1 174 ? -24.281 -1.624 -32.344 1 95.56 174 LEU B N 1
ATOM 4963 C CA . LEU B 1 174 ? -23.734 -2.977 -32.281 1 95.56 174 LEU B CA 1
ATOM 4964 C C . LEU B 1 174 ? -24.766 -3.955 -31.719 1 95.56 174 LEU B C 1
ATOM 4966 O O . LEU B 1 174 ? -25.594 -3.576 -30.891 1 95.56 174 LEU B O 1
ATOM 4970 N N . LYS B 1 175 ? -24.719 -5.219 -32.219 1 94.38 175 LYS B N 1
ATOM 4971 C CA . LYS B 1 175 ? -25.547 -6.293 -31.688 1 94.38 175 LYS B CA 1
ATOM 4972 C C . LYS B 1 175 ? -24.734 -7.238 -30.812 1 94.38 175 LYS B C 1
ATOM 4974 O O . LYS B 1 175 ? -23.578 -7.539 -31.125 1 94.38 175 LYS B O 1
ATOM 4979 N N . TRP B 1 176 ? -25.297 -7.582 -29.656 1 94 176 TRP B N 1
ATOM 4980 C CA . TRP B 1 176 ? -24.625 -8.523 -28.766 1 94 176 TRP B CA 1
ATOM 4981 C C . TRP B 1 176 ? -25.625 -9.445 -28.094 1 94 176 TRP B C 1
ATOM 4983 O O . TRP B 1 176 ? -26.844 -9.25 -28.219 1 94 176 TRP B O 1
ATOM 4993 N N . ARG B 1 177 ? -25.062 -10.492 -27.531 1 88.62 177 ARG B N 1
ATOM 4994 C CA . ARG B 1 177 ? -25.906 -11.453 -26.828 1 88.62 177 ARG B CA 1
ATOM 4995 C C . ARG B 1 177 ? -26.047 -11.078 -25.359 1 88.62 177 ARG B C 1
ATOM 4997 O O . ARG B 1 177 ? -25.078 -10.68 -24.703 1 88.62 177 ARG B O 1
ATOM 5004 N N . GLU B 1 178 ? -27.25 -10.984 -24.875 1 78.5 178 GLU B N 1
ATOM 5005 C CA . GLU B 1 178 ? -27.484 -10.688 -23.469 1 78.5 178 GLU B CA 1
ATOM 5006 C C . GLU B 1 178 ? -27.438 -11.961 -22.625 1 78.5 178 GLU B C 1
ATOM 5008 O O . GLU B 1 178 ? -27.984 -13 -23.016 1 78.5 178 GLU B O 1
ATOM 5013 N N . ASP B 1 179 ? -26.438 -11.969 -21.766 1 61.25 179 ASP B N 1
ATOM 5014 C CA . ASP B 1 179 ? -26.188 -13.125 -20.906 1 61.25 179 ASP B CA 1
ATOM 5015 C C . ASP B 1 179 ? -27.297 -13.289 -19.875 1 61.25 179 ASP B C 1
ATOM 5017 O O . ASP B 1 179 ? -27.594 -12.359 -19.125 1 61.25 179 ASP B O 1
ATOM 5021 N N . SER B 1 180 ? -28.203 -14.258 -20.078 1 54.03 180 SER B N 1
ATOM 5022 C CA . SER B 1 180 ? -29.125 -14.562 -19 1 54.03 180 SER B CA 1
ATOM 5023 C C . SER B 1 180 ? -28.391 -15.008 -17.75 1 54.03 180 SER B C 1
ATOM 5025 O O . SER B 1 180 ? -28.953 -15.023 -16.656 1 54.03 180 SER B O 1
ATOM 5027 N N . SER B 1 181 ? -27.172 -15.508 -17.891 1 51.97 181 SER B N 1
ATOM 5028 C CA . SER B 1 181 ? -26.453 -16.156 -16.797 1 51.97 181 SER B CA 1
ATOM 5029 C C . SER B 1 181 ? -25.891 -15.148 -15.805 1 51.97 181 SER B C 1
ATOM 5031 O O . SER B 1 181 ? -25.234 -15.516 -14.836 1 51.97 181 SER B O 1
ATOM 5033 N N . ASN B 1 182 ? -25.844 -13.844 -16.188 1 49 182 ASN B N 1
ATOM 5034 C CA . ASN B 1 182 ? -25.312 -12.898 -15.219 1 49 182 ASN B CA 1
ATOM 5035 C C . ASN B 1 182 ? -25.703 -13.281 -13.797 1 49 182 ASN B C 1
ATOM 5037 O O . ASN B 1 182 ? -25.281 -12.641 -12.836 1 49 182 ASN B O 1
ATOM 5041 N N . ALA B 1 183 ? -26.812 -13.938 -13.57 1 42.06 183 ALA B N 1
ATOM 5042 C CA . ALA B 1 183 ? -27.484 -14.141 -12.297 1 42.06 183 ALA B CA 1
ATOM 5043 C C . ALA B 1 183 ? -26.766 -15.18 -11.445 1 42.06 183 ALA B C 1
ATOM 5045 O O . ALA B 1 183 ? -26.781 -15.117 -10.211 1 42.06 183 ALA B O 1
ATOM 5046 N N . THR B 1 184 ? -26.391 -16.469 -11.906 1 44.38 184 THR B N 1
ATOM 5047 C CA . THR B 1 184 ? -26.344 -17.547 -10.922 1 44.38 184 THR B CA 1
ATOM 5048 C C . THR B 1 184 ? -24.906 -17.781 -10.438 1 44.38 184 THR B C 1
ATOM 5050 O O . THR B 1 184 ? -24.688 -18.188 -9.297 1 44.38 184 THR B O 1
ATOM 5053 N N . ASP B 1 185 ? -23.812 -17.969 -11.336 1 51.94 185 ASP B N 1
ATOM 5054 C CA . ASP B 1 185 ? -22.766 -18.891 -10.906 1 51.94 185 ASP B CA 1
ATOM 5055 C C . ASP B 1 185 ? -21.828 -18.234 -9.891 1 51.94 185 ASP B C 1
ATOM 5057 O O . ASP B 1 185 ? -21.344 -18.891 -8.969 1 51.94 185 ASP B O 1
ATOM 5061 N N . ASN B 1 186 ? -21.297 -17 -10.039 1 64.25 186 ASN B N 1
ATOM 5062 C CA . ASN B 1 186 ? -20.422 -16.484 -8.992 1 64.25 186 ASN B CA 1
ATOM 5063 C C . ASN B 1 186 ? -21.188 -15.57 -8.031 1 64.25 186 ASN B C 1
ATOM 5065 O O . ASN B 1 186 ? -21.375 -14.391 -8.305 1 64.25 186 ASN B O 1
ATOM 5069 N N . TYR B 1 187 ? -21.703 -16.375 -7.113 1 72.38 187 TYR B N 1
ATOM 5070 C CA . TYR B 1 187 ? -22.594 -15.742 -6.156 1 72.38 187 TYR B CA 1
ATOM 5071 C C . TYR B 1 187 ? -21.984 -14.461 -5.598 1 72.38 187 TYR B C 1
ATOM 5073 O O . TYR B 1 187 ? -22.641 -13.422 -5.543 1 72.38 187 TYR B O 1
ATOM 5081 N N . LEU B 1 188 ? -20.719 -14.578 -5.402 1 85 188 LEU B N 1
ATOM 5082 C CA . LEU B 1 188 ? -20.078 -13.438 -4.766 1 85 188 LEU B CA 1
ATOM 5083 C C . LEU B 1 188 ? -19.938 -12.273 -5.742 1 85 188 LEU B C 1
ATOM 5085 O O . LEU B 1 188 ? -20.266 -11.133 -5.402 1 85 188 LEU B O 1
ATOM 5089 N N . ARG B 1 189 ? -19.547 -12.492 -6.934 1 85.38 189 ARG B N 1
ATOM 5090 C CA . ARG B 1 189 ? -19.359 -11.461 -7.945 1 85.38 189 ARG B CA 1
ATOM 5091 C C . ARG B 1 189 ? -20.688 -10.82 -8.328 1 85.38 189 ARG B C 1
ATOM 5093 O O . ARG B 1 189 ? -20.75 -9.609 -8.555 1 85.38 189 ARG B O 1
ATOM 5100 N N . ASN B 1 190 ? -21.703 -11.617 -8.422 1 86 190 ASN B N 1
ATOM 5101 C CA . ASN B 1 190 ? -23.016 -11.109 -8.766 1 86 190 ASN B CA 1
ATOM 5102 C C . ASN B 1 190 ? -23.578 -10.195 -7.68 1 86 190 ASN B C 1
ATOM 5104 O O . ASN B 1 190 ? -24.203 -9.18 -7.98 1 86 190 ASN B O 1
ATOM 5108 N N . ARG B 1 191 ? -23.297 -10.633 -6.516 1 89.44 191 ARG B N 1
ATOM 5109 C CA . ARG B 1 191 ? -23.75 -9.82 -5.391 1 89.44 191 ARG B CA 1
ATOM 5110 C C . ARG B 1 191 ? -23.062 -8.453 -5.398 1 89.44 191 ARG B C 1
ATOM 5112 O O . ARG B 1 191 ? -23.719 -7.43 -5.18 1 89.44 191 ARG B O 1
ATOM 5119 N N . ILE B 1 192 ? -21.828 -8.422 -5.625 1 93.56 192 ILE B N 1
ATOM 5120 C CA . ILE B 1 192 ? -21.062 -7.18 -5.664 1 93.56 192 ILE B CA 1
ATOM 5121 C C . ILE B 1 192 ? -21.547 -6.309 -6.82 1 93.56 192 ILE B C 1
ATOM 5123 O O . ILE B 1 192 ? -21.844 -5.125 -6.637 1 93.56 192 ILE B O 1
ATOM 5127 N N . ARG B 1 193 ? -21.734 -6.945 -7.93 1 90.31 193 ARG B N 1
ATOM 5128 C CA . ARG B 1 193 ? -22.078 -6.242 -9.156 1 90.31 193 ARG B CA 1
ATOM 5129 C C . ARG B 1 193 ? -23.453 -5.574 -9.031 1 90.31 193 ARG B C 1
ATOM 5131 O O . ARG B 1 193 ? -23.641 -4.434 -9.453 1 90.31 193 ARG B O 1
ATOM 5138 N N . HIS B 1 194 ? -24.344 -6.215 -8.375 1 90.56 194 HIS B N 1
ATOM 5139 C CA . HIS B 1 194 ? -25.734 -5.754 -8.398 1 90.56 194 HIS B CA 1
ATOM 5140 C C . HIS B 1 194 ? -26.062 -4.953 -7.141 1 90.56 194 HIS B C 1
ATOM 5142 O O . HIS B 1 194 ? -26.891 -4.043 -7.188 1 90.56 194 HIS B O 1
ATOM 5148 N N . HIS B 1 195 ? -25.359 -5.262 -6.098 1 91.56 195 HIS B N 1
ATOM 5149 C CA . HIS B 1 195 ? -25.828 -4.695 -4.836 1 91.56 195 HIS B CA 1
ATOM 5150 C C . HIS B 1 195 ? -24.812 -3.738 -4.246 1 91.56 195 HIS B C 1
ATOM 5152 O O . HIS B 1 195 ? -25.156 -2.867 -3.443 1 91.56 195 HIS B O 1
ATOM 5158 N N . VAL B 1 196 ? -23.594 -3.812 -4.578 1 94.44 196 VAL B N 1
ATOM 5159 C CA . VAL B 1 196 ? -22.562 -3.008 -3.928 1 94.44 196 VAL B CA 1
ATOM 5160 C C . VAL B 1 196 ? -22.047 -1.945 -4.898 1 94.44 196 VAL B C 1
ATOM 5162 O O . VAL B 1 196 ? -22.031 -0.755 -4.574 1 94.44 196 VAL B O 1
ATOM 5165 N N . LEU B 1 197 ? -21.734 -2.316 -6.082 1 94.69 197 LEU B N 1
ATOM 5166 C CA . LEU B 1 197 ? -21.047 -1.457 -7.043 1 94.69 197 LEU B CA 1
ATOM 5167 C C . LEU B 1 197 ? -21.875 -0.221 -7.359 1 94.69 197 LEU B C 1
ATOM 5169 O O . LEU B 1 197 ? -21.359 0.901 -7.336 1 94.69 197 LEU B O 1
ATOM 5173 N N . PRO B 1 198 ? -23.203 -0.452 -7.668 1 94.12 198 PRO B N 1
ATOM 5174 C CA . PRO B 1 198 ? -23.984 0.736 -8 1 94.12 198 PRO B CA 1
ATOM 5175 C C . PRO B 1 198 ? -24 1.768 -6.875 1 94.12 198 PRO B C 1
ATOM 5177 O O . PRO B 1 198 ? -23.906 2.971 -7.133 1 94.12 198 PRO B O 1
ATOM 5180 N N . LYS B 1 199 ? -24.062 1.324 -5.711 1 93.69 199 LYS B N 1
ATOM 5181 C CA . LYS B 1 199 ? -24.109 2.219 -4.559 1 93.69 199 LYS B CA 1
ATOM 5182 C C . LYS B 1 199 ? -22.766 2.895 -4.332 1 93.69 199 LYS B C 1
ATOM 5184 O O . LYS B 1 199 ? -22.703 4.066 -3.953 1 93.69 199 LYS B O 1
ATOM 5189 N N . LEU B 1 200 ? -21.719 2.207 -4.566 1 94.19 200 LEU B N 1
ATOM 5190 C CA . LEU B 1 200 ? -20.375 2.758 -4.422 1 94.19 200 LEU B CA 1
ATOM 5191 C C . LEU B 1 200 ? -20.109 3.844 -5.461 1 94.19 200 LEU B C 1
ATOM 5193 O O . LEU B 1 200 ? -19.578 4.906 -5.133 1 94.19 200 LEU B O 1
ATOM 5197 N N . LYS B 1 201 ? -20.453 3.551 -6.656 1 94 201 LYS B N 1
ATOM 5198 C CA . LYS B 1 201 ? -20.219 4.48 -7.758 1 94 201 LYS B CA 1
ATOM 5199 C C . LYS B 1 201 ? -20.969 5.789 -7.543 1 94 201 LYS B C 1
ATOM 5201 O O . LYS B 1 201 ? -20.547 6.844 -8.023 1 94 201 LYS B O 1
ATOM 5206 N N . GLU B 1 202 ? -22.031 5.742 -6.773 1 91.81 202 GLU B N 1
ATOM 5207 C CA . GLU B 1 202 ? -22.844 6.922 -6.5 1 91.81 202 GLU B CA 1
ATOM 5208 C C . GLU B 1 202 ? -22.172 7.836 -5.48 1 91.81 202 GLU B C 1
ATOM 5210 O O . GLU B 1 202 ? -22.578 8.992 -5.316 1 91.81 202 GLU B O 1
ATOM 5215 N N . LEU B 1 203 ? -21.188 7.367 -4.805 1 90.44 203 LEU B N 1
ATOM 5216 C CA . LEU B 1 203 ? -20.531 8.156 -3.762 1 90.44 203 LEU B CA 1
ATOM 5217 C C . LEU B 1 203 ? -19.797 9.352 -4.359 1 90.44 203 LEU B C 1
ATOM 5219 O O . LEU B 1 203 ? -19.609 10.367 -3.684 1 90.44 203 LEU B O 1
ATOM 5223 N N . HIS B 1 204 ? -19.359 9.203 -5.562 1 90.38 204 HIS B N 1
ATOM 5224 C CA . HIS B 1 204 ? -18.641 10.242 -6.285 1 90.38 204 HIS B CA 1
ATOM 5225 C C . HIS B 1 204 ? -18.875 10.133 -7.789 1 90.38 204 HIS B C 1
ATOM 5227 O O . HIS B 1 204 ? -18.875 9.031 -8.344 1 90.38 204 HIS B O 1
ATOM 5233 N N . PRO B 1 205 ? -19.031 11.25 -8.43 1 89.5 205 PRO B N 1
ATOM 5234 C CA . PRO B 1 205 ? -19.281 11.203 -9.867 1 89.5 205 PRO B CA 1
ATOM 5235 C C . PRO B 1 205 ? -18.125 10.57 -10.648 1 89.5 205 PRO B C 1
ATOM 5237 O O . PRO B 1 205 ? -18.359 9.938 -11.68 1 89.5 205 PRO B O 1
ATOM 5240 N N . GLN B 1 206 ? -16.953 10.766 -10.188 1 92.81 206 GLN B N 1
ATOM 5241 C CA . GLN B 1 206 ? -15.773 10.203 -10.82 1 92.81 206 GLN B CA 1
ATOM 5242 C C . GLN B 1 206 ? -15.18 9.07 -9.984 1 92.81 206 GLN B C 1
ATOM 5244 O O . GLN B 1 206 ? -13.961 8.969 -9.844 1 92.81 206 GLN B O 1
ATOM 5249 N N . PHE B 1 207 ? -16.094 8.258 -9.477 1 94.88 207 PHE B N 1
ATOM 5250 C CA . PHE B 1 207 ? -15.648 7.227 -8.547 1 94.88 207 PHE B CA 1
ATOM 5251 C C . PHE B 1 207 ? -14.648 6.293 -9.211 1 94.88 207 PHE B C 1
ATOM 5253 O O . PHE B 1 207 ? -13.578 6.023 -8.656 1 94.88 207 PHE B O 1
ATOM 5260 N N . LEU B 1 208 ? -14.914 5.777 -10.398 1 95.88 208 LEU B N 1
ATOM 5261 C CA . LEU B 1 208 ? -14.062 4.793 -11.047 1 95.88 208 LEU B CA 1
ATOM 5262 C C . LEU B 1 208 ? -12.703 5.398 -11.398 1 95.88 208 LEU B C 1
ATOM 5264 O O . LEU B 1 208 ? -11.68 4.727 -11.312 1 95.88 208 LEU B O 1
ATOM 5268 N N . GLU B 1 209 ? -12.727 6.605 -11.859 1 94.06 209 GLU B N 1
ATOM 5269 C CA . GLU B 1 209 ? -11.477 7.301 -12.133 1 94.06 209 GLU B CA 1
ATOM 5270 C C . GLU B 1 209 ? -10.641 7.469 -10.867 1 94.06 209 GLU B C 1
ATOM 5272 O O . GLU B 1 209 ? -9.43 7.266 -10.883 1 94.06 209 GLU B O 1
ATOM 5277 N N . ASN B 1 210 ? -11.305 7.871 -9.805 1 95.06 210 ASN B N 1
ATOM 5278 C CA . ASN B 1 210 ? -10.625 8.008 -8.516 1 95.06 210 ASN B CA 1
ATOM 5279 C C . ASN B 1 210 ? -10.07 6.668 -8.031 1 95.06 210 ASN B C 1
ATOM 5281 O O . ASN B 1 210 ? -8.961 6.605 -7.508 1 95.06 210 ASN B O 1
ATOM 5285 N N . PHE B 1 211 ? -10.867 5.68 -8.281 1 95.94 211 PHE B N 1
ATOM 5286 C CA . PHE B 1 211 ? -10.438 4.328 -7.93 1 95.94 211 PHE B CA 1
ATOM 5287 C C . PHE B 1 211 ? -9.18 3.943 -8.703 1 95.94 211 PHE B C 1
ATOM 5289 O O . PHE B 1 211 ? -8.242 3.389 -8.141 1 95.94 211 PHE B O 1
ATOM 5296 N N . LYS B 1 212 ? -9.156 4.23 -9.93 1 95.12 212 LYS B N 1
ATOM 5297 C CA . LYS B 1 212 ? -7.992 3.941 -10.758 1 95.12 212 LYS B CA 1
ATOM 5298 C C . LYS B 1 212 ? -6.766 4.707 -10.273 1 95.12 212 LYS B C 1
ATOM 5300 O O . LYS B 1 212 ? -5.652 4.176 -10.273 1 95.12 212 LYS B O 1
ATOM 5305 N N . ASN B 1 213 ? -7 5.93 -9.867 1 93.94 213 ASN B N 1
ATOM 5306 C CA . ASN B 1 213 ? -5.902 6.707 -9.297 1 93.94 213 ASN B CA 1
ATOM 5307 C C . ASN B 1 213 ? -5.316 6.035 -8.062 1 93.94 213 ASN B C 1
ATOM 5309 O O . ASN B 1 213 ? -4.094 5.945 -7.918 1 93.94 213 ASN B O 1
ATOM 5313 N N . THR B 1 214 ? -6.176 5.613 -7.223 1 95.69 214 THR B N 1
ATOM 5314 C CA . THR B 1 214 ? -5.742 4.91 -6.02 1 95.69 214 THR B CA 1
ATOM 5315 C C . THR B 1 214 ? -4.926 3.674 -6.383 1 95.69 214 THR B C 1
ATOM 5317 O O . THR B 1 214 ? -3.873 3.42 -5.793 1 95.69 214 THR B O 1
ATOM 5320 N N . GLN B 1 215 ? -5.398 2.932 -7.324 1 95.12 215 GLN B N 1
ATOM 5321 C CA . GLN B 1 215 ? -4.691 1.732 -7.762 1 95.12 215 GLN B CA 1
ATOM 5322 C C . GLN B 1 215 ? -3.312 2.078 -8.312 1 95.12 215 GLN B C 1
ATOM 5324 O O . GLN B 1 215 ? -2.34 1.364 -8.062 1 95.12 215 GLN B O 1
ATOM 5329 N N . ASP B 1 216 ? -3.27 3.133 -9.102 1 93.94 216 ASP B N 1
ATOM 5330 C CA . ASP B 1 216 ? -1.999 3.574 -9.672 1 93.94 216 ASP B CA 1
ATOM 5331 C C . ASP B 1 216 ? -1.009 3.951 -8.57 1 93.94 216 ASP B C 1
ATOM 5333 O O . ASP B 1 216 ? 0.166 3.584 -8.633 1 93.94 216 ASP B O 1
ATOM 5337 N N . PHE B 1 217 ? -1.495 4.672 -7.598 1 93.75 217 PHE B N 1
ATOM 5338 C CA . PHE B 1 217 ? -0.647 5.059 -6.477 1 93.75 217 PHE B CA 1
ATOM 5339 C C . PHE B 1 217 ? -0.175 3.832 -5.707 1 93.75 217 PHE B C 1
ATOM 5341 O O . PHE B 1 217 ? 0.993 3.748 -5.316 1 93.75 217 PHE B O 1
ATOM 5348 N N . MET B 1 218 ? -1.047 2.936 -5.469 1 95.69 218 MET B N 1
ATOM 5349 C CA . MET B 1 218 ? -0.685 1.703 -4.777 1 95.69 218 MET B CA 1
ATOM 5350 C C . MET B 1 218 ? 0.349 0.915 -5.574 1 95.69 218 MET B C 1
ATOM 5352 O O . MET B 1 218 ? 1.295 0.369 -5 1 95.69 218 MET B O 1
ATOM 5356 N N . ASN B 1 219 ? 0.149 0.865 -6.863 1 95.19 219 ASN B N 1
ATOM 5357 C CA . ASN B 1 219 ? 1.099 0.161 -7.719 1 95.19 219 ASN B CA 1
ATOM 5358 C C . ASN B 1 219 ? 2.488 0.785 -7.645 1 95.19 219 ASN B C 1
ATOM 5360 O O . ASN B 1 219 ? 3.494 0.071 -7.629 1 95.19 219 ASN B O 1
ATOM 5364 N N . GLN B 1 220 ? 2.562 2.064 -7.66 1 94.44 220 GLN B N 1
ATOM 5365 C CA . GLN B 1 220 ? 3.838 2.758 -7.52 1 94.44 220 GLN B CA 1
ATOM 5366 C C . GLN B 1 220 ? 4.52 2.395 -6.203 1 94.44 220 GLN B C 1
ATOM 5368 O O . GLN B 1 220 ? 5.734 2.184 -6.164 1 94.44 220 GLN B O 1
ATOM 5373 N N . SER B 1 221 ? 3.719 2.344 -5.18 1 95.81 221 SER B N 1
ATOM 5374 C CA . SER B 1 221 ? 4.242 1.958 -3.875 1 95.81 221 SER B CA 1
ATOM 5375 C C . SER B 1 221 ? 4.805 0.541 -3.9 1 95.81 221 SER B C 1
ATOM 5377 O O . SER B 1 221 ? 5.883 0.285 -3.361 1 95.81 221 SER B O 1
ATOM 5379 N N . VAL B 1 222 ? 4.086 -0.345 -4.52 1 95.88 222 VAL B N 1
ATOM 5380 C CA . VAL B 1 222 ? 4.484 -1.748 -4.582 1 95.88 222 VAL B CA 1
ATOM 5381 C C . VAL B 1 222 ? 5.773 -1.885 -5.387 1 95.88 222 VAL B C 1
ATOM 5383 O O . VAL B 1 222 ? 6.684 -2.619 -4.996 1 95.88 222 VAL B O 1
ATOM 5386 N N . ILE B 1 223 ? 5.871 -1.176 -6.496 1 95.38 223 ILE B N 1
ATOM 5387 C CA . ILE B 1 223 ? 7.062 -1.221 -7.336 1 95.38 223 ILE B CA 1
ATOM 5388 C C . ILE B 1 223 ? 8.273 -0.757 -6.527 1 95.38 223 ILE B C 1
ATOM 5390 O O . ILE B 1 223 ? 9.328 -1.405 -6.547 1 95.38 223 ILE B O 1
ATOM 5394 N N . PHE B 1 224 ? 8.133 0.33 -5.836 1 96.25 224 PHE B N 1
ATOM 5395 C CA . PHE B 1 224 ? 9.211 0.842 -4.992 1 96.25 224 PHE B CA 1
ATOM 5396 C C . PHE B 1 224 ? 9.602 -0.182 -3.936 1 96.25 224 PHE B C 1
ATOM 5398 O O . PHE B 1 224 ? 10.789 -0.46 -3.744 1 96.25 224 PHE B O 1
ATOM 5405 N N . MET B 1 225 ? 8.609 -0.698 -3.277 1 96 225 MET B N 1
ATOM 5406 C CA . MET B 1 225 ? 8.852 -1.682 -2.225 1 96 225 MET B CA 1
ATOM 5407 C C . MET B 1 225 ? 9.594 -2.895 -2.773 1 96 225 MET B C 1
ATOM 5409 O O . MET B 1 225 ? 10.547 -3.375 -2.158 1 96 225 MET B O 1
ATOM 5413 N N . GLU B 1 226 ? 9.148 -3.395 -3.898 1 95.25 226 GLU B N 1
ATOM 5414 C CA . GLU B 1 226 ? 9.766 -4.566 -4.508 1 95.25 226 GLU B CA 1
ATOM 5415 C C . GLU B 1 226 ? 11.227 -4.297 -4.859 1 95.25 226 GLU B C 1
ATOM 5417 O O . GLU B 1 226 ? 12.078 -5.176 -4.703 1 95.25 226 GLU B O 1
ATOM 5422 N N . GLU B 1 227 ? 11.477 -3.172 -5.32 1 95.56 227 GLU B N 1
ATOM 5423 C CA . GLU B 1 227 ? 12.852 -2.807 -5.652 1 95.56 227 GLU B CA 1
ATOM 5424 C C . GLU B 1 227 ? 13.734 -2.781 -4.406 1 95.56 227 GLU B C 1
ATOM 5426 O O . GLU B 1 227 ? 14.891 -3.209 -4.445 1 95.56 227 GLU B O 1
ATOM 5431 N N . GLN B 1 228 ? 13.195 -2.205 -3.367 1 95.5 228 GLN B N 1
ATOM 5432 C CA . GLN B 1 228 ? 13.938 -2.193 -2.109 1 95.5 228 GLN B CA 1
ATOM 5433 C C . GLN B 1 228 ? 14.188 -3.609 -1.605 1 95.5 228 GLN B C 1
ATOM 5435 O O . GLN B 1 228 ? 15.266 -3.908 -1.086 1 95.5 228 GLN B O 1
ATOM 5440 N N . ILE B 1 229 ? 13.25 -4.465 -1.753 1 96.25 229 ILE B N 1
ATOM 5441 C CA . ILE B 1 229 ? 13.359 -5.848 -1.299 1 96.25 229 ILE B CA 1
ATOM 5442 C C . ILE B 1 229 ? 14.414 -6.578 -2.127 1 96.25 229 ILE B C 1
ATOM 5444 O O . ILE B 1 229 ? 15.188 -7.379 -1.592 1 96.25 229 ILE B O 1
ATOM 5448 N N . VAL B 1 230 ? 14.43 -6.285 -3.4 1 95.5 230 VAL B N 1
ATOM 5449 C CA . VAL B 1 230 ? 15.445 -6.875 -4.27 1 95.5 230 VAL B CA 1
ATOM 5450 C C . VAL B 1 230 ? 16.828 -6.469 -3.789 1 95.5 230 VAL B C 1
ATOM 5452 O O . VAL B 1 230 ? 17.75 -7.293 -3.748 1 95.5 230 VAL B O 1
ATOM 5455 N N . THR B 1 231 ? 16.984 -5.215 -3.445 1 93.81 231 THR B N 1
ATOM 5456 C CA . THR B 1 231 ? 18.25 -4.711 -2.938 1 93.81 231 THR B CA 1
ATOM 5457 C C . THR B 1 231 ? 18.656 -5.434 -1.655 1 93.81 231 THR B C 1
ATOM 5459 O O . THR B 1 231 ? 19.812 -5.777 -1.465 1 93.81 231 THR B O 1
ATOM 5462 N N . ILE B 1 232 ? 17.719 -5.691 -0.801 1 95.88 232 ILE B N 1
ATOM 5463 C CA . ILE B 1 232 ? 17.969 -6.402 0.449 1 95.88 232 ILE B CA 1
ATOM 5464 C C . ILE B 1 232 ? 18.359 -7.848 0.151 1 95.88 232 ILE B C 1
ATOM 5466 O O . ILE B 1 232 ? 19.312 -8.375 0.738 1 95.88 232 ILE B O 1
ATOM 5470 N N . LYS B 1 233 ? 17.641 -8.469 -0.778 1 96.25 233 LYS B N 1
ATOM 5471 C CA . LYS B 1 233 ? 17.953 -9.836 -1.174 1 96.25 233 LYS B CA 1
ATOM 5472 C C . LYS B 1 233 ? 19.391 -9.961 -1.672 1 96.25 233 LYS B C 1
ATOM 5474 O O . LYS B 1 233 ? 20.078 -10.945 -1.376 1 96.25 233 LYS B O 1
ATOM 5479 N N . GLU B 1 234 ? 19.781 -8.992 -2.365 1 95.25 234 GLU B N 1
ATOM 5480 C CA . GLU B 1 234 ? 21.141 -8.992 -2.912 1 95.25 234 GLU B CA 1
ATOM 5481 C C . GLU B 1 234 ? 22.188 -9.008 -1.799 1 95.25 234 GLU B C 1
ATOM 5483 O O . GLU B 1 234 ? 23.281 -9.531 -1.981 1 95.25 234 GLU B O 1
ATOM 5488 N N . GLN B 1 235 ? 21.828 -8.516 -0.709 1 94.81 235 GLN B N 1
ATOM 5489 C CA . GLN B 1 235 ? 22.766 -8.438 0.412 1 94.81 235 GLN B CA 1
ATOM 5490 C C . GLN B 1 235 ? 22.766 -9.734 1.215 1 94.81 235 GLN B C 1
ATOM 5492 O O . GLN B 1 235 ? 23.766 -10.07 1.853 1 94.81 235 GLN B O 1
ATOM 5497 N N . ILE B 1 236 ? 21.703 -10.5 1.147 1 96.81 236 ILE B N 1
ATOM 5498 C CA . ILE B 1 236 ? 21.609 -11.617 2.082 1 96.81 236 ILE B CA 1
ATOM 5499 C C . ILE B 1 236 ? 21.609 -12.938 1.31 1 96.81 236 ILE B C 1
ATOM 5501 O O . ILE B 1 236 ? 21.812 -14 1.894 1 96.81 236 ILE B O 1
ATOM 5505 N N . PHE B 1 237 ? 21.312 -12.906 0.027 1 96.38 237 PHE B N 1
ATOM 5506 C CA . PHE B 1 237 ? 21.234 -14.102 -0.805 1 96.38 237 PHE B CA 1
ATOM 5507 C C . PHE B 1 237 ? 22.562 -14.344 -1.518 1 96.38 237 PHE B C 1
ATOM 5509 O O . PHE B 1 237 ? 23.25 -13.398 -1.904 1 96.38 237 PHE B O 1
ATOM 5516 N N . SER B 1 238 ? 22.938 -15.547 -1.663 1 95.75 238 SER B N 1
ATOM 5517 C CA . SER B 1 238 ? 23.984 -16.031 -2.557 1 95.75 238 SER B CA 1
ATOM 5518 C C . SER B 1 238 ? 23.5 -17.234 -3.373 1 95.75 238 SER B C 1
ATOM 5520 O O . SER B 1 238 ? 22.734 -18.062 -2.877 1 95.75 238 SER B O 1
ATOM 5522 N N . PHE B 1 239 ? 23.984 -17.281 -4.59 1 92.75 239 PHE B N 1
ATOM 5523 C CA . PHE B 1 239 ? 23.5 -18.297 -5.512 1 92.75 239 PHE B CA 1
ATOM 5524 C C . PHE B 1 239 ? 24.609 -19.25 -5.91 1 92.75 239 PHE B C 1
ATOM 5526 O O . PHE B 1 239 ? 25.703 -18.812 -6.262 1 92.75 239 PHE B O 1
ATOM 5533 N N . LYS B 1 240 ? 24.328 -20.594 -5.703 1 86.94 240 LYS B N 1
ATOM 5534 C CA . LYS B 1 240 ? 25.25 -21.641 -6.133 1 86.94 240 LYS B CA 1
ATOM 5535 C C . LYS B 1 240 ? 24.5 -22.891 -6.586 1 86.94 240 LYS B C 1
ATOM 5537 O O . LYS B 1 240 ? 23.688 -23.438 -5.844 1 86.94 240 LYS B O 1
ATOM 5542 N N . ASP B 1 241 ? 24.828 -23.484 -7.734 1 76.25 241 ASP B N 1
ATOM 5543 C CA . ASP B 1 241 ? 24.312 -24.75 -8.25 1 76.25 241 ASP B CA 1
ATOM 5544 C C . ASP B 1 241 ? 22.781 -24.781 -8.133 1 76.25 241 ASP B C 1
ATOM 5546 O O . ASP B 1 241 ? 22.219 -25.734 -7.574 1 76.25 241 ASP B O 1
ATOM 5550 N N . GLU B 1 242 ? 21.953 -23.766 -8.414 1 80.25 242 GLU B N 1
ATOM 5551 C CA . GLU B 1 242 ? 20.484 -23.656 -8.43 1 80.25 242 GLU B CA 1
ATOM 5552 C C . GLU B 1 242 ? 19.938 -23.547 -7.016 1 80.25 242 GLU B C 1
ATOM 5554 O O . GLU B 1 242 ? 18.734 -23.734 -6.797 1 80.25 242 GLU B O 1
ATOM 5559 N N . MET B 1 243 ? 20.906 -23.453 -6.168 1 88.12 243 MET B N 1
ATOM 5560 C CA . MET B 1 243 ? 20.516 -23.266 -4.773 1 88.12 243 MET B CA 1
ATOM 5561 C C . MET B 1 243 ? 20.734 -21.828 -4.324 1 88.12 243 MET B C 1
ATOM 5563 O O . MET B 1 243 ? 21.609 -21.141 -4.848 1 88.12 243 MET B O 1
ATOM 5567 N N . ILE B 1 244 ? 19.828 -21.422 -3.457 1 95.31 244 ILE B N 1
ATOM 5568 C CA . ILE B 1 244 ? 19.953 -20.094 -2.877 1 95.31 244 ILE B CA 1
ATOM 5569 C C . ILE B 1 244 ? 20.391 -20.203 -1.42 1 95.31 244 ILE B C 1
ATOM 5571 O O . ILE B 1 244 ? 19.766 -20.906 -0.625 1 95.31 244 ILE B O 1
ATOM 5575 N N . TYR B 1 245 ? 21.5 -19.609 -1.088 1 95.81 245 TYR B N 1
ATOM 5576 C CA . TYR B 1 245 ? 22.016 -19.562 0.276 1 95.81 245 TYR B CA 1
ATOM 5577 C C . TYR B 1 245 ? 21.688 -18.234 0.94 1 95.81 245 TYR B C 1
ATOM 5579 O O . TYR B 1 245 ? 21.938 -17.172 0.367 1 95.81 245 TYR B O 1
ATOM 5587 N N . ILE B 1 246 ? 21.125 -18.25 2.117 1 97.81 246 ILE B N 1
ATOM 5588 C CA . ILE B 1 246 ? 20.672 -17.047 2.793 1 97.81 246 ILE B CA 1
ATOM 5589 C C . ILE B 1 246 ? 21.406 -16.891 4.121 1 97.81 246 ILE B C 1
ATOM 5591 O O . ILE B 1 246 ? 21.375 -17.781 4.965 1 97.81 246 ILE B O 1
ATOM 5595 N N . ASP B 1 247 ? 21.984 -15.805 4.328 1 97.25 247 ASP B N 1
ATOM 5596 C CA . ASP B 1 247 ? 22.734 -15.477 5.543 1 97.25 247 ASP B CA 1
ATOM 5597 C C . ASP B 1 247 ? 21.781 -15.086 6.676 1 97.25 247 ASP B C 1
ATOM 5599 O O . ASP B 1 247 ? 21.203 -14 6.66 1 97.25 247 ASP B O 1
ATOM 5603 N N . LEU B 1 248 ? 21.766 -15.859 7.691 1 96.75 248 LEU B N 1
ATOM 5604 C CA . LEU B 1 248 ? 20.797 -15.648 8.758 1 96.75 248 LEU B CA 1
ATOM 5605 C C . LEU B 1 248 ? 21.234 -14.516 9.68 1 96.75 248 LEU B C 1
ATOM 5607 O O . LEU B 1 248 ? 20.406 -13.852 10.297 1 96.75 248 LEU B O 1
ATOM 5611 N N . GLU B 1 249 ? 22.469 -14.328 9.797 1 95.88 249 GLU B N 1
ATOM 5612 C CA . GLU B 1 249 ? 22.953 -13.227 10.617 1 95.88 249 GLU B CA 1
ATOM 5613 C C . GLU B 1 249 ? 22.547 -11.875 10.023 1 95.88 249 GLU B C 1
ATOM 5615 O O . GLU B 1 249 ? 22.062 -11.008 10.742 1 95.88 249 GLU B O 1
ATOM 5620 N N . LYS B 1 250 ? 22.766 -11.789 8.781 1 96.5 250 LYS B N 1
ATOM 5621 C CA . LYS B 1 250 ? 22.359 -10.562 8.094 1 96.5 250 LYS B CA 1
ATOM 5622 C C . LYS B 1 250 ? 20.844 -10.391 8.109 1 96.5 250 LYS B C 1
ATOM 5624 O O . LYS B 1 250 ? 20.344 -9.289 8.32 1 96.5 250 LYS B O 1
ATOM 5629 N N . MET B 1 251 ? 20.156 -11.453 7.918 1 96.5 251 MET B N 1
ATOM 5630 C CA . MET B 1 251 ? 18.688 -11.414 7.887 1 96.5 251 MET B CA 1
ATOM 5631 C C . MET B 1 251 ? 18.125 -11 9.242 1 96.5 251 MET B C 1
ATOM 5633 O O . MET B 1 251 ? 17.203 -10.195 9.312 1 96.5 251 MET B O 1
ATOM 5637 N N . SER B 1 252 ? 18.672 -11.531 10.258 1 94.88 252 SER B N 1
ATOM 5638 C CA . SER B 1 252 ? 18.172 -11.289 11.609 1 94.88 252 SER B CA 1
ATOM 5639 C C . SER B 1 252 ? 18.391 -9.836 12.023 1 94.88 252 SER B C 1
ATOM 5641 O O . SER B 1 252 ? 17.703 -9.336 12.922 1 94.88 252 SER B O 1
ATOM 5643 N N . SER B 1 253 ? 19.266 -9.148 11.43 1 93.81 253 SER B N 1
ATOM 5644 C CA . SER B 1 253 ? 19.594 -7.773 11.789 1 93.81 253 SER B CA 1
ATOM 5645 C C . SER B 1 253 ? 18.672 -6.785 11.078 1 93.81 253 SER B C 1
ATOM 5647 O O . SER B 1 253 ? 18.672 -5.594 11.398 1 93.81 253 SER B O 1
ATOM 5649 N N . LEU B 1 254 ? 17.938 -7.301 10.219 1 93.25 254 LEU B N 1
ATOM 5650 C CA . LEU B 1 254 ? 17.078 -6.426 9.438 1 93.25 254 LEU B CA 1
ATOM 5651 C C . LEU B 1 254 ? 15.914 -5.914 10.281 1 93.25 254 LEU B C 1
ATOM 5653 O O . LEU B 1 254 ? 15.391 -6.637 11.125 1 93.25 254 LEU B O 1
ATOM 5657 N N . LYS B 1 255 ? 15.586 -4.621 9.992 1 91.62 255 LYS B N 1
ATOM 5658 C CA . LYS B 1 255 ? 14.352 -4.094 10.57 1 91.62 255 LYS B CA 1
ATOM 5659 C C . LYS B 1 255 ? 13.125 -4.625 9.828 1 91.62 255 LYS B C 1
ATOM 5661 O O . LYS B 1 255 ? 13.234 -5.062 8.68 1 91.62 255 LYS B O 1
ATOM 5666 N N . ASN B 1 256 ? 11.945 -4.707 10.484 1 93.62 256 ASN B N 1
ATOM 5667 C CA . ASN B 1 256 ? 10.711 -5.188 9.875 1 93.62 256 ASN B CA 1
ATOM 5668 C C . ASN B 1 256 ? 10.836 -6.637 9.422 1 93.62 256 ASN B C 1
ATOM 5670 O O . ASN B 1 256 ? 10.469 -6.973 8.289 1 93.62 256 ASN B O 1
ATOM 5674 N N . LEU B 1 257 ? 11.359 -7.422 10.227 1 95.06 257 LEU B N 1
ATOM 5675 C CA . LEU B 1 257 ? 11.727 -8.789 9.898 1 95.06 257 LEU B CA 1
ATOM 5676 C C . LEU B 1 257 ? 10.5 -9.594 9.461 1 95.06 257 LEU B C 1
ATOM 5678 O O . LEU B 1 257 ? 10.547 -10.297 8.445 1 95.06 257 LEU B O 1
ATOM 5682 N N . ASP B 1 258 ? 9.422 -9.469 10.164 1 94.62 258 ASP B N 1
ATOM 5683 C CA . ASP B 1 258 ? 8.219 -10.227 9.844 1 94.62 258 ASP B CA 1
ATOM 5684 C C . ASP B 1 258 ? 7.73 -9.914 8.438 1 94.62 258 ASP B C 1
ATOM 5686 O O . ASP B 1 258 ? 7.371 -10.82 7.68 1 94.62 258 ASP B O 1
ATOM 5690 N N . PHE B 1 259 ? 7.73 -8.688 8.188 1 95.69 259 PHE B N 1
ATOM 5691 C CA . PHE B 1 259 ? 7.301 -8.234 6.871 1 95.69 259 PHE B CA 1
ATOM 5692 C C . PHE B 1 259 ? 8.219 -8.781 5.785 1 95.69 259 PHE B C 1
ATOM 5694 O O . PHE B 1 259 ? 7.75 -9.297 4.77 1 95.69 259 PHE B O 1
ATOM 5701 N N . LEU B 1 260 ? 9.484 -8.68 5.988 1 97 260 LEU B N 1
ATOM 5702 C CA . LEU B 1 260 ? 10.469 -9.086 5 1 97 260 LEU B CA 1
ATOM 5703 C C . LEU B 1 260 ? 10.453 -10.602 4.805 1 97 260 LEU B C 1
ATOM 5705 O O . LEU B 1 260 ? 10.609 -11.086 3.686 1 97 260 LEU B O 1
ATOM 5709 N N . LEU B 1 261 ? 10.266 -11.352 5.922 1 96.81 261 LEU B N 1
ATOM 5710 C CA . LEU B 1 261 ? 10.156 -12.805 5.816 1 96.81 261 LEU B CA 1
ATOM 5711 C C . LEU B 1 261 ? 9 -13.195 4.902 1 96.81 261 LEU B C 1
ATOM 5713 O O . LEU B 1 261 ? 9.156 -14.062 4.043 1 96.81 261 LEU B O 1
ATOM 5717 N N . HIS B 1 262 ? 7.961 -12.539 5.055 1 95.38 262 HIS B N 1
ATOM 5718 C CA . HIS B 1 262 ? 6.805 -12.836 4.219 1 95.38 262 HIS B CA 1
ATOM 5719 C C . HIS B 1 262 ? 7.074 -12.492 2.76 1 95.38 262 HIS B C 1
ATOM 5721 O O . HIS B 1 262 ? 6.879 -13.32 1.872 1 95.38 262 HIS B O 1
ATOM 5727 N N . GLN B 1 263 ? 7.5 -11.289 2.543 1 95.56 263 GLN B N 1
ATOM 5728 C CA . GLN B 1 263 ? 7.676 -10.797 1.18 1 95.56 263 GLN B CA 1
ATOM 5729 C C . GLN B 1 263 ? 8.734 -11.609 0.437 1 95.56 263 GLN B C 1
ATOM 5731 O O . GLN B 1 263 ? 8.602 -11.867 -0.761 1 95.56 263 GLN B O 1
ATOM 5736 N N . ILE B 1 264 ? 9.789 -12.016 1.109 1 96.5 264 ILE B N 1
ATOM 5737 C CA . ILE B 1 264 ? 10.938 -12.672 0.481 1 96.5 264 ILE B CA 1
ATOM 5738 C C . ILE B 1 264 ? 10.602 -14.133 0.209 1 96.5 264 ILE B C 1
ATOM 5740 O O . ILE B 1 264 ? 10.969 -14.68 -0.836 1 96.5 264 ILE B O 1
ATOM 5744 N N . PHE B 1 265 ? 9.844 -14.781 1.063 1 96.38 265 PHE B N 1
ATOM 5745 C CA . PHE B 1 265 ? 9.75 -16.234 0.968 1 96.38 265 PHE B CA 1
ATOM 5746 C C . PHE B 1 265 ? 8.391 -16.656 0.442 1 96.38 265 PHE B C 1
ATOM 5748 O O . PHE B 1 265 ? 8.203 -17.797 0.035 1 96.38 265 PHE B O 1
ATOM 5755 N N . TYR B 1 266 ? 7.512 -15.719 0.374 1 93.69 266 TYR B N 1
ATOM 5756 C CA . TYR B 1 266 ? 6.184 -16.016 -0.146 1 93.69 266 TYR B CA 1
ATOM 5757 C C . TYR B 1 266 ? 6.262 -16.562 -1.569 1 93.69 266 TYR B C 1
ATOM 5759 O O . TYR B 1 266 ? 5.594 -17.531 -1.909 1 93.69 266 TYR B O 1
ATOM 5767 N N . PRO B 1 267 ? 7.078 -15.969 -2.404 1 93.12 267 PRO B N 1
ATOM 5768 C CA . PRO B 1 267 ? 7.164 -16.469 -3.777 1 93.12 267 PRO B CA 1
ATOM 5769 C C . PRO B 1 267 ? 7.648 -17.922 -3.848 1 93.12 267 PRO B C 1
ATOM 5771 O O . PRO B 1 267 ? 7.457 -18.594 -4.867 1 93.12 267 PRO B O 1
ATOM 5774 N N . TYR B 1 268 ? 8.281 -18.406 -2.795 1 93.5 268 TYR B N 1
ATOM 5775 C CA . TYR B 1 268 ? 8.797 -19.766 -2.77 1 93.5 268 TYR B CA 1
ATOM 5776 C C . TYR B 1 268 ? 7.832 -20.703 -2.057 1 93.5 268 TYR B C 1
ATOM 5778 O O . TYR B 1 268 ? 8.18 -21.844 -1.743 1 93.5 268 TYR B O 1
ATOM 5786 N N . GLY B 1 269 ? 6.676 -20.156 -1.707 1 91.31 269 GLY B N 1
ATOM 5787 C CA . GLY B 1 269 ? 5.602 -20.969 -1.168 1 91.31 269 GLY B CA 1
ATOM 5788 C C . GLY B 1 269 ? 5.551 -20.969 0.349 1 91.31 269 GLY B C 1
ATOM 5789 O O . GLY B 1 269 ? 4.793 -21.734 0.952 1 91.31 269 GLY B O 1
ATOM 5790 N N . PHE B 1 270 ? 6.375 -20.188 0.964 1 92.38 270 PHE B N 1
ATOM 5791 C CA . PHE B 1 270 ? 6.383 -20.109 2.42 1 92.38 270 PHE B CA 1
ATOM 5792 C C . PHE B 1 270 ? 5.617 -18.891 2.904 1 92.38 270 PHE B C 1
ATOM 5794 O O . PHE B 1 270 ? 6.086 -17.75 2.76 1 92.38 270 PHE B O 1
ATOM 5801 N N . SER B 1 271 ? 4.453 -19.078 3.533 1 88 271 SER B N 1
ATOM 5802 C CA . SER B 1 271 ? 3.6 -17.953 3.896 1 88 271 SER B CA 1
ATOM 5803 C C . SER B 1 271 ? 3.484 -17.812 5.41 1 88 271 SER B C 1
ATOM 5805 O O . SER B 1 271 ? 3.041 -16.781 5.914 1 88 271 SER B O 1
ATOM 5807 N N . ASN B 1 272 ? 3.928 -18.812 6.086 1 91.06 272 ASN B N 1
ATOM 5808 C CA . ASN B 1 272 ? 3.811 -18.781 7.539 1 91.06 272 ASN B CA 1
ATOM 5809 C C . ASN B 1 272 ? 5.027 -18.141 8.195 1 91.06 272 ASN B C 1
ATOM 5811 O O . ASN B 1 272 ? 6.02 -18.812 8.469 1 91.06 272 ASN B O 1
ATOM 5815 N N . VAL B 1 273 ? 4.863 -16.969 8.57 1 93.44 273 VAL B N 1
ATOM 5816 C CA . VAL B 1 273 ? 5.973 -16.172 9.102 1 93.44 273 VAL B CA 1
ATOM 5817 C C . VAL B 1 273 ? 6.414 -16.75 10.445 1 93.44 273 VAL B C 1
ATOM 5819 O O . VAL B 1 273 ? 7.609 -16.797 10.75 1 93.44 273 VAL B O 1
ATOM 5822 N N . SER B 1 274 ? 5.434 -17.109 11.242 1 92.31 274 SER B N 1
ATOM 5823 C CA . SER B 1 274 ? 5.766 -17.703 12.539 1 92.31 274 SER B CA 1
ATOM 5824 C C . SER B 1 274 ? 6.648 -18.938 12.383 1 92.31 274 SER B C 1
ATOM 5826 O O . SER B 1 274 ? 7.605 -19.109 13.133 1 92.31 274 SER B O 1
ATOM 5828 N N . GLU B 1 275 ? 6.355 -19.734 11.445 1 92.25 275 GLU B N 1
ATOM 5829 C CA . GLU B 1 275 ? 7.141 -20.938 11.172 1 92.25 275 GLU B CA 1
ATOM 5830 C C . GLU B 1 275 ? 8.539 -20.578 10.688 1 92.25 275 GLU B C 1
ATOM 5832 O O . GLU B 1 275 ? 9.516 -21.25 11.047 1 92.25 275 GLU B O 1
ATOM 5837 N N . LEU B 1 276 ? 8.641 -19.641 9.898 1 96.06 276 LEU B N 1
ATOM 5838 C CA . LEU B 1 276 ? 9.938 -19.188 9.391 1 96.06 276 LEU B CA 1
ATOM 5839 C C . LEU B 1 276 ? 10.805 -18.656 10.523 1 96.06 276 LEU B C 1
ATOM 5841 O O . LEU B 1 276 ? 12.008 -18.922 10.57 1 96.06 276 LEU B O 1
ATOM 5845 N N . LYS B 1 277 ? 10.188 -17.906 11.367 1 95.31 277 LYS B N 1
ATOM 5846 C CA . LYS B 1 277 ? 10.922 -17.375 12.516 1 95.31 277 LYS B CA 1
ATOM 5847 C C . LYS B 1 277 ? 11.422 -18.516 13.406 1 95.31 277 LYS B C 1
ATOM 5849 O O . LYS B 1 277 ? 12.547 -18.469 13.906 1 95.31 277 LYS B O 1
ATOM 5854 N N . LYS B 1 278 ? 10.578 -19.469 13.602 1 94 278 LYS B N 1
ATOM 5855 C CA . LYS B 1 278 ? 10.992 -20.656 14.359 1 94 278 LYS B CA 1
ATOM 5856 C C . LYS B 1 278 ? 12.156 -21.359 13.672 1 94 278 LYS B C 1
ATOM 5858 O O . LYS B 1 278 ? 13.062 -21.859 14.336 1 94 278 LYS B O 1
ATOM 5863 N N . MET B 1 279 ? 12.094 -21.406 12.414 1 94.19 279 MET B N 1
ATOM 5864 C CA . MET B 1 279 ? 13.133 -22.062 11.625 1 94.19 279 MET B CA 1
ATOM 5865 C C . MET B 1 279 ? 14.469 -21.344 11.773 1 94.19 279 MET B C 1
ATOM 5867 O O . MET B 1 279 ? 15.531 -21.984 11.711 1 94.19 279 MET B O 1
ATOM 5871 N N . MET B 1 280 ? 14.406 -20.078 11.898 1 95 280 MET B N 1
ATOM 5872 C CA . MET B 1 280 ? 15.633 -19.297 12.062 1 95 280 MET B CA 1
ATOM 5873 C C . MET B 1 280 ? 16.375 -19.719 13.32 1 95 280 MET B C 1
ATOM 5875 O O . MET B 1 280 ? 17.609 -19.688 13.359 1 95 280 MET B O 1
ATOM 5879 N N . LYS B 1 281 ? 15.625 -20.094 14.289 1 93.06 281 LYS B N 1
ATOM 5880 C CA . LYS B 1 281 ? 16.219 -20.453 15.578 1 93.06 281 LYS B CA 1
ATOM 5881 C C . LYS B 1 281 ? 16.359 -21.969 15.719 1 93.06 281 LYS B C 1
ATOM 5883 O O . LYS B 1 281 ? 16.828 -22.469 16.75 1 93.06 281 LYS B O 1
ATOM 5888 N N . ALA B 1 282 ? 16.016 -22.656 14.789 1 91 282 ALA B N 1
ATOM 5889 C CA . ALA B 1 282 ? 16 -24.109 14.836 1 91 282 ALA B CA 1
ATOM 5890 C C . ALA B 1 282 ? 17.406 -24.688 14.75 1 91 282 ALA B C 1
ATOM 5892 O O . ALA B 1 282 ? 18.359 -23.953 14.461 1 91 282 ALA B O 1
ATOM 5893 N N . THR B 1 283 ? 17.5 -26 15.062 1 89.19 283 THR B N 1
ATOM 5894 C CA . THR B 1 283 ? 18.766 -26.703 14.938 1 89.19 283 THR B CA 1
ATOM 5895 C C . THR B 1 283 ? 19.078 -27.016 13.477 1 89.19 283 THR B C 1
ATOM 5897 O O . THR B 1 283 ? 18.172 -27.078 12.648 1 89.19 283 THR B O 1
ATOM 5900 N N . SER B 1 284 ? 20.391 -27.188 13.219 1 88.75 284 SER B N 1
ATOM 5901 C CA . SER B 1 284 ? 20.812 -27.516 11.867 1 88.75 284 SER B CA 1
ATOM 5902 C C . SER B 1 284 ? 20.172 -28.828 11.398 1 88.75 284 SER B C 1
ATOM 5904 O O . SER B 1 284 ? 20.062 -29.781 12.172 1 88.75 284 SER B O 1
ATOM 5906 N N . GLY B 1 285 ? 19.734 -28.859 10.148 1 83.81 285 GLY B N 1
ATOM 5907 C CA . GLY B 1 285 ? 19.109 -30.047 9.594 1 83.81 285 GLY B CA 1
ATOM 5908 C C . GLY B 1 285 ? 17.609 -29.938 9.453 1 83.81 285 GLY B C 1
ATOM 5909 O O . GLY B 1 285 ? 17 -30.688 8.68 1 83.81 285 GLY B O 1
ATOM 5910 N N . LYS B 1 286 ? 17 -29.047 10.203 1 87.88 286 LYS B N 1
ATOM 5911 C CA . LYS B 1 286 ? 15.555 -28.844 10.109 1 87.88 286 LYS B CA 1
ATOM 5912 C C . LYS B 1 286 ? 15.164 -28.312 8.734 1 87.88 286 LYS B C 1
ATOM 5914 O O . LYS B 1 286 ? 15.891 -27.516 8.141 1 87.88 286 LYS B O 1
ATOM 5919 N N . GLN B 1 287 ? 14.016 -28.844 8.25 1 88.62 287 GLN B N 1
ATOM 5920 C CA . GLN B 1 287 ? 13.594 -28.422 6.922 1 88.62 287 GLN B CA 1
ATOM 5921 C C . GLN B 1 287 ? 12.125 -27.984 6.922 1 88.62 287 GLN B C 1
ATOM 5923 O O . GLN B 1 287 ? 11.344 -28.453 7.754 1 88.62 287 GLN B O 1
ATOM 5928 N N . LEU B 1 288 ? 11.812 -27 6.121 1 90.25 288 LEU B N 1
ATOM 5929 C CA . LEU B 1 288 ? 10.453 -26.625 5.77 1 90.25 288 LEU B CA 1
ATOM 5930 C C . LEU B 1 288 ? 10.172 -26.891 4.297 1 90.25 288 LEU B C 1
ATOM 5932 O O . LEU B 1 288 ? 11.023 -26.625 3.441 1 90.25 288 LEU B O 1
ATOM 5936 N N . ILE B 1 289 ? 9.023 -27.484 4.031 1 85.38 289 ILE B N 1
ATOM 5937 C CA . ILE B 1 289 ? 8.695 -27.875 2.662 1 85.38 289 ILE B CA 1
ATOM 5938 C C . ILE B 1 289 ? 7.438 -27.141 2.205 1 85.38 289 ILE B C 1
ATOM 5940 O O . ILE B 1 289 ? 6.434 -27.109 2.922 1 85.38 289 ILE B O 1
ATOM 5944 N N . SER B 1 290 ? 7.578 -26.484 1.087 1 88.06 290 SER B N 1
ATOM 5945 C CA . SER B 1 290 ? 6.418 -25.875 0.441 1 88.06 290 SER B CA 1
ATOM 5946 C C . SER B 1 290 ? 5.984 -26.688 -0.78 1 88.06 290 SER B C 1
ATOM 5948 O O . SER B 1 290 ? 6.484 -27.781 -1.016 1 88.06 290 SER B O 1
ATOM 5950 N N . GLY B 1 291 ? 4.988 -26.188 -1.472 1 77.44 291 GLY B N 1
ATOM 5951 C CA . GLY B 1 291 ? 4.547 -26.859 -2.688 1 77.44 291 GLY B CA 1
ATOM 5952 C C . GLY B 1 291 ? 5.59 -26.844 -3.787 1 77.44 291 GLY B C 1
ATOM 5953 O O . GLY B 1 291 ? 5.598 -27.719 -4.648 1 77.44 291 GLY B O 1
ATOM 5954 N N . THR B 1 292 ? 6.578 -25.922 -3.68 1 84.88 292 THR B N 1
ATOM 5955 C CA . THR B 1 292 ? 7.477 -25.75 -4.816 1 84.88 292 THR B CA 1
ATOM 5956 C C . THR B 1 292 ? 8.938 -25.797 -4.367 1 84.88 292 THR B C 1
ATOM 5958 O O . THR B 1 292 ? 9.828 -26.047 -5.176 1 84.88 292 THR B O 1
ATOM 5961 N N . HIS B 1 293 ? 9.156 -25.531 -3.062 1 92.44 293 HIS B N 1
ATOM 5962 C CA . HIS B 1 293 ? 10.539 -25.406 -2.611 1 92.44 293 HIS B CA 1
ATOM 5963 C C . HIS B 1 293 ? 10.742 -26.094 -1.263 1 92.44 293 HIS B C 1
ATOM 5965 O O . HIS B 1 293 ? 9.766 -26.453 -0.596 1 92.44 293 HIS B O 1
ATOM 5971 N N . ARG B 1 294 ? 12.031 -26.359 -0.974 1 90.56 294 ARG B N 1
ATOM 5972 C CA . ARG B 1 294 ? 12.477 -26.812 0.343 1 90.56 294 ARG B CA 1
ATOM 5973 C C . ARG B 1 294 ? 13.453 -25.812 0.959 1 90.56 294 ARG B C 1
ATOM 5975 O O . ARG B 1 294 ? 14.312 -25.266 0.267 1 90.56 294 ARG B O 1
ATOM 5982 N N . LEU B 1 295 ? 13.195 -25.547 2.199 1 94.06 295 LEU B N 1
ATOM 5983 C CA . LEU B 1 295 ? 14.062 -24.672 2.975 1 94.06 295 LEU B CA 1
ATOM 5984 C C . LEU B 1 295 ? 14.766 -25.438 4.09 1 94.06 295 LEU B C 1
ATOM 5986 O O . LEU B 1 295 ? 14.109 -26.031 4.949 1 94.06 295 LEU B O 1
ATOM 5990 N N . LEU B 1 296 ? 16.141 -25.406 4.066 1 93.12 296 LEU B N 1
ATOM 5991 C CA . LEU B 1 296 ? 16.938 -26.188 5 1 93.12 296 LEU B CA 1
ATOM 5992 C C . LEU B 1 296 ? 17.797 -25.281 5.883 1 93.12 296 LEU B C 1
ATOM 5994 O O .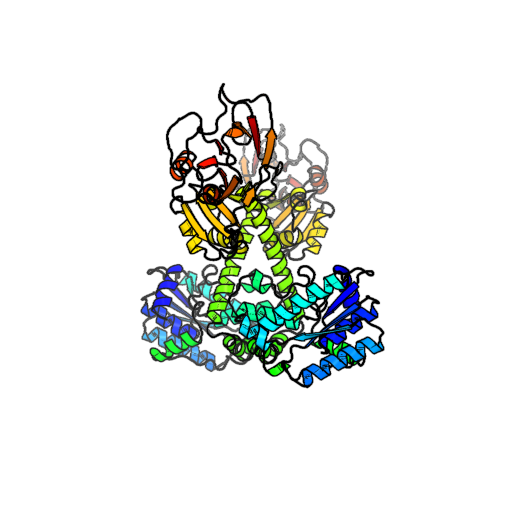 LEU B 1 296 ? 18.406 -24.328 5.395 1 93.12 296 LEU B O 1
ATOM 5998 N N . LYS B 1 297 ? 17.672 -25.547 7.16 1 93.94 297 LYS B N 1
ATOM 5999 C CA . LYS B 1 297 ? 18.562 -24.875 8.102 1 93.94 297 LYS B CA 1
ATOM 6000 C C . LYS B 1 297 ? 19.922 -25.578 8.18 1 93.94 297 LYS B C 1
ATOM 6002 O O . LYS B 1 297 ? 19.984 -26.781 8.492 1 93.94 297 LYS B O 1
ATOM 6007 N N . ASP B 1 298 ? 20.984 -24.891 7.816 1 90.25 298 ASP B N 1
ATOM 6008 C CA . ASP B 1 298 ? 22.344 -25.375 7.93 1 90.25 298 ASP B CA 1
ATOM 6009 C C . ASP B 1 298 ? 23.219 -24.391 8.695 1 90.25 298 ASP B C 1
ATOM 6011 O O . ASP B 1 298 ? 23.844 -23.516 8.102 1 90.25 298 ASP B O 1
ATOM 6015 N N . ARG B 1 299 ? 23.266 -24.641 10.031 1 90.25 299 ARG B N 1
ATOM 6016 C CA . ARG B 1 299 ? 24 -23.734 10.906 1 90.25 299 ARG B CA 1
ATOM 6017 C C . ARG B 1 299 ? 23.469 -22.312 10.781 1 90.25 299 ARG B C 1
ATOM 6019 O O . ARG B 1 299 ? 22.266 -22.062 10.984 1 90.25 299 ARG B O 1
ATOM 6026 N N . ASN B 1 300 ? 24.25 -21.391 10.25 1 93.5 300 ASN B N 1
ATOM 6027 C CA . ASN B 1 300 ? 23.812 -19.984 10.234 1 93.5 300 ASN B CA 1
ATOM 6028 C C . ASN B 1 300 ? 23.328 -19.562 8.852 1 93.5 300 ASN B C 1
ATOM 6030 O O . ASN B 1 300 ? 23.328 -18.375 8.531 1 93.5 300 ASN B O 1
ATOM 6034 N N . ILE B 1 301 ? 22.984 -20.656 8.102 1 95.25 301 ILE B N 1
ATOM 6035 C CA . ILE B 1 301 ? 22.5 -20.344 6.758 1 95.25 301 ILE B CA 1
ATOM 6036 C C . ILE B 1 301 ? 21.219 -21.125 6.473 1 95.25 301 ILE B C 1
ATOM 6038 O O . ILE B 1 301 ? 21 -22.203 7.039 1 95.25 301 ILE B O 1
ATOM 6042 N N . TRP B 1 302 ? 20.359 -20.5 5.711 1 96.62 302 TRP B N 1
ATOM 6043 C CA . TRP B 1 302 ? 19.25 -21.234 5.086 1 96.62 302 TRP B CA 1
ATOM 6044 C C . TRP B 1 302 ? 19.609 -21.609 3.65 1 96.62 302 TRP B C 1
ATOM 6046 O O . TRP B 1 302 ? 20.25 -20.844 2.932 1 96.62 302 TRP B O 1
ATOM 6056 N N . ILE B 1 303 ? 19.25 -22.766 3.283 1 93.94 303 ILE B N 1
ATOM 6057 C CA . ILE B 1 303 ? 19.406 -23.219 1.903 1 93.94 303 ILE B CA 1
ATOM 6058 C C . ILE B 1 303 ? 18.047 -23.453 1.274 1 93.94 303 ILE B C 1
ATOM 6060 O O . ILE B 1 303 ? 17.234 -24.219 1.808 1 93.94 303 ILE B O 1
ATOM 6064 N N . LEU B 1 304 ? 17.75 -22.75 0.196 1 95.19 304 LEU B N 1
ATOM 6065 C CA . LEU B 1 304 ? 16.5 -22.844 -0.541 1 95.19 304 LEU B CA 1
ATOM 6066 C C . LEU B 1 304 ? 16.703 -23.578 -1.864 1 95.19 304 LEU B C 1
ATOM 6068 O O . LEU B 1 304 ? 17.578 -23.203 -2.654 1 95.19 304 LEU B O 1
ATOM 6072 N N . LYS B 1 305 ? 15.969 -24.641 -2.037 1 90 305 LYS B N 1
ATOM 6073 C CA . LYS B 1 305 ? 16.094 -25.484 -3.23 1 90 305 LYS B CA 1
ATOM 6074 C C . LYS B 1 305 ? 14.734 -25.859 -3.785 1 90 305 LYS B C 1
ATOM 6076 O O . LYS B 1 305 ? 13.805 -26.156 -3.023 1 90 305 LYS B O 1
ATOM 6081 N N . PRO B 1 306 ? 14.57 -25.812 -5.129 1 88.88 306 PRO B N 1
ATOM 6082 C CA . PRO B 1 306 ? 13.312 -26.297 -5.707 1 88.88 306 PRO B CA 1
ATOM 6083 C C . PRO B 1 306 ? 13.055 -27.766 -5.426 1 88.88 306 PRO B C 1
ATOM 6085 O O . PRO B 1 306 ? 14.008 -28.562 -5.359 1 88.88 306 PRO B O 1
ATOM 6088 N N . ARG B 1 307 ? 11.781 -28.094 -5.164 1 76.94 307 ARG B N 1
ATOM 6089 C CA . ARG B 1 307 ? 11.391 -29.469 -4.953 1 76.94 307 ARG B CA 1
ATOM 6090 C C . ARG B 1 307 ? 11.445 -30.266 -6.258 1 76.94 307 ARG B C 1
ATOM 6092 O O . ARG B 1 307 ? 10.867 -29.859 -7.262 1 76.94 307 ARG B O 1
ATOM 6099 N N . VAL B 1 308 ? 12.562 -30.875 -6.551 1 63.84 308 VAL B N 1
ATOM 6100 C CA . VAL B 1 308 ? 12.617 -31.719 -7.738 1 63.84 308 VAL B CA 1
ATOM 6101 C C . VAL B 1 308 ? 11.984 -33.094 -7.438 1 63.84 308 VAL B C 1
ATOM 6103 O O . VAL B 1 308 ? 12.242 -33.656 -6.383 1 63.84 308 VAL B O 1
ATOM 6106 N N . VAL B 1 309 ? 10.695 -33.25 -7.93 1 50.28 309 VAL B N 1
ATOM 6107 C CA . VAL B 1 309 ? 10.125 -34.594 -7.832 1 50.28 309 VAL B CA 1
ATOM 6108 C C . VAL B 1 309 ? 11.141 -35.625 -8.312 1 50.28 309 VAL B C 1
ATOM 6110 O O . VAL B 1 309 ? 11.57 -35.594 -9.469 1 50.28 309 VAL B O 1
ATOM 6113 N N . ASN B 1 310 ? 12.031 -35.906 -7.395 1 50.72 310 ASN B N 1
ATOM 6114 C CA . ASN B 1 310 ? 12.992 -36.969 -7.727 1 50.72 310 ASN B CA 1
ATOM 6115 C C . ASN B 1 310 ? 12.305 -38.156 -8.367 1 50.72 310 ASN B C 1
ATOM 6117 O O . ASN B 1 310 ? 11.422 -38.781 -7.766 1 50.72 310 ASN B O 1
ATOM 6121 N N . GLN B 1 311 ? 12.031 -38.125 -9.57 1 47.19 311 GLN B N 1
ATOM 6122 C CA . GLN B 1 311 ? 11.742 -39.406 -10.172 1 47.19 311 GLN B CA 1
ATOM 6123 C C . GLN B 1 311 ? 12.828 -40.438 -9.836 1 47.19 311 GLN B C 1
ATOM 6125 O O . GLN B 1 311 ? 14.016 -40.125 -9.891 1 47.19 311 GLN B O 1
ATOM 6130 N N . SER B 1 312 ? 12.617 -41.219 -8.828 1 52.47 312 SER B N 1
ATOM 6131 C CA . SER B 1 312 ? 13.344 -42.438 -8.492 1 52.47 312 SER B CA 1
ATOM 6132 C C . SER B 1 312 ? 14.047 -43 -9.711 1 52.47 312 SER B C 1
ATOM 6134 O O . SER B 1 312 ? 13.82 -44.156 -10.078 1 52.47 312 SER B O 1
ATOM 6136 N N . SER B 1 313 ? 14.609 -42.219 -10.625 1 62.81 313 SER B N 1
ATOM 6137 C CA . SER B 1 313 ? 15.016 -42.875 -11.859 1 62.81 313 SER B CA 1
ATOM 6138 C C . SER B 1 313 ? 16.469 -43.312 -11.797 1 62.81 313 SER B C 1
ATOM 6140 O O . SER B 1 313 ? 17.328 -42.594 -11.281 1 62.81 313 SER B O 1
ATOM 6142 N N . SER B 1 314 ? 16.797 -44.594 -11.727 1 77.06 314 SER B N 1
ATOM 6143 C CA . SER B 1 314 ? 18.094 -45.188 -12.023 1 77.06 314 SER B CA 1
ATOM 6144 C C . SER B 1 314 ? 18.359 -45.188 -13.523 1 77.06 314 SER B C 1
ATOM 6146 O O . SER B 1 314 ? 17.422 -45.312 -14.328 1 77.06 314 SER B O 1
ATOM 6148 N N . PHE B 1 315 ? 19.609 -44.906 -13.773 1 83.44 315 PHE B N 1
ATOM 6149 C CA . PHE B 1 315 ? 20.031 -44.906 -15.172 1 83.44 315 PHE B CA 1
ATOM 6150 C C . PHE B 1 315 ? 21.016 -46.031 -15.445 1 83.44 315 PHE B C 1
ATOM 6152 O O . PHE B 1 315 ? 21.984 -46.188 -14.703 1 83.44 315 PHE B O 1
ATOM 6159 N N . LEU B 1 316 ? 20.75 -46.812 -16.375 1 88.31 316 LEU B N 1
ATOM 6160 C CA . LEU B 1 316 ? 21.625 -47.906 -16.734 1 88.31 316 LEU B CA 1
ATOM 6161 C C . LEU B 1 316 ? 22.609 -47.5 -17.828 1 88.31 316 LEU B C 1
ATOM 6163 O O . LEU B 1 316 ? 22.219 -46.781 -18.766 1 88.31 316 LEU B O 1
ATOM 6167 N N . LEU B 1 317 ? 23.844 -47.906 -17.578 1 90.75 317 LEU B N 1
ATOM 6168 C CA . LEU B 1 317 ? 24.906 -47.562 -18.531 1 90.75 317 LEU B CA 1
ATOM 6169 C C . LEU B 1 317 ? 25.484 -48.844 -19.141 1 90.75 317 LEU B C 1
ATOM 6171 O O . LEU B 1 317 ? 25.922 -49.75 -18.422 1 90.75 317 LEU B O 1
ATOM 6175 N N . LYS B 1 318 ? 25.562 -48.906 -20.484 1 91 318 LYS B N 1
ATOM 6176 C CA . LYS B 1 318 ? 26.188 -50.031 -21.188 1 91 318 LYS B CA 1
ATOM 6177 C C . LYS B 1 318 ? 27.672 -49.75 -21.406 1 91 318 LYS B C 1
ATOM 6179 O O . LYS B 1 318 ? 28.125 -48.594 -21.328 1 91 318 LYS B O 1
ATOM 6184 N N . LYS B 1 319 ? 28.406 -50.844 -21.641 1 90.38 319 LYS B N 1
ATOM 6185 C CA . LYS B 1 319 ? 29.844 -50.75 -21.859 1 90.38 319 LYS B CA 1
ATOM 6186 C C . LYS B 1 319 ? 30.156 -49.875 -23.062 1 90.38 319 LYS B C 1
ATOM 6188 O O . LYS B 1 319 ? 31.188 -49.188 -23.109 1 90.38 319 LYS B O 1
ATOM 6193 N N . THR B 1 320 ? 29.203 -49.75 -23.906 1 86.94 320 THR B N 1
ATOM 6194 C CA . THR B 1 320 ? 29.391 -49 -25.141 1 86.94 320 THR B CA 1
ATOM 6195 C C . THR B 1 320 ? 29.125 -47.5 -24.906 1 86.94 320 THR B C 1
ATOM 6197 O O . THR B 1 320 ? 29.484 -46.656 -25.734 1 86.94 320 THR B O 1
ATOM 6200 N N . ASP B 1 321 ? 28.578 -47.219 -23.766 1 87.38 321 ASP B N 1
ATOM 6201 C CA . ASP B 1 321 ? 28.25 -45.844 -23.484 1 87.38 321 ASP B CA 1
ATOM 6202 C C . ASP B 1 321 ? 29.484 -45.031 -23.109 1 87.38 321 ASP B C 1
ATOM 6204 O O . ASP B 1 321 ? 30.078 -45.25 -22.047 1 87.38 321 ASP B O 1
ATOM 6208 N N . LYS B 1 322 ? 29.859 -44.094 -23.938 1 86.19 322 LYS B N 1
ATOM 6209 C CA . LYS B 1 322 ? 31.062 -43.312 -23.672 1 86.19 322 LYS B CA 1
ATOM 6210 C C . LYS B 1 322 ? 30.703 -41.969 -23.031 1 86.19 322 LYS B C 1
ATOM 6212 O O . LYS B 1 322 ? 31.531 -41.375 -22.328 1 86.19 322 LYS B O 1
ATOM 6217 N N . ILE B 1 323 ? 29.484 -41.562 -23.328 1 85.31 323 ILE B N 1
ATOM 6218 C CA . ILE B 1 323 ? 29.047 -40.281 -22.766 1 85.31 323 ILE B CA 1
ATOM 6219 C C . ILE B 1 323 ? 27.625 -40.438 -22.203 1 85.31 323 ILE B C 1
ATOM 6221 O O . ILE B 1 323 ? 26.766 -41.031 -22.844 1 85.31 323 ILE B O 1
ATOM 6225 N N . VAL B 1 324 ? 27.516 -40.062 -21.016 1 82.62 324 VAL B N 1
ATOM 6226 C CA . VAL B 1 324 ? 26.219 -40.031 -20.344 1 82.62 324 VAL B CA 1
ATOM 6227 C C . VAL B 1 324 ? 25.828 -38.594 -20.016 1 82.62 324 VAL B C 1
ATOM 6229 O O . VAL B 1 324 ? 26.625 -37.875 -19.422 1 82.62 324 VAL B O 1
ATOM 6232 N N . GLU B 1 325 ? 24.641 -38.25 -20.406 1 77.81 325 GLU B N 1
ATOM 6233 C CA . GLU B 1 325 ? 24.234 -36.844 -20.188 1 77.81 325 GLU B CA 1
ATOM 6234 C C . GLU B 1 325 ? 23.25 -36.75 -19.016 1 77.81 325 GLU B C 1
ATOM 6236 O O . GLU B 1 325 ? 23.172 -35.719 -18.359 1 77.81 325 GLU B O 1
ATOM 6241 N N . LYS B 1 326 ? 22.484 -37.75 -18.844 1 75.88 326 LYS B N 1
ATOM 6242 C CA . LYS B 1 326 ? 21.516 -37.781 -17.734 1 75.88 326 LYS B CA 1
ATOM 6243 C C . LYS B 1 326 ? 21.828 -38.906 -16.781 1 75.88 326 LYS B C 1
ATOM 6245 O O . LYS B 1 326 ? 22.25 -40 -17.203 1 75.88 326 LYS B O 1
ATOM 6250 N N . PRO B 1 327 ? 21.828 -38.75 -15.562 1 76.06 327 PRO B N 1
ATOM 6251 C CA . PRO B 1 327 ? 21.359 -37.562 -14.812 1 76.06 327 PRO B CA 1
ATOM 6252 C C . PRO B 1 327 ? 22.453 -36.5 -14.68 1 76.06 327 PRO B C 1
ATOM 6254 O O . PRO B 1 327 ? 22.156 -35.375 -14.281 1 76.06 327 PRO B O 1
ATOM 6257 N N . LEU B 1 328 ? 23.641 -36.875 -14.867 1 79.38 328 LEU B N 1
ATOM 6258 C CA . LEU B 1 328 ? 24.781 -35.969 -14.906 1 79.38 328 LEU B CA 1
ATOM 6259 C C . LEU B 1 328 ? 25.688 -36.281 -16.094 1 79.38 328 LEU B C 1
ATOM 6261 O O . LEU B 1 328 ? 25.641 -37.406 -16.641 1 79.38 328 LEU B O 1
ATOM 6265 N N . SER B 1 329 ? 26.406 -35.344 -16.5 1 84.38 329 SER B N 1
ATOM 6266 C CA . SER B 1 329 ? 27.281 -35.531 -17.656 1 84.38 329 SER B CA 1
ATOM 6267 C C . SER B 1 329 ? 28.562 -36.281 -17.25 1 84.38 329 SER B C 1
ATOM 6269 O O . SER B 1 329 ? 29.422 -35.719 -16.562 1 84.38 329 SER B O 1
ATOM 6271 N N . LEU B 1 330 ? 28.656 -37.531 -17.656 1 90.75 330 LEU B N 1
ATOM 6272 C CA . LEU B 1 330 ? 29.844 -38.344 -17.422 1 90.75 330 LEU B CA 1
ATOM 6273 C C . LEU B 1 330 ? 30.5 -38.75 -18.734 1 90.75 330 LEU B C 1
ATOM 6275 O O . LEU B 1 330 ? 29.812 -39.062 -19.719 1 90.75 330 LEU B O 1
ATOM 6279 N N . VAL B 1 331 ? 31.766 -38.719 -18.781 1 92.38 331 VAL B N 1
ATOM 6280 C CA . VAL B 1 331 ? 32.531 -39.156 -19.938 1 92.38 331 VAL B CA 1
ATOM 6281 C C . VAL B 1 331 ? 33.406 -40.344 -19.562 1 92.38 331 VAL B C 1
ATOM 6283 O O . VAL B 1 331 ? 34.125 -40.312 -18.562 1 92.38 331 VAL B O 1
ATOM 6286 N N . PHE B 1 332 ? 33.312 -41.406 -20.328 1 93.62 332 PHE B N 1
ATOM 6287 C CA . PHE B 1 332 ? 34.094 -42.625 -20.125 1 93.62 332 PHE B CA 1
ATOM 6288 C C . PHE B 1 332 ? 35.125 -42.781 -21.219 1 93.62 332 PHE B C 1
ATOM 6290 O O . PHE B 1 332 ? 34.781 -42.875 -22.406 1 93.62 332 PHE B O 1
ATOM 6297 N N . GLU B 1 333 ? 36.375 -42.844 -20.812 1 93.25 333 GLU B N 1
ATOM 6298 C CA . GLU B 1 333 ? 37.469 -42.938 -21.781 1 93.25 333 GLU B CA 1
ATOM 6299 C C . GLU B 1 333 ? 38.469 -44.031 -21.359 1 93.25 333 GLU B C 1
ATOM 6301 O O . GLU B 1 333 ? 38.906 -44.062 -20.203 1 93.25 333 GLU B O 1
ATOM 6306 N N . ASN B 1 334 ? 38.844 -44.875 -22.344 1 93.69 334 ASN B N 1
ATOM 6307 C CA . ASN B 1 334 ? 39.969 -45.781 -22.094 1 93.69 334 ASN B CA 1
ATOM 6308 C C . ASN B 1 334 ? 41.312 -45.094 -22.234 1 93.69 334 ASN B C 1
ATOM 6310 O O . ASN B 1 334 ? 41.594 -44.469 -23.25 1 93.69 334 ASN B O 1
ATOM 6314 N N . VAL B 1 335 ? 42.062 -45.219 -21.141 1 92.88 335 VAL B N 1
ATOM 6315 C CA . VAL B 1 335 ? 43.344 -44.531 -21.156 1 92.88 335 VAL B CA 1
ATOM 6316 C C . VAL B 1 335 ? 44.469 -45.469 -20.812 1 92.88 335 VAL B C 1
ATOM 6318 O O . VAL B 1 335 ? 44.219 -46.562 -20.25 1 92.88 335 VAL B O 1
ATOM 6321 N N . ILE B 1 336 ? 45.719 -45.031 -21.156 1 88.12 336 ILE B N 1
ATOM 6322 C CA . ILE B 1 336 ? 46.875 -45.875 -20.891 1 88.12 336 ILE B CA 1
ATOM 6323 C C . ILE B 1 336 ? 47.625 -45.375 -19.656 1 88.12 336 ILE B C 1
ATOM 6325 O O . ILE B 1 336 ? 48.281 -46.156 -18.969 1 88.12 336 ILE B O 1
ATOM 6329 N N . ALA B 1 337 ? 47.5 -44.062 -19.344 1 87.56 337 ALA B N 1
ATOM 6330 C CA . ALA B 1 337 ? 48.125 -43.469 -18.172 1 87.56 337 ALA B CA 1
ATOM 6331 C C . ALA B 1 337 ? 47.094 -42.875 -17.234 1 87.56 337 ALA B C 1
ATOM 6333 O O . ALA B 1 337 ? 46 -42.531 -17.656 1 87.56 337 ALA B O 1
ATOM 6334 N N . TYR B 1 338 ? 47.438 -42.969 -15.992 1 86.69 338 TYR B N 1
ATOM 6335 C CA . TYR B 1 338 ? 46.5 -42.438 -15.023 1 86.69 338 TYR B CA 1
ATOM 6336 C C . TYR B 1 338 ? 47.219 -41.562 -14 1 86.69 338 TYR B C 1
ATOM 6338 O O . TYR B 1 338 ? 48.438 -41.688 -13.82 1 86.69 338 TYR B O 1
ATOM 6346 N N . THR B 1 339 ? 46.531 -40.531 -13.5 1 86.56 339 THR B N 1
ATOM 6347 C CA . THR B 1 339 ? 46.969 -39.719 -12.391 1 86.56 339 THR B CA 1
ATOM 6348 C C . THR B 1 339 ? 46.125 -39.969 -11.141 1 86.56 339 THR B C 1
ATOM 6350 O O . THR B 1 339 ? 45.344 -40.906 -11.102 1 86.56 339 THR B O 1
ATOM 6353 N N . SER B 1 340 ? 46.406 -39.156 -10.125 1 88.75 340 SER B N 1
ATOM 6354 C CA . SER B 1 340 ? 45.625 -39.281 -8.898 1 88.75 340 SER B CA 1
ATOM 6355 C C . SER B 1 340 ? 44.156 -38.938 -9.125 1 88.75 340 SER B C 1
ATOM 6357 O O . SER B 1 340 ? 43.844 -38 -9.883 1 88.75 340 SER B O 1
ATOM 6359 N N . ASN B 1 341 ? 43.281 -39.688 -8.469 1 89.75 341 ASN B N 1
ATOM 6360 C CA . ASN B 1 341 ? 41.844 -39.406 -8.539 1 89.75 341 ASN B CA 1
ATOM 6361 C C . ASN B 1 341 ? 41.531 -38.031 -7.949 1 89.75 341 ASN B C 1
ATOM 6363 O O . ASN B 1 341 ? 42.156 -37.594 -6.988 1 89.75 341 ASN B O 1
ATOM 6367 N N . THR B 1 342 ? 40.625 -37.375 -8.633 1 89.19 342 THR B N 1
ATOM 6368 C CA . THR B 1 342 ? 40.031 -36.156 -8.086 1 89.19 342 THR B CA 1
ATOM 6369 C C . THR B 1 342 ? 38.531 -36.375 -7.891 1 89.19 342 THR B C 1
ATOM 6371 O O . THR B 1 342 ? 37.969 -37.438 -8.172 1 89.19 342 THR B O 1
ATOM 6374 N N . ALA B 1 343 ? 37.906 -35.312 -7.34 1 91.38 343 ALA B N 1
ATOM 6375 C CA . ALA B 1 343 ? 36.469 -35.375 -7.164 1 91.38 343 ALA B CA 1
ATOM 6376 C C . ALA B 1 343 ? 35.75 -35.5 -8.508 1 91.38 343 ALA B C 1
ATOM 6378 O O . ALA B 1 343 ? 34.75 -36.219 -8.625 1 91.38 343 ALA B O 1
ATOM 6379 N N . GLN B 1 344 ? 36.312 -34.938 -9.602 1 92.25 344 GLN B N 1
ATOM 6380 C CA . GLN B 1 344 ? 35.625 -34.875 -10.883 1 92.25 344 GLN B CA 1
ATOM 6381 C C . GLN B 1 344 ? 36.094 -35.969 -11.828 1 92.25 344 GLN B C 1
ATOM 6383 O O . GLN B 1 344 ? 35.406 -36.281 -12.812 1 92.25 344 GLN B O 1
ATOM 6388 N N . THR B 1 345 ? 37.281 -36.469 -11.562 1 93.94 345 THR B N 1
ATOM 6389 C CA . THR B 1 345 ? 37.844 -37.469 -12.453 1 93.94 345 THR B CA 1
ATOM 6390 C C . THR B 1 345 ? 38.406 -38.656 -11.656 1 93.94 345 THR B C 1
ATOM 6392 O O . THR B 1 345 ? 39.188 -38.469 -10.742 1 93.94 345 THR B O 1
ATOM 6395 N N . ILE B 1 346 ? 37.906 -39.812 -12.086 1 95.06 346 ILE B N 1
ATOM 6396 C CA . ILE B 1 346 ? 38.469 -41 -11.43 1 95.06 346 ILE B CA 1
ATOM 6397 C C . ILE B 1 346 ? 39 -41.969 -12.477 1 95.06 346 ILE B C 1
ATOM 6399 O O . ILE B 1 346 ? 38.594 -41.906 -13.641 1 95.06 346 ILE B O 1
ATOM 6403 N N . PHE B 1 347 ? 40 -42.812 -12.055 1 95.5 347 PHE B N 1
ATOM 6404 C CA . PHE B 1 347 ? 40.562 -43.906 -12.852 1 95.5 347 PHE B CA 1
ATOM 6405 C C . PHE B 1 347 ? 40.25 -45.25 -12.211 1 95.5 347 PHE B C 1
ATOM 6407 O O . PHE B 1 347 ? 40.531 -45.438 -11.023 1 95.5 347 PHE B O 1
ATOM 6414 N N . VAL B 1 348 ? 39.656 -46.062 -12.992 1 95.94 348 VAL B N 1
ATOM 6415 C CA . VAL B 1 348 ? 39.312 -47.344 -12.43 1 95.94 348 VAL B CA 1
ATOM 6416 C C . VAL B 1 348 ? 39.812 -48.469 -13.336 1 95.94 348 VAL B C 1
ATOM 6418 O O . VAL B 1 348 ? 40.094 -48.25 -14.508 1 95.94 348 VAL B O 1
ATOM 6421 N N . ASP B 1 349 ? 40.031 -49.719 -12.742 1 95.81 349 ASP B N 1
ATOM 6422 C CA . ASP B 1 349 ? 40.281 -50.906 -13.508 1 95.81 349 ASP B CA 1
ATOM 6423 C C . ASP B 1 349 ? 39.062 -51.375 -14.281 1 95.81 349 ASP B C 1
ATOM 6425 O O . ASP B 1 349 ? 38.094 -51.875 -13.695 1 95.81 349 ASP B O 1
ATOM 6429 N N . ALA B 1 350 ? 39.125 -51.25 -15.555 1 95.25 350 ALA B N 1
ATOM 6430 C CA . ALA B 1 350 ? 37.969 -51.5 -16.406 1 95.25 350 ALA B CA 1
ATOM 6431 C C . ALA B 1 350 ? 37.531 -52.969 -16.312 1 95.25 350 ALA B C 1
ATOM 6433 O O . ALA B 1 350 ? 36.344 -53.281 -16.469 1 95.25 350 ALA B O 1
ATOM 6434 N N . ASP B 1 351 ? 38.438 -53.812 -16.031 1 94.38 351 ASP B N 1
ATOM 6435 C CA . ASP B 1 351 ? 38.156 -55.219 -16.047 1 94.38 351 ASP B CA 1
ATOM 6436 C C . ASP B 1 351 ? 37.406 -55.656 -14.781 1 94.38 351 ASP B C 1
ATOM 6438 O O . ASP B 1 351 ? 36.812 -56.75 -14.727 1 94.38 351 ASP B O 1
ATOM 6442 N N . LEU B 1 352 ? 37.406 -54.75 -13.82 1 94.62 352 LEU B N 1
ATOM 6443 C CA . LEU B 1 352 ? 36.75 -55.062 -12.562 1 94.62 352 LEU B CA 1
ATOM 6444 C C . LEU B 1 352 ? 35.281 -54.625 -12.609 1 94.62 352 LEU B C 1
ATOM 6446 O O . LEU B 1 352 ? 34.5 -54.969 -11.727 1 94.62 352 LEU B O 1
ATOM 6450 N N . LEU B 1 353 ? 34.906 -53.906 -13.57 1 95.94 353 LEU B N 1
ATOM 6451 C CA . LEU B 1 353 ? 33.562 -53.344 -13.688 1 95.94 353 LEU B CA 1
ATOM 6452 C C . LEU B 1 353 ? 32.594 -54.406 -14.266 1 95.94 353 LEU B C 1
ATOM 6454 O O . LEU B 1 353 ? 32.969 -55.156 -15.164 1 95.94 353 LEU B O 1
ATOM 6458 N N . GLU B 1 354 ? 31.438 -54.438 -13.742 1 94.94 354 GLU B N 1
ATOM 6459 C CA . GLU B 1 354 ? 30.359 -55.281 -14.242 1 94.94 354 GLU B CA 1
ATOM 6460 C C . GLU B 1 354 ? 29.25 -54.469 -14.891 1 94.94 354 GLU B C 1
ATOM 6462 O O . GLU B 1 354 ? 28.531 -53.75 -14.203 1 94.94 354 GLU B O 1
ATOM 6467 N N . TYR B 1 355 ? 29.109 -54.719 -16.125 1 93.62 355 TYR B N 1
ATOM 6468 C CA . TYR B 1 355 ? 28.078 -53.969 -16.844 1 93.62 355 TYR B CA 1
ATOM 6469 C C . TYR B 1 355 ? 26.766 -54.75 -16.844 1 93.62 355 TYR B C 1
ATOM 6471 O O . TYR B 1 355 ? 26.766 -56 -16.797 1 93.62 355 TYR B O 1
ATOM 6479 N N . PRO B 1 356 ? 25.641 -54.062 -16.891 1 92.69 356 PRO B N 1
ATOM 6480 C CA . PRO B 1 356 ? 25.562 -52.594 -16.969 1 92.69 356 PRO B CA 1
ATOM 6481 C C . PRO B 1 356 ? 25.828 -51.906 -15.641 1 92.69 356 PRO B C 1
ATOM 6483 O O . PRO B 1 356 ? 25.453 -52.438 -14.586 1 92.69 356 PRO B O 1
ATOM 6486 N N . LEU B 1 357 ? 26.562 -50.75 -15.805 1 94.56 357 LEU B N 1
ATOM 6487 C CA . LEU B 1 357 ? 26.719 -49.938 -14.625 1 94.56 357 LEU B CA 1
ATOM 6488 C C . LEU B 1 357 ? 25.422 -49.188 -14.305 1 94.56 357 LEU B C 1
ATOM 6490 O O . LEU B 1 357 ? 24.562 -49.031 -15.172 1 94.56 357 LEU B O 1
ATOM 6494 N N . LYS B 1 358 ? 25.266 -48.781 -13.109 1 93 358 LYS B N 1
ATOM 6495 C CA . LYS B 1 358 ? 24.047 -48.094 -12.68 1 93 358 LYS B CA 1
ATOM 6496 C C . LYS B 1 358 ? 24.391 -46.75 -12.016 1 93 358 LYS B C 1
ATOM 6498 O O . LYS B 1 358 ? 25.312 -46.688 -11.203 1 93 358 LYS B O 1
ATOM 6503 N N . ILE B 1 359 ? 23.719 -45.75 -12.516 1 91.75 359 ILE B N 1
ATOM 6504 C CA . ILE B 1 359 ? 23.75 -44.469 -11.797 1 91.75 359 ILE B CA 1
ATOM 6505 C C . ILE B 1 359 ? 22.453 -44.312 -11 1 91.75 359 ILE B C 1
ATOM 6507 O O . ILE B 1 359 ? 21.375 -44.281 -11.578 1 91.75 359 ILE B O 1
ATOM 6511 N N . ARG B 1 360 ? 22.578 -44.25 -9.773 1 89.12 360 ARG B N 1
ATOM 6512 C CA . ARG B 1 360 ? 21.406 -44.125 -8.93 1 89.12 360 ARG B CA 1
ATOM 6513 C C . ARG B 1 360 ? 21.688 -43.219 -7.734 1 89.12 360 ARG B C 1
ATOM 6515 O O . ARG B 1 360 ? 22.844 -42.969 -7.379 1 89.12 360 ARG B O 1
ATOM 6522 N N . ALA B 1 361 ? 20.547 -42.844 -7.082 1 87.31 361 ALA B N 1
ATOM 6523 C CA . ALA B 1 361 ? 20.656 -42.031 -5.875 1 87.31 361 ALA B CA 1
ATOM 6524 C C . ALA B 1 361 ? 21.109 -42.844 -4.684 1 87.31 361 ALA B C 1
ATOM 6526 O O . ALA B 1 361 ? 20.812 -44.062 -4.613 1 87.31 361 ALA B O 1
ATOM 6527 N N . TRP B 1 362 ? 21.859 -42.25 -3.809 1 87.75 362 TRP B N 1
ATOM 6528 C CA . TRP B 1 362 ? 22.328 -42.938 -2.613 1 87.75 362 TRP B CA 1
ATOM 6529 C C . TRP B 1 362 ? 21.141 -43.438 -1.79 1 87.75 362 TRP B C 1
ATOM 6531 O O . TRP B 1 362 ? 20.047 -42.875 -1.831 1 87.75 362 TRP B O 1
ATOM 6541 N N . GLN B 1 363 ? 21.266 -44.531 -1.168 1 86 363 GLN B N 1
ATOM 6542 C CA . GLN B 1 363 ? 20.281 -45.125 -0.279 1 86 363 GLN B CA 1
ATOM 6543 C C . GLN B 1 363 ? 20.875 -45.469 1.081 1 86 363 GLN B C 1
ATOM 6545 O O . GLN B 1 363 ? 22.078 -45.688 1.188 1 86 363 GLN B O 1
ATOM 6550 N N . SER B 1 364 ? 19.922 -45.469 2.088 1 87.38 364 SER B N 1
ATOM 6551 C CA . SER B 1 364 ? 20.375 -45.844 3.418 1 87.38 364 SER B CA 1
ATOM 6552 C C . SER B 1 364 ? 20.938 -47.281 3.418 1 87.38 364 SER B C 1
ATOM 6554 O O . SER B 1 364 ? 20.312 -48.188 2.877 1 87.38 364 SER B O 1
ATOM 6556 N N . GLY B 1 365 ? 22.141 -47.406 3.898 1 89.5 365 GLY B N 1
ATOM 6557 C CA . GLY B 1 365 ? 22.766 -48.719 3.959 1 89.5 365 GLY B CA 1
ATOM 6558 C C . GLY B 1 365 ? 23.906 -48.875 2.973 1 89.5 365 GLY B C 1
ATOM 6559 O O . GLY B 1 365 ? 24.641 -49.844 3.037 1 89.5 365 GLY B O 1
ATOM 6560 N N . ASP B 1 366 ? 23.953 -47.906 2.062 1 92.62 366 ASP B N 1
ATOM 6561 C CA . ASP B 1 366 ? 25.031 -48 1.088 1 92.62 366 ASP B CA 1
ATOM 6562 C C . ASP B 1 366 ? 26.391 -47.969 1.777 1 92.62 366 ASP B C 1
ATOM 6564 O O . ASP B 1 366 ? 26.594 -47.219 2.74 1 92.62 366 ASP B O 1
ATOM 6568 N N . VAL B 1 367 ? 27.297 -48.812 1.293 1 94.69 367 VAL B N 1
ATOM 6569 C CA . VAL B 1 367 ? 28.656 -48.906 1.828 1 94.69 367 VAL B CA 1
ATOM 6570 C C . VAL B 1 367 ? 29.672 -48.875 0.685 1 94.69 367 VAL B C 1
ATOM 6572 O O . VAL B 1 367 ? 29.391 -49.344 -0.412 1 94.69 367 VAL B O 1
ATOM 6575 N N . PHE B 1 368 ? 30.781 -48.219 0.934 1 94 368 PHE B N 1
ATOM 6576 C CA . PHE B 1 368 ? 31.859 -48.219 -0.043 1 94 368 PHE B CA 1
ATOM 6577 C C . PHE B 1 368 ? 33.219 -48.219 0.652 1 94 368 PHE B C 1
ATOM 6579 O O . PHE B 1 368 ? 33.281 -48.219 1.883 1 94 368 PHE B O 1
ATOM 6586 N N . TYR B 1 369 ? 34.312 -48.344 -0.085 1 94.12 369 TYR B N 1
ATOM 6587 C CA . TYR B 1 369 ? 35.688 -48.344 0.407 1 94.12 369 TYR B CA 1
ATOM 6588 C C . TYR B 1 369 ? 36.469 -47.156 -0.169 1 94.12 369 TYR B C 1
ATOM 6590 O O . TYR B 1 369 ? 37.031 -47.281 -1.253 1 94.12 369 TYR B O 1
ATOM 6598 N N . PRO B 1 370 ? 36.5 -46.094 0.621 1 93.44 370 PRO B N 1
ATOM 6599 C CA . PRO B 1 370 ? 37.156 -44.906 0.073 1 93.44 370 PRO B CA 1
ATOM 6600 C C . PRO B 1 370 ? 38.625 -45.156 -0.285 1 93.44 370 PRO B C 1
ATOM 6602 O O . PRO B 1 370 ? 39.344 -45.75 0.5 1 93.44 370 PRO B O 1
ATOM 6605 N N . ILE B 1 371 ? 38.875 -44.625 -1.439 1 88.81 371 ILE B N 1
ATOM 6606 C CA . ILE B 1 371 ? 40.281 -44.75 -1.865 1 88.81 371 ILE B CA 1
ATOM 6607 C C . ILE B 1 371 ? 41.188 -44.094 -0.841 1 88.81 371 ILE B C 1
ATOM 6609 O O . ILE B 1 371 ? 40.906 -43 -0.349 1 88.81 371 ILE B O 1
ATOM 6613 N N . GLY B 1 372 ? 42.312 -44.719 -0.404 1 80.31 372 GLY B N 1
ATOM 6614 C CA . GLY B 1 372 ? 43.25 -44.219 0.583 1 80.31 372 GLY B CA 1
ATOM 6615 C C . GLY B 1 372 ? 43.031 -44.781 1.968 1 80.31 372 GLY B C 1
ATOM 6616 O O . GLY B 1 372 ? 43.938 -44.781 2.799 1 80.31 372 GLY B O 1
ATOM 6617 N N . LEU B 1 373 ? 41.812 -45.125 2.402 1 77 373 LEU B N 1
ATOM 6618 C CA . LEU B 1 373 ? 41.531 -45.625 3.738 1 77 373 LEU B CA 1
ATOM 6619 C C . LEU B 1 373 ? 41.344 -47.156 3.717 1 77 373 LEU B C 1
ATOM 6621 O O . LEU B 1 373 ? 41.688 -47.844 4.68 1 77 373 LEU B O 1
ATOM 6625 N N . ASN B 1 374 ? 41.375 -47.938 2.764 1 74.31 374 ASN B N 1
ATOM 6626 C CA . ASN B 1 374 ? 41.125 -49.375 2.516 1 74.31 374 ASN B CA 1
ATOM 6627 C C . ASN B 1 374 ? 40.188 -49.969 3.549 1 74.31 374 ASN B C 1
ATOM 6629 O O . ASN B 1 374 ? 40.375 -51.125 3.975 1 74.31 374 ASN B O 1
ATOM 6633 N N . GLN B 1 375 ? 39.281 -49.219 4.184 1 86.56 375 GLN B N 1
ATOM 6634 C CA . GLN B 1 375 ? 38.281 -49.719 5.113 1 86.56 375 GLN B CA 1
ATOM 6635 C C . GLN B 1 375 ? 36.875 -49.375 4.641 1 86.56 375 GLN B C 1
ATOM 6637 O O . GLN B 1 375 ? 36.656 -48.375 3.961 1 86.56 375 GLN B O 1
ATOM 6642 N N . LYS B 1 376 ? 36.062 -50.406 5.031 1 92.06 376 LYS B N 1
ATOM 6643 C CA . LYS B 1 376 ? 34.625 -50.25 4.727 1 92.06 376 LYS B CA 1
ATOM 6644 C C . LYS B 1 376 ? 34.062 -49.031 5.457 1 92.06 376 LYS B C 1
ATOM 6646 O O . LYS B 1 376 ? 34.375 -48.812 6.633 1 92.06 376 LYS B O 1
ATOM 6651 N N . LYS B 1 377 ? 33.281 -48.156 4.746 1 93.5 377 LYS B N 1
ATOM 6652 C CA . LYS B 1 377 ? 32.656 -47 5.34 1 93.5 377 LYS B CA 1
ATOM 6653 C C . LYS B 1 377 ? 31.234 -46.812 4.801 1 93.5 377 LYS B C 1
ATOM 6655 O O . LYS B 1 377 ? 31.016 -46.906 3.596 1 93.5 377 LYS B O 1
ATOM 6660 N N . LYS B 1 378 ? 30.328 -46.594 5.77 1 93.94 378 LYS B N 1
ATOM 6661 C CA . LYS B 1 378 ? 28.969 -46.25 5.332 1 93.94 378 LYS B CA 1
ATOM 6662 C C . LYS B 1 378 ? 28.938 -44.906 4.598 1 93.94 378 LYS B C 1
ATOM 6664 O O . LYS B 1 378 ? 29.594 -43.969 5.02 1 93.94 378 LYS B O 1
ATOM 6669 N N . VAL B 1 379 ? 28.172 -44.906 3.479 1 94.38 379 VAL B N 1
ATOM 6670 C CA . VAL B 1 379 ? 28.078 -43.688 2.707 1 94.38 379 VAL B CA 1
ATOM 6671 C C . VAL B 1 379 ? 27.5 -42.562 3.582 1 94.38 379 VAL B C 1
ATOM 6673 O O . VAL B 1 379 ? 27.938 -41.438 3.508 1 94.38 379 VAL B O 1
ATOM 6676 N N . SER B 1 380 ? 26.594 -42.906 4.477 1 92.25 380 SER B N 1
ATOM 6677 C CA . SER B 1 380 ? 26 -41.938 5.391 1 92.25 380 SER B CA 1
ATOM 6678 C C . SER B 1 380 ? 27.062 -41.344 6.305 1 92.25 380 SER B C 1
ATOM 6680 O O . SER B 1 380 ? 27.047 -40.125 6.57 1 92.25 380 SER B O 1
ATOM 6682 N N . LYS B 1 381 ? 27.953 -42.156 6.797 1 90.94 381 LYS B N 1
ATOM 6683 C CA . LYS B 1 381 ? 29.047 -41.656 7.645 1 90.94 381 LYS B CA 1
ATOM 6684 C C . LYS B 1 381 ? 30 -40.781 6.855 1 90.94 381 LYS B C 1
ATOM 6686 O O . LYS B 1 381 ? 30.5 -39.781 7.367 1 90.94 381 LYS B O 1
ATOM 6691 N N . PHE B 1 382 ? 30.219 -41.188 5.66 1 92.25 382 PHE B N 1
ATOM 6692 C CA . PHE B 1 382 ? 31.062 -40.375 4.785 1 92.25 382 PHE B CA 1
ATOM 6693 C C . PHE B 1 382 ? 30.453 -39 4.574 1 92.25 382 PHE B C 1
ATOM 6695 O O . PHE B 1 382 ? 31.156 -38 4.633 1 92.25 382 PHE B O 1
ATOM 6702 N N . PHE B 1 383 ? 29.156 -39 4.359 1 91.31 383 PHE B N 1
ATOM 6703 C CA . PHE B 1 383 ? 28.453 -37.719 4.168 1 91.31 383 PHE B CA 1
ATOM 6704 C C . PHE B 1 383 ? 28.594 -36.844 5.402 1 91.31 383 PHE B C 1
ATOM 6706 O O . PHE B 1 383 ? 28.766 -35.625 5.285 1 91.31 383 PHE B O 1
ATOM 6713 N N . LYS B 1 384 ? 28.484 -37.344 6.512 1 87.62 384 LYS B N 1
ATOM 6714 C CA . LYS B 1 384 ? 28.625 -36.625 7.766 1 87.62 384 LYS B CA 1
ATOM 6715 C C . LYS B 1 384 ? 30.031 -36.031 7.914 1 87.62 384 LYS B C 1
ATOM 6717 O O . LYS B 1 384 ? 30.188 -34.875 8.312 1 87.62 384 LYS B O 1
ATOM 6722 N N . ASP B 1 385 ? 31.031 -36.844 7.562 1 87.75 385 ASP B N 1
ATOM 6723 C CA . ASP B 1 385 ? 32.438 -36.438 7.637 1 87.75 385 ASP B CA 1
ATOM 6724 C C . ASP B 1 385 ? 32.688 -35.25 6.684 1 87.75 385 ASP B C 1
ATOM 6726 O O . ASP B 1 385 ? 33.469 -34.344 7 1 87.75 385 ASP B O 1
ATOM 6730 N N . GLU B 1 386 ? 31.938 -35.312 5.57 1 87 386 GLU B N 1
ATOM 6731 C CA . GLU B 1 386 ? 32.125 -34.281 4.551 1 87 386 GLU B CA 1
ATOM 6732 C C . GLU B 1 386 ? 31.219 -33.062 4.812 1 87 386 GLU B C 1
ATOM 6734 O O . GLU B 1 386 ? 31.219 -32.125 4.051 1 87 386 GLU B O 1
ATOM 6739 N N . LYS B 1 387 ? 30.375 -33.156 5.891 1 81.62 387 LYS B N 1
ATOM 6740 C CA . LYS B 1 387 ? 29.484 -32.094 6.336 1 81.62 387 LYS B CA 1
ATOM 6741 C C . LYS B 1 387 ? 28.516 -31.688 5.227 1 81.62 387 LYS B C 1
ATOM 6743 O O . LYS B 1 387 ? 28.328 -30.5 4.961 1 81.62 387 LYS B O 1
ATOM 6748 N N . LEU B 1 388 ? 28.047 -32.719 4.531 1 79.69 388 LEU B N 1
ATOM 6749 C CA . LEU B 1 388 ? 27.062 -32.469 3.482 1 79.69 388 LEU B CA 1
ATOM 6750 C C . LEU B 1 388 ? 25.703 -32.094 4.082 1 79.69 388 LEU B C 1
ATOM 6752 O O . LEU B 1 388 ? 25.297 -32.656 5.098 1 79.69 388 LEU B O 1
ATOM 6756 N N . SER B 1 389 ? 25.062 -31.203 3.451 1 76 389 SER B N 1
ATOM 6757 C CA . SER B 1 389 ? 23.688 -30.859 3.834 1 76 389 SER B CA 1
ATOM 6758 C C . SER B 1 389 ? 22.719 -31.953 3.404 1 76 389 SER B C 1
ATOM 6760 O O . SER B 1 389 ? 23.062 -32.812 2.609 1 76 389 SER B O 1
ATOM 6762 N N . ILE B 1 390 ? 21.594 -31.891 3.99 1 76.88 390 ILE B N 1
ATOM 6763 C CA . ILE B 1 390 ? 20.562 -32.875 3.648 1 76.88 390 ILE B CA 1
ATOM 6764 C C . ILE B 1 390 ? 20.266 -32.812 2.15 1 76.88 390 ILE B C 1
ATOM 6766 O O . ILE B 1 390 ? 20.125 -33.844 1.496 1 76.88 390 ILE B O 1
ATOM 6770 N N . PHE B 1 391 ? 20.359 -31.656 1.625 1 76.62 391 PHE B N 1
ATOM 6771 C CA . PHE B 1 391 ? 20.062 -31.5 0.205 1 76.62 391 PHE B CA 1
ATOM 6772 C C . PHE B 1 391 ? 21.172 -32.125 -0.646 1 76.62 391 PHE B C 1
ATOM 6774 O O . PHE B 1 391 ? 20.891 -32.812 -1.629 1 76.62 391 PHE B O 1
ATOM 6781 N N . GLU B 1 392 ? 22.359 -31.906 -0.234 1 75.69 392 GLU B N 1
ATOM 6782 C CA . GLU B 1 392 ? 23.484 -32.469 -0.955 1 75.69 392 GLU B CA 1
ATOM 6783 C C . GLU B 1 392 ? 23.453 -34 -0.914 1 75.69 392 GLU B C 1
ATOM 6785 O O . GLU B 1 392 ? 23.781 -34.656 -1.901 1 75.69 392 GLU B O 1
ATOM 6790 N N . LYS B 1 393 ? 22.969 -34.469 0.167 1 80.44 393 LYS B N 1
ATOM 6791 C CA . LYS B 1 393 ? 22.859 -35.938 0.325 1 80.44 393 LYS B CA 1
ATOM 6792 C C . LYS B 1 393 ? 21.797 -36.5 -0.608 1 80.44 393 LYS B C 1
ATOM 6794 O O . LYS B 1 393 ? 22.047 -37.5 -1.311 1 80.44 393 LYS B O 1
ATOM 6799 N N . GLU B 1 394 ? 20.734 -35.812 -0.622 1 78.12 394 GLU B N 1
ATOM 6800 C CA . GLU B 1 394 ? 19.609 -36.281 -1.423 1 78.12 394 GLU B CA 1
ATOM 6801 C C . GLU B 1 394 ? 19.938 -36.25 -2.912 1 78.12 394 GLU B C 1
ATOM 6803 O O . GLU B 1 394 ? 19.469 -37.094 -3.678 1 78.12 394 GLU B O 1
ATOM 6808 N N . ASP B 1 395 ? 20.828 -35.406 -3.26 1 77.44 395 ASP B N 1
ATOM 6809 C CA . ASP B 1 395 ? 21.125 -35.219 -4.676 1 77.44 395 ASP B CA 1
ATOM 6810 C C . ASP B 1 395 ? 22.375 -36 -5.09 1 77.44 395 ASP B C 1
ATOM 6812 O O . ASP B 1 395 ? 22.812 -35.906 -6.238 1 77.44 395 ASP B O 1
ATOM 6816 N N . GLN B 1 396 ? 22.859 -36.719 -4.195 1 85.25 396 GLN B N 1
ATOM 6817 C CA . GLN B 1 396 ? 24.109 -37.375 -4.488 1 85.25 396 GLN B CA 1
ATOM 6818 C C . GLN B 1 396 ? 23.875 -38.625 -5.34 1 85.25 396 GLN B C 1
ATOM 6820 O O . GLN B 1 396 ? 23.109 -39.531 -4.957 1 85.25 396 GLN B O 1
ATOM 6825 N N . TRP B 1 397 ? 24.469 -38.688 -6.504 1 89.12 397 TRP B N 1
ATOM 6826 C CA . TRP B 1 397 ? 24.422 -39.844 -7.395 1 89.12 397 TRP B CA 1
ATOM 6827 C C . TRP B 1 397 ? 25.609 -40.781 -7.152 1 89.12 397 TRP B C 1
ATOM 6829 O O . TRP B 1 397 ? 26.719 -40.312 -6.898 1 89.12 397 TRP B O 1
ATOM 6839 N N . LEU B 1 398 ? 25.328 -42.031 -7.227 1 93.5 398 LEU B N 1
ATOM 6840 C CA . LEU B 1 398 ? 26.359 -43.062 -7.113 1 93.5 398 LEU B CA 1
ATOM 6841 C C . LEU B 1 398 ? 26.531 -43.812 -8.43 1 93.5 398 LEU B C 1
ATOM 6843 O O . LEU B 1 398 ? 25.562 -44.062 -9.141 1 93.5 398 LEU B O 1
ATOM 6847 N N . LEU B 1 399 ? 27.734 -44.062 -8.875 1 94.88 399 LEU B N 1
ATOM 6848 C CA . LEU B 1 399 ? 28.047 -45 -9.938 1 94.88 399 LEU B CA 1
ATOM 6849 C C . LEU B 1 399 ? 28.266 -46.406 -9.367 1 94.88 399 LEU B C 1
ATOM 6851 O O . LEU B 1 399 ? 29.156 -46.594 -8.531 1 94.88 399 LEU B O 1
ATOM 6855 N N . VAL B 1 400 ? 27.453 -47.312 -9.805 1 95.38 400 VAL B N 1
ATOM 6856 C CA . VAL B 1 400 ? 27.438 -48.625 -9.172 1 95.38 400 VAL B CA 1
ATOM 6857 C C . VAL B 1 400 ? 27.719 -49.719 -10.219 1 95.38 400 VAL B C 1
ATOM 6859 O O . VAL B 1 400 ? 27.188 -49.656 -11.336 1 95.38 400 VAL B O 1
ATOM 6862 N N . SER B 1 401 ? 28.641 -50.625 -9.922 1 96 401 SER B N 1
ATOM 6863 C CA . SER B 1 401 ? 28.906 -51.844 -10.68 1 96 401 SER B CA 1
ATOM 6864 C C . SER B 1 401 ? 28.391 -53.094 -9.945 1 96 401 SER B C 1
ATOM 6866 O O . SER B 1 401 ? 28.984 -53.5 -8.945 1 96 401 SER B O 1
ATOM 6868 N N . GLY B 1 402 ? 27.375 -53.625 -10.438 1 92.19 402 GLY B N 1
ATOM 6869 C CA . GLY B 1 402 ? 26.703 -54.656 -9.656 1 92.19 402 GLY B CA 1
ATOM 6870 C C . GLY B 1 402 ? 26.078 -54.156 -8.375 1 92.19 402 GLY B C 1
ATOM 6871 O O . GLY B 1 402 ? 25.141 -53.344 -8.422 1 92.19 402 GLY B O 1
ATOM 6872 N N . GLU B 1 403 ? 26.641 -54.562 -7.262 1 91.44 403 GLU B N 1
ATOM 6873 C CA . GLU B 1 403 ? 26.156 -54.094 -5.977 1 91.44 403 GLU B CA 1
ATOM 6874 C C . GLU B 1 403 ? 27.203 -53.25 -5.27 1 91.44 403 GLU B C 1
ATOM 6876 O O . GLU B 1 403 ? 26.969 -52.75 -4.16 1 91.44 403 GLU B O 1
ATOM 6881 N N . LYS B 1 404 ? 28.25 -53.031 -5.996 1 95.25 404 LYS B N 1
ATOM 6882 C CA . LYS B 1 404 ? 29.359 -52.312 -5.375 1 95.25 404 LYS B CA 1
ATOM 6883 C C . LYS B 1 404 ? 29.453 -50.906 -5.91 1 95.25 404 LYS B C 1
ATOM 6885 O O . LYS B 1 404 ? 29.375 -50.656 -7.117 1 95.25 404 LYS B O 1
ATOM 6890 N N . ILE B 1 405 ? 29.625 -50 -5.047 1 96.62 405 ILE B N 1
ATOM 6891 C CA . ILE B 1 405 ? 29.797 -48.594 -5.434 1 96.62 405 ILE B CA 1
ATOM 6892 C C . ILE B 1 405 ? 31.203 -48.406 -6.02 1 96.62 405 ILE B C 1
ATOM 6894 O O . ILE B 1 405 ? 32.188 -48.812 -5.418 1 96.62 405 ILE B O 1
ATOM 6898 N N . VAL B 1 406 ? 31.25 -47.719 -7.195 1 96.25 406 VAL B N 1
ATOM 6899 C CA . VAL B 1 406 ? 32.5 -47.438 -7.863 1 96.25 406 VAL B CA 1
ATOM 6900 C C . VAL B 1 406 ? 32.969 -46 -7.523 1 96.25 406 VAL B C 1
ATOM 6902 O O . VAL B 1 406 ? 34.156 -45.781 -7.324 1 96.25 406 VAL B O 1
ATOM 6905 N N . TRP B 1 407 ? 31.938 -45.156 -7.438 1 95.69 407 TRP B N 1
ATOM 6906 C CA . TRP B 1 407 ? 32.219 -43.719 -7.32 1 95.69 407 TRP B CA 1
ATOM 6907 C C . TRP B 1 407 ? 31.062 -43 -6.68 1 95.69 407 TRP B C 1
ATOM 6909 O O . TRP B 1 407 ? 29.906 -43.156 -7.098 1 95.69 407 TRP B O 1
ATOM 6919 N N . ILE B 1 408 ? 31.312 -42.375 -5.566 1 95.5 408 ILE B N 1
ATOM 6920 C CA . ILE B 1 408 ? 30.422 -41.312 -5.152 1 95.5 408 ILE B CA 1
ATOM 6921 C C . ILE B 1 408 ? 30.656 -40.062 -6.02 1 95.5 408 ILE B C 1
ATOM 6923 O O . ILE B 1 408 ? 31.562 -39.281 -5.754 1 95.5 408 ILE B O 1
ATOM 6927 N N . ILE B 1 409 ? 29.859 -39.938 -6.961 1 92.75 409 ILE B N 1
ATOM 6928 C CA . ILE B 1 409 ? 30.156 -39.062 -8.094 1 92.75 409 ILE B CA 1
ATOM 6929 C C . ILE B 1 409 ? 30.406 -37.656 -7.602 1 92.75 409 ILE B C 1
ATOM 6931 O O . ILE B 1 409 ? 29.562 -37.094 -6.891 1 92.75 409 ILE B O 1
ATOM 6935 N N . GLY B 1 410 ? 31.516 -37.188 -8.031 1 92.19 410 GLY B N 1
ATOM 6936 C CA . GLY B 1 410 ? 31.859 -35.812 -7.68 1 92.19 410 GLY B CA 1
ATOM 6937 C C . GLY B 1 410 ? 32.562 -35.688 -6.332 1 92.19 410 GLY B C 1
ATOM 6938 O O . GLY B 1 410 ? 32.75 -34.594 -5.82 1 92.19 410 GLY B O 1
ATOM 6939 N N . ARG B 1 411 ? 32.906 -36.844 -5.707 1 92.44 411 ARG B N 1
ATOM 6940 C CA . ARG B 1 411 ? 33.5 -36.75 -4.379 1 92.44 411 ARG B CA 1
ATOM 6941 C C . ARG B 1 411 ? 34.625 -37.719 -4.211 1 92.44 411 ARG B C 1
ATOM 6943 O O . ARG B 1 411 ? 35.812 -37.344 -4.238 1 92.44 411 ARG B O 1
ATOM 6950 N N . ARG B 1 412 ? 34.312 -39.062 -4.152 1 93.25 412 ARG B N 1
ATOM 6951 C CA . ARG B 1 412 ? 35.375 -40 -3.824 1 93.25 412 ARG B CA 1
ATOM 6952 C C . ARG B 1 412 ? 35.156 -41.344 -4.508 1 93.25 412 ARG B C 1
ATOM 6954 O O . ARG B 1 412 ? 34.031 -41.844 -4.551 1 93.25 412 ARG B O 1
ATOM 6961 N N . ALA B 1 413 ? 36.219 -41.938 -5.094 1 94.69 413 ALA B N 1
ATOM 6962 C CA . ALA B 1 413 ? 36.156 -43.219 -5.754 1 94.69 413 ALA B CA 1
ATOM 6963 C C . ALA B 1 413 ? 36.344 -44.375 -4.742 1 94.69 413 ALA B C 1
ATOM 6965 O O . ALA B 1 413 ? 36.844 -44.156 -3.641 1 94.69 413 ALA B O 1
ATOM 6966 N N . ASP B 1 414 ? 35.875 -45.469 -5.141 1 95.12 414 ASP B N 1
ATOM 6967 C CA . ASP B 1 414 ? 35.969 -46.688 -4.316 1 95.12 414 ASP B CA 1
ATOM 6968 C C . ASP B 1 414 ? 37.312 -47.375 -4.555 1 95.12 414 ASP B C 1
ATOM 6970 O O . ASP B 1 414 ? 37.719 -47.594 -5.699 1 95.12 414 ASP B O 1
ATOM 6974 N N . ASN B 1 415 ? 37.969 -47.812 -3.488 1 93.94 415 ASN B N 1
ATOM 6975 C CA . ASN B 1 415 ? 39.312 -48.438 -3.502 1 93.94 415 ASN B CA 1
ATOM 6976 C C . ASN B 1 415 ? 39.281 -49.781 -4.227 1 93.94 415 ASN B C 1
ATOM 6978 O O . ASN B 1 415 ? 40.312 -50.219 -4.738 1 93.94 415 ASN B O 1
ATOM 6982 N N . ARG B 1 416 ? 38.219 -50.469 -4.258 1 93.06 416 ARG B N 1
ATOM 6983 C CA . ARG B 1 416 ? 38.125 -51.844 -4.797 1 93.06 416 ARG B CA 1
ATOM 6984 C C . ARG B 1 416 ? 38.312 -51.844 -6.312 1 93.06 416 ARG B C 1
ATOM 6986 O O . ARG B 1 416 ? 38.625 -52.875 -6.902 1 93.06 416 ARG B O 1
ATOM 6993 N N . PHE B 1 417 ? 38.094 -50.688 -6.914 1 94.75 417 PHE B N 1
ATOM 6994 C CA . PHE B 1 417 ? 38.188 -50.594 -8.367 1 94.75 417 PHE B CA 1
ATOM 6995 C C . PHE B 1 417 ? 39.406 -49.812 -8.789 1 94.75 417 PHE B C 1
ATOM 6997 O O . PHE B 1 417 ? 39.531 -49.438 -9.961 1 94.75 417 PHE B O 1
ATOM 7004 N N . ARG B 1 418 ? 40.281 -49.562 -7.926 1 93.38 418 ARG B N 1
ATOM 7005 C CA . ARG B 1 418 ? 41.438 -48.719 -8.18 1 93.38 418 ARG B CA 1
ATOM 7006 C C . ARG B 1 418 ? 42.375 -49.344 -9.219 1 93.38 418 ARG B C 1
ATOM 7008 O O . ARG B 1 418 ? 42.406 -50.562 -9.359 1 93.38 418 ARG B O 1
ATOM 7015 N N . VAL B 1 419 ? 43.125 -48.469 -9.797 1 93.75 419 VAL B N 1
ATOM 7016 C CA . VAL B 1 419 ? 44.156 -48.938 -10.719 1 93.75 419 VAL B CA 1
ATOM 7017 C C . VAL B 1 419 ? 45.375 -49.469 -9.945 1 93.75 419 VAL B C 1
ATOM 7019 O O . VAL B 1 419 ? 45.812 -48.812 -8.984 1 93.75 419 VAL B O 1
ATOM 7022 N N . THR B 1 420 ? 45.781 -50.656 -10.305 1 90.88 420 THR B N 1
ATOM 7023 C CA . THR B 1 420 ? 46.969 -51.25 -9.711 1 90.88 420 THR B CA 1
ATOM 7024 C C . THR B 1 420 ? 48 -51.594 -10.781 1 90.88 420 THR B C 1
ATOM 7026 O O . THR B 1 420 ? 47.75 -51.344 -11.969 1 90.88 420 THR B O 1
ATOM 7029 N N . SER B 1 421 ? 49.125 -52.188 -10.359 1 89.5 421 SER B N 1
ATOM 7030 C CA . SER B 1 421 ? 50.156 -52.594 -11.297 1 89.5 421 SER B CA 1
ATOM 7031 C C . SER B 1 421 ? 49.656 -53.75 -12.195 1 89.5 421 SER B C 1
ATOM 7033 O O . SER B 1 421 ? 50.219 -53.969 -13.273 1 89.5 421 SER B O 1
ATOM 7035 N N . LYS B 1 422 ? 48.594 -54.375 -11.812 1 90.38 422 LYS B N 1
ATOM 7036 C CA . LYS B 1 422 ? 48.094 -55.5 -12.562 1 90.38 422 LYS B CA 1
ATOM 7037 C C . LYS B 1 422 ? 47.031 -55.094 -13.555 1 90.38 422 LYS B C 1
ATOM 7039 O O . LYS B 1 422 ? 46.562 -55.875 -14.375 1 90.38 422 LYS B O 1
ATOM 7044 N N . THR B 1 423 ? 46.688 -53.875 -13.461 1 92.56 423 THR B N 1
ATOM 7045 C CA . THR B 1 423 ? 45.625 -53.406 -14.305 1 92.56 423 THR B CA 1
ATOM 7046 C C . THR B 1 423 ? 46.062 -53.281 -15.75 1 92.56 423 THR B C 1
ATOM 7048 O O . THR B 1 423 ? 47.125 -52.688 -16.031 1 92.56 423 THR B O 1
ATOM 7051 N N . VAL B 1 424 ? 45.281 -53.812 -16.688 1 92.69 424 VAL B N 1
ATOM 7052 C CA . VAL B 1 424 ? 45.594 -53.781 -18.109 1 92.69 424 VAL B CA 1
ATOM 7053 C C . VAL B 1 424 ? 44.781 -52.688 -18.812 1 92.69 424 VAL B C 1
ATOM 7055 O O . VAL B 1 424 ? 45.344 -51.906 -19.562 1 92.69 424 VAL B O 1
ATOM 7058 N N . ASN B 1 425 ? 43.531 -52.75 -18.516 1 94.06 425 ASN B N 1
ATOM 7059 C CA . ASN B 1 425 ? 42.656 -51.75 -19.109 1 94.06 425 ASN B CA 1
ATOM 7060 C C . ASN B 1 425 ? 42.219 -50.688 -18.094 1 94.06 425 ASN B C 1
ATOM 7062 O O . ASN B 1 425 ? 41.531 -51.031 -17.125 1 94.06 425 ASN B O 1
ATOM 7066 N N . ILE B 1 426 ? 42.594 -49.469 -18.359 1 95.5 426 ILE B N 1
ATOM 7067 C CA . ILE B 1 426 ? 42.25 -48.406 -17.438 1 95.5 426 ILE B CA 1
ATOM 7068 C C . ILE B 1 426 ? 41.156 -47.562 -18.031 1 95.5 426 ILE B C 1
ATOM 7070 O O . ILE B 1 426 ? 41.219 -47.125 -19.188 1 95.5 426 ILE B O 1
ATOM 7074 N N . LEU B 1 427 ? 40.125 -47.344 -17.234 1 96.12 427 LEU B N 1
ATOM 7075 C CA . LEU B 1 427 ? 39 -46.5 -17.641 1 96.12 427 LEU B CA 1
ATOM 7076 C C . LEU B 1 427 ? 39 -45.188 -16.875 1 96.12 427 LEU B C 1
ATOM 7078 O O . LEU B 1 427 ? 39 -45.188 -15.641 1 96.12 427 LEU B O 1
ATOM 7082 N N . LYS B 1 428 ? 39.031 -44.156 -17.609 1 95.88 428 LYS B N 1
ATOM 7083 C CA . LYS B 1 428 ? 38.906 -42.812 -17.047 1 95.88 428 LYS B CA 1
ATOM 7084 C C . LYS B 1 428 ? 37.469 -42.312 -17.078 1 95.88 428 LYS B C 1
ATOM 7086 O O . LYS B 1 428 ? 36.812 -42.344 -18.141 1 95.88 428 LYS B O 1
ATOM 7091 N N . ILE B 1 429 ? 36.906 -41.969 -15.93 1 95.38 429 ILE B N 1
ATOM 7092 C CA . ILE B 1 429 ? 35.562 -41.438 -15.82 1 95.38 429 ILE B CA 1
ATOM 7093 C C . ILE B 1 429 ? 35.594 -40 -15.344 1 95.38 429 ILE B C 1
ATOM 7095 O O . ILE B 1 429 ? 36.125 -39.688 -14.266 1 95.38 429 ILE B O 1
ATOM 7099 N N . THR B 1 430 ? 35.031 -39.094 -16.109 1 94.06 430 THR B N 1
ATOM 7100 C CA . THR B 1 430 ? 35.125 -37.656 -15.805 1 94.06 430 THR B CA 1
ATOM 7101 C C . THR B 1 430 ? 33.719 -37.062 -15.688 1 94.06 430 THR B C 1
ATOM 7103 O O . THR B 1 430 ? 32.844 -37.312 -16.516 1 94.06 430 THR B O 1
ATOM 7106 N N . LEU B 1 431 ? 33.5 -36.406 -14.594 1 92.38 431 LEU B N 1
ATOM 7107 C CA . LEU B 1 431 ? 32.281 -35.594 -14.406 1 92.38 431 LEU B CA 1
ATOM 7108 C C . LEU B 1 431 ? 32.438 -34.219 -15.039 1 92.38 431 LEU B C 1
ATOM 7110 O O . LEU B 1 431 ? 33.344 -33.469 -14.688 1 92.38 431 LEU B O 1
ATOM 7114 N N . LYS B 1 432 ? 31.547 -33.781 -15.977 1 80.31 432 LYS B N 1
ATOM 7115 C CA . LYS B 1 432 ? 31.625 -32.531 -16.688 1 80.31 432 LYS B CA 1
ATOM 7116 C C . LYS B 1 432 ? 30.672 -31.5 -16.094 1 80.31 432 LYS B C 1
ATOM 7118 O O . LYS B 1 432 ? 29.578 -31.844 -15.648 1 80.31 432 LYS B O 1
#

Organism: Capnocytophaga canimorsus (strain 5) (NCBI:txid860228)

pLDDT: mean 90.72, std 8.79, range [42.06, 98.25]

Nearest PDB structures (foldseek):
  3a2k-assembly2_B  TM=6.239E-01  e=5.904E-33  Geobacillus kaustophilus
  2e89-assembly2_C  TM=8.516E-01  e=3.792E-24  Aquifex aeolicus
  5gha-assembly1_A  TM=8.404E-01  e=4.434E-13  Thermus thermophilus HB27
  5b4e-assembly1_A-2  TM=8.554E-01  e=1.654E-12  Thermus thermophilus HB27
  3hj7-assembly1_A  TM=8.084E-01  e=2.928E-07  Geobacillus kaustophilus